Protein AF-A0A1L9VG62-F1 (afdb_monomer)

Foldseek 3Di:
DFQKAKEWEQEDPPFPDPRIDIDIDTQQDFLQVVVVVVVVRGDPVDDCVQKWKAFPVRHTRDGDRHTPQVQQDDDDDDPDDRDSYTYMYIGGPDDDDPDDPVVVVVVVVVVVVVVAVPDDDDPQQADADPVRHGPVVVVVVVVVVVCVVCVVVVVVVVVVVVVVVVVVVVVVVVVVVVCVVVVPDDDDDDPVVVVVVVVVVVVVVVVVVVCVVVVVDDDPVVVVPPVDDDDDDDDDDDDDDDDDDDDDDDDDDDDDDDDDDDDDPDDDDDDDDDDDDDDDDDDDDDDDDDDDDDDDDDDDDDDDDDDDDDDDDDDDDDDDDDDDPDPDDPPPDDPPPPPDCPVQVVLADQAFLAARHGADDDDQQDPRHDHPVRSVVSVVPDDDDDPDDPVVVVLVVLLVLLLVLLVVLVVQVVVCVVVVHPDRDPVCPVVNVVSLVSNVVNLVVVCDPRDGHPQSCCCVPVVDHDFFDFDDLLLVLVLVVLFPWQEEEEEEQAEPFFPPLFPDAPNCVSNVAPDAAWPDPPDDPWDDDPRHTGYHYAYEHEPLCLLFPDLVSSVVCQVVSVVSVCVRRVHPPDTGDNPRYYYDYLVVLRPLVVLLVVVLVVLAHYEYATAWQSCSLSNCVSNHNQCSPVSVLSSVVSVVVVVVVVCVVVPPDDPDDPPPDPPDQADPADDAGSDDSTHDDDRRASSHNGWNWHDDDHNRYIYIYHHHHHQDDLLVQFDPVCSSLLACPDHDQWDWDKAAAQKWKAWQQLQKIKHWPDRHWIKIKTDRFSTDIDMDGPVVSLCSNLVVDGGDDDNGGDPPLNVQKDWLDKDFLADWPQLLVDDPVQNCVCVVVVDDRPDDQKTKGWKWKGATNTGIMTMIIIGGPQQCDPPHPHRDDGTIMIMMHGNSDRIDMDDDSPSVSSSVVVVVVVDVVVPPPPPPDVVVVVVVD

pLDDT: mean 71.39, std 21.51, range [19.97, 96.62]

InterPro domains:
  IPR024974 Sde2, ubiquitin domain [PF13019] (5-95)
  IPR027417 P-loop containing nucleoside triphosphate hydrolase [G3DSA:3.40.50.300] (477-710)
  IPR027417 P-loop containing nucleoside triphosphate hydrolase [SSF52540] (539-718)
  IPR050896 Mitochondrial lipid metabolism GTPase [PTHR46434] (325-908)
  IPR053822 SDE2-like domain [PF22782] (96-208)

Mean predicted aligned error: 20.82 Å

Secondary structure (DSSP, 8-state):
---EEEEEEE--BTBSS-SEEEEEEETT-BHHHHHHHHHTTS-TTS-GGGSEEEETT-PBP---S-BGGGG---SSS-------EEEEEEE------TTHHHHHHHHHHHHHHHHHTTS---GGGG-B-TTS-BHHHHHHHHHHHHHHHHHHHHHHHHHHHHHHHHHHHHHHHHHHHHHHHS--SS----HHHHHHHHHHHHHHHHHHHHHHHTT----TTTHHHHSS---------------------------------------S-----------------------------------------------------------------------S-HHHHTTS-SB-TTT-PBPBSS-TTSTTB--HHHHHHHHHHS----TT-HHHHHHHHHHHHHHHHHHHHHHHHHHHHTTT-SS--GGGHHHHHHHHHHHHHHHHHTS--PPPPHHHHIIIII---PPPPPPPHHHHHHHHHT-S-SS-EEEEEEETTTTTTTSPTTHHHHTTPPPPPBS-TTS-S--EETTEEPPEEEEEEE-GGGT-SSSHHHHTTHHHHHHHHHHHTT--SSSB---SEEE-BTTTTBSHHHHHHHHHHH-S-EEEE-BTTS-HHHHHHHHS---TT-HHHHHHHHHHHHHHHHHHHH-SS--PPP---TT--SPPPPPP-SSPPPPPP-SSS-S--S-EEEEETTTTEEEEEPPPBP--SGGGGB-TTTTTTTS--S-----EEEE-TTEEEEEGGGTEEEEES-SS--EEEEEESSS-EEEEEHHHHHHHHTTSS--SS---BPTTGGGTEEEEEEEE--EE-TTTT--HHHHHHHHHHTPPPP--SEEEEEEEEEETTTEEEEEEEEEEGGGTSTTSSSPPPPPEEEEEEETT-SEEEES---HHHHHHHHHHHHHHHT-------HHHHTT--

Nearest PDB structures (foldseek):
  3h2y-assembly1_A  TM=7.412E-01  e=1.370E-15  Bacillus anthracis str. Sterne
  8csp-assembly1_9  TM=5.868E-01  e=2.466E-13  Homo sapiens
  6v97-assembly2_B  TM=6.911E-01  e=5.285E-01  Homo sapiens
  3dad-assembly1_A  TM=5.449E-01  e=2.439E-01  Homo sapiens

Structure (mmCIF, N/CA/C/O backbone):
data_AF-A0A1L9VG62-F1
#
_entry.id   AF-A0A1L9VG62-F1
#
loop_
_atom_site.group_PDB
_atom_site.id
_atom_site.type_symbol
_atom_site.label_atom_id
_atom_site.label_alt_id
_atom_site.label_comp_id
_atom_site.label_asym_id
_atom_site.label_entity_id
_atom_site.label_seq_id
_atom_site.pdbx_PDB_ins_code
_atom_site.Cartn_x
_atom_site.Cartn_y
_atom_site.Cartn_z
_atom_site.occupancy
_atom_site.B_iso_or_equiv
_atom_site.auth_seq_id
_atom_site.auth_comp_id
_atom_site.auth_asym_id
_atom_site.auth_atom_id
_atom_site.pdbx_PDB_model_num
ATOM 1 N N . MET A 1 1 ? -28.872 -2.326 -64.300 1.00 39.09 1 MET A N 1
ATOM 2 C CA . MET A 1 1 ? -29.454 -2.374 -62.936 1.00 39.09 1 MET A CA 1
ATOM 3 C C . MET A 1 1 ? -29.748 -0.939 -62.526 1.00 39.09 1 MET A C 1
ATOM 5 O O . MET A 1 1 ? -29.014 -0.071 -62.978 1.00 39.09 1 MET A O 1
ATOM 9 N N . ALA A 1 2 ? -30.800 -0.665 -61.753 1.00 47.59 2 ALA A N 1
ATOM 10 C CA . ALA A 1 2 ? -31.058 0.696 -61.278 1.00 47.59 2 ALA A CA 1
ATOM 11 C C . ALA A 1 2 ? -30.190 0.989 -60.048 1.00 47.59 2 ALA A C 1
ATOM 13 O O . ALA A 1 2 ? -30.234 0.233 -59.077 1.00 47.59 2 ALA A O 1
ATOM 14 N N . GLU A 1 3 ? -29.412 2.069 -60.084 1.00 69.06 3 GLU A N 1
ATOM 15 C CA . GLU A 1 3 ? -28.697 2.553 -58.902 1.00 69.06 3 GLU A CA 1
ATOM 16 C C . GLU A 1 3 ? -29.706 3.046 -57.856 1.00 69.06 3 GLU A C 1
ATOM 18 O O . GLU A 1 3 ? -30.713 3.679 -58.192 1.00 69.06 3 GLU A O 1
ATOM 23 N N . GLN A 1 4 ? -29.434 2.763 -56.583 1.00 80.94 4 GLN A N 1
ATOM 24 C CA . GLN A 1 4 ? -30.251 3.216 -55.460 1.00 80.94 4 GLN A CA 1
ATOM 25 C C . GLN A 1 4 ? -29.429 4.120 -54.544 1.00 80.94 4 GLN A C 1
ATOM 27 O O . GLN A 1 4 ? -28.303 3.784 -54.180 1.00 80.94 4 GLN A O 1
ATOM 32 N N . VAL A 1 5 ? -30.019 5.242 -54.142 1.00 82.38 5 VAL A N 1
ATOM 33 C CA . VAL A 1 5 ? -29.477 6.157 -53.136 1.00 82.38 5 VAL A CA 1
ATOM 34 C C . VAL A 1 5 ? -30.083 5.787 -51.786 1.00 82.38 5 VAL A C 1
ATOM 36 O O . VAL A 1 5 ? -31.303 5.810 -51.619 1.00 82.38 5 VAL A O 1
ATOM 39 N N . ASN A 1 6 ? -29.237 5.446 -50.817 1.00 86.62 6 ASN A N 1
ATOM 40 C CA . ASN A 1 6 ? -29.651 5.108 -49.458 1.00 86.62 6 ASN A CA 1
ATOM 41 C C . ASN A 1 6 ? -29.710 6.378 -48.608 1.00 86.62 6 ASN A C 1
ATOM 43 O O . ASN A 1 6 ? -28.687 6.992 -48.317 1.00 86.62 6 ASN A O 1
ATOM 47 N N . VAL A 1 7 ? -30.900 6.789 -48.199 1.00 87.00 7 VAL A N 1
ATOM 48 C CA . VAL A 1 7 ? -31.106 7.964 -47.353 1.00 87.00 7 VAL A CA 1
ATOM 49 C C . VAL A 1 7 ? -31.003 7.549 -45.888 1.00 87.00 7 VAL A C 1
ATOM 51 O O . VAL A 1 7 ? -31.667 6.603 -45.467 1.00 87.00 7 VAL A O 1
ATOM 54 N N . LEU A 1 8 ? -30.199 8.272 -45.103 1.00 89.00 8 LEU A N 1
ATOM 55 C CA . LEU A 1 8 ? -30.192 8.178 -43.639 1.00 89.00 8 LEU A CA 1
ATOM 56 C C . LEU A 1 8 ? -30.808 9.452 -43.061 1.00 89.00 8 LEU A C 1
ATOM 58 O O . LEU A 1 8 ? -30.189 10.511 -43.112 1.00 89.00 8 LEU A O 1
ATOM 62 N N . LEU A 1 9 ? -32.015 9.354 -42.512 1.00 88.88 9 LEU A N 1
ATOM 63 C CA . LEU A 1 9 ? -32.748 10.461 -41.906 1.00 88.88 9 LEU A CA 1
ATOM 64 C C . LEU A 1 9 ? -32.596 10.433 -40.380 1.00 88.88 9 LEU A C 1
ATOM 66 O O . LEU A 1 9 ? -33.271 9.663 -39.696 1.00 88.88 9 LEU A O 1
ATOM 70 N N . SER A 1 10 ? -31.744 11.300 -39.840 1.00 90.06 10 SER A N 1
ATOM 71 C CA . SER A 1 10 ? -31.648 11.539 -38.396 1.00 90.06 10 SER A CA 1
ATOM 72 C C . SER A 1 10 ? -32.848 12.361 -37.915 1.00 90.06 10 SER A C 1
ATOM 74 O O . SER A 1 10 ? -33.064 13.481 -38.391 1.00 90.06 10 SER A O 1
ATOM 76 N N . SER A 1 11 ? -33.619 11.813 -36.976 1.00 86.75 11 SER A N 1
ATOM 77 C CA . SER A 1 11 ? -34.816 12.430 -36.394 1.00 86.75 11 SER A CA 1
ATOM 78 C C . SER A 1 11 ? -34.482 13.248 -35.131 1.00 86.75 11 SER A C 1
ATOM 80 O O . SER A 1 11 ? -33.314 13.498 -34.816 1.00 86.75 11 SER A O 1
ATOM 82 N N . PHE A 1 12 ? -35.508 13.698 -34.401 1.00 82.31 12 PHE A N 1
ATOM 83 C CA . PHE A 1 12 ? -35.365 14.357 -33.101 1.00 82.31 12 PHE A CA 1
ATOM 84 C C . PHE A 1 12 ? -36.274 13.695 -32.043 1.00 82.31 12 PHE A C 1
ATOM 86 O O . PHE A 1 12 ? -37.335 13.172 -32.396 1.00 82.31 12 PHE A O 1
ATOM 93 N N . PRO A 1 13 ? -35.897 13.717 -30.746 1.00 75.69 13 PRO A N 1
ATOM 94 C CA . PRO A 1 13 ? -36.694 13.097 -29.686 1.00 75.69 13 PRO A CA 1
ATOM 95 C C . PRO A 1 13 ? -38.103 13.696 -29.590 1.00 75.69 13 PRO A C 1
ATOM 97 O O . PRO A 1 13 ? -38.255 14.916 -29.558 1.00 75.69 13 PRO A O 1
ATOM 100 N N . GLY A 1 14 ? -39.121 12.836 -29.507 1.00 71.44 14 GLY A N 1
ATOM 101 C CA . GLY A 1 14 ? -40.535 13.228 -29.422 1.00 71.44 14 GLY A CA 1
ATOM 102 C C . GLY A 1 14 ? -41.361 12.898 -30.670 1.00 71.44 14 GLY A C 1
ATOM 103 O O . GLY A 1 14 ? -42.584 12.853 -30.580 1.00 71.44 14 GLY A O 1
ATOM 104 N N . LEU A 1 15 ? -40.724 12.593 -31.806 1.00 74.69 15 LEU A N 1
ATOM 105 C CA . LEU A 1 15 ? -41.381 11.864 -32.896 1.00 74.69 15 LEU A CA 1
ATOM 106 C C . LEU A 1 15 ? -41.523 10.378 -32.532 1.00 74.69 15 LEU A C 1
ATOM 108 O O . LEU A 1 15 ? -40.665 9.814 -31.855 1.00 74.69 15 LEU A O 1
ATOM 112 N N . SER A 1 16 ? -42.558 9.716 -33.052 1.00 74.12 16 SER A N 1
ATOM 113 C CA . SER A 1 16 ? -42.766 8.261 -32.940 1.00 74.12 16 SER A CA 1
ATOM 114 C C . SER A 1 16 ? -41.882 7.455 -33.911 1.00 74.12 16 SER A C 1
ATOM 116 O O . SER A 1 16 ? -42.324 6.461 -34.482 1.00 74.12 16 SER A O 1
ATOM 118 N N . LEU A 1 17 ? -40.652 7.920 -34.145 1.00 77.50 17 LEU A N 1
ATOM 119 C CA . LEU A 1 17 ? -39.681 7.347 -35.076 1.00 77.50 17 LEU A CA 1
ATOM 120 C C . LEU A 1 17 ? -38.374 7.009 -34.341 1.00 77.50 17 LEU A C 1
ATOM 122 O O . LEU A 1 17 ? -38.020 7.703 -33.385 1.00 77.50 17 LEU A O 1
ATOM 126 N N . PRO A 1 18 ? -37.610 6.003 -34.807 1.00 80.50 18 PRO A N 1
ATOM 127 C CA . PRO A 1 18 ? -36.224 5.803 -34.392 1.00 80.50 18 PRO A CA 1
ATOM 128 C C . PRO A 1 18 ? -35.367 7.069 -34.554 1.00 80.50 18 PRO A C 1
ATOM 130 O O . PRO A 1 18 ? -35.642 7.922 -35.402 1.00 80.50 18 PRO A O 1
ATOM 133 N N . SER A 1 19 ? -34.288 7.170 -33.773 1.00 81.12 19 SER A N 1
ATOM 134 C CA . SER A 1 19 ? -33.334 8.294 -33.812 1.00 81.12 19 SER A CA 1
ATOM 135 C C . SER A 1 19 ? -32.680 8.496 -35.185 1.00 81.12 19 SER A C 1
ATOM 137 O O . SER A 1 19 ? -32.393 9.631 -35.563 1.00 81.12 19 SER A O 1
ATOM 139 N N . THR A 1 20 ? -32.516 7.415 -35.950 1.00 87.12 20 THR A N 1
ATOM 140 C CA . THR A 1 20 ? -32.154 7.442 -37.370 1.00 87.12 20 THR A CA 1
ATOM 141 C C . THR A 1 20 ? -33.009 6.426 -38.121 1.00 87.12 20 THR A C 1
ATOM 143 O O . THR A 1 20 ? -33.097 5.270 -37.712 1.00 87.12 20 THR A O 1
ATOM 146 N N . VAL A 1 21 ? -33.621 6.846 -39.228 1.00 86.44 21 VAL A N 1
ATOM 147 C CA . VAL A 1 21 ? -34.404 5.996 -40.138 1.00 86.44 21 VAL A CA 1
ATOM 148 C C . VAL A 1 21 ? -33.650 5.858 -41.458 1.00 86.44 21 VAL A C 1
ATOM 150 O O . VAL A 1 21 ? -33.133 6.849 -41.969 1.00 86.44 21 VAL A O 1
ATOM 153 N N . SER A 1 22 ? -33.592 4.654 -42.028 1.00 89.12 22 SER A N 1
ATOM 154 C CA . SER A 1 22 ? -32.993 4.403 -43.342 1.00 89.12 22 SER A CA 1
ATOM 155 C C . SER A 1 22 ? -34.037 3.951 -44.366 1.00 89.12 22 SER A C 1
ATOM 157 O O . SER A 1 22 ? -34.940 3.179 -44.050 1.00 89.12 22 SER A O 1
ATOM 159 N N . PHE A 1 23 ? -33.918 4.435 -45.602 1.00 88.44 23 PHE A N 1
ATOM 160 C CA . PHE A 1 23 ? -34.714 3.980 -46.749 1.00 88.44 23 PHE A CA 1
ATOM 161 C C . PHE A 1 23 ? -33.960 4.235 -48.059 1.00 88.44 23 PHE A C 1
ATOM 163 O O . PHE A 1 23 ? -33.142 5.150 -48.126 1.00 88.44 23 PHE A O 1
ATOM 170 N N . SER A 1 24 ? -34.223 3.454 -49.109 1.00 86.88 24 SER A N 1
ATOM 171 C CA . SER A 1 24 ? -33.629 3.674 -50.434 1.00 86.88 24 SER A CA 1
ATOM 172 C C . SER A 1 24 ? -34.619 4.298 -51.423 1.00 86.88 24 SER A C 1
ATOM 174 O O . SER A 1 24 ? -35.832 4.097 -51.330 1.00 86.88 24 SER A O 1
ATOM 176 N N . LEU A 1 25 ? -34.089 5.073 -52.373 1.00 84.31 25 LEU A N 1
ATOM 177 C CA . LEU A 1 25 ? -34.807 5.620 -53.529 1.00 84.31 25 LEU A CA 1
ATOM 178 C C . LEU A 1 25 ? -33.997 5.376 -54.817 1.00 84.31 25 LEU A C 1
ATOM 180 O O . LEU A 1 25 ? -32.766 5.328 -54.751 1.00 84.31 25 LEU A O 1
ATOM 184 N N . PRO A 1 26 ? -34.633 5.235 -55.995 1.00 83.88 26 PRO A N 1
ATOM 185 C CA . PRO A 1 26 ? -33.925 5.175 -57.277 1.00 83.88 26 PRO A CA 1
ATOM 186 C C . PRO A 1 26 ? -33.083 6.435 -57.541 1.00 83.88 26 PRO A C 1
ATOM 188 O O . PRO A 1 26 ? -33.503 7.540 -57.207 1.00 83.88 26 PRO A O 1
ATOM 191 N N . SER A 1 27 ? -31.932 6.311 -58.211 1.00 72.19 27 SER A N 1
ATOM 192 C CA . SER A 1 27 ? -31.067 7.466 -58.530 1.00 72.19 27 SER A CA 1
ATOM 193 C C . SER A 1 27 ? -31.705 8.508 -59.463 1.00 72.19 27 SER A C 1
ATOM 195 O O . SER A 1 27 ? -31.263 9.657 -59.498 1.00 72.19 27 SER A O 1
ATOM 197 N N . ILE A 1 28 ? -32.772 8.129 -60.177 1.00 79.69 28 ILE A N 1
ATOM 198 C CA . ILE A 1 28 ? -33.587 9.023 -61.012 1.00 79.69 28 ILE A CA 1
ATOM 199 C C . ILE A 1 28 ? -34.560 9.908 -60.217 1.00 79.69 28 ILE A C 1
ATOM 201 O O . ILE A 1 28 ? -35.094 10.851 -60.797 1.00 79.69 28 ILE A O 1
ATOM 205 N N . SER A 1 29 ? -34.802 9.616 -58.933 1.00 83.19 29 SER A N 1
ATOM 206 C CA . SER A 1 29 ? -35.796 10.335 -58.131 1.00 83.19 29 SER A CA 1
ATOM 207 C C . SER A 1 29 ? -35.402 11.779 -57.822 1.00 83.19 29 SER A C 1
ATOM 209 O O . SER A 1 29 ? -34.222 12.137 -57.709 1.00 83.19 29 SER A O 1
ATOM 211 N N . THR A 1 30 ? -36.434 12.607 -57.684 1.00 87.88 30 THR A N 1
ATOM 212 C CA . THR A 1 30 ? -36.334 14.046 -57.433 1.00 87.88 30 THR A CA 1
ATOM 213 C C . THR A 1 30 ? -36.254 14.378 -55.940 1.00 87.88 30 THR A C 1
ATOM 215 O O . THR A 1 30 ? -36.510 13.532 -55.075 1.00 87.88 30 THR A O 1
ATOM 218 N N . LEU A 1 31 ? -35.925 15.632 -55.611 1.00 83.81 31 LEU A N 1
ATOM 219 C CA . LEU A 1 31 ? -36.040 16.130 -54.237 1.00 83.81 31 LEU A CA 1
ATOM 220 C C . LEU A 1 31 ? -37.504 16.176 -53.770 1.00 83.81 31 LEU A C 1
ATOM 222 O O . LEU A 1 31 ? -37.753 15.957 -52.585 1.00 83.81 31 LEU A O 1
ATOM 226 N N . SER A 1 32 ? -38.468 16.372 -54.678 1.00 85.44 32 SER A N 1
ATOM 227 C CA . SER A 1 32 ? -39.897 16.216 -54.376 1.00 85.44 32 SER A CA 1
ATOM 228 C C . SER A 1 32 ? -40.224 14.795 -53.900 1.00 85.44 32 SER A C 1
ATOM 230 O O . SER A 1 32 ? -40.711 14.655 -52.778 1.00 85.44 32 SER A O 1
ATOM 232 N N . ASP A 1 33 ? -39.858 13.751 -54.659 1.00 85.88 33 ASP A N 1
ATOM 233 C CA . ASP A 1 33 ? -40.108 12.339 -54.301 1.00 85.88 33 ASP A CA 1
ATOM 234 C C . ASP A 1 33 ? -39.520 11.992 -52.919 1.00 85.88 33 ASP A C 1
ATOM 236 O O . ASP A 1 33 ? -40.133 11.295 -52.107 1.00 85.88 33 ASP A O 1
ATOM 240 N N . LEU A 1 34 ? -38.318 12.510 -52.631 1.00 86.12 34 LEU A N 1
ATOM 241 C CA . LEU A 1 34 ? -37.674 12.390 -51.325 1.00 86.12 34 LEU A CA 1
ATOM 242 C C . LEU A 1 34 ? -38.510 13.047 -50.224 1.00 86.12 34 LEU A C 1
ATOM 244 O O . LEU A 1 34 ? -38.730 12.430 -49.181 1.00 86.12 34 LEU A O 1
ATOM 248 N N . THR A 1 35 ? -38.969 14.284 -50.428 1.00 85.94 35 THR A N 1
ATOM 249 C CA . THR A 1 35 ? -39.788 14.974 -49.424 1.00 85.94 35 THR A CA 1
ATOM 250 C C . THR A 1 35 ? -41.145 14.307 -49.221 1.00 85.94 35 THR A C 1
ATOM 252 O O . THR A 1 35 ? -41.552 14.162 -48.074 1.00 85.94 35 THR A O 1
ATOM 255 N N . GLU A 1 36 ? -41.794 13.789 -50.268 1.00 86.81 36 GLU A N 1
ATOM 256 C CA . GLU A 1 36 ? -43.013 12.977 -50.139 1.00 86.81 36 GLU A CA 1
ATOM 257 C C . GLU A 1 36 ? -42.756 11.694 -49.340 1.00 86.81 36 GLU A C 1
ATOM 259 O O . GLU A 1 36 ? -43.540 11.338 -48.454 1.00 86.81 36 GLU A O 1
ATOM 264 N N . LYS A 1 37 ? -41.616 11.028 -49.567 1.00 85.81 37 LYS A N 1
ATOM 265 C CA . LYS A 1 37 ? -41.242 9.843 -48.789 1.00 85.81 37 LYS A CA 1
ATOM 266 C C . LYS A 1 37 ? -41.012 10.178 -47.314 1.00 85.81 37 LYS A C 1
ATOM 268 O O . LYS A 1 37 ? -41.488 9.437 -46.455 1.00 85.81 37 LYS A O 1
ATOM 273 N N . VAL A 1 38 ? -40.372 11.309 -47.006 1.00 86.12 38 VAL A N 1
ATOM 274 C CA . VAL A 1 38 ? -40.216 11.803 -45.625 1.00 86.12 38 VAL A CA 1
ATOM 275 C C . VAL A 1 38 ? -41.567 12.187 -45.007 1.00 86.12 38 VAL A C 1
ATOM 277 O O . VAL A 1 38 ? -41.819 11.820 -43.863 1.00 86.12 38 VAL A O 1
ATOM 280 N N . VAL A 1 39 ? -42.467 12.839 -45.753 1.00 86.94 39 VAL A N 1
ATOM 281 C CA . VAL A 1 39 ? -43.846 13.136 -45.314 1.00 86.94 39 VAL A CA 1
ATOM 282 C C . VAL A 1 39 ? -44.597 11.849 -44.961 1.00 86.94 39 VAL A C 1
ATOM 284 O O . VAL A 1 39 ? -45.228 11.795 -43.912 1.00 86.94 39 VAL A O 1
ATOM 287 N N . SER A 1 40 ? -44.470 10.787 -45.767 1.00 84.56 40 SER A N 1
ATOM 288 C CA . SER A 1 40 ? -45.127 9.492 -45.510 1.00 84.56 40 SER A CA 1
ATOM 289 C C . SER A 1 40 ? -44.652 8.767 -44.240 1.00 84.56 40 SER A C 1
ATOM 291 O O . SER A 1 40 ? -45.315 7.840 -43.781 1.00 84.56 40 SER A O 1
ATOM 293 N N . LEU A 1 41 ? -43.518 9.188 -43.665 1.00 82.12 41 LEU A N 1
ATOM 294 C CA . LEU A 1 41 ? -42.971 8.670 -42.408 1.00 82.12 41 LEU A CA 1
ATOM 295 C C . LEU A 1 41 ? -43.352 9.532 -41.191 1.00 82.12 41 LEU A C 1
ATOM 297 O O . LEU A 1 41 ? -43.096 9.127 -40.058 1.00 82.12 41 LEU A O 1
ATOM 301 N N . LEU A 1 42 ? -43.940 10.716 -41.391 1.00 82.31 42 LEU A N 1
ATOM 302 C CA . LEU A 1 42 ? -44.315 11.623 -40.307 1.00 82.31 42 LEU A CA 1
ATOM 303 C C . LEU A 1 42 ? -45.758 11.378 -39.832 1.00 82.31 42 LEU A C 1
ATOM 305 O O . LEU A 1 42 ? -46.644 11.127 -40.650 1.00 82.31 42 LEU A O 1
ATOM 309 N N . PRO A 1 43 ? -46.040 11.492 -38.518 1.00 79.56 43 PRO A N 1
ATOM 310 C CA . PRO A 1 43 ? -47.410 11.470 -38.016 1.00 79.56 43 PRO A CA 1
ATOM 311 C C . PRO A 1 43 ? -48.242 12.601 -38.630 1.00 79.56 43 PRO A C 1
ATOM 313 O O . PRO A 1 43 ? -47.788 13.742 -38.690 1.00 79.56 43 PRO A O 1
ATOM 316 N N . SER A 1 44 ? -49.496 12.316 -38.989 1.00 72.75 44 SER A N 1
ATOM 317 C CA . SER A 1 44 ? -50.423 13.270 -39.629 1.00 72.75 44 SER A CA 1
ATOM 318 C C . SER A 1 44 ? -50.701 14.551 -38.825 1.00 72.75 44 SER A C 1
ATOM 320 O O . SER A 1 44 ? -51.208 15.523 -39.376 1.00 72.75 44 SER A O 1
ATOM 322 N N . ALA A 1 45 ? -50.341 14.578 -37.539 1.00 72.94 45 ALA A N 1
ATOM 323 C CA . ALA A 1 45 ? -50.403 15.757 -36.678 1.00 72.94 45 ALA A CA 1
ATOM 324 C C . ALA A 1 45 ? -49.252 16.769 -36.888 1.00 72.94 45 ALA A C 1
ATOM 326 O O . ALA A 1 45 ? -49.306 17.856 -36.315 1.00 72.94 45 ALA A O 1
ATOM 327 N N . VAL A 1 46 ? -48.208 16.439 -37.663 1.00 76.06 46 VAL A N 1
ATOM 328 C CA . VAL A 1 46 ? -47.023 17.295 -37.862 1.00 76.06 46 VAL A CA 1
ATOM 329 C C . VAL A 1 46 ? -46.850 17.639 -39.350 1.00 76.06 46 VAL A C 1
ATOM 331 O O . VAL A 1 46 ? -46.357 16.807 -40.114 1.00 76.06 46 VAL A O 1
ATOM 334 N N . PRO A 1 47 ? -47.213 18.856 -39.798 1.00 78.94 47 PRO A N 1
ATOM 335 C CA . PRO A 1 47 ? -47.024 19.255 -41.188 1.00 78.94 47 PRO A CA 1
ATOM 336 C C . PRO A 1 47 ? -45.534 19.454 -41.495 1.00 78.94 47 PRO A C 1
ATOM 338 O O . PRO A 1 47 ? -44.834 20.175 -40.791 1.00 78.94 47 PRO A O 1
ATOM 341 N N . PHE A 1 48 ? -45.041 18.888 -42.599 1.00 78.81 48 PHE A N 1
ATOM 342 C CA . PHE A 1 48 ? -43.628 19.015 -43.002 1.00 78.81 48 PHE A CA 1
ATOM 343 C C . PHE A 1 48 ? -43.165 20.477 -43.167 1.00 78.81 48 PHE A C 1
ATOM 345 O O . PHE A 1 48 ? -42.006 20.790 -42.926 1.00 78.81 48 PHE A O 1
ATOM 352 N N . GLN A 1 49 ? -44.090 21.391 -43.479 1.00 78.50 49 GLN A N 1
ATOM 353 C CA . GLN A 1 49 ? -43.859 22.840 -43.546 1.00 78.50 49 GLN A CA 1
ATOM 354 C C . GLN A 1 49 ? -43.394 23.465 -42.215 1.00 78.50 49 GLN A C 1
ATOM 356 O O . GLN A 1 49 ? -42.789 24.534 -42.232 1.00 78.50 49 GLN A O 1
ATOM 361 N N . SER A 1 50 ? -43.647 22.824 -41.065 1.00 79.81 50 SER A N 1
ATOM 362 C CA . SER A 1 50 ? -43.146 23.269 -39.757 1.00 79.81 50 SER A CA 1
ATOM 363 C C . SER A 1 50 ? -41.803 22.637 -39.370 1.00 79.81 50 SER A C 1
ATOM 365 O O . SER A 1 50 ? -41.419 22.710 -38.205 1.00 79.81 50 SER A O 1
ATOM 367 N N . LEU A 1 51 ? -41.105 21.980 -40.302 1.00 85.06 51 LEU A N 1
ATOM 368 C CA . LEU A 1 51 ? -39.835 21.286 -40.078 1.00 85.06 51 LEU A CA 1
ATOM 369 C C . LEU A 1 51 ? -38.780 21.736 -41.098 1.00 85.06 51 LEU A C 1
ATOM 371 O O . LEU A 1 51 ? -39.097 22.172 -42.202 1.00 85.06 51 LEU A O 1
ATOM 375 N N . ILE A 1 52 ? -37.505 21.608 -40.732 1.00 87.19 52 ILE A N 1
ATOM 376 C CA . ILE A 1 52 ? -36.368 21.907 -41.606 1.00 87.19 52 ILE A CA 1
ATOM 377 C C . ILE A 1 52 ? -35.560 20.625 -41.817 1.00 87.19 52 ILE A C 1
ATOM 379 O O . ILE A 1 52 ? -35.048 20.032 -40.861 1.00 87.19 52 ILE A O 1
ATOM 383 N N . LEU A 1 53 ? -35.446 20.220 -43.082 1.00 87.56 53 LEU A N 1
ATOM 384 C CA . LEU A 1 53 ? -34.634 19.102 -43.553 1.00 87.56 53 LEU A CA 1
ATOM 385 C C . LEU A 1 53 ? -33.306 19.645 -44.105 1.00 87.56 53 LEU A C 1
ATOM 387 O O . LEU A 1 53 ? -33.313 20.439 -45.046 1.00 87.56 53 LEU A O 1
ATOM 391 N N . THR A 1 54 ? -32.168 19.237 -43.542 1.00 88.12 54 THR A N 1
ATOM 392 C CA . THR A 1 54 ? -30.834 19.665 -44.009 1.00 88.12 54 THR A CA 1
ATOM 393 C C . THR A 1 54 ? -29.928 18.479 -44.320 1.00 88.12 54 THR A C 1
ATOM 395 O O . THR A 1 54 ? -30.017 17.437 -43.673 1.00 88.12 54 THR A O 1
ATOM 398 N N . THR A 1 55 ? -28.995 18.649 -45.255 1.00 83.25 55 THR A N 1
ATOM 399 C CA . THR A 1 55 ? -27.843 17.742 -45.394 1.00 83.25 55 THR A CA 1
ATOM 400 C C . THR A 1 55 ? -26.826 17.969 -44.268 1.00 83.25 55 THR A C 1
ATOM 402 O O . THR A 1 55 ? -26.894 18.963 -43.538 1.00 83.25 55 THR A O 1
ATOM 405 N N . THR A 1 56 ? -25.834 17.082 -44.142 1.00 77.94 56 THR A N 1
ATOM 406 C CA . THR A 1 56 ? -24.662 17.268 -43.258 1.00 77.94 56 THR A CA 1
ATOM 407 C C . THR A 1 56 ? -23.880 18.555 -43.533 1.00 77.94 56 THR A C 1
ATOM 409 O O . THR A 1 56 ? -23.326 19.141 -42.607 1.00 77.94 56 THR A O 1
ATOM 412 N N . ASN A 1 57 ? -23.898 19.046 -44.775 1.00 72.69 57 ASN A N 1
ATOM 413 C CA . ASN A 1 57 ? -23.257 20.300 -45.185 1.00 72.69 57 ASN A CA 1
ATOM 414 C C . ASN A 1 57 ? -24.122 21.546 -44.888 1.00 72.69 57 ASN A C 1
ATOM 416 O O . ASN A 1 57 ? -23.870 22.615 -45.439 1.00 72.69 57 ASN A O 1
ATOM 420 N N . ASN A 1 58 ? -25.159 21.417 -44.048 1.00 75.00 58 ASN A N 1
ATOM 421 C CA . ASN A 1 58 ? -26.135 22.459 -43.694 1.00 75.00 58 ASN A CA 1
ATOM 422 C C . ASN A 1 58 ? -26.894 23.080 -44.888 1.00 75.00 58 ASN A C 1
ATOM 424 O O . ASN A 1 58 ? -27.529 24.124 -44.738 1.00 75.00 58 ASN A O 1
ATOM 428 N N . LYS A 1 59 ? -26.893 22.435 -46.065 1.00 81.12 59 LYS A N 1
ATOM 429 C CA . LYS A 1 59 ? -27.758 22.828 -47.186 1.00 81.12 59 LYS A CA 1
ATOM 430 C C . LYS A 1 59 ? -29.183 22.369 -46.874 1.00 81.12 59 LYS A C 1
ATOM 432 O O . LYS A 1 59 ? -29.406 21.179 -46.644 1.00 81.12 59 LYS A O 1
ATOM 437 N N . GLN A 1 60 ? -30.136 23.298 -46.854 1.00 84.19 60 GLN A N 1
ATOM 438 C CA . GLN A 1 60 ? -31.553 22.966 -46.709 1.00 84.19 60 GLN A CA 1
ATOM 439 C C . GLN A 1 60 ? -32.055 22.240 -47.965 1.00 84.19 60 GLN A C 1
ATOM 441 O O . GLN A 1 60 ? -31.736 22.635 -49.087 1.00 84.19 60 GLN A O 1
ATOM 446 N N . VAL A 1 61 ? -32.834 21.180 -47.764 1.00 82.69 61 VAL A N 1
ATOM 447 C CA . VAL A 1 61 ? -33.537 20.454 -48.825 1.00 82.69 61 VAL A CA 1
ATOM 448 C C . VAL A 1 61 ? -34.958 21.008 -48.912 1.00 82.69 61 VAL A C 1
ATOM 450 O O . VAL A 1 61 ? -35.658 21.109 -47.905 1.00 82.69 61 VAL A O 1
ATOM 453 N N . VAL A 1 62 ? -35.363 21.389 -50.120 1.00 82.31 62 VAL A N 1
ATOM 454 C CA . VAL A 1 62 ? -36.675 21.955 -50.462 1.00 82.31 62 VAL A CA 1
ATOM 455 C C . VAL A 1 62 ? -37.239 21.101 -51.607 1.00 82.31 62 VAL A C 1
ATOM 457 O O . VAL A 1 62 ? -36.435 20.641 -52.420 1.00 82.31 62 VAL A O 1
ATOM 460 N N . PRO A 1 63 ? -38.562 20.855 -51.695 1.00 81.69 63 PRO A N 1
ATOM 461 C CA . PRO A 1 63 ? -39.137 20.129 -52.826 1.00 81.69 63 PRO A CA 1
ATOM 462 C C . PRO A 1 63 ? -38.805 20.829 -54.151 1.00 81.69 63 PRO A C 1
ATOM 464 O O . PRO A 1 63 ? -39.137 22.000 -54.343 1.00 81.69 63 PRO A O 1
ATOM 467 N N . SER A 1 64 ? -38.132 20.119 -55.051 1.00 81.62 64 SER A N 1
ATOM 468 C CA . SER A 1 64 ? -37.802 20.577 -56.400 1.00 81.62 64 SER A CA 1
ATOM 469 C C . SER A 1 64 ? -37.640 19.382 -57.339 1.00 81.62 64 SER A C 1
ATOM 471 O O . SER A 1 64 ? -37.409 18.247 -56.911 1.00 81.62 64 SER A O 1
ATOM 473 N N . SER A 1 65 ? -37.710 19.654 -58.642 1.00 79.62 65 SER A N 1
ATOM 474 C CA . SER A 1 65 ? -37.484 18.667 -59.705 1.00 79.62 65 SER A CA 1
ATOM 475 C C . SER A 1 65 ? -36.005 18.273 -59.883 1.00 79.62 65 SER A C 1
ATOM 477 O O . SER A 1 65 ? -35.681 17.542 -60.819 1.00 79.62 65 SER A O 1
ATOM 479 N N . ASP A 1 66 ? -35.098 18.757 -59.026 1.00 79.81 66 ASP A N 1
ATOM 480 C CA . ASP A 1 66 ? -33.678 18.399 -59.067 1.00 79.81 66 ASP A CA 1
ATOM 481 C C . ASP A 1 66 ? -33.483 16.927 -58.683 1.00 79.81 66 ASP A C 1
ATOM 483 O O . ASP A 1 66 ? -34.149 16.407 -57.787 1.00 79.81 66 ASP A O 1
ATOM 487 N N . ARG A 1 67 ? -32.538 16.236 -59.331 1.00 79.81 67 ARG A N 1
ATOM 488 C CA . ARG A 1 67 ? -32.222 14.836 -59.000 1.00 79.81 67 ARG A CA 1
ATOM 489 C C . ARG A 1 67 ? -31.437 14.733 -57.699 1.00 79.81 67 ARG A C 1
ATOM 491 O O . ARG A 1 67 ? -30.540 15.542 -57.446 1.00 79.81 67 ARG A O 1
ATOM 498 N N . LEU A 1 68 ? -31.672 13.659 -56.944 1.00 73.56 68 LEU A N 1
ATOM 499 C CA . LEU A 1 68 ? -30.949 13.340 -55.702 1.00 73.56 68 LEU A CA 1
ATOM 500 C C . LEU A 1 68 ? -29.420 13.303 -55.865 1.00 73.56 68 LEU A C 1
ATOM 502 O O . LEU A 1 68 ? -28.694 13.690 -54.950 1.00 73.56 68 LEU A O 1
ATOM 506 N N . GLN A 1 69 ? -28.934 12.919 -57.049 1.00 71.19 69 GLN A N 1
ATOM 507 C CA . GLN A 1 69 ? -27.513 12.930 -57.419 1.00 71.19 69 GLN A CA 1
ATOM 508 C C . GLN A 1 69 ? -26.840 14.305 -57.195 1.00 71.19 69 GLN A C 1
ATOM 510 O O . GLN A 1 69 ? -25.669 14.359 -56.830 1.00 71.19 69 GLN A O 1
ATOM 515 N N . SER A 1 70 ? -27.583 15.416 -57.309 1.00 70.50 70 SER A N 1
ATOM 516 C CA . SER A 1 70 ? -27.077 16.781 -57.060 1.00 70.50 70 SER A CA 1
ATOM 517 C C . SER A 1 70 ? -26.691 17.068 -55.598 1.00 70.50 70 SER A C 1
ATOM 519 O O . SER A 1 70 ? -26.012 18.059 -55.325 1.00 70.50 70 SER A O 1
ATOM 521 N N . LEU A 1 71 ? -27.109 16.218 -54.651 1.00 69.88 71 LEU A N 1
ATOM 522 C CA . LEU A 1 71 ? -26.758 16.315 -53.229 1.00 69.88 71 LEU A CA 1
ATOM 523 C C . LEU A 1 71 ? -25.624 15.362 -52.812 1.00 69.88 71 LEU A C 1
ATOM 525 O O . LEU A 1 71 ? -25.174 15.445 -51.671 1.00 69.88 71 LEU A O 1
ATOM 529 N N . LEU A 1 72 ? -25.159 14.486 -53.712 1.00 68.69 72 LEU A N 1
ATOM 530 C CA . LEU A 1 72 ? -24.086 13.512 -53.454 1.00 68.69 72 LEU A CA 1
ATOM 531 C C . LEU A 1 72 ? -22.685 14.021 -53.847 1.00 68.69 72 LEU A C 1
ATOM 533 O O . LEU A 1 72 ? -21.695 13.328 -53.627 1.00 68.69 72 LEU A O 1
ATOM 537 N N . VAL A 1 73 ? -22.583 15.220 -54.426 1.00 58.75 73 VAL A N 1
ATOM 538 C CA . VAL A 1 73 ? -21.306 15.799 -54.868 1.00 58.75 73 VAL A CA 1
ATOM 539 C C . VAL A 1 73 ? -20.473 16.237 -53.656 1.00 58.75 73 VAL A C 1
ATOM 541 O O . VAL A 1 73 ? -20.848 17.160 -52.927 1.00 58.75 73 VAL A O 1
ATOM 544 N N . ALA A 1 74 ? -19.339 15.564 -53.444 1.00 51.38 74 ALA A N 1
ATOM 545 C CA . ALA A 1 74 ? -18.323 15.948 -52.466 1.00 51.38 74 ALA A CA 1
ATOM 546 C C . ALA A 1 74 ? -17.596 17.243 -52.885 1.00 51.38 74 ALA A C 1
ATOM 548 O O . ALA A 1 74 ? -17.712 17.703 -54.019 1.00 51.38 74 ALA A O 1
ATOM 549 N N . ARG A 1 75 ? -16.879 17.875 -51.949 1.00 48.81 75 ARG A N 1
ATOM 550 C CA . ARG A 1 75 ? -16.363 19.245 -52.125 1.00 48.81 75 ARG A CA 1
ATOM 551 C C . ARG A 1 75 ? -15.047 19.332 -52.910 1.00 48.81 75 ARG A C 1
ATOM 553 O O . ARG A 1 75 ? -14.691 20.420 -53.359 1.00 48.81 75 ARG A O 1
ATOM 560 N N . ASP A 1 76 ? -14.357 18.211 -53.072 1.00 41.19 76 ASP A N 1
ATOM 561 C CA . ASP A 1 76 ? -12.960 18.151 -53.492 1.00 41.19 76 ASP A CA 1
ATOM 562 C C . ASP A 1 76 ? -12.836 17.446 -54.854 1.00 41.19 76 ASP A C 1
ATOM 564 O O . ASP A 1 76 ? -13.578 16.513 -55.154 1.00 41.19 76 ASP A O 1
ATOM 568 N N . GLY A 1 77 ? -11.937 17.937 -55.712 1.00 47.81 77 GLY A N 1
ATOM 569 C CA . GLY A 1 77 ? -11.934 17.682 -57.162 1.00 47.81 77 GLY A CA 1
ATOM 570 C C . GLY A 1 77 ? -11.471 16.298 -57.638 1.00 47.81 77 GLY A C 1
ATOM 571 O O . GLY A 1 77 ? -11.036 16.179 -58.782 1.00 47.81 77 GLY A O 1
ATOM 572 N N . GLU A 1 78 ? -11.536 15.262 -56.802 1.00 38.56 78 GLU A N 1
ATOM 573 C CA . GLU A 1 78 ? -11.105 13.906 -57.156 1.00 38.56 78 GLU A CA 1
ATOM 574 C C . GLU A 1 78 ? -12.288 13.053 -57.635 1.00 38.56 78 GLU A C 1
ATOM 576 O O . GLU A 1 78 ? -13.218 12.743 -56.893 1.00 38.56 78 GLU A O 1
ATOM 581 N N . SER A 1 79 ? -12.258 12.653 -58.908 1.00 47.09 79 SER A N 1
ATOM 582 C CA . SER A 1 79 ? -13.341 11.892 -59.545 1.00 47.09 79 SER A CA 1
ATOM 583 C C . SER A 1 79 ? -13.246 10.390 -59.243 1.00 47.09 79 SER A C 1
ATOM 585 O O . SER A 1 79 ? -12.915 9.599 -60.124 1.00 47.09 79 SER A O 1
ATOM 587 N N . SER A 1 80 ? -13.524 9.984 -57.999 1.00 41.72 80 SER A N 1
ATOM 588 C CA . SER A 1 80 ? -13.543 8.567 -57.603 1.00 41.72 80 SER A CA 1
ATOM 589 C C . SER A 1 80 ? -14.535 8.258 -56.472 1.00 41.72 80 SER A C 1
ATOM 591 O O . SER A 1 80 ? -14.663 9.016 -55.519 1.00 41.72 80 SER A O 1
ATOM 593 N N . ILE A 1 81 ? -15.200 7.099 -56.572 1.00 46.41 81 ILE A N 1
ATOM 594 C CA . ILE A 1 81 ? -16.153 6.514 -55.604 1.00 46.41 81 ILE A CA 1
ATOM 595 C C . ILE A 1 81 ? -17.404 7.374 -55.324 1.00 46.41 81 ILE A C 1
ATOM 597 O O . ILE A 1 81 ? -17.490 8.132 -54.360 1.00 46.41 81 ILE A O 1
ATOM 601 N N . THR A 1 82 ? -18.457 7.145 -56.113 1.00 53.28 82 THR A N 1
ATOM 602 C CA . THR A 1 82 ? -19.820 7.629 -55.839 1.00 53.28 82 THR A CA 1
ATOM 603 C C . THR A 1 82 ? -20.393 6.988 -54.570 1.00 53.28 82 THR A C 1
ATOM 605 O O . THR A 1 82 ? -20.811 5.826 -54.573 1.00 53.28 82 THR A O 1
ATOM 608 N N . SER A 1 83 ? -20.449 7.737 -53.469 1.00 59.97 83 SER A N 1
ATOM 609 C CA . SER A 1 83 ? -21.103 7.295 -52.238 1.00 59.97 83 SER A CA 1
ATOM 610 C C . SER A 1 83 ? -22.630 7.324 -52.397 1.00 59.97 83 SER A C 1
ATOM 612 O O . SER A 1 83 ? -23.278 8.363 -52.308 1.00 59.97 83 SER A O 1
ATOM 614 N N . ASN A 1 84 ? -23.231 6.147 -52.593 1.00 73.19 84 ASN A N 1
ATOM 615 C CA . ASN A 1 84 ? -24.684 5.950 -52.736 1.00 73.19 84 ASN A CA 1
ATOM 616 C C . ASN A 1 84 ? -25.459 6.117 -51.407 1.00 73.19 84 ASN A C 1
ATOM 618 O O . ASN A 1 84 ? -26.360 5.329 -51.099 1.00 73.19 84 ASN A O 1
ATOM 622 N N . LEU A 1 85 ? -25.082 7.099 -50.582 1.00 81.56 85 LEU A N 1
ATOM 623 C CA . LEU A 1 85 ? -25.589 7.294 -49.228 1.00 81.56 85 LEU A CA 1
ATOM 624 C C . LEU A 1 85 ? -25.742 8.790 -48.905 1.00 81.56 85 LEU A C 1
ATOM 626 O O . LEU A 1 85 ? -24.761 9.526 -48.848 1.00 81.56 85 LEU A O 1
ATOM 630 N N . LEU A 1 86 ? -26.983 9.224 -48.669 1.00 83.38 86 LEU A N 1
ATOM 631 C CA . LEU A 1 86 ? -27.370 10.619 -48.443 1.00 83.38 86 LEU A CA 1
ATOM 632 C C . LEU A 1 86 ? -27.776 10.842 -46.971 1.00 83.38 86 LEU A C 1
ATOM 634 O O . LEU A 1 86 ? -28.898 10.495 -46.589 1.00 83.38 86 LEU A O 1
ATOM 638 N N . PRO A 1 87 ? -26.900 11.415 -46.124 1.00 86.56 87 PRO A N 1
ATOM 639 C CA . PRO A 1 87 ? -27.226 11.720 -44.735 1.00 86.56 87 PRO A CA 1
ATOM 640 C C . PRO A 1 87 ? -28.000 13.043 -44.617 1.00 86.56 87 PRO A C 1
ATOM 642 O O . PRO A 1 87 ? -27.515 14.118 -44.985 1.00 86.56 87 PRO A O 1
ATOM 645 N N . LEU A 1 88 ? -29.203 12.958 -44.055 1.00 88.38 88 LEU A N 1
ATOM 646 C CA . LEU A 1 88 ? -30.129 14.063 -43.821 1.00 88.38 88 LEU A CA 1
ATOM 647 C C . LEU A 1 88 ? -30.466 14.183 -42.332 1.00 88.38 88 LEU A C 1
ATOM 649 O O . LEU A 1 88 ? -30.474 13.205 -41.585 1.00 88.38 88 LEU A O 1
ATOM 653 N N . ARG A 1 89 ? -30.801 15.396 -41.898 1.00 89.69 89 ARG A N 1
ATOM 654 C CA . ARG A 1 89 ? -31.232 15.697 -40.533 1.00 89.69 89 ARG A CA 1
ATOM 655 C C . ARG A 1 89 ? -32.549 16.457 -40.556 1.00 89.69 89 ARG A C 1
ATOM 657 O O . ARG A 1 89 ? -32.664 17.472 -41.238 1.00 89.69 89 ARG A O 1
ATOM 664 N N . LEU A 1 90 ? -33.511 15.983 -39.774 1.00 88.69 90 LEU A N 1
ATOM 665 C CA . LEU A 1 90 ? -34.788 16.646 -39.549 1.00 88.69 90 LEU A CA 1
ATOM 666 C C . LEU A 1 90 ? -34.726 17.465 -38.255 1.00 88.69 90 LEU A C 1
ATOM 668 O O . LEU A 1 90 ? -34.265 16.979 -37.222 1.00 88.69 90 LEU A O 1
ATOM 672 N N . THR A 1 91 ? -35.178 18.716 -38.299 1.00 85.75 91 THR A N 1
ATOM 673 C CA . THR A 1 91 ? -35.137 19.639 -37.154 1.00 85.75 91 THR A CA 1
ATOM 674 C C . THR A 1 91 ? -36.407 20.480 -37.051 1.00 85.75 91 THR A C 1
ATOM 676 O O . THR A 1 91 ? -37.057 20.763 -38.055 1.00 85.75 91 THR A O 1
ATOM 679 N N . VAL A 1 92 ? -36.762 20.889 -35.829 1.00 82.94 92 VAL A N 1
ATOM 680 C CA . VAL A 1 92 ? -37.858 21.836 -35.569 1.00 82.94 92 VAL A CA 1
ATOM 681 C C . VAL A 1 92 ? -37.280 23.254 -35.466 1.00 82.94 92 VAL A C 1
ATOM 683 O O . VAL A 1 92 ? -36.324 23.448 -34.708 1.00 82.94 92 VAL A O 1
ATOM 686 N N . PRO A 1 93 ? -37.842 24.264 -36.155 1.00 73.25 93 PRO A N 1
ATOM 687 C CA . PRO A 1 93 ? -37.495 25.661 -35.929 1.00 73.25 93 PRO A CA 1
ATOM 688 C C . PRO A 1 93 ? -37.997 26.107 -34.547 1.00 73.25 93 PRO A C 1
ATOM 690 O O . PRO A 1 93 ? -39.190 26.314 -34.325 1.00 73.25 93 PRO A O 1
ATOM 693 N N . LEU A 1 94 ? -37.079 26.262 -33.592 1.00 66.56 94 LEU A N 1
ATOM 694 C CA . LEU A 1 94 ? -37.410 26.757 -32.256 1.00 66.56 94 LEU A CA 1
ATOM 695 C C . LEU A 1 94 ? -37.654 28.272 -32.292 1.00 66.56 94 LEU A C 1
ATOM 697 O O . LEU A 1 94 ? -36.777 29.043 -32.682 1.00 66.56 94 LEU A O 1
ATOM 701 N N . CYS A 1 95 ? -38.826 28.708 -31.828 1.00 59.41 95 CYS A N 1
ATOM 702 C CA . CYS A 1 95 ? -39.146 30.128 -31.686 1.00 59.41 95 CYS A CA 1
ATOM 703 C C . CYS A 1 95 ? -38.149 30.810 -30.728 1.00 59.41 95 CYS A C 1
ATOM 705 O O . CYS A 1 95 ? -38.000 30.397 -29.577 1.00 59.41 95 CYS A O 1
ATOM 707 N N . GLY A 1 96 ? -37.458 31.851 -31.206 1.00 55.66 96 GLY A N 1
ATOM 708 C CA . GLY A 1 96 ? -36.301 32.466 -30.541 1.00 55.66 96 GLY A CA 1
ATOM 709 C C . GLY A 1 96 ? -36.611 33.219 -29.241 1.00 55.66 96 GLY A C 1
ATOM 710 O O . GLY A 1 96 ? -36.629 34.450 -29.213 1.00 55.66 96 GLY A O 1
ATOM 711 N N . GLY A 1 97 ? -36.810 32.489 -28.142 1.00 56.22 97 GLY A N 1
ATOM 712 C CA . GLY A 1 97 ? -37.050 33.044 -26.809 1.00 56.22 97 GLY A CA 1
ATOM 713 C C . GLY A 1 97 ? -35.858 33.843 -26.263 1.00 56.22 97 GLY A C 1
ATOM 714 O O . GLY A 1 97 ? -34.822 33.283 -25.894 1.00 56.22 97 GLY A O 1
ATOM 715 N N . LYS A 1 98 ? -36.013 35.168 -26.154 1.00 60.75 98 LYS A N 1
ATOM 716 C CA . LYS A 1 98 ? -35.006 36.075 -25.578 1.00 60.75 98 LYS A CA 1
ATOM 717 C C . LYS A 1 98 ? -34.801 35.786 -24.081 1.00 60.75 98 LYS A C 1
ATOM 719 O O . LYS A 1 98 ? -35.596 36.231 -23.261 1.00 60.75 98 LYS A O 1
ATOM 724 N N . GLY A 1 99 ? -33.711 35.115 -23.694 1.00 56.94 99 GLY A N 1
ATOM 725 C CA . GLY A 1 99 ? -33.340 35.043 -22.271 1.00 56.94 99 GLY A CA 1
ATOM 726 C C . GLY A 1 99 ? -32.201 34.099 -21.887 1.00 56.94 99 GLY A C 1
ATOM 727 O O . GLY A 1 99 ? -31.269 34.539 -21.217 1.00 56.94 99 GLY A O 1
ATOM 728 N N . GLY A 1 100 ? -32.259 32.829 -22.306 1.00 60.12 100 GLY A N 1
ATOM 729 C CA . GLY A 1 100 ? -31.470 31.735 -21.711 1.00 60.12 100 GLY A CA 1
ATOM 730 C C . GLY A 1 100 ? -29.951 31.948 -21.692 1.00 60.12 100 GLY A C 1
ATOM 731 O O . GLY A 1 100 ? -29.349 32.089 -20.630 1.00 60.12 100 GLY A O 1
ATOM 732 N N . PHE A 1 101 ? -29.312 32.006 -22.862 1.00 62.12 101 PHE A N 1
ATOM 733 C CA . PHE A 1 101 ? -27.847 32.105 -22.939 1.00 62.12 101 PHE A CA 1
ATOM 734 C C . PHE A 1 101 ? -27.310 33.428 -22.359 1.00 62.12 101 PHE A C 1
ATOM 736 O O . PHE A 1 101 ? -26.319 33.448 -21.632 1.00 62.12 101 PHE A O 1
ATOM 743 N N . GLY A 1 102 ? -28.015 34.540 -22.593 1.00 61.94 102 GLY A N 1
ATOM 744 C CA . GLY A 1 102 ? -27.643 35.852 -22.054 1.00 61.94 102 GLY A CA 1
ATOM 745 C C . GLY A 1 102 ? -27.762 35.953 -20.527 1.00 61.94 102 GLY A C 1
ATOM 746 O O . GLY A 1 102 ? -26.972 36.664 -19.904 1.00 61.94 102 GLY A O 1
ATOM 747 N N . SER A 1 103 ? -28.710 35.246 -19.900 1.00 64.38 103 SER A N 1
ATOM 748 C CA . SER A 1 103 ? -28.792 35.167 -18.436 1.00 64.38 103 SER A CA 1
ATOM 749 C C . SER A 1 103 ? -27.745 34.211 -17.857 1.00 64.38 103 SER A C 1
ATOM 751 O O . SER A 1 103 ? -27.138 34.554 -16.844 1.00 64.38 103 SER A O 1
ATOM 753 N N . GLN A 1 104 ? -27.436 33.092 -18.528 1.00 67.19 104 GLN A N 1
ATOM 754 C CA . GLN A 1 104 ? -26.316 32.216 -18.156 1.00 67.19 104 GLN A CA 1
ATOM 755 C C . GLN A 1 104 ? -24.967 32.947 -18.199 1.00 67.19 104 GLN A C 1
ATOM 757 O O . GLN A 1 104 ? -24.217 32.868 -17.228 1.00 67.19 104 GLN A O 1
ATOM 762 N N . LEU A 1 105 ? -24.677 33.719 -19.254 1.00 65.69 105 LEU A N 1
ATOM 763 C CA . LEU A 1 105 ? -23.450 34.521 -19.342 1.00 65.69 105 LEU A CA 1
ATOM 764 C C . LEU A 1 105 ? -23.362 35.573 -18.224 1.00 65.69 105 LEU A C 1
ATOM 766 O O . LEU A 1 105 ? -22.314 35.708 -17.591 1.00 65.69 105 LEU A O 1
ATOM 770 N N . ARG A 1 106 ? -24.463 36.272 -17.908 1.00 73.31 106 ARG A N 1
ATOM 771 C CA . ARG A 1 106 ? -24.499 37.218 -16.774 1.00 73.31 106 ARG A CA 1
ATOM 772 C C . ARG A 1 106 ? -24.329 36.517 -15.420 1.00 73.31 106 ARG A C 1
ATOM 774 O O . ARG A 1 106 ? -23.603 37.021 -14.565 1.00 73.31 106 ARG A O 1
ATOM 781 N N . ALA A 1 107 ? -24.925 35.339 -15.232 1.00 68.50 107 ALA A N 1
ATOM 782 C CA . ALA A 1 107 ? -24.760 34.536 -14.020 1.00 68.50 107 ALA A CA 1
ATOM 783 C C . ALA A 1 107 ? -23.325 33.992 -13.866 1.00 68.50 107 ALA A C 1
ATOM 785 O O . ALA A 1 107 ? -22.793 33.974 -12.755 1.00 68.50 107 ALA A O 1
ATOM 786 N N . ALA A 1 108 ? -22.673 33.595 -14.963 1.00 66.94 108 ALA A N 1
ATOM 787 C CA . ALA A 1 108 ? -21.266 33.203 -14.977 1.00 66.94 108 ALA A CA 1
ATOM 788 C C . ALA A 1 108 ? -20.349 34.391 -14.633 1.00 66.94 108 ALA A C 1
ATOM 790 O O . ALA A 1 108 ? -19.540 34.291 -13.710 1.00 66.94 108 ALA A O 1
ATOM 791 N N . GLY A 1 109 ? -20.543 35.546 -15.281 1.00 65.19 109 GLY A N 1
ATOM 792 C CA . GLY A 1 109 ? -19.795 36.774 -14.991 1.00 65.19 109 GLY A CA 1
ATOM 793 C C . GLY A 1 109 ? -19.925 37.229 -13.531 1.00 65.19 109 GLY A C 1
ATOM 794 O O . GLY A 1 109 ? -18.921 37.520 -12.881 1.00 65.19 109 GLY A O 1
ATOM 795 N N . GLY A 1 110 ? -21.136 37.191 -12.962 1.00 64.56 110 GLY A N 1
ATOM 796 C CA . GLY A 1 110 ? -21.368 37.505 -11.545 1.00 64.56 110 GLY A CA 1
ATOM 797 C C . GLY A 1 110 ? -20.646 36.557 -10.573 1.00 64.56 110 GLY A C 1
ATOM 798 O O . GLY A 1 110 ? -20.107 36.998 -9.554 1.00 64.56 110 GLY A O 1
ATOM 799 N N . ARG A 1 111 ? -20.561 35.260 -10.908 1.00 61.22 111 ARG A N 1
ATOM 800 C CA . ARG A 1 111 ? -19.796 34.255 -10.139 1.00 61.22 111 ARG A CA 1
ATOM 801 C C . ARG A 1 111 ? -18.279 34.468 -10.234 1.00 61.22 111 ARG A C 1
ATOM 803 O O . ARG A 1 111 ? -17.571 34.176 -9.274 1.00 61.22 111 ARG A O 1
ATOM 810 N N . MET A 1 112 ? -17.780 34.996 -11.353 1.00 49.38 112 MET A N 1
ATOM 811 C CA . MET A 1 112 ? -16.362 35.343 -11.521 1.00 49.38 112 MET A CA 1
ATOM 812 C C . MET A 1 112 ? -15.993 36.652 -10.803 1.00 49.38 112 MET A C 1
ATOM 814 O O . MET A 1 112 ? -14.932 36.730 -10.187 1.00 49.38 112 MET A O 1
ATOM 818 N N . SER A 1 113 ? -16.878 37.654 -10.822 1.00 53.84 113 SER A N 1
ATOM 819 C CA . SER A 1 113 ? -16.667 38.953 -10.165 1.00 53.84 113 SER A CA 1
ATOM 820 C C . SER A 1 113 ? -16.569 38.835 -8.636 1.00 53.84 113 SER A C 1
ATOM 822 O O . SER A 1 113 ? -15.598 39.297 -8.031 1.00 53.84 113 SER A O 1
ATOM 824 N N . SER A 1 114 ? -17.526 38.152 -7.995 1.00 55.81 114 SER A N 1
ATOM 825 C CA . SER A 1 114 ? -17.593 38.069 -6.526 1.00 55.81 114 SER A CA 1
ATOM 826 C C . SER A 1 114 ? -16.396 37.347 -5.895 1.00 55.81 114 SER A C 1
ATOM 828 O O . SER A 1 114 ? -15.954 37.723 -4.810 1.00 55.81 114 SER A O 1
ATOM 830 N N . LYS A 1 115 ? -15.817 36.360 -6.592 1.00 50.22 115 LYS A N 1
ATOM 831 C CA . LYS A 1 115 ? -14.623 35.628 -6.139 1.00 50.22 115 LYS A CA 1
ATOM 832 C C . LYS A 1 115 ? -13.325 36.440 -6.278 1.00 50.22 115 LYS A C 1
ATOM 834 O O . LYS A 1 115 ? -12.344 36.114 -5.617 1.00 50.22 115 LYS A O 1
ATOM 839 N N . ARG A 1 116 ? -13.316 37.491 -7.109 1.00 49.69 116 ARG A N 1
ATOM 840 C CA . ARG A 1 116 ? -12.127 38.297 -7.441 1.00 49.69 116 ARG A CA 1
ATOM 841 C C . ARG A 1 116 ? -11.948 39.525 -6.539 1.00 49.69 116 ARG A C 1
ATOM 843 O O . ARG A 1 116 ? -10.823 39.935 -6.296 1.00 49.69 116 ARG A O 1
ATOM 850 N N . LYS A 1 117 ? -13.016 40.058 -5.931 1.00 51.03 117 LYS A N 1
ATOM 851 C CA . LYS A 1 117 ? -12.975 41.282 -5.092 1.00 51.03 117 LYS A CA 1
ATOM 852 C C . LYS A 1 117 ? -12.298 41.126 -3.707 1.00 51.03 117 LYS A C 1
ATOM 854 O O . LYS A 1 117 ? -12.469 41.977 -2.841 1.00 51.03 117 LYS A O 1
ATOM 859 N N . ARG A 1 118 ? -11.549 40.041 -3.461 1.00 51.88 118 ARG A N 1
ATOM 860 C CA . ARG A 1 118 ? -10.846 39.776 -2.183 1.00 51.88 118 ARG A CA 1
ATOM 861 C C . ARG A 1 118 ? -9.336 39.533 -2.338 1.00 51.88 118 ARG A C 1
ATOM 863 O O . ARG A 1 118 ? -8.652 39.305 -1.344 1.00 51.88 118 ARG A O 1
ATOM 870 N N . THR A 1 119 ? -8.807 39.593 -3.559 1.00 47.62 119 THR A N 1
ATOM 871 C CA . THR A 1 119 ? -7.366 39.521 -3.846 1.00 47.62 119 THR A CA 1
ATOM 872 C C . THR A 1 119 ? -7.095 40.393 -5.073 1.00 47.62 119 THR A C 1
ATOM 874 O O . THR A 1 119 ? -7.811 40.292 -6.064 1.00 47.62 119 THR A O 1
ATOM 877 N N . GLN A 1 120 ? -6.150 41.323 -4.956 1.00 47.47 120 GLN A N 1
ATOM 878 C CA . GLN A 1 120 ? -6.058 42.530 -5.788 1.00 47.47 120 GLN A CA 1
ATOM 879 C C . GLN A 1 120 ? -5.511 42.271 -7.208 1.00 47.47 120 GLN A C 1
ATOM 881 O O . GLN A 1 120 ? -4.783 41.306 -7.429 1.00 47.47 120 GLN A O 1
ATOM 886 N N . GLY A 1 121 ? -5.850 43.146 -8.162 1.00 48.50 121 GLY A N 1
ATOM 887 C CA . GLY A 1 121 ? -5.288 43.163 -9.520 1.00 48.50 121 GLY A CA 1
ATOM 888 C C . GLY A 1 121 ? -6.212 43.867 -10.520 1.00 48.50 121 GLY A C 1
ATOM 889 O O . GLY A 1 121 ? -7.349 43.433 -10.701 1.00 48.50 121 GLY A O 1
ATOM 890 N N . ASP A 1 122 ? -5.725 44.940 -11.148 1.00 57.12 122 ASP A N 1
ATOM 891 C CA . ASP A 1 122 ? -6.546 45.946 -11.840 1.00 57.12 122 ASP A CA 1
ATOM 892 C C . ASP A 1 122 ? -7.365 45.420 -13.028 1.00 57.12 122 ASP A C 1
ATOM 894 O O . ASP A 1 122 ? -6.869 44.685 -13.890 1.00 57.12 122 ASP A O 1
ATOM 898 N N . ASP A 1 123 ? -8.611 45.892 -13.139 1.00 56.94 123 ASP A N 1
ATOM 899 C CA . ASP A 1 123 ? -9.534 45.527 -14.224 1.00 56.94 123 ASP A CA 1
ATOM 900 C C . ASP A 1 123 ? -9.036 45.973 -15.620 1.00 56.94 123 ASP A C 1
ATOM 902 O O . ASP A 1 123 ? -9.398 45.374 -16.633 1.00 56.94 123 ASP A O 1
ATOM 906 N N . ASN A 1 124 ? -8.130 46.957 -15.682 1.00 57.72 124 ASN A N 1
ATOM 907 C CA . ASN A 1 124 ? -7.525 47.463 -16.922 1.00 57.72 124 ASN A CA 1
ATOM 908 C C . ASN A 1 124 ? -6.337 46.632 -17.446 1.00 57.72 124 ASN A C 1
ATOM 910 O O . ASN A 1 124 ? -5.791 46.953 -18.498 1.00 57.72 124 ASN A O 1
ATOM 914 N N . ALA A 1 125 ? -5.936 45.538 -16.788 1.00 57.16 125 ALA A N 1
ATOM 915 C CA . ALA A 1 125 ? -4.778 44.733 -17.205 1.00 57.16 125 ALA A CA 1
ATOM 916 C C . ALA A 1 125 ? -4.850 44.193 -18.659 1.00 57.16 125 ALA A C 1
ATOM 918 O O . ALA A 1 125 ? -3.822 43.840 -19.241 1.00 57.16 125 ALA A O 1
ATOM 919 N N . SER A 1 126 ? -6.045 44.118 -19.260 1.00 62.31 126 SER A N 1
ATOM 920 C CA . SER A 1 126 ? -6.242 43.618 -20.628 1.00 62.31 126 SER A CA 1
ATOM 921 C C . SER A 1 126 ? -6.238 44.690 -21.729 1.00 62.31 126 SER A C 1
ATOM 923 O O . SER A 1 126 ? -6.274 44.314 -22.905 1.00 62.31 126 SER A O 1
ATOM 925 N N . SER A 1 127 ? -6.221 45.988 -21.408 1.00 71.88 127 SER A N 1
ATOM 926 C CA . SER A 1 127 ? -6.149 47.034 -22.436 1.00 71.88 127 SER A CA 1
ATOM 927 C C . SER A 1 127 ? -4.715 47.235 -22.950 1.00 71.88 127 SER A C 1
ATOM 929 O O . SER A 1 127 ? -3.734 46.712 -22.406 1.00 71.88 127 SER A O 1
ATOM 931 N N . ARG A 1 128 ? -4.607 47.938 -24.081 1.00 79.62 128 ARG A N 1
ATOM 932 C CA . ARG A 1 128 ? -3.346 48.264 -24.752 1.00 79.62 128 ARG A CA 1
ATOM 933 C C . ARG A 1 128 ? -3.002 49.735 -24.548 1.00 79.62 128 ARG A C 1
ATOM 935 O O . ARG A 1 128 ? -3.892 50.580 -24.518 1.00 79.62 128 ARG A O 1
ATOM 942 N N . ASN A 1 129 ? -1.708 50.008 -24.455 1.00 73.38 129 ASN A N 1
ATOM 943 C CA . ASN A 1 129 ? -1.130 51.338 -24.580 1.00 73.38 129 ASN A CA 1
ATOM 944 C C . ASN A 1 129 ? -1.336 51.861 -26.015 1.00 73.38 129 ASN A C 1
ATOM 946 O O . ASN A 1 129 ? -1.631 51.082 -26.927 1.00 73.38 129 ASN A O 1
ATOM 950 N N . LEU A 1 130 ? -1.099 53.158 -26.235 1.00 76.31 130 LEU A N 1
ATOM 951 C CA . LEU A 1 130 ? -1.063 53.738 -27.585 1.00 76.31 130 LEU A CA 1
ATOM 952 C C . LEU A 1 130 ? 0.008 53.057 -28.464 1.00 76.31 130 LEU A C 1
ATOM 954 O O . LEU A 1 130 ? -0.213 52.846 -29.650 1.00 76.31 130 LEU A O 1
ATOM 958 N N . ASP A 1 131 ? 1.093 52.574 -27.851 1.00 71.75 131 ASP A N 1
ATOM 959 C CA . ASP A 1 131 ? 2.182 51.803 -28.477 1.00 71.75 131 ASP A CA 1
ATOM 960 C C . ASP A 1 131 ? 1.830 50.317 -28.738 1.00 71.75 131 ASP A C 1
ATOM 962 O O . ASP A 1 131 ? 2.709 49.477 -28.936 1.00 71.75 131 ASP A O 1
ATOM 966 N N . GLY A 1 132 ? 0.554 49.927 -28.634 1.00 74.56 132 GLY A N 1
ATOM 967 C CA . GLY A 1 132 ? 0.051 48.576 -28.930 1.00 74.56 132 GLY A CA 1
ATOM 968 C C . GLY A 1 132 ? 0.445 47.458 -27.946 1.00 74.56 132 GLY A C 1
ATOM 969 O O . GLY A 1 132 ? -0.183 46.390 -27.948 1.00 74.56 132 GLY A O 1
ATOM 970 N N . ARG A 1 133 ? 1.439 47.679 -27.075 1.00 75.75 133 ARG A N 1
ATOM 971 C CA . ARG A 1 133 ? 1.798 46.786 -25.953 1.00 75.75 133 ARG A CA 1
ATOM 972 C C . ARG A 1 133 ? 0.660 46.730 -24.923 1.00 75.75 133 ARG A C 1
ATOM 974 O O . ARG A 1 133 ? -0.102 47.683 -24.788 1.00 75.75 133 ARG A O 1
ATOM 981 N N . ARG A 1 134 ? 0.499 45.609 -24.208 1.00 78.56 134 ARG A N 1
ATOM 982 C CA . ARG A 1 134 ? -0.548 45.461 -23.173 1.00 78.56 134 ARG A CA 1
ATOM 983 C C . ARG A 1 134 ? -0.084 46.070 -21.848 1.00 78.56 134 ARG A C 1
ATOM 985 O O . ARG A 1 134 ? 1.071 45.867 -21.466 1.00 78.56 134 ARG A O 1
ATOM 992 N N . ILE A 1 135 ? -0.993 46.717 -21.111 1.00 75.75 135 ILE A N 1
ATOM 993 C CA . ILE A 1 135 ? -0.675 47.334 -19.807 1.00 75.75 135 ILE A CA 1
ATOM 994 C C . ILE A 1 135 ? -0.088 46.295 -18.844 1.00 75.75 135 ILE A C 1
ATOM 996 O O . ILE A 1 135 ? 0.918 46.561 -18.193 1.00 75.75 135 ILE A O 1
ATOM 1000 N N . ARG A 1 136 ? -0.649 45.078 -18.817 1.00 78.25 136 ARG A N 1
ATOM 1001 C CA . ARG A 1 136 ? -0.146 43.970 -17.993 1.00 78.25 136 ARG A CA 1
ATOM 1002 C C . ARG A 1 136 ? 1.354 43.706 -18.178 1.00 78.25 136 ARG A C 1
ATOM 1004 O O . ARG A 1 136 ? 2.075 43.732 -17.191 1.00 78.25 136 ARG A O 1
ATOM 1011 N N . THR A 1 137 ? 1.831 43.545 -19.414 1.00 79.44 137 THR A N 1
ATOM 1012 C CA . THR A 1 137 ? 3.261 43.315 -19.699 1.00 79.44 137 THR A CA 1
ATOM 1013 C C . THR A 1 137 ? 4.154 44.492 -19.296 1.00 79.44 137 THR A C 1
ATOM 1015 O O . THR A 1 137 ? 5.300 44.285 -18.913 1.00 79.44 137 THR A O 1
ATOM 1018 N N . VAL A 1 138 ? 3.641 45.728 -19.334 1.00 81.12 138 VAL A N 1
ATOM 1019 C CA . VAL A 1 138 ? 4.380 46.917 -18.867 1.00 81.12 138 VAL A CA 1
ATOM 1020 C C . VAL A 1 138 ? 4.453 46.953 -17.336 1.00 81.12 138 VAL A C 1
ATOM 1022 O O . VAL A 1 138 ? 5.499 47.282 -16.781 1.00 81.12 138 VAL A O 1
ATOM 1025 N N . ASN A 1 139 ? 3.375 46.577 -16.646 1.00 77.06 139 ASN A N 1
ATOM 1026 C CA . ASN A 1 139 ? 3.336 46.526 -15.184 1.00 77.06 139 ASN A CA 1
ATOM 1027 C C . ASN A 1 139 ? 4.155 45.349 -14.627 1.00 77.06 139 ASN A C 1
ATOM 1029 O O . ASN A 1 139 ? 4.856 45.525 -13.637 1.00 77.06 139 ASN A O 1
ATOM 1033 N N . GLU A 1 140 ? 4.129 44.184 -15.279 1.00 78.12 140 GLU A N 1
ATOM 1034 C CA . GLU A 1 140 ? 4.967 43.028 -14.926 1.00 78.12 140 GLU A CA 1
ATOM 1035 C C . GLU A 1 140 ? 6.462 43.353 -15.111 1.00 78.12 140 GLU A C 1
ATOM 1037 O O . GLU A 1 140 ? 7.255 43.088 -14.210 1.00 78.12 140 GLU A O 1
ATOM 1042 N N . ALA A 1 141 ? 6.846 44.036 -16.199 1.00 81.12 141 ALA A N 1
ATOM 1043 C CA . ALA A 1 141 ? 8.219 44.517 -16.389 1.00 81.12 141 ALA A CA 1
ATOM 1044 C C . ALA A 1 141 ? 8.651 45.553 -15.329 1.00 81.12 141 ALA A C 1
ATOM 1046 O O . ALA A 1 141 ? 9.770 45.482 -14.823 1.00 81.12 141 ALA A O 1
ATOM 1047 N N . LYS A 1 142 ? 7.767 46.488 -14.947 1.00 83.56 142 LYS A N 1
ATOM 1048 C CA . LYS A 1 142 ? 8.040 47.455 -13.866 1.00 83.56 142 LYS A CA 1
ATOM 1049 C C . LYS A 1 142 ? 8.214 46.776 -12.507 1.00 83.56 142 LYS A C 1
ATOM 1051 O O . LYS A 1 142 ? 9.171 47.087 -11.809 1.00 83.56 142 LYS A O 1
ATOM 1056 N N . ALA A 1 143 ? 7.343 45.828 -12.162 1.00 80.38 143 ALA A N 1
ATOM 1057 C CA . ALA A 1 143 ? 7.430 45.083 -10.906 1.00 80.38 143 ALA A CA 1
ATOM 1058 C C . ALA A 1 143 ? 8.709 44.228 -10.822 1.00 80.38 143 ALA A C 1
ATOM 1060 O O . ALA A 1 143 ? 9.311 44.127 -9.756 1.00 80.38 143 ALA A O 1
ATOM 1061 N N . LEU A 1 144 ? 9.164 43.656 -11.945 1.00 78.81 144 LEU A N 1
ATOM 1062 C CA . LEU A 1 144 ? 10.453 42.961 -12.017 1.00 78.81 144 LEU A CA 1
ATOM 1063 C C . LEU A 1 144 ? 11.637 43.919 -11.814 1.00 78.81 144 LEU A C 1
ATOM 1065 O O . LEU A 1 144 ? 12.551 43.589 -11.063 1.00 78.81 144 LEU A O 1
ATOM 1069 N N . ALA A 1 145 ? 11.613 45.110 -12.421 1.00 83.75 145 ALA A N 1
ATOM 1070 C CA . ALA A 1 145 ? 12.656 46.120 -12.226 1.00 83.75 145 ALA A CA 1
ATOM 1071 C C . ALA A 1 145 ? 12.719 46.629 -10.771 1.00 83.75 145 ALA A C 1
ATOM 1073 O O . ALA A 1 145 ? 13.803 46.725 -10.198 1.00 83.75 145 ALA A O 1
ATOM 1074 N N . GLU A 1 146 ? 11.566 46.892 -10.150 1.00 82.25 146 GLU A N 1
ATOM 1075 C CA . GLU A 1 146 ? 11.462 47.296 -8.742 1.00 82.25 146 GLU A CA 1
ATOM 1076 C C . GLU A 1 146 ? 11.956 46.188 -7.796 1.00 82.25 146 GLU A C 1
ATOM 1078 O O . GLU A 1 146 ? 12.767 46.445 -6.906 1.00 82.25 146 GLU A O 1
ATOM 1083 N N . TYR A 1 147 ? 11.567 44.930 -8.040 1.00 77.31 147 TYR A N 1
ATOM 1084 C CA . TYR A 1 147 ? 12.069 43.783 -7.280 1.00 77.31 147 TYR A CA 1
ATOM 1085 C C . TYR A 1 147 ? 13.593 43.621 -7.398 1.00 77.31 147 TYR A C 1
ATOM 1087 O O . TYR A 1 147 ? 14.262 43.400 -6.389 1.00 77.31 147 TYR A O 1
ATOM 1095 N N . LEU A 1 148 ? 14.159 43.769 -8.601 1.00 84.19 148 LEU A N 1
ATOM 1096 C CA . LEU A 1 148 ? 15.608 43.696 -8.819 1.00 84.19 148 LEU A CA 1
ATOM 1097 C C . LEU A 1 148 ? 16.369 44.832 -8.114 1.00 84.19 148 LEU A C 1
ATOM 1099 O O . LEU A 1 148 ? 17.462 44.586 -7.605 1.00 84.19 148 LEU A O 1
ATOM 1103 N N . ALA A 1 149 ? 15.787 46.032 -8.024 1.00 82.56 149 ALA A N 1
ATOM 1104 C CA . ALA A 1 149 ? 16.367 47.161 -7.295 1.00 82.56 149 ALA A CA 1
ATOM 1105 C C . ALA A 1 149 ? 16.316 46.984 -5.763 1.00 82.56 149 ALA A C 1
ATOM 1107 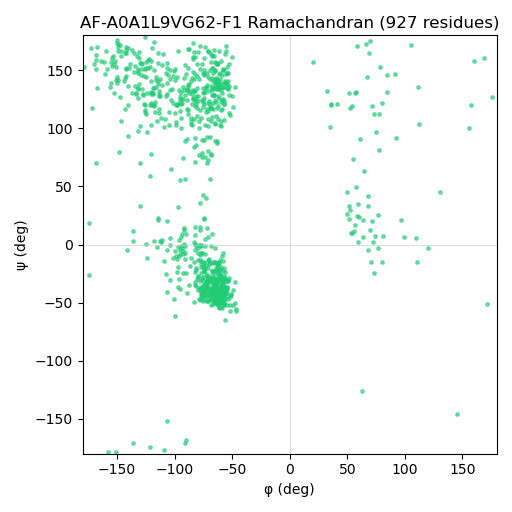O O . ALA A 1 149 ? 17.268 47.338 -5.073 1.00 82.56 149 ALA A O 1
ATOM 1108 N N . VAL A 1 150 ? 15.236 46.400 -5.228 1.00 87.00 150 VAL A N 1
ATOM 1109 C CA . VAL A 1 150 ? 15.048 46.163 -3.780 1.00 87.00 150 VAL A CA 1
ATOM 1110 C C . VAL A 1 150 ? 15.807 44.923 -3.279 1.00 87.00 150 VAL A C 1
ATOM 1112 O O . VAL A 1 150 ? 16.213 44.861 -2.116 1.00 87.00 150 VAL A O 1
ATOM 1115 N N . LYS A 1 151 ? 16.054 43.937 -4.151 1.00 83.06 151 LYS A N 1
ATOM 1116 C CA . LYS A 1 151 ? 16.76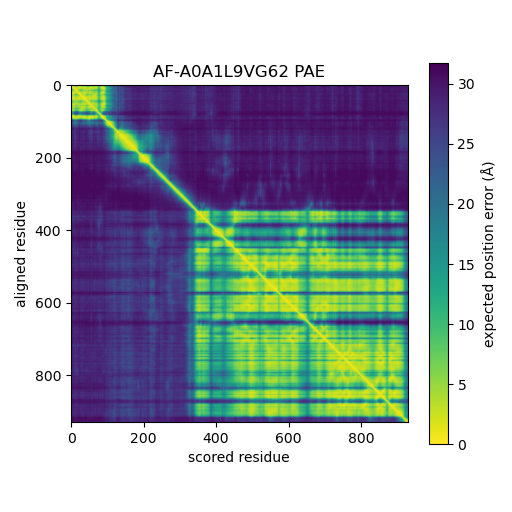5 42.688 -3.830 1.00 83.06 151 LYS A CA 1
ATOM 1117 C C . LYS A 1 151 ? 18.087 42.866 -3.053 1.00 83.06 151 LYS A C 1
ATOM 1119 O O . LYS A 1 151 ? 18.215 42.198 -2.028 1.00 83.06 151 LYS A O 1
ATOM 1124 N N . PRO A 1 152 ? 19.052 43.727 -3.445 1.00 88.06 152 PRO A N 1
ATOM 1125 C CA . PRO A 1 152 ? 20.298 43.894 -2.690 1.00 88.06 152 PRO A CA 1
ATOM 1126 C C . PRO A 1 152 ? 20.095 44.440 -1.268 1.00 88.06 152 PRO A C 1
ATOM 1128 O O . PRO A 1 152 ? 20.854 44.071 -0.376 1.00 88.06 152 PRO A O 1
ATOM 1131 N N . GLU A 1 153 ? 19.077 45.273 -1.029 1.00 81.56 153 GLU A N 1
ATOM 1132 C CA . GLU A 1 153 ? 18.760 45.788 0.311 1.00 81.56 153 GLU A CA 1
ATOM 1133 C C . GLU A 1 153 ? 18.116 44.697 1.187 1.00 81.56 153 GLU A C 1
ATOM 1135 O O . GLU A 1 153 ? 18.445 44.558 2.366 1.00 81.56 153 GLU A O 1
ATOM 1140 N N . MET A 1 154 ? 17.252 43.862 0.601 1.00 72.00 154 MET A N 1
ATOM 1141 C CA . MET A 1 154 ? 16.694 42.680 1.270 1.00 72.00 154 MET A CA 1
ATOM 1142 C C . MET A 1 154 ? 17.780 41.649 1.605 1.00 72.00 154 MET A C 1
ATOM 1144 O O . MET A 1 154 ? 17.861 41.205 2.746 1.00 72.00 154 MET A O 1
ATOM 1148 N N . ASP A 1 155 ? 18.675 41.336 0.661 1.00 73.94 155 ASP A N 1
ATOM 1149 C CA . ASP A 1 155 ? 19.816 40.434 0.881 1.00 73.94 155 ASP A CA 1
ATOM 1150 C C . ASP A 1 155 ? 20.794 40.970 1.952 1.00 73.94 155 ASP A C 1
ATOM 1152 O O . ASP A 1 155 ? 21.522 40.185 2.565 1.00 73.94 155 ASP A O 1
ATOM 1156 N N . GLN A 1 156 ? 20.838 42.286 2.202 1.00 78.50 156 GLN A N 1
ATOM 1157 C CA . GLN A 1 156 ? 21.592 42.889 3.311 1.00 78.50 156 GLN A CA 1
ATOM 1158 C C . GLN A 1 156 ? 20.849 42.761 4.649 1.00 78.50 156 GLN A C 1
ATOM 1160 O O . GLN A 1 156 ? 21.441 42.291 5.624 1.00 78.50 156 GLN A O 1
ATOM 1165 N N . LYS A 1 157 ? 19.547 43.074 4.695 1.00 82.88 157 LYS A N 1
ATOM 1166 C CA . LYS A 1 157 ? 18.713 42.919 5.903 1.00 82.88 157 LYS A CA 1
ATOM 1167 C C . LYS A 1 157 ? 18.635 41.465 6.372 1.00 82.88 157 LYS A C 1
ATOM 1169 O O . LYS A 1 157 ? 18.775 41.203 7.563 1.00 82.88 157 LYS A O 1
ATOM 1174 N N . ASP A 1 158 ? 18.537 40.508 5.452 1.00 72.25 158 ASP A N 1
ATOM 1175 C CA . ASP A 1 158 ? 18.577 39.074 5.765 1.00 72.25 158 ASP A CA 1
ATOM 1176 C C . ASP A 1 158 ? 19.935 38.634 6.339 1.00 72.25 158 ASP A C 1
ATOM 1178 O O . ASP A 1 158 ? 19.988 37.758 7.207 1.00 72.25 158 ASP A O 1
ATOM 1182 N N . LYS A 1 159 ? 21.048 39.241 5.897 1.00 80.06 159 LYS A N 1
ATOM 1183 C CA . LYS A 1 159 ? 22.377 39.028 6.503 1.00 80.06 159 LYS A CA 1
ATOM 1184 C C . LYS A 1 159 ? 22.470 39.668 7.888 1.00 80.06 159 LYS A C 1
ATOM 1186 O O . LYS A 1 159 ? 23.126 39.110 8.763 1.00 80.06 159 LYS A O 1
ATOM 1191 N N . GLU A 1 160 ? 21.814 40.801 8.121 1.00 81.12 160 GLU A N 1
ATOM 1192 C CA . GLU A 1 160 ? 21.770 41.473 9.426 1.00 81.12 160 GLU A CA 1
ATOM 1193 C C . GLU A 1 160 ? 20.901 40.751 10.447 1.00 81.12 160 GLU A C 1
ATOM 1195 O O . GLU A 1 160 ? 21.366 40.502 11.558 1.00 81.12 160 GLU A O 1
ATOM 1200 N N . GLU A 1 161 ? 19.706 40.297 10.071 1.00 80.38 161 GLU A N 1
ATOM 1201 C CA . GLU A 1 161 ? 18.913 39.407 10.919 1.00 80.38 161 GLU A CA 1
ATOM 1202 C C . GLU A 1 161 ? 19.663 38.110 11.231 1.00 80.38 161 GLU A C 1
ATOM 1204 O O . GLU A 1 161 ? 19.620 37.634 12.365 1.00 80.38 161 GLU A O 1
ATOM 1209 N N . ARG A 1 162 ? 20.394 37.547 10.262 1.00 72.06 162 ARG A N 1
ATOM 1210 C CA . ARG A 1 162 ? 21.208 36.343 10.474 1.00 72.06 162 ARG A CA 1
ATOM 1211 C C . ARG A 1 162 ? 22.368 36.601 11.435 1.00 72.06 162 ARG A C 1
ATOM 1213 O O . ARG A 1 162 ? 22.538 35.812 12.361 1.00 72.06 162 ARG A O 1
ATOM 1220 N N . ARG A 1 163 ? 23.101 37.715 11.283 1.00 74.25 163 ARG A N 1
ATOM 1221 C CA . ARG A 1 163 ? 24.136 38.158 12.238 1.00 74.25 163 ARG A CA 1
ATOM 1222 C C . ARG A 1 163 ? 23.553 38.356 13.639 1.00 74.25 163 ARG A C 1
ATOM 1224 O O . ARG A 1 163 ? 24.079 37.785 14.585 1.00 74.25 163 ARG A O 1
ATOM 1231 N N . ARG A 1 164 ? 22.426 39.062 13.767 1.00 86.38 164 ARG A N 1
ATOM 1232 C CA . ARG A 1 164 ? 21.744 39.309 15.049 1.00 86.38 164 ARG A CA 1
ATOM 1233 C C . ARG A 1 164 ? 21.252 38.024 15.719 1.00 86.38 164 ARG A C 1
ATOM 1235 O O . ARG A 1 164 ? 21.387 37.881 16.930 1.00 86.38 164 ARG A O 1
ATOM 1242 N N . ARG A 1 165 ? 20.702 37.072 14.954 1.00 70.56 165 ARG A N 1
ATOM 1243 C CA . ARG A 1 165 ? 20.304 35.755 15.482 1.00 70.56 165 ARG A CA 1
ATOM 1244 C C . ARG A 1 165 ? 21.525 34.977 15.976 1.00 70.56 165 ARG A C 1
ATOM 1246 O O . ARG A 1 165 ? 21.477 34.465 17.089 1.00 70.56 165 ARG A O 1
ATOM 1253 N N . TRP A 1 166 ? 22.623 34.955 15.216 1.00 70.62 166 TRP A N 1
ATOM 1254 C CA . TRP A 1 166 ? 23.884 34.353 15.663 1.00 70.62 166 TRP A CA 1
ATOM 1255 C C . TRP A 1 166 ? 24.439 35.018 16.925 1.00 70.62 166 TRP A C 1
ATOM 1257 O O . TRP A 1 166 ? 24.760 34.307 17.868 1.00 70.62 166 TRP A O 1
ATOM 1267 N N . GLN A 1 167 ? 24.458 36.352 16.999 1.00 76.50 167 GLN A N 1
ATOM 1268 C CA . GLN A 1 167 ? 24.857 37.091 18.203 1.00 76.50 167 GLN A CA 1
ATOM 1269 C C . GLN A 1 167 ? 24.012 36.689 19.419 1.00 76.50 167 GLN A C 1
ATOM 1271 O O . GLN A 1 167 ? 24.579 36.341 20.445 1.00 76.50 167 GLN A O 1
ATOM 1276 N N . SER A 1 168 ? 22.682 36.606 19.291 1.00 76.38 168 SER A N 1
ATOM 1277 C CA . SER A 1 168 ? 21.823 36.145 20.397 1.00 76.38 168 SER A CA 1
ATOM 1278 C C . SER A 1 168 ? 22.017 34.667 20.774 1.00 76.38 168 SER A C 1
ATOM 1280 O O . SER A 1 168 ? 21.711 34.275 21.896 1.00 76.38 168 SER A O 1
ATOM 1282 N N . VAL A 1 169 ? 22.523 33.829 19.861 1.00 76.44 169 VAL A N 1
ATOM 1283 C CA . VAL A 1 169 ? 22.887 32.431 20.156 1.00 76.44 169 VAL A CA 1
ATOM 1284 C C . VAL A 1 169 ? 24.241 32.358 20.866 1.00 76.44 169 VAL A C 1
ATOM 1286 O O . VAL A 1 169 ? 24.382 31.553 21.783 1.00 76.44 169 VAL A O 1
ATOM 1289 N N . VAL A 1 170 ? 25.201 33.211 20.493 1.00 78.31 170 VAL A N 1
ATOM 1290 C CA . VAL A 1 170 ? 26.490 33.361 21.188 1.00 78.31 170 VAL A CA 1
ATOM 1291 C C . VAL A 1 170 ? 26.271 33.910 22.597 1.00 78.31 170 VAL A C 1
ATOM 1293 O O . VAL A 1 170 ? 26.673 33.253 23.543 1.00 78.31 170 VAL A O 1
ATOM 1296 N N . GLU A 1 171 ? 25.518 34.999 22.761 1.00 77.62 171 GLU A N 1
ATOM 1297 C CA . GLU A 1 171 ? 25.173 35.594 24.064 1.00 77.62 171 GLU A CA 1
ATOM 1298 C C . GLU A 1 171 ? 24.490 34.577 25.002 1.00 77.62 171 GLU A C 1
ATOM 1300 O O . GLU A 1 171 ? 24.811 34.484 26.186 1.00 77.62 171 GLU A O 1
ATOM 1305 N N . VAL A 1 172 ? 23.582 33.743 24.475 1.00 75.88 172 VAL A N 1
ATOM 1306 C CA . VAL A 1 172 ? 22.942 32.655 25.239 1.00 75.88 172 VAL A CA 1
ATOM 1307 C C . VAL A 1 172 ? 23.905 31.497 25.540 1.00 75.88 172 VAL A C 1
ATOM 1309 O O . VAL A 1 172 ? 23.737 30.827 26.559 1.00 75.88 172 VAL A O 1
ATOM 1312 N N . ALA A 1 173 ? 24.912 31.242 24.701 1.00 70.38 173 ALA A N 1
ATOM 1313 C CA . ALA A 1 173 ? 25.940 30.231 24.953 1.00 70.38 173 ALA A CA 1
ATOM 1314 C C . ALA A 1 173 ? 26.978 30.708 25.984 1.00 70.38 173 ALA A C 1
ATOM 1316 O O . ALA A 1 173 ? 27.275 29.969 26.921 1.00 70.38 173 ALA A O 1
ATOM 1317 N N . GLU A 1 174 ? 27.452 31.949 25.867 1.00 74.75 174 GLU A N 1
ATOM 1318 C CA . GLU A 1 174 ? 28.357 32.616 26.808 1.00 74.75 174 GLU A CA 1
ATOM 1319 C C . GLU A 1 174 ? 27.704 32.738 28.180 1.00 74.75 174 GLU A C 1
ATOM 1321 O O . GLU A 1 174 ? 28.254 32.245 29.161 1.00 74.75 174 GLU A O 1
ATOM 1326 N N . LYS A 1 175 ? 26.468 33.249 28.254 1.00 72.06 175 LYS A N 1
ATOM 1327 C CA . LYS A 1 175 ? 25.704 33.283 29.507 1.00 72.06 175 LYS A CA 1
ATOM 1328 C C . LYS A 1 175 ? 25.523 31.891 30.114 1.00 72.06 175 LYS A C 1
ATOM 1330 O O . LYS A 1 175 ? 25.581 31.738 31.329 1.00 72.06 175 LYS A O 1
ATOM 1335 N N . ARG A 1 176 ? 25.346 30.852 29.293 1.00 66.50 176 ARG A N 1
ATOM 1336 C CA . ARG A 1 176 ? 25.271 29.465 29.772 1.00 66.50 176 ARG A CA 1
ATOM 1337 C C . ARG A 1 176 ? 26.629 28.937 30.251 1.00 66.50 176 ARG A C 1
ATOM 1339 O O . ARG A 1 176 ? 26.651 28.135 31.181 1.00 66.50 176 ARG A O 1
ATOM 1346 N N . GLN A 1 177 ? 27.747 29.382 29.676 1.00 62.22 177 GLN A N 1
ATOM 1347 C CA . GLN A 1 177 ? 29.087 29.134 30.222 1.00 62.22 177 GLN A CA 1
ATOM 1348 C C . GLN A 1 177 ? 29.300 29.891 31.540 1.00 62.22 177 GLN A C 1
ATOM 1350 O O . GLN A 1 177 ? 29.808 29.292 32.481 1.00 62.22 177 GLN A O 1
ATOM 1355 N N . GLU A 1 178 ? 28.854 31.144 31.669 1.00 66.00 178 GLU A N 1
ATOM 1356 C CA . GLU A 1 178 ? 28.899 31.895 32.932 1.00 66.00 178 GLU A CA 1
ATOM 1357 C C . GLU A 1 178 ? 28.016 31.268 34.020 1.00 66.00 178 GLU A C 1
ATOM 1359 O O . GLU A 1 178 ? 28.446 31.160 35.165 1.00 66.00 178 GLU A O 1
ATOM 1364 N N . GLU A 1 179 ? 26.818 30.786 33.682 1.00 63.09 179 GLU A N 1
ATOM 1365 C CA . GLU A 1 179 ? 25.949 30.035 34.600 1.00 63.09 179 GLU A CA 1
ATOM 1366 C C . GLU A 1 179 ? 26.597 28.708 35.046 1.00 63.09 179 GLU A C 1
ATOM 1368 O O . GLU A 1 179 ? 26.417 28.299 36.193 1.00 63.09 179 GLU A O 1
ATOM 1373 N N . LEU A 1 180 ? 27.415 28.068 34.198 1.00 59.88 180 LEU A N 1
ATOM 1374 C CA . LEU A 1 180 ? 28.249 26.917 34.579 1.00 59.88 180 LEU A CA 1
ATOM 1375 C C . LEU A 1 180 ? 29.484 27.313 35.416 1.00 59.88 180 LEU A C 1
ATOM 1377 O O . LEU A 1 180 ? 29.875 26.561 36.304 1.00 59.88 180 LEU A O 1
ATOM 1381 N N . LYS A 1 181 ? 30.097 28.474 35.149 1.00 58.03 181 LYS A N 1
ATOM 1382 C CA . LYS A 1 181 ? 31.349 28.949 35.773 1.00 58.03 181 LYS A CA 1
ATOM 1383 C C . LYS A 1 181 ? 31.120 29.581 37.151 1.00 58.03 181 LYS A C 1
ATOM 1385 O O . LYS A 1 181 ? 31.914 29.378 38.064 1.00 58.03 181 LYS A O 1
ATOM 1390 N N . ASN A 1 182 ? 29.998 30.281 37.315 1.00 60.03 182 ASN A N 1
ATOM 1391 C CA . ASN A 1 182 ? 29.557 30.917 38.560 1.00 60.03 182 ASN A CA 1
ATOM 1392 C C . ASN A 1 182 ? 28.576 30.032 39.364 1.00 60.03 182 ASN A C 1
ATOM 1394 O O . ASN A 1 182 ? 28.248 30.347 40.510 1.00 60.03 182 ASN A O 1
ATOM 1398 N N . GLY A 1 183 ? 28.113 28.915 38.790 1.00 46.78 183 GLY A N 1
ATOM 1399 C CA . GLY A 1 183 ? 27.208 27.941 39.407 1.00 46.78 183 GLY A CA 1
ATOM 1400 C C . GLY A 1 183 ? 27.870 27.089 40.496 1.00 46.78 183 GLY A C 1
ATOM 1401 O O . GLY A 1 183 ? 28.080 25.890 40.320 1.00 46.78 183 GLY A O 1
ATOM 1402 N N . GLY A 1 184 ? 28.193 27.693 41.643 1.00 51.06 184 GLY A N 1
ATOM 1403 C CA . GLY A 1 184 ? 28.869 27.031 42.764 1.00 51.06 184 GLY A CA 1
ATOM 1404 C C . GLY A 1 184 ? 28.063 25.888 43.401 1.00 51.06 184 GLY A C 1
ATOM 1405 O O . GLY A 1 184 ? 27.359 26.099 44.387 1.00 51.06 184 GLY A O 1
ATOM 1406 N N . GLY A 1 185 ? 28.187 24.661 42.877 1.00 48.69 185 GLY A N 1
ATOM 1407 C CA . GLY A 1 185 ? 27.367 23.533 43.336 1.00 48.69 185 GLY A CA 1
ATOM 1408 C C . GLY A 1 185 ? 27.783 22.136 42.860 1.00 48.69 185 GLY A C 1
ATOM 1409 O O . GLY A 1 185 ? 27.033 21.487 42.143 1.00 48.69 185 GLY A O 1
ATOM 1410 N N . LYS A 1 186 ? 28.919 21.620 43.353 1.00 49.34 186 LYS A N 1
ATOM 1411 C CA . LYS A 1 186 ? 29.310 20.190 43.291 1.00 49.34 186 LYS A CA 1
ATOM 1412 C C . LYS A 1 186 ? 29.325 19.532 41.893 1.00 49.34 186 LYS A C 1
ATOM 1414 O O . LYS A 1 186 ? 28.547 18.617 41.638 1.00 49.34 186 LYS A O 1
ATOM 1419 N N . HIS A 1 187 ? 30.324 19.860 41.080 1.00 49.22 187 HIS A N 1
ATOM 1420 C CA . HIS A 1 187 ? 31.180 18.872 40.396 1.00 49.22 187 HIS A CA 1
ATOM 1421 C C . HIS A 1 187 ? 32.537 19.543 40.147 1.00 49.22 187 HIS A C 1
ATOM 1423 O O . HIS A 1 187 ? 32.573 20.661 39.640 1.00 49.22 187 HIS A O 1
ATOM 1429 N N . LYS A 1 188 ? 33.651 18.892 40.506 1.00 50.28 188 LYS A N 1
ATOM 1430 C CA . LYS A 1 188 ? 34.957 19.276 39.954 1.00 50.28 188 LYS A CA 1
ATOM 1431 C C . LYS A 1 188 ? 35.051 18.640 38.571 1.00 50.28 188 LYS A C 1
ATOM 1433 O O . LYS A 1 188 ? 35.121 17.420 38.477 1.00 50.28 188 LYS A O 1
ATOM 1438 N N . VAL A 1 189 ? 35.002 19.466 37.535 1.00 51.78 189 VAL A N 1
ATOM 1439 C CA . VAL A 1 189 ? 35.517 19.119 36.207 1.00 51.78 189 VAL A CA 1
ATOM 1440 C C . VAL A 1 189 ? 36.997 19.500 36.214 1.00 51.78 189 VAL A C 1
ATOM 1442 O O . VAL A 1 189 ? 37.345 20.534 36.789 1.00 51.78 189 VAL A O 1
ATOM 1445 N N . ASP A 1 190 ? 37.865 18.664 35.651 1.00 53.09 190 ASP A N 1
ATOM 1446 C CA . ASP A 1 190 ? 39.298 18.959 35.608 1.00 53.09 190 ASP A CA 1
ATOM 1447 C C . ASP A 1 190 ? 39.582 20.177 34.726 1.00 53.09 190 ASP A C 1
ATOM 1449 O O . ASP A 1 190 ? 39.055 20.283 33.617 1.00 53.09 190 ASP A O 1
ATOM 1453 N N . GLY A 1 191 ? 40.430 21.086 35.225 1.00 57.41 191 GLY A N 1
ATOM 1454 C CA . GLY A 1 191 ? 40.788 22.326 34.527 1.00 57.41 191 GLY A CA 1
ATOM 1455 C C . GLY A 1 191 ? 41.357 22.048 33.140 1.00 57.41 191 GLY A C 1
ATOM 1456 O O . GLY A 1 191 ? 40.842 22.578 32.165 1.00 57.41 191 GLY A O 1
ATOM 1457 N N . GLN A 1 192 ? 42.281 21.084 33.046 1.00 56.22 192 GLN A N 1
ATOM 1458 C CA . GLN A 1 192 ? 42.867 20.645 31.777 1.00 56.22 192 GLN A CA 1
ATOM 1459 C C . GLN A 1 192 ? 41.807 20.227 30.746 1.00 56.22 192 GLN A C 1
ATOM 1461 O O . GLN A 1 192 ? 41.939 20.576 29.586 1.00 56.22 192 GLN A O 1
ATOM 1466 N N . TRP A 1 193 ? 40.703 19.577 31.143 1.00 59.25 193 TRP A N 1
ATOM 1467 C CA . TRP A 1 193 ? 39.648 19.214 30.185 1.00 59.25 193 TRP A CA 1
ATOM 1468 C C . TRP A 1 193 ? 38.798 20.409 29.729 1.00 59.25 193 TRP A C 1
ATOM 1470 O O . TRP A 1 193 ? 38.166 20.350 28.674 1.00 59.25 193 TRP A O 1
ATOM 1480 N N . MET A 1 194 ? 38.743 21.494 30.507 1.00 53.12 194 MET A N 1
ATOM 1481 C CA . MET A 1 194 ? 38.184 22.758 30.024 1.00 53.12 194 MET A CA 1
ATOM 1482 C C . MET A 1 194 ? 39.176 23.476 29.108 1.00 53.12 194 MET A C 1
ATOM 1484 O O . MET A 1 194 ? 38.767 23.885 28.026 1.00 53.12 194 MET A O 1
ATOM 1488 N N . ASP A 1 195 ? 40.451 23.542 29.487 1.00 60.25 195 ASP A N 1
ATOM 1489 C CA . ASP A 1 195 ? 41.511 24.198 28.716 1.00 60.25 195 ASP A CA 1
ATOM 1490 C C . ASP A 1 195 ? 41.708 23.514 27.344 1.00 60.25 195 ASP A C 1
ATOM 1492 O O . ASP A 1 195 ? 41.555 24.168 26.314 1.00 60.25 195 ASP A O 1
ATOM 1496 N N . ASP A 1 196 ? 41.884 22.184 27.302 1.00 64.31 196 ASP A N 1
ATOM 1497 C CA . ASP A 1 196 ? 41.971 21.364 26.076 1.00 64.31 196 ASP A CA 1
ATOM 1498 C C . ASP A 1 196 ? 40.754 21.574 25.155 1.00 64.31 196 ASP A C 1
ATOM 1500 O O . ASP A 1 196 ? 40.846 21.549 23.925 1.00 64.31 196 ASP A O 1
ATOM 1504 N N . LYS A 1 197 ? 39.570 21.753 25.750 1.00 70.44 197 LYS A N 1
ATOM 1505 C CA . LYS A 1 197 ? 38.303 21.897 25.028 1.00 70.44 197 LYS A CA 1
ATOM 1506 C C . LYS A 1 197 ? 38.075 23.319 24.527 1.00 70.44 197 LYS A C 1
ATOM 1508 O O . LYS A 1 197 ? 37.435 23.481 23.484 1.00 70.44 197 LYS A O 1
ATOM 1513 N N . GLU A 1 198 ? 38.556 24.333 25.237 1.00 63.53 198 GLU A N 1
ATOM 1514 C CA . GLU A 1 198 ? 38.583 25.709 24.745 1.00 63.53 198 GLU A CA 1
ATOM 1515 C C . GLU A 1 198 ? 39.646 25.835 23.639 1.00 63.53 198 GLU A C 1
ATOM 1517 O O . GLU A 1 198 ? 39.306 26.315 22.561 1.00 63.53 198 GLU A O 1
ATOM 1522 N N . GLU A 1 199 ? 40.838 25.242 23.787 1.00 70.50 199 GLU A N 1
ATOM 1523 C CA . GLU A 1 199 ? 41.861 25.169 22.728 1.00 70.50 199 GLU A CA 1
ATOM 1524 C C . GLU A 1 199 ? 41.355 24.434 21.470 1.00 70.50 199 GLU A C 1
ATOM 1526 O O . GLU A 1 199 ? 41.542 24.908 20.348 1.00 70.50 199 GLU A O 1
ATOM 1531 N N . MET A 1 200 ? 40.647 23.309 21.625 1.00 60.97 200 MET A N 1
ATOM 1532 C CA . MET A 1 200 ? 40.040 22.596 20.492 1.00 60.97 200 MET A CA 1
ATOM 1533 C C . MET A 1 200 ? 38.883 23.367 19.838 1.00 60.97 200 MET A C 1
ATOM 1535 O O . MET A 1 200 ? 38.677 23.231 18.630 1.00 60.97 200 MET A O 1
ATOM 1539 N N . ASN A 1 201 ? 38.142 24.197 20.584 1.00 65.69 201 ASN A N 1
ATOM 1540 C CA . ASN A 1 201 ? 37.173 25.119 19.980 1.00 65.69 201 ASN A CA 1
ATOM 1541 C C . ASN A 1 201 ? 37.871 26.261 19.242 1.00 65.69 201 ASN A C 1
ATOM 1543 O O . ASN A 1 201 ? 37.413 26.636 18.165 1.00 65.69 201 ASN A O 1
ATOM 1547 N N . GLU A 1 202 ? 38.973 26.788 19.773 1.00 68.44 202 GLU A N 1
ATOM 1548 C CA . GLU A 1 202 ? 39.705 27.884 19.142 1.00 68.44 202 GLU A CA 1
ATOM 1549 C C . GLU A 1 202 ? 40.396 27.420 17.857 1.00 68.44 202 GLU A C 1
ATOM 1551 O O . GLU A 1 202 ? 40.221 28.052 16.821 1.00 68.44 202 GLU A O 1
ATOM 1556 N N . LYS A 1 203 ? 41.014 26.232 17.853 1.00 73.31 203 LYS A N 1
ATOM 1557 C CA . LYS A 1 203 ? 41.517 25.577 16.630 1.00 73.31 203 LYS A CA 1
ATOM 1558 C C . LYS A 1 203 ? 40.410 25.297 15.607 1.00 73.31 203 LYS A C 1
ATOM 1560 O O . LYS A 1 203 ? 40.627 25.458 14.408 1.00 73.31 203 LYS A O 1
ATOM 1565 N N . ALA A 1 204 ? 39.203 24.927 16.046 1.00 67.12 204 ALA A N 1
ATOM 1566 C CA . ALA A 1 204 ? 38.060 24.756 15.144 1.00 67.12 204 ALA A CA 1
ATOM 1567 C C . ALA A 1 204 ? 37.538 26.096 14.582 1.00 67.12 204 ALA A C 1
ATOM 1569 O O . ALA A 1 204 ? 37.174 26.169 13.407 1.00 67.12 204 ALA A O 1
ATOM 1570 N N . ARG A 1 205 ? 37.525 27.165 15.390 1.00 70.56 205 ARG A N 1
ATOM 1571 C CA . ARG A 1 205 ? 37.198 28.538 14.962 1.00 70.56 205 ARG A CA 1
ATOM 1572 C C . ARG A 1 205 ? 38.232 29.071 13.975 1.00 70.56 205 ARG A C 1
ATOM 1574 O O . ARG A 1 205 ? 37.847 29.639 12.958 1.00 70.56 205 ARG A O 1
ATOM 1581 N N . GLU A 1 206 ? 39.513 28.851 14.247 1.00 69.56 206 GLU A N 1
ATOM 1582 C CA . GLU A 1 206 ? 40.634 29.250 13.400 1.00 69.56 206 GLU A CA 1
ATOM 1583 C C . GLU A 1 206 ? 40.592 28.521 12.053 1.00 69.56 206 GLU A C 1
ATOM 1585 O O . GLU A 1 206 ? 40.601 29.182 11.020 1.00 69.56 206 GLU A O 1
ATOM 1590 N N . ALA A 1 207 ? 40.403 27.197 12.035 1.00 70.88 207 ALA A N 1
ATOM 1591 C CA . ALA A 1 207 ? 40.234 26.431 10.797 1.00 70.88 207 ALA A CA 1
ATOM 1592 C C . ALA A 1 207 ? 39.016 26.889 9.964 1.00 70.88 207 ALA A C 1
ATOM 1594 O O . ALA A 1 207 ? 39.091 26.962 8.738 1.00 70.88 207 ALA A O 1
ATOM 1595 N N . VAL A 1 208 ? 37.900 27.251 10.609 1.00 65.94 208 VAL A N 1
ATOM 1596 C CA . VAL A 1 208 ? 36.717 27.804 9.922 1.00 65.94 208 VAL A CA 1
ATOM 1597 C C . VAL A 1 208 ? 36.962 29.229 9.410 1.00 65.94 208 VAL A C 1
ATOM 1599 O O . VAL A 1 208 ? 36.526 29.562 8.309 1.00 65.94 208 VAL A O 1
ATOM 1602 N N . MET A 1 209 ? 37.685 30.065 10.160 1.00 66.06 209 MET A N 1
ATOM 1603 C CA . MET A 1 209 ? 38.122 31.393 9.713 1.00 66.06 209 MET A CA 1
ATOM 1604 C C . MET A 1 209 ? 3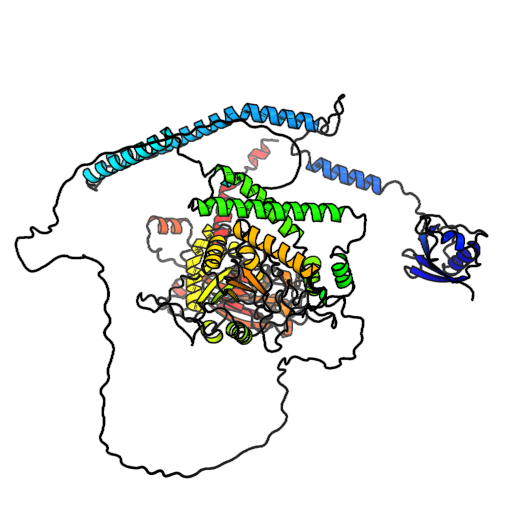9.094 31.300 8.531 1.00 66.06 209 MET A C 1
ATOM 1606 O O . MET A 1 209 ? 38.971 32.085 7.591 1.00 66.06 209 MET A O 1
ATOM 1610 N N . LEU A 1 210 ? 40.006 30.323 8.541 1.00 69.62 210 LEU A N 1
ATOM 1611 C CA . LEU A 1 210 ? 40.927 30.029 7.444 1.00 69.62 210 LEU A CA 1
ATOM 1612 C C . LEU A 1 210 ? 40.142 29.637 6.183 1.00 69.62 210 LEU A C 1
ATOM 1614 O O . LEU A 1 210 ? 40.230 30.329 5.174 1.00 69.62 210 LEU A O 1
ATOM 1618 N N . ALA A 1 211 ? 39.250 28.645 6.285 1.00 65.94 211 ALA A N 1
ATOM 1619 C CA . ALA A 1 211 ? 38.412 28.190 5.174 1.00 65.94 211 ALA A CA 1
ATOM 1620 C C . ALA A 1 211 ? 37.461 29.278 4.624 1.00 65.94 211 ALA A C 1
ATOM 1622 O O . ALA A 1 211 ? 37.136 29.277 3.435 1.00 65.94 211 ALA A O 1
ATOM 1623 N N . MET A 1 212 ? 37.020 30.231 5.459 1.00 66.25 212 MET A N 1
ATOM 1624 C CA . MET A 1 212 ? 36.283 31.417 4.994 1.00 66.25 212 MET A CA 1
ATOM 1625 C C . MET A 1 212 ? 37.183 32.452 4.306 1.00 66.25 212 MET A C 1
ATOM 1627 O O . MET A 1 212 ? 36.742 33.091 3.352 1.00 66.25 212 MET A O 1
ATOM 1631 N N . LYS A 1 213 ? 38.428 32.624 4.763 1.00 70.88 213 LYS A N 1
ATOM 1632 C CA . LYS A 1 213 ? 39.420 33.544 4.182 1.00 70.88 213 LYS A CA 1
ATOM 1633 C C . LYS A 1 213 ? 39.971 33.035 2.843 1.00 70.88 213 LYS A C 1
ATOM 1635 O O . LYS A 1 213 ? 40.231 33.837 1.954 1.00 70.88 213 LYS A O 1
ATOM 1640 N N . GLU A 1 214 ? 40.099 31.720 2.698 1.00 64.56 214 GLU A N 1
ATOM 1641 C CA . GLU A 1 214 ? 40.541 31.015 1.484 1.00 64.56 214 GLU A CA 1
ATOM 1642 C C . GLU A 1 214 ? 39.409 30.812 0.459 1.00 64.56 214 GLU A C 1
ATOM 1644 O O . GLU A 1 214 ? 39.640 30.323 -0.642 1.00 64.56 214 GLU A O 1
ATOM 1649 N N . GLY A 1 215 ? 38.167 31.183 0.795 1.00 52.88 215 GLY A N 1
ATOM 1650 C CA . GLY A 1 215 ? 37.028 31.146 -0.129 1.00 52.88 215 GLY A CA 1
ATOM 1651 C C . GLY A 1 215 ? 36.495 29.747 -0.471 1.00 52.88 215 GLY A C 1
ATOM 1652 O O . GLY A 1 215 ? 35.532 29.639 -1.227 1.00 52.88 215 GLY A O 1
ATOM 1653 N N . ALA A 1 216 ? 37.047 28.680 0.116 1.00 48.81 216 ALA A N 1
ATOM 1654 C CA . ALA A 1 216 ? 36.722 27.281 -0.186 1.00 48.81 216 ALA A CA 1
ATOM 1655 C C . ALA A 1 216 ? 35.320 26.811 0.285 1.00 48.81 216 ALA A C 1
ATOM 1657 O O . ALA A 1 216 ? 34.980 25.630 0.183 1.00 48.81 216 ALA A O 1
ATOM 1658 N N . TRP A 1 217 ? 34.475 27.713 0.797 1.00 52.00 217 TRP A N 1
ATOM 1659 C CA . TRP A 1 217 ? 33.130 27.396 1.287 1.00 52.00 217 TRP A CA 1
ATOM 1660 C C . TRP A 1 217 ? 32.084 27.421 0.161 1.00 52.00 217 TRP A C 1
ATOM 1662 O O . TRP A 1 217 ? 31.641 28.485 -0.277 1.00 52.00 217 TRP A O 1
ATOM 1672 N N . THR A 1 218 ? 31.573 26.250 -0.230 1.00 50.22 218 THR A N 1
ATOM 1673 C CA . THR A 1 218 ? 30.382 26.131 -1.094 1.00 50.22 218 THR A CA 1
ATOM 1674 C C . THR A 1 218 ? 29.104 25.911 -0.271 1.00 50.22 218 THR A C 1
ATOM 1676 O O . THR A 1 218 ? 28.986 24.970 0.516 1.00 50.22 218 THR A O 1
ATOM 1679 N N . ASP A 1 219 ? 28.118 26.803 -0.426 1.00 44.28 219 ASP A N 1
ATOM 1680 C CA . ASP A 1 219 ? 26.849 26.747 0.318 1.00 44.28 219 ASP A CA 1
ATOM 1681 C C . ASP A 1 219 ? 25.850 25.759 -0.312 1.00 44.28 219 ASP A C 1
ATOM 1683 O O . ASP A 1 219 ? 24.957 26.132 -1.080 1.00 44.28 219 ASP A O 1
ATOM 1687 N N . ASN A 1 220 ? 25.983 24.486 0.069 1.00 43.12 220 ASN A N 1
ATOM 1688 C CA . ASN A 1 220 ? 25.100 23.383 -0.334 1.00 43.12 220 ASN A CA 1
ATOM 1689 C C . ASN A 1 220 ? 23.606 23.588 0.024 1.00 43.12 220 ASN A C 1
ATOM 1691 O O . ASN A 1 220 ? 22.756 22.798 -0.393 1.00 43.12 220 ASN A O 1
ATOM 1695 N N . LEU A 1 221 ? 23.244 24.633 0.783 1.00 45.38 221 LEU A N 1
ATOM 1696 C CA . LEU A 1 221 ? 21.853 24.923 1.133 1.00 45.38 221 LEU A CA 1
ATOM 1697 C C . LEU A 1 221 ? 21.058 25.574 -0.018 1.00 45.38 221 LEU A C 1
ATOM 1699 O O . LEU A 1 221 ? 19.826 25.522 -0.003 1.00 45.38 221 LEU A O 1
ATOM 1703 N N . ARG A 1 222 ? 21.721 26.162 -1.029 1.00 41.38 222 ARG A N 1
ATOM 1704 C CA . ARG A 1 222 ? 21.038 26.858 -2.141 1.00 41.38 222 ARG A CA 1
ATOM 1705 C C . ARG A 1 222 ? 20.352 25.927 -3.148 1.00 41.38 222 ARG A C 1
ATOM 1707 O O . ARG A 1 222 ? 19.209 26.201 -3.523 1.00 41.38 222 ARG A O 1
ATOM 1714 N N . ASP A 1 223 ? 20.978 24.817 -3.531 1.00 37.69 223 ASP A N 1
ATOM 1715 C CA . ASP A 1 223 ? 20.436 23.904 -4.557 1.00 37.69 223 ASP A CA 1
ATOM 1716 C C . ASP A 1 223 ? 19.123 23.227 -4.132 1.00 37.69 223 ASP A C 1
ATOM 1718 O O . ASP A 1 223 ? 18.233 22.985 -4.949 1.00 37.69 223 ASP A O 1
ATOM 1722 N N . THR A 1 224 ? 18.956 22.980 -2.830 1.00 41.69 224 THR A N 1
ATOM 1723 C CA . THR A 1 224 ? 17.817 22.218 -2.287 1.00 41.69 224 THR A CA 1
ATOM 1724 C C . THR A 1 224 ? 16.479 22.978 -2.369 1.00 41.69 224 THR A C 1
ATOM 1726 O O . THR A 1 224 ? 15.420 22.378 -2.193 1.00 41.69 224 THR A O 1
ATOM 1729 N N . ILE A 1 225 ? 16.490 24.292 -2.643 1.00 41.44 225 ILE A N 1
ATOM 1730 C CA . ILE A 1 225 ? 15.288 25.150 -2.589 1.00 41.44 225 ILE A CA 1
ATOM 1731 C C . ILE A 1 225 ? 14.776 25.562 -3.984 1.00 41.44 225 ILE A C 1
ATOM 1733 O O . ILE A 1 225 ? 13.579 25.801 -4.140 1.00 41.44 225 ILE A O 1
ATOM 1737 N N . MET A 1 226 ? 15.631 25.602 -5.013 1.00 37.53 226 MET A N 1
ATOM 1738 C CA . MET A 1 226 ? 15.236 26.008 -6.377 1.00 37.53 226 MET A CA 1
ATOM 1739 C C . MET A 1 226 ? 14.767 24.842 -7.269 1.00 37.53 226 MET A C 1
ATOM 1741 O O . MET A 1 226 ? 13.972 25.058 -8.182 1.00 37.53 226 MET A O 1
ATOM 1745 N N . GLY A 1 227 ? 15.190 23.600 -7.003 1.00 32.44 227 GLY A N 1
ATOM 1746 C CA . GLY A 1 227 ? 14.843 22.412 -7.806 1.00 32.44 227 GLY A CA 1
ATOM 1747 C C . GLY A 1 227 ? 13.410 21.879 -7.617 1.00 32.44 227 GLY A C 1
ATOM 1748 O O . GLY A 1 227 ? 13.235 20.673 -7.461 1.00 32.44 227 GLY A O 1
ATOM 1749 N N . GLY A 1 228 ? 12.396 22.756 -7.549 1.00 31.09 228 GLY A N 1
ATOM 1750 C CA . GLY A 1 228 ? 11.141 22.459 -6.838 1.00 31.09 228 GLY A CA 1
ATOM 1751 C C . GLY A 1 228 ? 9.792 22.823 -7.477 1.00 31.09 228 GLY A C 1
ATOM 1752 O O . GLY A 1 228 ? 8.778 22.604 -6.815 1.00 31.09 228 GLY A O 1
ATOM 1753 N N . SER A 1 229 ? 9.705 23.363 -8.702 1.00 28.55 229 SER A N 1
ATOM 1754 C CA . SER A 1 229 ? 8.432 23.480 -9.459 1.00 28.55 229 SER A CA 1
ATOM 1755 C C . SER A 1 229 ? 8.642 23.845 -10.931 1.00 28.55 229 SER A C 1
ATOM 1757 O O . SER A 1 229 ? 9.369 24.786 -11.229 1.00 28.55 229 SER A O 1
ATOM 1759 N N . SER A 1 230 ? 7.945 23.160 -11.843 1.00 29.34 230 SER A N 1
ATOM 1760 C CA . SER A 1 230 ? 7.967 23.433 -13.286 1.00 29.34 230 SER A CA 1
ATOM 1761 C C . SER A 1 230 ? 6.558 23.643 -13.860 1.00 29.34 230 SER A C 1
ATOM 1763 O O . SER A 1 230 ? 5.716 22.747 -13.836 1.00 29.34 230 SER A O 1
ATOM 1765 N N . THR A 1 231 ? 6.313 24.826 -14.429 1.00 28.70 231 THR A N 1
ATOM 1766 C CA . THR A 1 231 ? 5.204 25.114 -15.359 1.00 28.70 231 THR A CA 1
ATOM 1767 C C . THR A 1 231 ? 5.678 26.116 -16.418 1.00 28.70 231 THR A C 1
ATOM 1769 O O . THR A 1 231 ? 6.468 27.010 -16.127 1.00 28.70 231 THR A O 1
ATOM 1772 N N . SER A 1 232 ? 5.257 25.920 -17.668 1.00 31.09 232 SER A N 1
ATOM 1773 C CA . SER A 1 232 ? 5.984 26.408 -18.850 1.00 31.09 232 SER A CA 1
ATOM 1774 C C . SER A 1 232 ? 5.703 27.857 -19.273 1.00 31.09 232 SER A C 1
ATOM 1776 O O . SER A 1 232 ? 4.548 28.278 -19.323 1.00 31.09 232 SER A O 1
ATOM 1778 N N . ALA A 1 233 ? 6.750 28.540 -19.746 1.00 24.22 233 ALA A N 1
ATOM 1779 C CA . ALA A 1 233 ? 6.718 29.562 -20.802 1.00 24.22 233 ALA A CA 1
ATOM 1780 C C . ALA A 1 233 ? 8.111 29.647 -21.469 1.00 24.22 233 ALA A C 1
ATOM 1782 O O . ALA A 1 233 ? 9.099 29.231 -20.865 1.00 24.22 233 ALA A O 1
ATOM 1783 N N . SER A 1 234 ? 8.190 30.141 -22.706 1.00 30.19 234 SER A N 1
ATOM 1784 C CA . SER A 1 234 ? 9.411 30.207 -23.529 1.00 30.19 234 SER A CA 1
ATOM 1785 C C . SER A 1 234 ? 9.933 31.637 -23.740 1.00 30.19 234 SER A C 1
ATOM 1787 O O . SER A 1 234 ? 9.154 32.576 -23.609 1.00 30.19 234 SER A O 1
ATOM 1789 N N . GLU A 1 235 ? 11.200 31.728 -24.189 1.00 27.95 235 GLU A N 1
ATOM 1790 C CA . GLU A 1 235 ? 11.906 32.839 -24.891 1.00 27.95 235 GLU A CA 1
ATOM 1791 C C . GLU A 1 235 ? 13.036 33.576 -24.129 1.00 27.95 235 GLU A C 1
ATOM 1793 O O . GLU A 1 235 ? 12.860 34.001 -22.993 1.00 27.95 235 GLU A O 1
ATOM 1798 N N . GLY A 1 236 ? 14.161 33.824 -24.831 1.00 25.70 236 GLY A N 1
ATOM 1799 C CA . GLY A 1 236 ? 14.946 35.071 -24.698 1.00 25.70 236 GLY A CA 1
ATOM 1800 C C . GLY A 1 236 ? 16.360 35.039 -24.074 1.00 25.70 236 GLY A C 1
ATOM 1801 O O . GLY A 1 236 ? 16.489 35.055 -22.859 1.00 25.70 236 GLY A O 1
ATOM 1802 N N . SER A 1 237 ? 17.389 35.124 -24.933 1.00 27.06 237 SER A N 1
ATOM 1803 C CA . SER A 1 237 ? 18.752 35.704 -24.771 1.00 27.06 237 SER A CA 1
ATOM 1804 C C . SER A 1 237 ? 19.566 35.642 -23.455 1.00 27.06 237 SER A C 1
ATOM 1806 O O . SER A 1 237 ? 19.264 36.283 -22.456 1.00 27.06 237 SER A O 1
ATOM 1808 N N . GLU A 1 238 ? 20.744 35.012 -23.574 1.00 26.41 238 GLU A N 1
ATOM 1809 C CA . GLU A 1 238 ? 22.086 35.650 -23.520 1.00 26.41 238 GLU A CA 1
ATOM 1810 C C . GLU A 1 238 ? 22.382 36.763 -22.484 1.00 26.41 238 GLU A C 1
ATOM 1812 O O . GLU A 1 238 ? 21.914 37.895 -22.613 1.00 26.41 238 GLU A O 1
ATOM 1817 N N . ASN A 1 239 ? 23.382 36.535 -21.617 1.00 25.81 239 ASN A N 1
ATOM 1818 C CA . ASN A 1 239 ? 24.768 37.006 -21.852 1.00 25.81 239 ASN A CA 1
ATOM 1819 C C . ASN A 1 239 ? 25.768 36.456 -20.805 1.00 25.81 239 ASN A C 1
ATOM 1821 O O . ASN A 1 239 ? 25.351 35.863 -19.811 1.00 25.81 239 ASN A O 1
ATOM 1825 N N . ALA A 1 240 ? 27.081 36.617 -21.035 1.00 27.02 240 ALA A N 1
ATOM 1826 C CA . ALA A 1 240 ? 28.150 36.019 -20.216 1.00 27.02 240 ALA A CA 1
ATOM 1827 C C . ALA A 1 240 ? 29.388 36.928 -20.012 1.00 27.02 240 ALA A C 1
ATOM 1829 O O . ALA A 1 240 ? 29.720 37.718 -20.890 1.00 27.02 240 ALA A O 1
ATOM 1830 N N . ALA A 1 241 ? 30.073 36.754 -18.869 1.00 25.45 241 ALA A N 1
ATOM 1831 C CA . ALA A 1 241 ? 31.452 37.172 -18.524 1.00 25.45 241 ALA A CA 1
ATOM 1832 C C . ALA A 1 241 ? 31.799 36.519 -17.153 1.00 25.45 241 ALA A C 1
ATOM 1834 O O . ALA A 1 241 ? 30.988 36.637 -16.237 1.00 25.45 241 ALA A O 1
ATOM 1835 N N . SER A 1 242 ? 32.794 35.627 -16.980 1.00 29.47 242 SER A N 1
ATOM 1836 C CA . SER A 1 242 ? 34.270 35.823 -16.901 1.00 29.47 242 SER A CA 1
ATOM 1837 C C . SER A 1 242 ? 34.703 36.782 -15.773 1.00 29.47 242 SER A C 1
ATOM 1839 O O . SER A 1 242 ? 34.141 37.867 -15.687 1.00 29.47 242 SER A O 1
ATOM 1841 N N . SER A 1 243 ? 35.678 36.501 -14.893 1.00 24.42 243 SER A N 1
ATOM 1842 C CA . SER A 1 243 ? 36.875 35.610 -14.904 1.00 24.42 243 SER A CA 1
ATOM 1843 C C . SER A 1 243 ? 37.054 34.936 -13.505 1.00 24.42 243 SER A C 1
ATOM 1845 O O . SER A 1 243 ? 36.329 35.332 -12.596 1.00 24.42 243 SER A O 1
ATOM 1847 N N . GLY A 1 244 ? 37.885 33.919 -13.190 1.00 24.16 244 GLY A N 1
ATOM 1848 C CA . GLY A 1 244 ? 39.172 33.414 -13.736 1.00 24.16 244 GLY A CA 1
ATOM 1849 C C . GLY A 1 244 ? 40.357 34.206 -13.139 1.00 24.16 244 GLY A C 1
ATOM 1850 O O . GLY A 1 244 ? 40.258 35.434 -13.145 1.00 24.16 244 GLY A O 1
ATOM 1851 N N . SER A 1 245 ? 41.454 33.647 -12.603 1.00 25.94 245 SER A N 1
ATOM 1852 C CA . SER A 1 245 ? 42.138 32.321 -12.705 1.00 25.94 245 SER A CA 1
ATOM 1853 C C . SER A 1 245 ? 42.704 31.882 -11.308 1.00 25.94 245 SER A C 1
ATOM 1855 O O . SER A 1 245 ? 42.581 32.673 -10.374 1.00 25.94 245 SER A O 1
ATOM 1857 N N . GLU A 1 246 ? 43.162 30.654 -10.971 1.00 26.47 246 GLU A N 1
ATOM 1858 C CA . GLU A 1 246 ? 44.247 29.774 -11.523 1.00 26.47 246 GLU A CA 1
ATOM 1859 C C . GLU A 1 246 ? 45.620 30.538 -11.508 1.00 26.47 246 GLU A C 1
ATOM 1861 O O . GLU A 1 246 ? 45.605 31.723 -11.856 1.00 26.47 246 GLU A O 1
ATOM 1866 N N . GLU A 1 247 ? 46.804 30.080 -11.020 1.00 25.42 247 GLU A N 1
ATOM 1867 C CA . GLU A 1 247 ? 47.450 28.780 -10.602 1.00 25.42 247 GLU A CA 1
ATOM 1868 C C . GLU A 1 247 ? 47.939 28.784 -9.080 1.00 25.42 247 GLU A C 1
ATOM 1870 O O . GLU A 1 247 ? 47.504 29.699 -8.383 1.00 25.42 247 GLU A O 1
ATOM 1875 N N . GLU A 1 248 ? 48.651 27.885 -8.322 1.00 24.98 248 GLU A N 1
ATOM 1876 C CA . GLU A 1 248 ? 49.714 26.785 -8.333 1.00 24.98 248 GLU A CA 1
ATOM 1877 C C . GLU A 1 248 ? 51.210 27.263 -8.094 1.00 24.98 248 GLU A C 1
ATOM 1879 O O . GLU A 1 248 ? 51.483 28.400 -8.467 1.00 24.98 248 GLU A O 1
ATOM 1884 N N . SER A 1 249 ? 52.242 26.614 -7.454 1.00 24.06 249 SER A N 1
ATOM 1885 C CA . SER A 1 249 ? 52.568 25.261 -6.852 1.00 24.06 249 SER A CA 1
ATOM 1886 C C . SER A 1 249 ? 53.888 25.180 -5.957 1.00 24.06 249 SER A C 1
ATOM 1888 O O . SER A 1 249 ? 54.845 25.858 -6.314 1.00 24.06 249 SER A O 1
ATOM 1890 N N . GLU A 1 250 ? 53.982 24.280 -4.928 1.00 24.97 250 GLU A N 1
ATOM 1891 C CA . GLU A 1 250 ? 55.175 23.516 -4.335 1.00 24.97 250 GLU A CA 1
ATOM 1892 C C . GLU A 1 250 ? 56.437 24.269 -3.736 1.00 24.97 250 GLU A C 1
ATOM 1894 O O . GLU A 1 250 ? 56.438 25.494 -3.766 1.00 24.97 250 GLU A O 1
ATOM 1899 N N . GLU A 1 251 ? 57.484 23.735 -3.030 1.00 25.09 251 GLU A N 1
ATOM 1900 C CA . GLU A 1 251 ? 58.177 22.411 -2.818 1.00 25.09 251 GLU A CA 1
ATOM 1901 C C . GLU A 1 251 ? 58.834 22.202 -1.388 1.00 25.09 251 GLU A C 1
ATOM 1903 O O . GLU A 1 251 ? 58.883 23.144 -0.603 1.00 25.09 251 GLU A O 1
ATOM 1908 N N . GLU A 1 252 ? 59.329 20.964 -1.107 1.00 24.08 252 GLU A N 1
ATOM 1909 C CA . GLU A 1 252 ? 60.419 20.382 -0.221 1.00 24.08 252 GLU A CA 1
ATOM 1910 C C . GLU A 1 252 ? 61.032 21.129 1.027 1.00 24.08 252 GLU A C 1
ATOM 1912 O O . GLU A 1 252 ? 60.931 22.339 1.170 1.00 24.08 252 GLU A O 1
ATOM 1917 N N . ASP A 1 253 ? 61.645 20.502 2.064 1.00 21.03 253 ASP A N 1
ATOM 1918 C CA . ASP A 1 253 ? 62.727 19.471 2.117 1.00 21.03 253 ASP A CA 1
ATOM 1919 C C . ASP A 1 253 ? 62.767 18.638 3.451 1.00 21.03 253 ASP A C 1
ATOM 1921 O O . ASP A 1 253 ? 61.921 18.780 4.337 1.00 21.03 253 ASP A O 1
ATOM 1925 N N . LYS A 1 254 ? 63.734 17.712 3.579 1.00 23.42 254 LYS A N 1
ATOM 1926 C CA . LYS A 1 254 ? 63.886 16.608 4.560 1.00 23.42 254 LYS A CA 1
ATOM 1927 C C . LYS A 1 254 ? 64.527 16.981 5.909 1.00 23.42 254 LYS A C 1
ATOM 1929 O O . LYS A 1 254 ? 65.403 17.837 5.960 1.00 23.42 254 LYS A O 1
ATOM 1934 N N . ALA A 1 255 ? 64.287 16.143 6.933 1.00 22.12 255 ALA A N 1
ATOM 1935 C CA . ALA A 1 255 ? 65.358 15.433 7.670 1.00 22.12 255 ALA A CA 1
ATOM 1936 C C . ALA A 1 255 ? 64.830 14.322 8.615 1.00 22.12 255 ALA A C 1
ATOM 1938 O O . ALA A 1 255 ? 63.673 14.316 9.027 1.00 22.12 255 ALA A O 1
ATOM 1939 N N . GLU A 1 256 ? 65.719 13.387 8.959 1.00 23.00 256 GLU A N 1
ATOM 1940 C CA . GLU A 1 256 ? 65.550 12.282 9.922 1.00 23.00 256 GLU A CA 1
ATOM 1941 C C . GLU A 1 256 ? 65.692 12.804 11.393 1.00 23.00 256 GLU A C 1
ATOM 1943 O O . GLU A 1 256 ? 66.091 13.944 11.605 1.00 23.00 256 GLU A O 1
ATOM 1948 N N . SER A 1 257 ? 65.418 12.070 12.487 1.00 22.66 257 SER A N 1
ATOM 1949 C CA . SER A 1 257 ? 65.742 10.653 12.697 1.00 22.66 257 SER A CA 1
ATOM 1950 C C . SER A 1 257 ? 65.123 9.958 13.931 1.00 22.66 257 SER A C 1
ATOM 1952 O O . SER A 1 257 ? 64.925 10.539 14.992 1.00 22.66 257 SER A O 1
ATOM 1954 N N . SER A 1 258 ? 65.017 8.631 13.790 1.00 21.42 258 SER A N 1
ATOM 1955 C CA . SER A 1 258 ? 65.279 7.583 14.798 1.00 21.42 258 SER A CA 1
ATOM 1956 C C . SER A 1 258 ? 64.352 7.326 16.008 1.00 21.42 258 SER A C 1
ATOM 1958 O O . SER A 1 258 ? 64.371 8.029 17.011 1.00 21.42 258 SER A O 1
ATOM 1960 N N . SER A 1 259 ? 63.832 6.087 15.998 1.00 19.97 259 SER A N 1
ATOM 1961 C CA . SER A 1 259 ? 63.791 5.126 17.124 1.00 19.97 259 SER A CA 1
ATOM 1962 C C . SER A 1 259 ? 62.745 5.275 18.240 1.00 19.97 259 SER A C 1
ATOM 1964 O O . SER A 1 259 ? 62.324 6.371 18.588 1.00 19.97 259 SER A O 1
ATOM 1966 N N . GLY A 1 260 ? 62.400 4.135 18.862 1.00 20.91 260 GLY A N 1
ATOM 1967 C CA . GLY A 1 260 ? 61.855 4.122 20.225 1.00 20.91 260 GLY A CA 1
ATOM 1968 C C . GLY A 1 260 ? 60.576 3.323 20.481 1.00 20.91 260 GLY A C 1
ATOM 1969 O O . GLY A 1 260 ? 59.712 3.819 21.199 1.00 20.91 260 GLY A O 1
ATOM 1970 N N . SER A 1 261 ? 60.442 2.087 19.987 1.00 22.08 261 SER A N 1
ATOM 1971 C CA . SER A 1 261 ? 59.549 1.133 20.660 1.00 22.08 261 SER A CA 1
ATOM 1972 C C . SER A 1 261 ? 60.130 0.758 22.032 1.00 22.08 261 SER A C 1
ATOM 1974 O O . SER A 1 261 ? 61.332 0.515 22.152 1.00 22.08 261 SER A O 1
ATOM 1976 N N . ASN A 1 262 ? 59.285 0.751 23.068 1.00 21.59 262 ASN A N 1
ATOM 1977 C CA . ASN A 1 262 ? 59.337 -0.147 24.234 1.00 21.59 262 ASN A CA 1
ATOM 1978 C C . ASN A 1 262 ? 58.247 0.242 25.244 1.00 21.59 262 ASN A C 1
ATOM 1980 O O . ASN A 1 262 ? 58.191 1.385 25.702 1.00 21.59 262 ASN A O 1
ATOM 1984 N N . GLN A 1 263 ? 57.418 -0.721 25.645 1.00 26.88 263 GLN A N 1
ATOM 1985 C CA . GLN A 1 263 ? 56.514 -0.557 26.781 1.00 26.88 263 GLN A CA 1
ATOM 1986 C C . GLN A 1 263 ? 57.187 -0.945 28.112 1.00 26.88 263 GLN A C 1
ATOM 1988 O O . GLN A 1 263 ? 58.205 -1.627 28.173 1.00 26.88 263 GLN A O 1
ATOM 1993 N N . THR A 1 264 ? 56.509 -0.586 29.204 1.00 25.03 264 THR A N 1
ATOM 1994 C CA . THR A 1 264 ? 56.676 -1.113 30.571 1.00 25.03 264 THR A CA 1
ATOM 1995 C C . THR A 1 264 ? 57.917 -0.699 31.384 1.00 25.03 264 THR A C 1
ATOM 1997 O O . THR A 1 264 ? 59.033 -1.182 31.232 1.00 25.03 264 THR A O 1
ATOM 2000 N N . SER A 1 265 ? 57.652 0.074 32.441 1.00 26.20 265 SER A N 1
ATOM 2001 C CA . SER A 1 265 ? 58.432 0.079 33.687 1.00 26.20 265 SER A CA 1
ATOM 2002 C C . SER A 1 265 ? 57.519 -0.273 34.875 1.00 26.20 265 SER A C 1
ATOM 2004 O O . SER A 1 265 ? 57.323 0.490 35.817 1.00 26.20 265 SER A O 1
ATOM 2006 N N . ALA A 1 266 ? 56.907 -1.462 34.815 1.00 27.39 266 ALA A N 1
ATOM 2007 C CA . ALA A 1 266 ? 55.897 -1.913 35.774 1.00 27.39 266 ALA A CA 1
ATOM 2008 C C . ALA A 1 266 ? 56.493 -2.684 36.974 1.00 27.39 266 ALA A C 1
ATOM 2010 O O . ALA A 1 266 ? 56.578 -3.914 36.981 1.00 27.39 266 ALA A O 1
ATOM 2011 N N . ALA A 1 267 ? 56.855 -1.966 38.039 1.00 25.94 267 ALA A N 1
ATOM 2012 C CA . ALA A 1 267 ? 57.081 -2.525 39.375 1.00 25.94 267 ALA A CA 1
ATOM 2013 C C . ALA A 1 267 ? 56.750 -1.459 40.442 1.00 25.94 267 ALA A C 1
ATOM 2015 O O . ALA A 1 267 ? 57.019 -0.285 40.201 1.00 25.94 267 ALA A O 1
ATOM 2016 N N . PRO A 1 268 ? 56.189 -1.818 41.616 1.00 26.67 268 PRO A N 1
ATOM 2017 C CA . PRO A 1 268 ? 56.376 -3.091 42.317 1.00 26.67 268 PRO A CA 1
ATOM 2018 C C . PRO A 1 268 ? 55.404 -4.236 41.961 1.00 26.67 268 PRO A C 1
ATOM 2020 O O . PRO A 1 268 ? 54.239 -4.201 42.325 1.00 26.67 268 PRO A O 1
ATOM 2023 N N . ARG A 1 269 ? 55.981 -5.321 41.409 1.00 26.70 269 ARG A N 1
ATOM 2024 C CA . ARG A 1 269 ? 55.755 -6.751 41.759 1.00 26.70 269 ARG A CA 1
ATOM 2025 C C . ARG A 1 269 ? 54.286 -7.258 41.780 1.00 26.70 269 ARG A C 1
ATOM 2027 O O . ARG A 1 269 ? 53.541 -6.921 42.687 1.00 26.70 269 ARG A O 1
ATOM 2034 N N . LYS A 1 270 ? 53.863 -8.223 40.942 1.00 33.06 270 LYS A N 1
ATOM 2035 C CA . LYS A 1 270 ? 54.601 -9.316 40.252 1.00 33.06 270 LYS A CA 1
ATOM 2036 C C . LYS A 1 270 ? 53.819 -9.904 39.044 1.00 33.06 270 LYS A C 1
ATOM 2038 O O . LYS A 1 270 ? 52.603 -9.991 39.114 1.00 33.06 270 LYS A O 1
ATOM 2043 N N . PHE A 1 271 ? 54.582 -10.512 38.116 1.00 26.64 271 PHE A N 1
ATOM 2044 C CA . PHE A 1 271 ? 54.248 -11.667 37.236 1.00 26.64 271 PHE A CA 1
ATOM 2045 C C . PHE A 1 271 ? 53.655 -11.450 35.809 1.00 26.64 271 PHE A C 1
ATOM 2047 O O . PHE A 1 271 ? 52.447 -11.469 35.640 1.00 26.64 271 PHE A O 1
ATOM 2054 N N . ILE A 1 272 ? 54.561 -11.382 34.808 1.00 28.53 272 ILE A N 1
ATOM 2055 C CA . ILE A 1 272 ? 54.581 -12.064 33.472 1.00 28.53 272 ILE A CA 1
ATOM 2056 C C . ILE A 1 272 ? 53.339 -11.981 32.532 1.00 28.53 272 ILE A C 1
ATOM 2058 O O . ILE A 1 272 ? 52.253 -12.381 32.928 1.00 28.53 272 ILE A O 1
ATOM 2062 N N . GLY A 1 273 ? 53.454 -11.629 31.234 1.00 26.47 273 GLY A N 1
ATOM 2063 C CA . GLY A 1 273 ? 54.600 -11.086 30.467 1.00 26.47 273 GLY A CA 1
ATOM 2064 C C . GLY A 1 273 ? 54.523 -11.245 28.921 1.00 26.47 273 GLY A C 1
ATOM 2065 O O . GLY A 1 273 ? 53.900 -12.188 28.445 1.00 26.47 273 GLY A O 1
ATOM 2066 N N . PHE A 1 274 ? 55.275 -10.382 28.212 1.00 28.33 274 PHE A N 1
ATOM 2067 C CA . PHE A 1 274 ? 55.627 -10.328 26.765 1.00 28.33 274 PHE A CA 1
ATOM 2068 C C . PHE A 1 274 ? 54.684 -9.671 25.723 1.00 28.33 274 PHE A C 1
ATOM 2070 O O . PHE A 1 274 ? 53.463 -9.715 25.852 1.00 28.33 274 PHE A O 1
ATOM 2077 N N . ASP A 1 275 ? 55.335 -9.056 24.719 1.00 27.98 275 ASP A N 1
ATOM 2078 C CA . ASP A 1 275 ? 54.855 -8.131 23.665 1.00 27.98 275 ASP A CA 1
ATOM 2079 C C . ASP A 1 275 ? 55.040 -8.709 22.232 1.00 27.98 275 ASP A C 1
ATOM 2081 O O . ASP A 1 275 ? 55.634 -9.777 22.080 1.00 27.98 275 ASP A O 1
ATOM 2085 N N . ASP A 1 276 ? 54.513 -7.974 21.237 1.00 33.94 276 ASP A N 1
ATOM 2086 C CA . ASP A 1 276 ? 54.933 -7.759 19.827 1.00 33.94 276 ASP A CA 1
ATOM 2087 C C . ASP A 1 276 ? 55.650 -8.863 19.003 1.00 33.94 276 ASP A C 1
ATOM 2089 O O . ASP A 1 276 ? 56.663 -9.429 19.405 1.00 33.94 276 ASP A O 1
ATOM 2093 N N . ASP A 1 277 ? 55.182 -9.099 17.765 1.00 30.38 277 ASP A N 1
ATOM 2094 C CA . ASP A 1 277 ? 55.773 -8.466 16.559 1.00 30.38 277 ASP A CA 1
ATOM 2095 C C . ASP A 1 277 ? 55.036 -8.862 15.256 1.00 30.38 277 ASP A C 1
ATOM 2097 O O . ASP A 1 277 ? 54.461 -9.949 15.154 1.00 30.38 277 ASP A O 1
ATOM 2101 N N . ASP A 1 278 ? 55.074 -7.988 14.244 1.00 46.16 278 ASP A N 1
ATOM 2102 C CA . ASP A 1 278 ? 54.394 -8.161 12.946 1.00 46.16 278 ASP A CA 1
ATOM 2103 C C . ASP A 1 278 ? 55.306 -7.647 11.803 1.00 46.16 278 ASP A C 1
ATOM 2105 O O . ASP A 1 278 ? 55.298 -6.455 11.495 1.00 46.16 278 ASP A O 1
ATOM 2109 N N . GLU A 1 279 ? 56.122 -8.503 11.155 1.00 35.06 279 GLU A N 1
ATOM 2110 C CA . GLU A 1 279 ? 56.851 -8.076 9.942 1.00 35.06 279 GLU A CA 1
ATOM 2111 C C . GLU A 1 279 ? 57.209 -9.150 8.883 1.00 35.06 279 GLU A C 1
ATOM 2113 O O . GLU A 1 279 ? 57.370 -10.342 9.134 1.00 35.06 279 GLU A O 1
ATOM 2118 N N . PHE A 1 280 ? 57.417 -8.617 7.673 1.00 24.14 280 PHE A N 1
ATOM 2119 C CA . PHE A 1 280 ? 58.270 -9.079 6.571 1.00 24.14 280 PHE A CA 1
ATOM 2120 C C . PHE A 1 280 ? 57.863 -10.244 5.635 1.00 24.14 280 PHE A C 1
ATOM 2122 O O . PHE A 1 280 ? 58.425 -11.334 5.624 1.00 24.14 280 PHE A O 1
ATOM 2129 N N . MET A 1 281 ? 57.028 -9.859 4.661 1.00 28.47 281 MET A N 1
ATOM 2130 C CA . MET A 1 281 ? 57.302 -9.939 3.209 1.00 28.47 281 MET A CA 1
ATOM 2131 C C . MET A 1 281 ? 57.443 -11.277 2.446 1.00 28.47 281 MET A C 1
ATOM 2133 O O . MET A 1 281 ? 58.042 -12.274 2.829 1.00 28.47 281 MET A O 1
ATOM 2137 N N . ARG A 1 282 ? 56.937 -11.188 1.209 1.00 36.69 282 ARG A N 1
ATOM 2138 C CA . ARG A 1 282 ? 57.064 -12.139 0.096 1.00 36.69 282 ARG A CA 1
ATOM 2139 C C . ARG A 1 282 ? 58.526 -12.495 -0.219 1.00 36.69 282 ARG A C 1
ATOM 2141 O O . ARG A 1 282 ? 59.328 -11.589 -0.417 1.00 36.69 282 ARG A O 1
ATOM 2148 N N . ILE A 1 283 ? 58.799 -13.767 -0.532 1.00 24.67 283 ILE A N 1
ATOM 2149 C CA . ILE A 1 283 ? 59.801 -14.149 -1.548 1.00 24.67 283 ILE A CA 1
ATOM 2150 C C . ILE A 1 283 ? 59.377 -15.430 -2.293 1.00 24.67 283 ILE A C 1
ATOM 2152 O O . ILE A 1 283 ? 58.438 -16.123 -1.904 1.00 24.67 283 ILE A O 1
ATOM 2156 N N . ALA A 1 284 ? 59.987 -15.658 -3.457 1.00 24.70 284 ALA A N 1
ATOM 2157 C CA . ALA A 1 284 ? 59.446 -16.470 -4.541 1.00 24.70 284 ALA A CA 1
ATOM 2158 C C . ALA A 1 284 ? 59.533 -18.007 -4.385 1.00 24.70 284 ALA A C 1
ATOM 2160 O O . ALA A 1 284 ? 60.490 -18.563 -3.858 1.00 24.70 284 ALA A O 1
ATOM 2161 N N . SER A 1 285 ? 58.556 -18.676 -5.008 1.00 27.03 285 SER A N 1
ATOM 2162 C CA . SER A 1 285 ? 58.662 -19.942 -5.759 1.00 27.03 285 SER A CA 1
ATOM 2163 C C . SER A 1 285 ? 59.633 -21.052 -5.302 1.00 27.03 285 SER A C 1
ATOM 2165 O O . SER A 1 285 ? 60.838 -20.975 -5.547 1.00 27.03 285 SER A O 1
ATOM 2167 N N . ARG A 1 286 ? 59.072 -22.233 -4.999 1.00 25.55 286 ARG A N 1
ATOM 2168 C CA . ARG A 1 286 ? 59.327 -23.449 -5.807 1.00 25.55 286 ARG A CA 1
ATOM 2169 C C . ARG A 1 286 ? 58.302 -24.553 -5.535 1.00 25.55 286 ARG A C 1
ATOM 2171 O O . ARG A 1 286 ? 57.633 -24.554 -4.511 1.00 25.55 286 ARG A O 1
ATOM 2178 N N . ALA A 1 287 ? 58.162 -25.473 -6.488 1.00 27.92 287 ALA A N 1
ATOM 2179 C CA . ALA A 1 287 ? 57.217 -26.585 -6.420 1.00 27.92 287 ALA A CA 1
ATOM 2180 C C . ALA A 1 287 ? 57.898 -27.897 -6.002 1.00 27.92 287 ALA A C 1
ATOM 2182 O O . ALA A 1 287 ? 59.028 -28.165 -6.410 1.00 27.92 287 ALA A O 1
ATOM 2183 N N . VAL A 1 288 ? 57.154 -28.763 -5.308 1.00 26.61 288 VAL A N 1
ATOM 2184 C CA . VAL A 1 288 ? 57.413 -30.211 -5.237 1.00 26.61 288 VAL A CA 1
ATOM 2185 C C . VAL A 1 288 ? 56.114 -30.947 -5.574 1.00 26.61 288 VAL A C 1
ATOM 2187 O O . VAL A 1 288 ? 55.017 -30.460 -5.303 1.00 26.61 288 VAL A O 1
ATOM 2190 N N . LYS A 1 289 ? 56.234 -32.102 -6.232 1.00 25.81 289 LYS A N 1
ATOM 2191 C CA . LYS A 1 289 ? 55.133 -32.881 -6.811 1.00 25.81 289 LYS A CA 1
ATOM 2192 C C . LYS A 1 289 ? 55.242 -34.327 -6.319 1.00 25.81 289 LYS A C 1
ATOM 2194 O O . LYS A 1 289 ? 56.301 -34.916 -6.509 1.00 25.81 289 LYS A O 1
ATOM 2199 N N . LEU A 1 290 ? 54.119 -34.918 -5.885 1.00 26.75 290 LEU A N 1
ATOM 2200 C CA . LEU A 1 290 ? 53.913 -36.380 -5.760 1.00 26.75 290 LEU A CA 1
ATOM 2201 C C . LEU A 1 290 ? 54.758 -37.062 -4.637 1.00 26.75 290 LEU A C 1
ATOM 2203 O O . LEU A 1 290 ? 55.664 -36.447 -4.096 1.00 26.75 290 LEU A O 1
ATOM 2207 N N . ARG A 1 291 ? 54.490 -38.303 -4.185 1.00 26.61 291 ARG A N 1
ATOM 2208 C CA . ARG A 1 291 ? 53.596 -39.374 -4.690 1.00 26.61 291 ARG A CA 1
ATOM 2209 C C . ARG A 1 291 ? 53.056 -40.273 -3.549 1.00 26.61 291 ARG A C 1
ATOM 2211 O O . ARG A 1 291 ? 53.423 -40.103 -2.395 1.00 26.61 291 ARG A O 1
ATOM 2218 N N . HIS A 1 292 ? 52.169 -41.209 -3.901 1.00 26.66 292 HIS A N 1
ATOM 2219 C CA . HIS A 1 292 ? 51.472 -42.166 -3.018 1.00 26.66 292 HIS A CA 1
ATOM 2220 C C . HIS A 1 292 ? 52.373 -43.070 -2.157 1.00 26.66 292 HIS A C 1
ATOM 2222 O O . HIS A 1 292 ? 53.495 -43.359 -2.558 1.00 26.66 292 HIS A O 1
ATOM 2228 N N . ILE A 1 293 ? 51.769 -43.692 -1.131 1.00 26.69 293 ILE A N 1
ATOM 2229 C CA . ILE A 1 293 ? 51.717 -45.162 -0.968 1.00 26.69 293 ILE A CA 1
ATOM 2230 C C . ILE A 1 293 ? 50.436 -45.558 -0.202 1.00 26.69 293 ILE A C 1
ATOM 2232 O O . ILE A 1 293 ? 50.029 -44.884 0.740 1.00 26.69 293 ILE A O 1
ATOM 2236 N N . THR A 1 294 ? 49.815 -46.666 -0.611 1.00 31.30 294 THR A N 1
ATOM 2237 C CA . THR A 1 294 ? 48.870 -47.482 0.176 1.00 31.30 294 THR A CA 1
ATOM 2238 C C . THR A 1 294 ? 49.403 -48.919 0.179 1.00 31.30 294 THR A C 1
ATOM 2240 O O . THR A 1 294 ? 50.111 -49.293 -0.761 1.00 31.30 294 THR A O 1
ATOM 2243 N N . PRO A 1 295 ? 49.124 -49.728 1.219 1.00 33.12 295 PRO A N 1
ATOM 2244 C CA . PRO A 1 295 ? 48.089 -50.748 1.009 1.00 33.12 295 PRO A CA 1
ATOM 2245 C C . PRO A 1 295 ? 47.263 -51.136 2.260 1.00 33.12 295 PRO A C 1
ATOM 2247 O O . PRO A 1 295 ? 47.605 -50.844 3.402 1.00 33.12 295 PRO A O 1
ATOM 2250 N N . THR A 1 296 ? 46.160 -51.840 2.003 1.00 30.00 296 THR A N 1
ATOM 2251 C CA . THR A 1 296 ? 45.365 -52.665 2.942 1.00 30.00 296 THR A CA 1
ATOM 2252 C C . THR A 1 296 ? 45.917 -54.123 2.923 1.00 30.00 296 THR A C 1
ATOM 2254 O O . THR A 1 296 ? 46.975 -54.310 2.317 1.00 30.00 296 THR A O 1
ATOM 2257 N N . PRO A 1 297 ? 45.288 -55.194 3.483 1.00 48.62 297 PRO A N 1
ATOM 2258 C CA . PRO A 1 297 ? 44.049 -55.317 4.276 1.00 48.62 297 PRO A CA 1
ATOM 2259 C C . PRO A 1 297 ? 44.172 -56.244 5.520 1.00 48.62 297 PRO A C 1
ATOM 2261 O O . PRO A 1 297 ? 45.247 -56.752 5.815 1.00 48.62 297 PRO A O 1
ATOM 2264 N N . LEU A 1 298 ? 43.047 -56.568 6.186 1.00 31.59 298 LEU A N 1
ATOM 2265 C CA . LEU A 1 298 ? 42.581 -57.970 6.324 1.00 31.59 298 LEU A CA 1
ATOM 2266 C C . LEU A 1 298 ? 41.130 -58.087 6.858 1.00 31.59 298 LEU A C 1
ATOM 2268 O O . LEU A 1 298 ? 40.506 -57.098 7.229 1.00 31.59 298 LEU A O 1
ATOM 2272 N N . TYR A 1 299 ? 40.573 -59.304 6.804 1.00 30.52 299 TYR A N 1
ATOM 2273 C CA . TYR A 1 299 ? 39.137 -59.630 6.908 1.00 30.52 299 TYR A CA 1
ATOM 2274 C C . TYR A 1 299 ? 38.714 -60.282 8.239 1.00 30.52 299 TYR A C 1
ATOM 2276 O O . TYR A 1 299 ? 39.460 -61.094 8.786 1.00 30.52 299 TYR A O 1
ATOM 2284 N N . ARG A 1 300 ? 37.422 -60.145 8.601 1.00 28.81 300 ARG A N 1
ATOM 2285 C CA . ARG A 1 300 ? 36.554 -61.303 8.938 1.00 28.81 300 ARG A CA 1
ATOM 2286 C C . ARG A 1 300 ? 35.050 -60.984 8.852 1.00 28.81 300 ARG A C 1
ATOM 2288 O O . ARG A 1 300 ? 34.627 -59.873 9.137 1.00 28.81 300 ARG A O 1
ATOM 2295 N N . THR A 1 301 ? 34.252 -61.980 8.461 1.00 33.47 301 THR A N 1
ATOM 2296 C CA . THR A 1 301 ? 32.804 -61.896 8.165 1.00 33.47 301 THR A CA 1
ATOM 2297 C C . THR A 1 301 ? 32.025 -63.021 8.861 1.00 33.47 301 THR A C 1
ATOM 2299 O O . THR A 1 301 ? 32.562 -64.124 8.966 1.00 33.47 301 THR A O 1
ATOM 2302 N N . ARG A 1 302 ? 30.756 -62.799 9.275 1.00 29.58 302 ARG A N 1
ATOM 2303 C CA . ARG A 1 302 ? 29.744 -63.866 9.511 1.00 29.58 302 ARG A CA 1
ATOM 2304 C C . ARG A 1 302 ? 28.284 -63.418 9.258 1.00 29.58 302 ARG A C 1
ATOM 2306 O O . ARG A 1 302 ? 27.881 -62.321 9.615 1.00 29.58 302 ARG A O 1
ATOM 2313 N N . LEU A 1 303 ? 27.551 -64.335 8.624 1.00 31.69 303 LEU A N 1
ATOM 2314 C CA . LEU A 1 303 ? 26.186 -64.351 8.050 1.00 31.69 303 LEU A CA 1
ATOM 2315 C C . LEU A 1 303 ? 25.055 -64.197 9.111 1.00 31.69 303 LEU A C 1
ATOM 2317 O O . LEU A 1 303 ? 25.232 -64.682 10.222 1.00 31.69 303 LEU A O 1
ATOM 2321 N N . ILE A 1 304 ? 23.941 -63.464 8.895 1.00 37.59 304 ILE A N 1
ATOM 2322 C CA . ILE A 1 304 ? 22.691 -63.821 8.146 1.00 37.59 304 ILE A CA 1
ATOM 2323 C C . ILE A 1 304 ? 22.043 -65.142 8.646 1.00 37.59 304 ILE A C 1
ATOM 2325 O O . ILE A 1 304 ? 22.712 -66.172 8.558 1.00 37.59 304 ILE A O 1
ATOM 2329 N N . PRO A 1 305 ? 20.776 -65.150 9.158 1.00 35.72 305 PRO A N 1
ATOM 2330 C CA . PRO A 1 305 ? 19.577 -65.244 8.285 1.00 35.72 305 PRO A CA 1
ATOM 2331 C C . PRO A 1 305 ? 18.268 -64.517 8.725 1.00 35.72 305 PRO A C 1
ATOM 2333 O O . PRO A 1 305 ? 18.141 -64.007 9.833 1.00 35.72 305 PRO A O 1
ATOM 2336 N N . ARG A 1 306 ? 17.273 -64.494 7.813 1.00 38.31 306 ARG A N 1
ATOM 2337 C CA . ARG A 1 306 ? 15.886 -63.974 7.968 1.00 38.31 306 ARG A CA 1
ATOM 2338 C C . ARG A 1 306 ? 14.891 -65.048 8.443 1.00 38.31 306 ARG A C 1
ATOM 2340 O O . ARG A 1 306 ? 15.008 -66.184 7.996 1.00 38.31 306 ARG A O 1
ATOM 2347 N N . VAL A 1 307 ? 13.799 -64.635 9.109 1.00 26.86 307 VAL A N 1
ATOM 2348 C CA . VAL A 1 307 ? 12.468 -65.297 9.060 1.00 26.86 307 VAL A CA 1
ATOM 2349 C C . VAL A 1 307 ? 11.340 -64.238 9.066 1.00 26.86 307 VAL A C 1
ATOM 2351 O O . VAL A 1 307 ? 11.469 -63.202 9.711 1.00 26.86 307 VAL A O 1
ATOM 2354 N N . LEU A 1 308 ? 10.241 -64.505 8.349 1.00 36.50 308 LEU A N 1
ATOM 2355 C CA . LEU A 1 308 ? 8.911 -63.855 8.406 1.00 36.50 308 LEU A CA 1
ATOM 2356 C C . LEU A 1 308 ? 7.858 -64.987 8.408 1.00 36.50 308 LEU A C 1
ATOM 2358 O O . LEU A 1 308 ? 8.184 -66.050 7.867 1.00 36.50 308 LEU A O 1
ATOM 2362 N N . PRO A 1 309 ? 6.630 -64.821 8.961 1.00 39.12 309 PRO A N 1
ATOM 2363 C CA . PRO A 1 309 ? 5.491 -64.564 8.050 1.00 39.12 309 PRO A CA 1
ATOM 2364 C C . PRO A 1 309 ? 4.199 -63.898 8.620 1.00 39.12 309 PRO A C 1
ATOM 2366 O O . PRO A 1 309 ? 3.875 -63.974 9.800 1.00 39.12 309 PRO A O 1
ATOM 2369 N N . SER A 1 310 ? 3.352 -63.462 7.673 1.00 25.62 310 SER A N 1
ATOM 2370 C CA . SER A 1 310 ? 1.864 -63.498 7.670 1.00 25.62 310 SER A CA 1
ATOM 2371 C C . SER A 1 310 ? 0.999 -62.460 8.424 1.00 25.62 310 SER A C 1
ATOM 2373 O O . SER A 1 310 ? 1.007 -62.389 9.648 1.00 25.62 310 SER A O 1
ATOM 2375 N N . ARG A 1 311 ? 0.140 -61.773 7.638 1.00 27.44 311 ARG A N 1
ATOM 2376 C CA . ARG A 1 311 ? -1.331 -61.528 7.768 1.00 27.44 311 ARG A CA 1
ATOM 2377 C C . ARG A 1 311 ? -1.701 -60.238 7.001 1.00 27.44 311 ARG A C 1
ATOM 2379 O O . ARG A 1 311 ? -1.259 -59.161 7.367 1.00 27.44 311 ARG A O 1
ATOM 2386 N N . SER A 1 312 ? -2.247 -60.323 5.781 1.00 26.62 312 SER A N 1
ATOM 2387 C CA . SER A 1 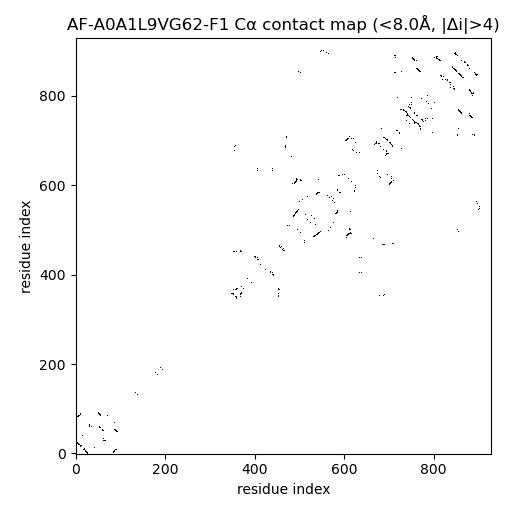312 ? -3.664 -60.571 5.409 1.00 26.62 312 SER A CA 1
ATOM 2388 C C . SER A 1 312 ? -4.567 -59.338 5.620 1.00 26.62 312 SER A C 1
ATOM 2390 O O . SER A 1 312 ? -4.925 -59.032 6.750 1.00 26.62 312 SER A O 1
ATOM 2392 N N . LEU A 1 313 ? -4.822 -58.550 4.566 1.00 29.39 313 LEU A N 1
ATOM 2393 C CA . LEU A 1 313 ? -6.002 -58.642 3.672 1.00 29.39 313 LEU A CA 1
ATOM 2394 C C . LEU A 1 313 ? -7.296 -58.050 4.266 1.00 29.39 313 LEU A C 1
ATOM 2396 O O . LEU A 1 313 ? -7.887 -58.662 5.143 1.00 29.39 313 LEU A O 1
ATOM 2400 N N . PHE A 1 314 ? -7.784 -56.944 3.690 1.00 27.03 314 PHE A N 1
ATOM 2401 C CA . PHE A 1 314 ? -9.059 -56.883 2.945 1.00 27.03 314 PHE A CA 1
ATOM 2402 C C . PHE A 1 314 ? -9.178 -55.546 2.177 1.00 27.03 314 PHE A C 1
ATOM 2404 O O . PHE A 1 314 ? -8.432 -54.606 2.433 1.00 27.03 314 PHE A O 1
ATOM 2411 N N . SER A 1 315 ? -10.084 -55.481 1.198 1.00 28.83 315 SER A N 1
ATOM 2412 C CA . SER A 1 315 ? -10.363 -54.313 0.341 1.00 28.83 315 SER A CA 1
ATOM 2413 C C . SER A 1 315 ? -11.845 -53.938 0.454 1.00 28.83 315 SER A C 1
ATOM 2415 O O . SER A 1 315 ? -12.661 -54.809 0.769 1.00 28.83 315 SER A O 1
ATOM 2417 N N . PRO A 1 316 ? -12.220 -52.688 0.128 1.00 28.45 316 PRO A N 1
ATOM 2418 C CA . PRO A 1 316 ? -13.248 -52.591 -0.907 1.00 28.45 316 PRO A CA 1
ATOM 2419 C C . PRO A 1 316 ? -12.949 -51.620 -2.061 1.00 28.45 316 PRO A C 1
ATOM 2421 O O . PRO A 1 316 ? -12.181 -50.668 -1.972 1.00 28.45 316 PRO A O 1
ATOM 2424 N N . LYS A 1 317 ? -13.637 -51.955 -3.152 1.00 23.80 317 LYS A N 1
ATOM 2425 C CA . LYS A 1 317 ? -13.707 -51.398 -4.507 1.00 23.80 317 LYS A CA 1
ATOM 2426 C C . LYS A 1 317 ? -13.943 -49.880 -4.613 1.00 23.80 317 LYS A C 1
ATOM 2428 O O . LYS A 1 317 ? -14.485 -49.238 -3.722 1.00 23.80 317 LYS A O 1
ATOM 2433 N N . SER A 1 318 ? -13.608 -49.370 -5.795 1.00 30.23 318 SER A N 1
ATOM 2434 C CA . SER A 1 318 ? -13.835 -48.014 -6.306 1.00 30.23 318 SER A CA 1
ATOM 2435 C C . SER A 1 318 ? -15.307 -47.622 -6.499 1.00 30.23 318 SER A C 1
ATOM 2437 O O . SER A 1 318 ? -16.139 -48.471 -6.814 1.00 30.23 318 SER A O 1
ATOM 2439 N N . PHE A 1 319 ? -15.578 -46.309 -6.492 1.00 22.20 319 PHE A N 1
ATOM 2440 C CA . PHE A 1 319 ? -16.508 -45.676 -7.440 1.00 22.20 319 PHE A CA 1
ATOM 2441 C C . PHE A 1 319 ? -16.161 -44.188 -7.680 1.00 22.20 319 PHE A C 1
ATOM 2443 O O . PHE A 1 319 ? -15.515 -43.572 -6.840 1.00 22.20 319 PHE A O 1
ATOM 2450 N N . SER A 1 320 ? -16.565 -43.654 -8.844 1.00 24.50 320 SER A N 1
ATOM 2451 C CA . SER A 1 320 ? -16.606 -42.224 -9.245 1.00 24.50 320 SER A CA 1
ATOM 2452 C C . SER A 1 320 ? -15.499 -41.277 -8.736 1.00 24.50 320 SER A C 1
ATOM 2454 O O . SER A 1 320 ? -15.594 -40.717 -7.645 1.00 24.50 320 SER A O 1
ATOM 2456 N N . GLY A 1 321 ? -14.511 -40.976 -9.586 1.00 27.36 321 GLY A N 1
ATOM 2457 C CA . GLY A 1 321 ? -13.614 -39.835 -9.373 1.00 27.36 321 GLY A CA 1
ATOM 2458 C C . GLY A 1 321 ? -14.234 -38.520 -9.858 1.00 27.36 321 GLY A C 1
ATOM 2459 O O . GLY A 1 321 ? -14.705 -38.452 -10.992 1.00 27.36 321 GLY A O 1
ATOM 2460 N N . HIS A 1 322 ? -14.186 -37.468 -9.035 1.00 25.19 322 HIS A N 1
ATOM 2461 C CA . HIS A 1 322 ? -14.418 -36.092 -9.489 1.00 25.19 322 HIS A CA 1
ATOM 2462 C C . HIS A 1 322 ? -13.106 -35.462 -9.971 1.00 25.19 322 HIS A C 1
ATOM 2464 O O . HIS A 1 322 ? -12.056 -35.614 -9.348 1.00 25.19 322 HIS A O 1
ATOM 2470 N N . SER A 1 323 ? -13.170 -34.750 -11.095 1.00 24.31 323 SER A N 1
ATOM 2471 C CA . SER A 1 323 ? -12.018 -34.141 -11.757 1.00 24.31 323 SER A CA 1
ATOM 2472 C C . SER A 1 323 ? -11.453 -32.953 -10.974 1.00 24.31 323 SER A C 1
ATOM 2474 O O . SER A 1 323 ? -12.089 -31.901 -10.894 1.00 24.31 323 SER A O 1
ATOM 2476 N N . THR A 1 324 ? -10.220 -33.072 -10.482 1.00 26.92 324 THR A N 1
ATOM 2477 C CA . THR A 1 324 ? -9.416 -31.905 -10.105 1.00 26.92 324 THR A CA 1
ATOM 2478 C C . THR A 1 324 ? -9.037 -31.128 -11.364 1.00 26.92 324 THR A C 1
ATOM 2480 O O . THR A 1 324 ? -8.345 -31.643 -12.246 1.00 26.92 324 THR A O 1
ATOM 2483 N N . ILE A 1 325 ? -9.505 -29.880 -11.463 1.00 28.47 325 ILE A N 1
ATOM 2484 C CA . ILE A 1 325 ? -9.216 -28.991 -12.596 1.00 28.47 325 ILE A CA 1
ATOM 2485 C C . ILE A 1 325 ? -7.781 -28.466 -12.460 1.00 28.47 325 ILE A C 1
ATOM 2487 O O . ILE A 1 325 ? -7.529 -27.342 -12.035 1.00 28.47 325 ILE A O 1
ATOM 2491 N N . ASN A 1 326 ? -6.824 -29.313 -12.833 1.00 26.84 326 ASN A N 1
ATOM 2492 C CA . ASN A 1 326 ? -5.473 -28.872 -13.146 1.00 26.84 326 ASN A CA 1
ATOM 2493 C C . ASN A 1 326 ? -5.545 -27.963 -14.377 1.00 26.84 326 ASN A C 1
ATOM 2495 O O . ASN A 1 326 ? -5.989 -28.415 -15.435 1.00 26.84 326 ASN A O 1
ATOM 2499 N N . GLN A 1 327 ? -5.064 -26.722 -14.268 1.00 33.34 327 GLN A N 1
ATOM 2500 C CA . GLN A 1 327 ? -4.877 -25.828 -15.415 1.00 33.34 327 GLN A CA 1
ATOM 2501 C C . GLN A 1 327 ? -3.706 -26.314 -16.284 1.00 33.34 327 GLN A C 1
ATOM 2503 O O . GLN A 1 327 ? -2.618 -25.743 -16.305 1.00 33.34 327 GLN A O 1
ATOM 2508 N N . ARG A 1 328 ? -3.931 -27.412 -17.012 1.00 26.28 328 ARG A N 1
ATOM 2509 C CA . ARG A 1 328 ? -3.123 -27.760 -18.180 1.00 26.28 328 ARG A CA 1
ATOM 2510 C C . ARG A 1 328 ? -3.421 -26.753 -19.287 1.00 26.28 328 ARG A C 1
ATOM 2512 O O . ARG A 1 328 ? -4.565 -26.348 -19.469 1.00 26.28 328 ARG A O 1
ATOM 2519 N N . ARG A 1 329 ? -2.382 -26.385 -20.036 1.00 34.84 329 ARG A N 1
ATOM 2520 C CA . ARG A 1 329 ? -2.469 -25.524 -21.221 1.00 34.84 329 ARG A CA 1
ATOM 2521 C C . ARG A 1 329 ? -3.427 -26.153 -22.243 1.00 34.84 329 ARG A C 1
ATOM 2523 O O . ARG A 1 329 ? -3.065 -27.140 -22.882 1.00 34.84 329 ARG A O 1
ATOM 2530 N N . ASN A 1 330 ? -4.619 -25.585 -22.416 1.00 24.17 330 ASN A N 1
ATOM 2531 C CA . ASN A 1 330 ? -5.523 -25.963 -23.502 1.00 24.17 330 ASN A CA 1
ATOM 2532 C C . ASN A 1 330 ? -5.067 -25.295 -24.808 1.00 24.17 330 ASN A C 1
ATOM 2534 O O . ASN A 1 330 ? -5.658 -24.326 -25.268 1.00 24.17 330 ASN A O 1
ATOM 2538 N N . LEU A 1 331 ? -4.013 -25.841 -25.417 1.00 31.98 331 LEU A N 1
ATOM 2539 C CA . LEU A 1 331 ? -3.708 -25.593 -26.826 1.00 31.98 331 LEU A CA 1
ATOM 2540 C C . LEU A 1 331 ? -4.786 -26.285 -27.676 1.00 31.98 331 LEU A C 1
ATOM 2542 O O . LEU A 1 331 ? -4.693 -27.477 -27.970 1.00 31.98 331 LEU A O 1
ATOM 2546 N N . SER A 1 332 ? -5.841 -25.550 -28.025 1.00 27.98 332 SER A N 1
ATOM 2547 C CA . SER A 1 332 ? -6.960 -26.028 -28.838 1.00 27.98 332 SER A CA 1
ATOM 2548 C C . SER A 1 332 ? -6.524 -26.220 -30.298 1.00 27.98 332 SER A C 1
ATOM 2550 O O . SER A 1 332 ? -6.367 -25.283 -31.079 1.00 27.98 332 SER A O 1
ATOM 2552 N N . SER A 1 333 ? -6.291 -27.472 -30.693 1.00 30.91 333 SER A N 1
ATOM 2553 C CA . SER A 1 333 ? -5.696 -27.792 -31.993 1.00 30.91 333 SER A CA 1
ATOM 2554 C C . SER A 1 333 ? -6.698 -27.709 -33.153 1.00 30.91 333 SER A C 1
ATOM 2556 O O . SER A 1 333 ? -7.418 -28.670 -33.427 1.00 30.91 333 SER A O 1
ATOM 2558 N N . SER A 1 334 ? -6.677 -26.607 -33.904 1.00 26.34 334 SER A N 1
ATOM 2559 C CA . SER A 1 334 ? -7.122 -26.594 -35.308 1.00 26.34 334 SER A CA 1
ATOM 2560 C C . SER A 1 334 ? -6.352 -25.568 -36.153 1.00 26.34 334 SER A C 1
ATOM 2562 O O . SER A 1 334 ? -6.840 -24.487 -36.465 1.00 26.34 334 SER A O 1
ATOM 2564 N N . ILE A 1 335 ? -5.129 -25.920 -36.568 1.00 28.92 335 ILE A N 1
ATOM 2565 C CA . ILE A 1 335 ? -4.408 -25.149 -37.593 1.00 28.92 335 ILE A CA 1
ATOM 2566 C C . ILE A 1 335 ? -5.049 -25.442 -38.956 1.00 28.92 335 ILE A C 1
ATOM 2568 O O . ILE A 1 335 ? -4.642 -26.360 -39.666 1.00 28.92 335 ILE A O 1
ATOM 2572 N N . GLN A 1 336 ? -6.055 -24.652 -39.330 1.00 25.44 336 GLN A N 1
ATOM 2573 C CA . GLN A 1 336 ? -6.340 -24.411 -40.743 1.00 25.44 336 GLN A CA 1
ATOM 2574 C C . GLN A 1 336 ? -5.386 -23.308 -41.231 1.00 25.44 336 GLN A C 1
ATOM 2576 O O . GLN A 1 336 ? -5.368 -22.232 -40.629 1.00 25.44 336 GLN A O 1
ATOM 2581 N N . PRO A 1 337 ? -4.577 -23.537 -42.283 1.00 27.25 337 PRO A N 1
ATOM 2582 C CA . PRO A 1 337 ? -3.632 -22.544 -42.787 1.00 27.25 337 PRO A CA 1
ATOM 2583 C C . PRO A 1 337 ? -4.358 -21.452 -43.592 1.00 27.25 337 PRO A C 1
ATOM 2585 O O . PRO A 1 337 ? -4.307 -21.408 -44.821 1.00 27.25 337 PRO A O 1
ATOM 2588 N N . CYS A 1 338 ? -5.038 -20.551 -42.884 1.00 24.36 338 CYS A N 1
ATOM 2589 C CA . CYS A 1 338 ? -5.630 -19.334 -43.435 1.00 24.36 338 CYS A CA 1
ATOM 2590 C C . CYS A 1 338 ? -4.528 -18.311 -43.758 1.00 24.36 338 CYS A C 1
ATOM 2592 O O . CYS A 1 338 ? -4.324 -17.343 -43.026 1.00 24.36 338 CYS A O 1
ATOM 2594 N N . ALA A 1 339 ? -3.799 -18.554 -44.849 1.00 29.70 339 ALA A N 1
ATOM 2595 C CA . ALA A 1 339 ? -2.673 -17.745 -45.306 1.00 29.70 339 ALA A CA 1
ATOM 2596 C C . ALA A 1 339 ? -3.104 -16.314 -45.685 1.00 29.70 339 ALA A C 1
ATOM 2598 O O . ALA A 1 339 ? -3.485 -16.069 -46.828 1.00 29.70 339 ALA A O 1
ATOM 2599 N N . ASN A 1 340 ? -3.090 -15.396 -44.708 1.00 29.58 340 ASN A N 1
ATOM 2600 C CA . ASN A 1 340 ? -3.165 -13.931 -44.872 1.00 29.58 34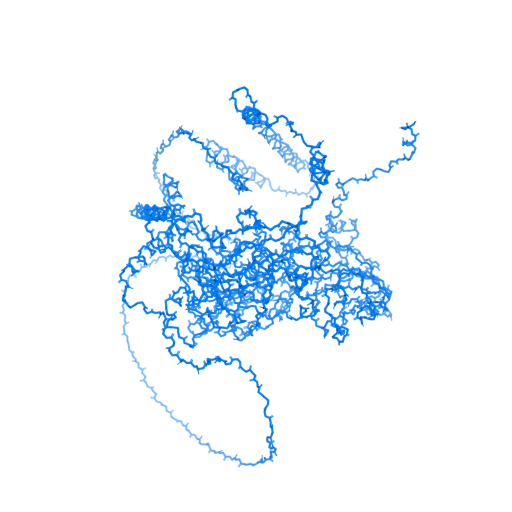0 ASN A CA 1
ATOM 2601 C C . ASN A 1 340 ? -2.985 -13.137 -43.545 1.00 29.58 340 ASN A C 1
ATOM 2603 O O . ASN A 1 340 ? -3.390 -11.976 -43.471 1.00 29.58 340 ASN A O 1
ATOM 2607 N N . LEU A 1 341 ? -2.420 -13.723 -42.474 1.00 32.75 341 LEU A N 1
ATOM 2608 C CA . LEU A 1 341 ? -2.341 -13.068 -41.147 1.00 32.75 341 LEU A CA 1
ATOM 2609 C C . LEU A 1 341 ? -0.924 -12.620 -40.726 1.00 32.75 341 LEU A C 1
ATOM 2611 O O . LEU A 1 341 ? -0.775 -11.827 -39.792 1.00 32.75 341 LEU A O 1
ATOM 2615 N N . ASP A 1 342 ? 0.107 -13.102 -41.419 1.00 37.41 342 ASP A N 1
ATOM 2616 C CA . ASP A 1 342 ? 1.495 -13.144 -40.928 1.00 37.41 342 ASP A CA 1
ATOM 2617 C C . ASP A 1 342 ? 2.220 -11.785 -40.916 1.00 37.41 342 ASP A C 1
ATOM 2619 O O . ASP A 1 342 ? 3.226 -11.608 -40.233 1.00 37.41 342 ASP A O 1
ATOM 2623 N N . THR A 1 343 ? 1.698 -10.782 -41.627 1.00 42.53 343 THR A N 1
ATOM 2624 C CA . THR A 1 343 ? 2.257 -9.417 -41.640 1.00 42.53 343 THR A CA 1
ATOM 2625 C C . THR A 1 343 ? 1.867 -8.572 -40.424 1.00 42.53 343 THR A C 1
ATOM 2627 O O . THR A 1 343 ? 2.471 -7.525 -40.204 1.00 42.53 343 THR A O 1
ATOM 2630 N N . VAL A 1 344 ? 0.885 -8.995 -39.615 1.00 42.38 344 VAL A N 1
ATOM 2631 C CA . VAL A 1 344 ? 0.419 -8.226 -38.439 1.00 42.38 344 VAL A CA 1
ATOM 2632 C C . VAL A 1 344 ? 0.925 -8.812 -37.120 1.00 42.38 344 VAL A C 1
ATOM 2634 O O . VAL A 1 344 ? 1.165 -8.059 -36.174 1.00 42.38 344 VAL A O 1
ATOM 2637 N N . THR A 1 345 ? 1.133 -10.128 -37.045 1.00 47.00 345 THR A N 1
ATOM 2638 C CA . THR A 1 345 ? 1.663 -10.813 -35.851 1.00 47.00 345 THR A CA 1
ATOM 2639 C C . THR A 1 345 ? 3.045 -10.285 -35.454 1.00 47.00 345 THR A C 1
ATOM 2641 O O . THR A 1 345 ? 3.265 -9.990 -34.282 1.00 47.00 345 THR A O 1
ATOM 2644 N N . ASN A 1 346 ? 3.918 -10.027 -36.433 1.00 52.59 346 ASN A N 1
ATOM 2645 C CA . ASN A 1 346 ? 5.266 -9.472 -36.236 1.00 52.59 346 ASN A CA 1
ATOM 2646 C C . ASN A 1 346 ? 5.311 -8.029 -35.675 1.00 52.59 346 ASN A C 1
ATOM 2648 O O . ASN A 1 346 ? 6.395 -7.512 -35.421 1.00 52.59 346 ASN A O 1
ATOM 2652 N N . THR A 1 347 ? 4.164 -7.363 -35.472 1.00 64.62 347 THR A N 1
ATOM 2653 C CA . THR A 1 347 ? 4.086 -5.996 -34.902 1.00 64.62 347 THR A CA 1
ATOM 2654 C C . THR A 1 347 ? 3.626 -5.947 -33.439 1.00 64.62 347 THR A C 1
ATOM 2656 O O . THR A 1 347 ? 3.517 -4.862 -32.865 1.00 64.62 347 THR A O 1
ATOM 2659 N N . LEU A 1 348 ? 3.342 -7.098 -32.818 1.00 73.50 348 LEU A N 1
ATOM 2660 C CA . LEU A 1 348 ? 2.900 -7.186 -31.423 1.00 73.50 348 LEU A CA 1
ATOM 2661 C C . LEU A 1 348 ? 4.060 -7.601 -30.497 1.00 73.50 348 LEU A C 1
ATOM 2663 O O . LEU A 1 348 ? 4.899 -8.409 -30.893 1.00 73.50 348 LEU A O 1
ATOM 2667 N N . PRO A 1 349 ? 4.128 -7.086 -29.253 1.00 78.06 349 PRO A N 1
ATOM 2668 C CA . PRO A 1 349 ? 5.117 -7.545 -28.281 1.00 78.06 349 PRO A CA 1
ATOM 2669 C C . PRO A 1 349 ? 4.774 -8.964 -27.804 1.00 78.06 349 PRO A C 1
ATOM 2671 O O . PRO A 1 349 ? 3.604 -9.270 -27.612 1.00 78.06 349 PRO A O 1
ATOM 2674 N N . ILE A 1 350 ? 5.777 -9.814 -27.542 1.00 83.25 350 ILE A N 1
ATOM 2675 C CA . ILE A 1 350 ? 5.573 -11.217 -27.107 1.00 83.25 350 ILE A CA 1
ATOM 2676 C C . ILE A 1 350 ? 4.667 -11.299 -25.863 1.00 83.25 350 ILE A C 1
ATOM 2678 O O . ILE A 1 350 ? 3.781 -12.148 -25.778 1.00 83.25 350 ILE A O 1
ATOM 2682 N N . CYS A 1 351 ? 4.869 -10.388 -24.910 1.00 86.62 351 CYS A N 1
ATOM 2683 C CA . CYS A 1 351 ? 4.027 -10.203 -23.730 1.00 86.62 351 CYS A CA 1
ATOM 2684 C C . CYS A 1 351 ? 3.551 -8.749 -23.657 1.00 86.62 351 CYS A C 1
ATOM 2686 O O . CYS A 1 351 ? 4.308 -7.824 -23.954 1.00 86.62 351 CYS A O 1
ATOM 2688 N N . CYS A 1 352 ? 2.318 -8.528 -23.201 1.00 86.94 352 CYS A N 1
ATOM 2689 C CA . CYS A 1 352 ? 1.804 -7.196 -22.911 1.00 86.94 352 CYS A CA 1
ATOM 2690 C C . CYS A 1 352 ? 2.629 -6.555 -21.776 1.00 86.94 352 CYS A C 1
ATOM 2692 O O . CYS A 1 352 ? 2.560 -7.037 -20.640 1.00 86.94 352 CYS A O 1
ATOM 2694 N N . PRO A 1 353 ? 3.336 -5.432 -22.009 1.00 82.44 353 PRO A N 1
ATOM 2695 C CA . PRO A 1 353 ? 4.235 -4.850 -21.007 1.00 82.44 353 PRO A CA 1
ATOM 2696 C C . PRO A 1 353 ? 3.496 -4.304 -19.774 1.00 82.44 353 PRO A C 1
ATOM 2698 O O . PRO A 1 353 ? 4.103 -4.084 -18.732 1.00 82.44 353 PRO A O 1
ATOM 2701 N N . GLY A 1 354 ? 2.175 -4.107 -19.863 1.00 84.06 354 GLY A N 1
ATOM 2702 C CA . GLY A 1 354 ? 1.364 -3.617 -18.751 1.00 84.06 354 GLY A CA 1
ATOM 2703 C C . GLY A 1 354 ? 0.923 -4.678 -17.733 1.00 84.06 354 GLY A C 1
ATOM 2704 O O . GLY A 1 354 ? 0.621 -4.306 -16.600 1.00 84.06 354 GLY A O 1
ATOM 2705 N N . CYS A 1 355 ? 0.864 -5.963 -18.113 1.00 85.19 355 CYS A N 1
ATOM 2706 C CA . CYS A 1 355 ? 0.389 -7.056 -17.240 1.00 85.19 355 CYS A CA 1
ATOM 2707 C C . CYS A 1 355 ? 1.160 -8.385 -17.352 1.00 85.19 355 CYS A C 1
ATOM 2709 O O . CYS A 1 355 ? 0.859 -9.314 -16.604 1.00 85.19 355 CYS A O 1
ATOM 2711 N N . GLY A 1 356 ? 2.122 -8.507 -18.267 1.00 86.06 356 GLY A N 1
ATOM 2712 C CA . GLY A 1 356 ? 2.936 -9.711 -18.462 1.00 86.06 356 GLY A CA 1
ATOM 2713 C C . GLY A 1 356 ? 2.272 -10.833 -19.267 1.00 86.06 356 GLY A C 1
ATOM 2714 O O . GLY A 1 356 ? 2.979 -11.719 -19.729 1.00 86.06 356 GLY A O 1
ATOM 2715 N N . ALA A 1 357 ? 0.951 -10.805 -19.481 1.00 87.12 357 ALA A N 1
ATOM 2716 C CA . ALA A 1 357 ? 0.258 -11.827 -20.269 1.00 87.12 357 ALA A CA 1
ATOM 2717 C C . ALA A 1 357 ? 0.749 -11.855 -21.730 1.00 87.12 357 ALA A C 1
ATOM 2719 O O . ALA A 1 357 ? 0.917 -10.793 -22.340 1.00 87.12 357 ALA A O 1
ATOM 2720 N N . TYR A 1 358 ? 0.936 -13.053 -22.292 1.00 86.50 358 TYR A N 1
ATOM 2721 C CA . TYR A 1 358 ? 1.294 -13.257 -23.701 1.00 86.50 358 TYR A CA 1
ATOM 2722 C C . TYR A 1 358 ? 0.304 -12.553 -24.639 1.00 86.50 358 TYR A C 1
ATOM 2724 O O . TYR A 1 358 ? -0.903 -12.563 -24.396 1.00 86.50 358 TYR A O 1
ATOM 2732 N N . ALA A 1 359 ? 0.800 -11.908 -25.696 1.00 86.81 359 ALA A N 1
ATOM 2733 C CA . ALA A 1 359 ? -0.069 -11.189 -26.621 1.00 86.81 359 ALA A CA 1
ATOM 2734 C C . ALA A 1 359 ? -0.840 -12.155 -27.525 1.00 86.81 359 ALA A C 1
ATOM 2736 O O . ALA A 1 359 ? -0.257 -13.033 -28.159 1.00 86.81 359 ALA A O 1
ATOM 2737 N N . GLN A 1 360 ? -2.152 -11.946 -27.633 1.00 85.56 360 GLN A N 1
ATOM 2738 C CA . GLN A 1 360 ? -3.012 -12.733 -28.509 1.00 85.56 360 GLN A CA 1
ATOM 2739 C C . GLN A 1 360 ? -4.017 -11.868 -29.276 1.00 85.56 360 GLN A C 1
ATOM 2741 O O . GLN A 1 360 ? -4.213 -10.685 -28.994 1.00 85.56 360 GLN A O 1
ATOM 2746 N N . THR A 1 361 ? -4.657 -12.469 -30.278 1.00 85.94 361 THR A N 1
ATOM 2747 C CA . THR A 1 361 ? -5.639 -11.804 -31.154 1.00 85.94 361 THR A CA 1
ATOM 2748 C C . THR A 1 361 ? -6.882 -12.661 -31.415 1.00 85.94 361 THR A C 1
ATOM 2750 O O . THR A 1 361 ? -7.664 -12.328 -32.303 1.00 85.94 361 THR A O 1
ATOM 2753 N N . ILE A 1 362 ? -7.052 -13.754 -30.657 1.00 84.81 362 ILE A N 1
ATOM 2754 C CA . ILE A 1 362 ? -8.057 -14.796 -30.901 1.00 84.81 362 ILE A CA 1
ATOM 2755 C C . ILE A 1 362 ? -9.274 -14.585 -29.996 1.00 84.81 362 ILE A C 1
ATOM 2757 O O . ILE A 1 362 ? -10.361 -14.323 -30.505 1.00 84.81 362 ILE A O 1
ATOM 2761 N N . GLU A 1 363 ? -9.096 -14.644 -28.674 1.00 83.94 363 GLU A N 1
ATOM 2762 C CA . GLU A 1 363 ? -10.196 -14.625 -27.703 1.00 83.94 363 GLU A CA 1
ATOM 2763 C C . GLU A 1 363 ? -10.306 -13.250 -27.006 1.00 83.94 363 GLU A C 1
ATOM 2765 O O . GLU A 1 363 ? -9.390 -12.863 -26.276 1.00 83.94 363 GLU A O 1
ATOM 2770 N N . PRO A 1 364 ? -11.396 -12.474 -27.217 1.00 83.38 364 PRO A N 1
ATOM 2771 C CA . PRO A 1 364 ? -11.519 -11.108 -26.687 1.00 83.38 364 PRO A CA 1
ATOM 2772 C C . PRO A 1 364 ? -11.574 -10.997 -25.162 1.00 83.38 364 PRO A C 1
ATOM 2774 O O . PRO A 1 364 ? -11.131 -9.991 -24.608 1.00 83.38 364 PRO A O 1
ATOM 2777 N N . ASP A 1 365 ? -12.130 -12.014 -24.500 1.00 78.31 365 ASP A N 1
ATOM 2778 C CA . ASP A 1 365 ? -12.317 -12.051 -23.046 1.00 78.31 365 ASP A CA 1
ATOM 2779 C C . ASP A 1 365 ? -11.069 -12.564 -22.298 1.00 78.31 365 ASP A C 1
ATOM 2781 O O . ASP A 1 365 ? -10.970 -12.425 -21.075 1.00 78.31 365 ASP A O 1
ATOM 2785 N N . GLU A 1 366 ? -10.092 -13.128 -23.018 1.00 80.75 366 GLU A N 1
ATOM 2786 C CA . GLU A 1 366 ? -8.854 -13.641 -22.437 1.00 80.75 366 GLU A CA 1
ATOM 2787 C C . GLU A 1 366 ? -7.786 -12.561 -22.189 1.00 80.75 366 GLU A C 1
ATOM 2789 O O . GLU A 1 366 ? -7.761 -11.447 -22.727 1.00 80.75 366 GLU A O 1
ATOM 2794 N N . LEU A 1 367 ? -6.839 -12.914 -21.321 1.00 83.81 367 LEU A N 1
ATOM 2795 C CA . LEU A 1 367 ? -5.759 -12.034 -20.903 1.00 83.81 367 LEU A CA 1
ATOM 2796 C C . LEU A 1 367 ? -4.722 -11.906 -22.030 1.00 83.81 367 LEU A C 1
ATOM 2798 O O . LEU A 1 367 ? -4.189 -12.897 -22.515 1.00 83.81 367 LEU A O 1
ATOM 2802 N N . GLY A 1 368 ? -4.415 -10.663 -22.417 1.00 85.69 368 GLY A N 1
ATOM 2803 C CA . GLY A 1 368 ? -3.432 -10.365 -23.465 1.00 85.69 368 GLY A CA 1
ATOM 2804 C C . GLY A 1 368 ? -4.013 -10.054 -24.849 1.00 85.69 368 GLY A C 1
ATOM 2805 O O . GLY A 1 368 ? -3.236 -9.867 -25.780 1.00 85.69 368 GLY A O 1
ATOM 2806 N N . PHE A 1 369 ? -5.337 -9.940 -25.001 1.00 89.38 369 PHE A N 1
ATOM 2807 C CA . PHE A 1 369 ? -5.987 -9.635 -26.283 1.00 89.38 369 PHE A CA 1
ATOM 2808 C C . PHE A 1 369 ? -5.662 -8.244 -26.878 1.00 89.38 369 PHE A C 1
ATOM 2810 O O . PHE A 1 369 ? -5.659 -7.225 -26.179 1.00 89.38 369 PHE A O 1
ATOM 2817 N N . TYR A 1 370 ? -5.441 -8.208 -28.198 1.00 89.38 370 TYR A N 1
ATOM 2818 C CA . TYR A 1 370 ? -5.270 -7.004 -29.021 1.00 89.38 370 TYR A CA 1
ATOM 2819 C C . TYR A 1 370 ? -6.292 -6.974 -30.172 1.00 89.38 370 TYR A C 1
ATOM 2821 O O . TYR A 1 370 ? -6.068 -7.535 -31.248 1.00 89.38 370 TYR A O 1
ATOM 2829 N N . GLY A 1 371 ? -7.399 -6.258 -29.979 1.00 85.69 371 GLY A N 1
ATOM 2830 C CA . GLY A 1 371 ? -8.459 -6.098 -30.972 1.00 85.69 371 GLY A CA 1
ATOM 2831 C C . GLY A 1 371 ? -8.034 -5.317 -32.221 1.00 85.69 371 GLY A C 1
ATOM 2832 O O . GLY A 1 371 ? -7.046 -4.576 -32.233 1.00 85.69 371 GLY A O 1
ATOM 2833 N N . GLU A 1 372 ? -8.804 -5.439 -33.307 1.00 79.56 372 GLU A N 1
ATOM 2834 C CA . GLU A 1 372 ? -8.437 -4.850 -34.604 1.00 79.56 372 GLU A CA 1
ATOM 2835 C C . GLU A 1 372 ? -8.203 -3.338 -34.562 1.00 79.56 372 GLU A C 1
ATOM 2837 O O . GLU A 1 372 ? -7.245 -2.847 -35.155 1.00 79.56 372 GLU A O 1
ATOM 2842 N N . GLY A 1 373 ? -9.045 -2.586 -33.846 1.00 76.62 373 GLY A N 1
ATOM 2843 C CA . GLY A 1 373 ? -8.892 -1.134 -33.713 1.00 76.62 373 GLY A CA 1
ATOM 2844 C C . GLY A 1 373 ? -7.576 -0.726 -33.041 1.00 76.62 373 GLY A C 1
ATOM 2845 O O . GLY A 1 373 ? -7.064 0.362 -33.301 1.00 76.62 373 GLY A O 1
ATOM 2846 N N . ARG A 1 374 ? -6.999 -1.613 -32.219 1.00 77.00 374 ARG A N 1
ATOM 2847 C CA . ARG A 1 374 ? -5.683 -1.456 -31.595 1.00 77.00 374 ARG A CA 1
ATOM 2848 C C . ARG A 1 374 ? -4.570 -1.885 -32.546 1.00 77.00 374 ARG A C 1
ATOM 2850 O O . ARG A 1 374 ? -3.680 -1.083 -32.802 1.00 77.00 374 ARG A O 1
ATOM 2857 N N . ARG A 1 375 ? -4.668 -3.069 -33.163 1.00 77.94 375 ARG A N 1
ATOM 2858 C CA . ARG A 1 375 ? -3.731 -3.550 -34.204 1.00 77.94 375 ARG A CA 1
ATOM 2859 C C . ARG A 1 375 ? -3.551 -2.527 -35.335 1.00 77.94 375 ARG A C 1
ATOM 2861 O O . ARG A 1 375 ? -2.428 -2.183 -35.684 1.00 77.94 375 ARG A O 1
ATOM 2868 N N . ARG A 1 376 ? -4.648 -1.943 -35.832 1.00 71.12 376 ARG A N 1
ATOM 2869 C CA . ARG A 1 376 ? -4.645 -0.880 -36.858 1.00 71.12 376 ARG A CA 1
ATOM 2870 C C . ARG A 1 376 ? -4.050 0.451 -36.371 1.00 71.12 376 ARG A 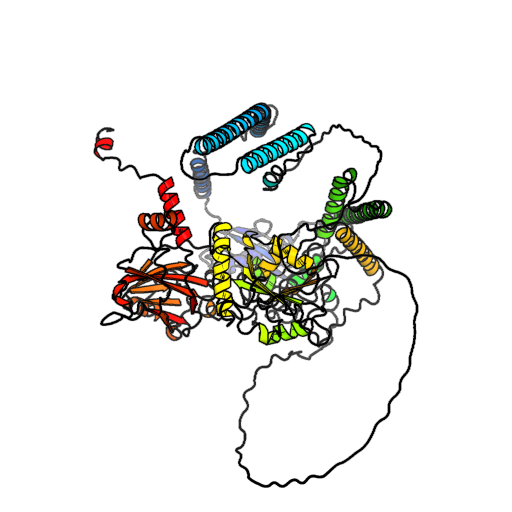C 1
ATOM 2872 O O . ARG A 1 376 ? -3.621 1.238 -37.207 1.00 71.12 376 ARG A O 1
ATOM 2879 N N . LYS A 1 377 ? -4.024 0.731 -35.059 1.00 71.50 377 LYS A N 1
ATOM 2880 C CA . LYS A 1 377 ? -3.296 1.880 -34.481 1.00 71.50 377 LYS A CA 1
ATOM 2881 C C . LYS A 1 377 ? -1.802 1.589 -34.344 1.00 71.50 377 LYS A C 1
ATOM 2883 O O . LYS A 1 377 ? -1.012 2.472 -34.637 1.00 71.50 377 LYS A O 1
ATOM 2888 N N . ILE A 1 378 ? -1.423 0.367 -33.966 1.00 71.50 378 ILE A N 1
ATOM 2889 C CA . ILE A 1 378 ? -0.021 -0.078 -33.880 1.00 71.50 378 ILE A CA 1
ATOM 2890 C C . ILE A 1 378 ? 0.632 -0.014 -35.267 1.00 71.50 378 ILE A C 1
ATOM 2892 O O . ILE A 1 378 ? 1.617 0.694 -35.445 1.00 71.50 378 ILE A O 1
ATOM 2896 N N . ALA A 1 379 ? 0.004 -0.624 -36.276 1.00 65.00 379 ALA A N 1
ATOM 2897 C CA . ALA A 1 379 ? 0.471 -0.599 -37.665 1.00 65.00 379 ALA A CA 1
ATOM 2898 C C . ALA A 1 379 ? 0.465 0.804 -38.320 1.00 65.00 379 ALA A C 1
ATOM 2900 O O . ALA A 1 379 ? 1.081 0.993 -39.361 1.00 65.00 379 ALA A O 1
ATOM 2901 N N . LYS A 1 380 ? -0.228 1.789 -37.726 1.00 57.66 380 LYS A N 1
ATOM 2902 C CA . LYS A 1 380 ? -0.177 3.212 -38.123 1.00 57.66 380 LYS A CA 1
ATOM 2903 C C . LYS A 1 380 ? 0.763 4.063 -37.259 1.00 57.66 380 LYS A C 1
ATOM 2905 O O . LYS A 1 380 ? 0.964 5.228 -37.576 1.00 57.66 380 LYS A O 1
ATOM 2910 N N . GLY A 1 381 ? 1.270 3.517 -36.154 1.00 51.00 381 GLY A N 1
ATOM 2911 C CA . GLY A 1 381 ? 2.214 4.176 -35.250 1.00 51.00 381 GLY A CA 1
ATOM 2912 C C . GLY A 1 381 ? 3.676 3.912 -35.608 1.00 51.00 381 GLY A C 1
ATOM 2913 O O . GLY A 1 381 ? 4.554 4.593 -35.091 1.00 51.00 381 GLY A O 1
ATOM 2914 N N . GLN A 1 382 ? 3.941 2.949 -36.496 1.00 43.31 382 GLN A N 1
ATOM 2915 C CA . GLN A 1 382 ? 5.228 2.828 -37.174 1.00 43.31 382 GLN A CA 1
ATOM 2916 C C . GLN A 1 382 ? 5.283 3.819 -38.352 1.00 43.31 382 GLN A C 1
ATOM 2918 O O . GLN A 1 382 ? 4.318 3.881 -39.121 1.00 43.31 382 GLN A O 1
ATOM 2923 N N . PRO A 1 383 ? 6.387 4.565 -38.536 1.00 37.22 383 PRO A N 1
ATOM 2924 C CA . PRO A 1 383 ? 6.556 5.444 -39.686 1.00 37.22 383 PRO A CA 1
ATOM 2925 C C . PRO A 1 383 ? 6.797 4.612 -40.953 1.00 37.22 383 PRO A C 1
ATOM 2927 O O . PRO A 1 383 ? 7.927 4.269 -41.291 1.00 37.22 383 PRO A O 1
ATOM 2930 N N . THR A 1 384 ? 5.729 4.283 -41.683 1.00 32.03 384 THR A N 1
ATOM 2931 C CA . THR A 1 384 ? 5.865 3.840 -43.077 1.00 32.03 384 THR A CA 1
ATOM 2932 C C . THR A 1 384 ? 6.309 5.044 -43.910 1.00 32.03 384 THR A C 1
ATOM 2934 O O . THR A 1 384 ? 5.554 6.023 -43.933 1.00 32.03 384 THR A O 1
ATOM 2937 N N . PRO A 1 385 ? 7.463 5.016 -44.601 1.00 30.48 385 PRO A N 1
ATOM 2938 C CA . PRO A 1 385 ? 7.908 6.158 -45.386 1.00 30.48 385 PRO A CA 1
ATOM 2939 C C . PRO A 1 385 ? 6.897 6.455 -46.496 1.00 30.48 385 PRO A C 1
ATOM 2941 O O . PRO A 1 385 ? 6.620 5.622 -47.361 1.00 30.48 385 PRO A O 1
ATOM 2944 N N . LYS A 1 386 ? 6.331 7.659 -46.443 1.00 34.06 386 LYS A N 1
ATOM 2945 C CA . LYS A 1 386 ? 5.565 8.282 -47.519 1.00 34.06 386 LYS A CA 1
ATOM 2946 C C . LYS A 1 386 ? 6.165 9.657 -47.746 1.00 34.06 386 LYS A C 1
ATOM 2948 O O . LYS A 1 386 ? 6.367 10.405 -46.794 1.00 34.06 386 LYS A O 1
ATOM 2953 N N . GLU A 1 387 ? 6.488 9.952 -48.993 1.00 30.78 387 GLU A N 1
ATOM 2954 C CA . GLU A 1 387 ? 7.205 11.168 -49.359 1.00 30.78 387 GLU A CA 1
ATOM 2955 C C . GLU A 1 387 ? 6.349 12.409 -49.045 1.00 30.78 387 GLU A C 1
ATOM 2957 O O . GLU A 1 387 ? 5.211 12.514 -49.506 1.00 30.78 387 GLU A O 1
ATOM 2962 N N . GLY A 1 388 ? 6.897 13.340 -48.254 1.00 38.25 388 GLY A N 1
ATOM 2963 C CA . GLY A 1 388 ? 6.306 14.663 -48.004 1.00 38.25 388 GLY A CA 1
ATOM 2964 C C . GLY A 1 388 ? 5.726 14.943 -46.608 1.00 38.25 388 GLY A C 1
ATOM 2965 O O . GLY A 1 388 ? 5.147 16.016 -46.434 1.00 38.25 388 GLY A O 1
ATOM 2966 N N . ASP A 1 389 ? 5.858 14.046 -45.620 1.00 39.03 389 ASP A N 1
ATOM 2967 C CA . ASP A 1 389 ? 5.350 14.296 -44.257 1.00 39.03 389 ASP A CA 1
ATOM 2968 C C . ASP A 1 389 ? 6.409 14.921 -43.321 1.00 39.03 389 ASP A C 1
ATOM 2970 O O . ASP A 1 389 ? 7.500 14.379 -43.137 1.00 39.03 389 ASP A O 1
ATOM 2974 N N . LYS A 1 390 ? 6.089 16.070 -42.713 1.00 42.38 390 LYS A N 1
ATOM 2975 C CA . LYS A 1 390 ? 7.068 16.942 -42.022 1.00 42.38 390 LYS A CA 1
ATOM 2976 C C . LYS A 1 390 ? 7.546 16.408 -40.674 1.00 42.38 390 LYS A C 1
ATOM 2978 O O . LYS A 1 390 ? 8.628 16.764 -40.214 1.00 42.38 390 LYS A O 1
ATOM 2983 N N . ASP A 1 391 ? 6.759 15.539 -40.047 1.00 45.06 391 ASP A N 1
ATOM 2984 C CA . ASP A 1 391 ? 7.147 14.895 -38.790 1.00 45.06 391 ASP A CA 1
ATOM 2985 C C . ASP A 1 391 ? 8.238 13.820 -39.009 1.00 45.06 391 ASP A C 1
ATOM 2987 O O . ASP A 1 391 ? 8.945 13.453 -38.066 1.00 45.06 391 ASP A O 1
ATOM 2991 N N . ALA A 1 392 ? 8.439 13.351 -40.251 1.00 48.25 392 ALA A N 1
ATOM 2992 C CA . ALA A 1 392 ? 9.500 12.403 -40.593 1.00 48.25 392 ALA A CA 1
ATOM 2993 C C . ALA A 1 392 ? 10.889 13.065 -40.655 1.00 48.25 392 ALA A C 1
ATOM 2995 O O . ALA A 1 392 ? 11.838 12.522 -40.091 1.00 48.25 392 ALA A O 1
ATOM 2996 N N . GLU A 1 393 ? 11.002 14.252 -41.268 1.00 49.44 393 GLU A N 1
ATOM 2997 C CA . GLU A 1 393 ? 12.260 15.021 -41.357 1.00 49.44 393 GLU A CA 1
ATOM 2998 C C . GLU A 1 393 ? 12.823 15.302 -39.952 1.00 49.44 393 GLU A C 1
ATOM 3000 O O . GLU A 1 393 ? 13.938 14.901 -39.625 1.00 49.44 393 GLU A O 1
ATOM 3005 N N . ASN A 1 394 ? 11.981 15.855 -39.075 1.00 58.06 394 ASN A N 1
ATOM 3006 C CA . ASN A 1 394 ? 12.281 16.149 -37.667 1.00 58.06 394 ASN A CA 1
ATOM 3007 C C . ASN A 1 394 ? 12.723 14.894 -36.871 1.00 58.06 394 ASN A C 1
ATOM 3009 O O . ASN A 1 394 ? 13.523 14.978 -35.940 1.00 58.06 394 ASN A O 1
ATOM 3013 N N . THR A 1 395 ? 12.240 13.702 -37.244 1.00 62.31 395 THR A N 1
ATOM 3014 C CA . THR A 1 395 ? 12.604 12.440 -36.575 1.00 62.31 395 THR A CA 1
ATOM 3015 C C . THR A 1 395 ? 13.999 11.941 -36.978 1.00 62.31 395 THR A C 1
ATOM 3017 O O . THR A 1 395 ? 14.745 11.460 -36.122 1.00 62.31 395 THR A O 1
ATOM 3020 N N . GLU A 1 396 ? 14.391 12.082 -38.247 1.00 69.75 396 GLU A N 1
ATOM 3021 C CA . GLU A 1 396 ? 15.747 11.742 -38.712 1.00 69.75 396 GLU A CA 1
ATOM 3022 C C . GLU A 1 396 ? 16.788 12.811 -38.312 1.00 69.75 396 GLU A C 1
ATOM 3024 O O . GLU A 1 396 ? 17.929 12.474 -37.979 1.00 69.75 396 GLU A O 1
ATOM 3029 N N . GLU A 1 397 ? 16.393 14.085 -38.208 1.00 74.81 397 GLU A N 1
ATOM 3030 C CA . GLU A 1 397 ? 17.204 15.132 -37.564 1.00 74.81 397 GLU A CA 1
ATOM 3031 C C . GLU A 1 397 ? 17.481 14.792 -36.087 1.00 74.81 397 GLU A C 1
ATOM 3033 O O . GLU A 1 397 ? 18.638 14.735 -35.669 1.00 74.81 397 GLU A O 1
ATOM 3038 N N . LEU A 1 398 ? 16.450 14.454 -35.301 1.00 76.94 398 LEU A N 1
ATOM 3039 C CA . LEU A 1 398 ? 16.607 14.032 -33.898 1.00 76.94 398 LEU A CA 1
ATOM 3040 C C . LEU A 1 398 ? 17.501 12.791 -33.729 1.00 76.94 398 LEU A C 1
ATOM 3042 O O . LEU A 1 398 ? 18.204 12.667 -32.722 1.00 76.94 398 LEU A O 1
ATOM 3046 N N . LYS A 1 399 ? 17.478 11.875 -34.700 1.00 79.94 399 LYS A N 1
ATOM 3047 C CA . LYS A 1 399 ? 18.306 10.663 -34.729 1.00 79.94 399 LYS A CA 1
ATOM 3048 C C . LYS A 1 399 ? 19.771 10.974 -35.020 1.00 79.94 399 LYS A C 1
ATOM 3050 O O . LYS A 1 399 ? 20.640 10.548 -34.260 1.00 79.94 399 LYS A O 1
ATOM 3055 N N . THR A 1 400 ? 20.050 11.773 -36.046 1.00 82.31 400 THR A N 1
ATOM 3056 C CA . THR A 1 400 ? 21.423 12.190 -36.378 1.00 82.31 400 THR A CA 1
ATOM 3057 C C . THR A 1 400 ? 22.033 13.098 -35.301 1.00 82.31 400 THR A C 1
ATOM 3059 O O . THR A 1 400 ? 23.198 12.915 -34.942 1.00 82.31 400 THR A O 1
ATOM 3062 N N . GLU A 1 401 ? 21.250 13.992 -34.681 1.00 82.12 401 GLU A N 1
ATOM 3063 C CA . GLU A 1 401 ? 21.660 14.726 -33.474 1.00 82.12 401 GLU A CA 1
ATOM 3064 C C . GLU A 1 401 ? 22.025 13.789 -32.310 1.00 82.12 401 GLU A C 1
ATOM 3066 O O . GLU A 1 401 ? 23.010 14.039 -31.605 1.00 82.12 401 GLU A O 1
ATOM 3071 N N . GLY A 1 402 ? 21.221 12.741 -32.092 1.00 80.50 402 GLY A N 1
ATOM 3072 C CA . GLY A 1 402 ? 21.369 11.764 -31.012 1.00 80.50 402 GLY A CA 1
ATOM 3073 C C . GLY A 1 402 ? 22.590 10.858 -31.172 1.00 80.50 402 GLY A C 1
ATOM 3074 O O . GLY A 1 402 ? 23.361 10.706 -30.225 1.00 80.50 402 GLY A O 1
ATOM 3075 N N . GLU A 1 403 ? 22.812 10.315 -32.372 1.00 83.38 403 GLU A N 1
ATOM 3076 C CA . GLU A 1 403 ? 24.009 9.532 -32.711 1.00 83.38 403 GLU A CA 1
ATOM 3077 C C . GLU A 1 403 ? 25.282 10.373 -32.555 1.00 83.38 403 GLU A C 1
ATOM 3079 O O . GLU A 1 403 ? 26.194 9.990 -31.819 1.00 83.38 403 GLU A O 1
ATOM 3084 N N . ALA A 1 404 ? 25.310 11.582 -33.126 1.00 83.75 404 ALA A N 1
ATOM 3085 C CA . ALA A 1 404 ? 26.445 12.488 -32.970 1.00 83.75 404 ALA A CA 1
ATOM 3086 C C . ALA A 1 404 ? 26.639 12.955 -31.510 1.00 83.75 404 ALA A C 1
ATOM 3088 O O . ALA A 1 404 ? 27.744 13.331 -31.117 1.00 83.75 404 ALA A O 1
ATOM 3089 N N . ALA A 1 405 ? 25.585 12.965 -30.684 1.00 81.62 405 ALA A N 1
ATOM 3090 C CA . ALA A 1 405 ? 25.697 13.239 -29.252 1.00 81.62 405 ALA A CA 1
ATOM 3091 C C . ALA A 1 405 ? 26.327 12.074 -28.478 1.00 81.62 405 ALA A C 1
ATOM 3093 O O . ALA A 1 405 ? 27.136 12.335 -27.588 1.00 81.62 405 ALA A O 1
ATOM 3094 N N . ALA A 1 406 ? 26.022 10.825 -28.839 1.00 80.94 406 ALA A N 1
ATOM 3095 C CA . ALA A 1 406 ? 26.671 9.651 -28.262 1.00 80.94 406 ALA A CA 1
ATOM 3096 C C . ALA A 1 406 ? 28.168 9.599 -28.611 1.00 80.94 406 ALA A C 1
ATOM 3098 O O . ALA A 1 406 ? 28.987 9.521 -27.699 1.00 80.94 406 ALA A O 1
ATOM 3099 N N . GLU A 1 407 ? 28.539 9.774 -29.885 1.00 81.94 407 GLU A N 1
ATOM 3100 C CA . GLU A 1 407 ? 29.949 9.805 -30.326 1.00 81.94 407 GLU A CA 1
ATOM 3101 C C . GLU A 1 407 ? 30.771 10.886 -29.589 1.00 81.94 407 GLU A C 1
ATOM 3103 O O . GLU A 1 407 ? 31.930 10.669 -29.226 1.00 81.94 407 GLU A O 1
ATOM 3108 N N . ARG A 1 408 ? 30.166 12.049 -29.290 1.00 82.06 408 ARG A N 1
ATOM 3109 C CA . ARG A 1 408 ? 30.803 13.104 -28.475 1.00 82.06 408 ARG A CA 1
ATOM 3110 C C . ARG A 1 408 ? 31.037 12.683 -27.021 1.00 82.06 408 ARG A C 1
ATOM 3112 O O . ARG A 1 408 ? 32.059 13.061 -26.455 1.00 82.06 408 ARG A O 1
ATOM 3119 N N . ILE A 1 409 ? 30.114 11.938 -26.411 1.00 80.50 409 ILE A N 1
ATOM 3120 C CA . ILE A 1 409 ? 30.268 11.427 -25.039 1.00 80.50 409 ILE A CA 1
ATOM 3121 C C . ILE A 1 409 ? 31.333 10.326 -25.013 1.00 80.50 409 ILE A C 1
ATOM 3123 O O . ILE A 1 409 ? 32.250 10.391 -24.200 1.00 80.50 409 ILE A O 1
ATOM 3127 N N . GLU A 1 410 ? 31.250 9.362 -25.932 1.00 80.50 410 GLU A N 1
ATOM 3128 C CA . GLU A 1 410 ? 32.180 8.234 -26.060 1.00 80.50 410 GLU A CA 1
ATOM 3129 C C . GLU A 1 410 ? 33.625 8.720 -26.273 1.00 80.50 410 GLU A C 1
ATOM 3131 O O . GLU A 1 410 ? 34.556 8.243 -25.622 1.00 80.50 410 GLU A O 1
ATOM 3136 N N . LYS A 1 411 ? 33.822 9.746 -27.116 1.00 81.38 411 LYS A N 1
ATOM 3137 C CA . LYS A 1 411 ? 35.130 10.392 -27.271 1.00 81.38 411 LYS A CA 1
ATOM 3138 C C . LYS A 1 411 ? 35.630 11.025 -25.969 1.00 81.38 411 LYS A C 1
ATOM 3140 O O . LYS A 1 411 ? 36.775 10.790 -25.608 1.00 81.38 411 LYS A O 1
ATOM 3145 N N . VAL A 1 412 ? 34.804 11.793 -25.254 1.00 78.94 412 VAL A N 1
ATOM 3146 C CA . VAL A 1 412 ? 35.224 12.448 -23.998 1.00 78.94 412 VAL A CA 1
ATOM 3147 C C . VAL A 1 412 ? 35.500 11.434 -22.876 1.00 78.94 412 VAL A C 1
ATOM 3149 O O . VAL A 1 412 ? 36.319 11.710 -22.002 1.00 78.94 412 VAL A O 1
ATOM 3152 N N . LEU A 1 413 ? 34.869 10.254 -22.909 1.00 76.94 413 LEU A N 1
ATOM 3153 C CA . LEU A 1 413 ? 35.195 9.138 -22.017 1.00 76.94 413 LEU A CA 1
ATOM 3154 C C . LEU A 1 413 ? 36.581 8.552 -22.343 1.00 76.94 413 LEU A C 1
ATOM 3156 O O . LEU A 1 413 ? 37.432 8.526 -21.456 1.00 76.94 413 LEU A O 1
ATOM 3160 N N . ARG A 1 414 ? 36.863 8.201 -23.609 1.00 78.19 414 ARG A N 1
ATOM 3161 C CA . ARG A 1 414 ? 38.208 7.750 -24.033 1.00 78.19 414 ARG A CA 1
ATOM 3162 C C . ARG A 1 414 ? 39.295 8.790 -23.748 1.00 78.19 414 ARG A C 1
ATOM 3164 O O . ARG A 1 414 ? 40.316 8.460 -23.153 1.00 78.19 414 ARG A O 1
ATOM 3171 N N . ASP A 1 415 ? 39.036 10.059 -24.072 1.00 75.38 415 ASP A N 1
ATOM 3172 C CA . ASP A 1 415 ? 39.941 11.186 -23.810 1.00 75.38 415 ASP A CA 1
ATOM 3173 C C . ASP A 1 415 ? 40.249 11.365 -22.301 1.00 75.38 415 ASP A C 1
ATOM 3175 O O . ASP A 1 415 ? 41.225 12.045 -21.969 1.00 75.38 415 ASP A O 1
ATOM 3179 N N . ALA A 1 416 ? 39.434 10.807 -21.393 1.00 68.19 416 ALA A N 1
ATOM 3180 C CA . ALA A 1 416 ? 39.654 10.810 -19.944 1.00 68.19 416 ALA A CA 1
ATOM 3181 C C . ALA A 1 416 ? 40.348 9.528 -19.442 1.00 68.19 416 ALA A C 1
ATOM 3183 O O . ALA A 1 416 ? 41.235 9.624 -18.590 1.00 68.19 416 ALA A O 1
ATOM 3184 N N . GLU A 1 417 ? 40.002 8.359 -19.994 1.00 71.19 417 GLU A N 1
ATOM 3185 C CA . GLU A 1 417 ? 40.655 7.074 -19.699 1.00 71.19 417 GLU A CA 1
ATOM 3186 C C . GLU A 1 417 ? 42.130 7.071 -20.125 1.00 71.19 417 GLU A C 1
ATOM 3188 O O . GLU A 1 417 ? 42.996 6.736 -19.317 1.00 71.19 417 GLU A O 1
ATOM 3193 N N . GLU A 1 418 ? 42.445 7.547 -21.338 1.00 71.38 418 GLU A N 1
ATOM 3194 C CA . GLU A 1 418 ? 43.828 7.684 -21.836 1.00 71.38 418 GLU A CA 1
ATOM 3195 C C . GLU A 1 418 ? 44.692 8.623 -20.975 1.00 71.38 418 GLU A C 1
ATOM 3197 O O . GLU A 1 418 ? 45.919 8.538 -20.994 1.00 71.38 418 GLU A O 1
ATOM 3202 N N . LYS A 1 419 ? 44.057 9.515 -20.203 1.00 67.12 419 LYS A N 1
ATOM 3203 C CA . LYS A 1 419 ? 44.715 10.470 -19.297 1.00 67.12 419 LYS A CA 1
ATOM 3204 C C . LYS A 1 419 ? 44.627 10.062 -17.819 1.00 67.12 419 LYS A C 1
ATOM 3206 O O . LYS A 1 419 ? 45.046 10.824 -16.954 1.00 67.12 419 LYS A O 1
ATOM 3211 N N . GLY A 1 420 ? 44.087 8.878 -17.514 1.00 51.97 420 GLY A N 1
ATOM 3212 C CA . GLY A 1 420 ? 44.029 8.316 -16.160 1.00 51.97 420 GLY A CA 1
ATOM 3213 C C . GLY A 1 420 ? 43.078 9.020 -15.181 1.00 51.97 420 GLY A C 1
ATOM 3214 O O . GLY A 1 420 ? 43.137 8.750 -13.980 1.00 51.97 420 GLY A O 1
ATOM 3215 N N . TYR A 1 421 ? 42.196 9.911 -15.646 1.00 55.38 421 TYR A N 1
ATOM 3216 C CA . TYR A 1 421 ? 41.297 10.655 -14.760 1.00 55.38 421 TYR A CA 1
ATOM 3217 C C . TYR A 1 421 ? 40.058 9.830 -14.389 1.00 55.38 421 TYR A C 1
ATOM 3219 O O . TYR A 1 421 ? 39.208 9.540 -15.226 1.00 55.38 421 TYR A O 1
ATOM 3227 N N . THR A 1 422 ? 39.872 9.556 -13.095 1.00 49.88 422 THR A N 1
ATOM 3228 C CA . THR A 1 422 ? 38.684 8.857 -12.554 1.00 49.88 422 THR A CA 1
ATOM 3229 C C . THR A 1 422 ? 37.381 9.670 -12.634 1.00 49.88 422 THR A C 1
ATOM 3231 O O . THR A 1 422 ? 36.317 9.194 -12.229 1.00 49.88 422 THR A O 1
ATOM 3234 N N . ARG A 1 423 ? 37.440 10.910 -13.139 1.00 46.94 423 ARG A N 1
ATOM 3235 C CA . ARG A 1 423 ? 36.293 11.792 -13.380 1.00 46.94 423 ARG A CA 1
ATOM 3236 C C . ARG A 1 423 ? 36.654 12.828 -14.458 1.00 46.94 423 ARG A C 1
ATOM 3238 O O . ARG A 1 423 ? 37.732 13.410 -14.359 1.00 46.94 423 ARG A O 1
ATOM 3245 N N . PRO A 1 424 ? 35.792 13.107 -15.456 1.00 47.94 424 PRO A N 1
ATOM 3246 C CA . PRO A 1 424 ? 36.092 14.103 -16.485 1.00 47.94 424 PRO A CA 1
ATOM 3247 C C . PRO A 1 424 ? 36.213 15.517 -15.894 1.00 47.94 424 PRO A C 1
ATOM 3249 O O . PRO A 1 424 ? 35.469 15.892 -14.985 1.00 47.94 424 PRO A O 1
ATOM 3252 N N . ALA A 1 425 ? 37.148 16.305 -16.433 1.00 48.38 425 ALA A N 1
ATOM 3253 C CA . ALA A 1 425 ? 37.486 17.637 -15.931 1.00 48.38 425 ALA A CA 1
ATOM 3254 C C . ALA A 1 425 ? 36.294 18.624 -15.993 1.00 48.38 425 ALA A C 1
ATOM 3256 O O . ALA A 1 425 ? 35.495 18.573 -16.937 1.00 48.38 425 ALA A O 1
ATOM 3257 N N . PRO A 1 426 ? 36.180 19.580 -15.043 1.00 48.34 426 PRO A N 1
ATOM 3258 C CA . PRO A 1 426 ? 34.997 20.437 -14.898 1.00 48.34 426 PRO A CA 1
ATOM 3259 C C . PRO A 1 426 ? 34.678 21.274 -16.146 1.00 48.34 426 PRO A C 1
ATOM 3261 O O . PRO A 1 426 ? 33.506 21.508 -16.438 1.00 48.34 426 PRO A O 1
ATOM 3264 N N . LYS A 1 427 ? 35.698 21.639 -16.939 1.00 50.81 427 LYS A N 1
ATOM 3265 C CA . LYS A 1 427 ? 35.557 22.383 -18.205 1.00 50.81 427 LYS A CA 1
ATOM 3266 C C . LYS A 1 427 ? 34.727 21.622 -19.272 1.00 50.81 427 LYS A C 1
ATOM 3268 O O . LYS A 1 427 ? 34.225 22.251 -20.197 1.00 50.81 427 LYS A O 1
ATOM 3273 N N . HIS A 1 428 ? 34.490 20.310 -19.117 1.00 54.94 428 HIS A N 1
ATOM 3274 C CA . HIS A 1 428 ? 33.629 19.504 -20.004 1.00 54.94 428 HIS A CA 1
ATOM 3275 C C . HIS A 1 428 ? 32.215 19.216 -19.462 1.00 54.94 428 HIS A C 1
ATOM 3277 O O . HIS A 1 428 ? 31.367 18.752 -20.226 1.00 54.94 428 HIS A O 1
ATOM 3283 N N . GLY A 1 429 ? 31.925 19.488 -18.183 1.00 61.72 429 GLY A N 1
ATOM 3284 C CA . GLY A 1 429 ? 30.698 19.022 -17.515 1.00 61.72 429 GLY A CA 1
ATOM 3285 C C . GLY A 1 429 ? 29.397 19.451 -18.207 1.00 61.72 429 GLY A C 1
ATOM 3286 O O . GLY A 1 429 ? 28.561 18.610 -18.529 1.00 61.72 429 GLY A O 1
ATOM 3287 N N . ALA A 1 430 ? 29.259 20.741 -18.524 1.00 63.88 430 ALA A N 1
ATOM 3288 C CA . ALA A 1 430 ? 28.065 21.278 -19.187 1.00 63.88 430 ALA A CA 1
ATOM 3289 C C . ALA A 1 430 ? 27.899 20.800 -20.646 1.00 63.88 430 ALA A C 1
ATOM 3291 O O . ALA A 1 430 ? 26.777 20.680 -21.140 1.00 63.88 430 ALA A O 1
ATOM 3292 N N . LEU A 1 431 ? 29.001 20.495 -21.345 1.00 68.50 431 LEU A N 1
ATOM 3293 C CA . LEU A 1 431 ? 28.955 19.935 -22.702 1.00 68.50 431 LEU A CA 1
ATOM 3294 C C . LEU A 1 431 ? 28.538 18.460 -22.681 1.00 68.50 431 LEU A C 1
ATOM 3296 O O . LEU A 1 431 ? 27.726 18.052 -23.511 1.00 68.50 431 LEU A O 1
ATOM 3300 N N . LEU A 1 432 ? 29.032 17.689 -21.706 1.00 71.94 432 LEU A N 1
ATOM 3301 C CA . LEU A 1 432 ? 28.587 16.319 -21.449 1.00 71.94 432 LEU A CA 1
ATOM 3302 C C . LEU A 1 432 ? 27.105 16.271 -21.063 1.00 71.94 432 LEU A C 1
ATOM 3304 O O . LEU A 1 432 ? 26.375 15.453 -21.608 1.00 71.94 432 LEU A O 1
ATOM 3308 N N . GLU A 1 433 ? 26.629 17.163 -20.190 1.00 74.31 433 GLU A N 1
ATOM 3309 C CA . GLU A 1 433 ? 25.213 17.221 -19.797 1.00 74.31 433 GLU A CA 1
ATOM 3310 C C . GLU A 1 433 ? 24.299 17.612 -20.973 1.00 74.31 433 GLU A C 1
ATOM 3312 O O . GLU A 1 433 ? 23.240 17.005 -21.172 1.00 74.31 433 GLU A O 1
ATOM 3317 N N . LYS A 1 434 ? 24.730 18.554 -21.826 1.00 79.38 434 LYS A N 1
ATOM 3318 C CA . LYS A 1 434 ? 24.011 18.893 -23.064 1.00 79.38 434 LYS A CA 1
ATOM 3319 C C . LYS A 1 434 ? 23.995 17.726 -24.060 1.00 79.38 434 LYS A C 1
ATOM 3321 O O . LYS A 1 434 ? 22.952 17.438 -24.636 1.00 79.38 434 LYS A O 1
ATOM 3326 N N . ALA A 1 435 ? 25.109 17.017 -24.244 1.00 78.19 435 ALA A N 1
ATOM 3327 C CA . ALA A 1 435 ? 25.150 15.840 -25.113 1.00 78.19 435 ALA A CA 1
ATOM 3328 C C . ALA A 1 435 ? 24.284 14.691 -24.561 1.00 78.19 435 ALA A C 1
ATOM 3330 O O . ALA A 1 435 ? 23.497 14.101 -25.300 1.00 78.19 435 ALA A O 1
ATOM 3331 N N . ALA A 1 436 ? 24.361 14.420 -23.257 1.00 77.75 436 ALA A N 1
ATOM 3332 C CA . ALA A 1 436 ? 23.596 13.372 -22.587 1.00 77.75 436 ALA A CA 1
ATOM 3333 C C . ALA A 1 436 ? 22.087 13.625 -22.647 1.00 77.75 436 ALA A C 1
ATOM 3335 O O . ALA A 1 436 ? 21.321 12.687 -22.861 1.00 77.75 436 ALA A O 1
ATOM 3336 N N . SER A 1 437 ? 21.651 14.880 -22.513 1.00 79.62 437 SER A N 1
ATOM 3337 C CA . SER A 1 437 ? 20.242 15.253 -22.669 1.00 79.62 437 SER A CA 1
ATOM 3338 C C . SER A 1 437 ? 19.766 15.185 -24.127 1.00 79.62 437 SER A C 1
ATOM 3340 O O . SER A 1 437 ? 18.660 14.701 -24.357 1.00 79.62 437 SER A O 1
ATOM 3342 N N . THR A 1 438 ? 20.590 15.540 -25.124 1.00 82.19 438 THR A N 1
ATOM 3343 C CA . THR A 1 438 ? 20.272 15.295 -26.548 1.00 82.19 438 THR A CA 1
ATOM 3344 C C . THR A 1 438 ? 20.139 13.798 -26.860 1.00 82.19 438 THR A C 1
ATOM 3346 O O . THR A 1 438 ? 19.134 13.384 -27.437 1.00 82.19 438 THR A O 1
ATOM 3349 N N . ALA A 1 439 ? 21.097 12.968 -26.440 1.00 79.12 439 ALA A N 1
ATOM 3350 C CA . ALA A 1 439 ? 21.050 11.520 -26.661 1.00 79.12 439 ALA A CA 1
ATOM 3351 C C . ALA A 1 439 ? 19.895 10.848 -25.889 1.00 79.12 439 ALA A C 1
ATOM 3353 O O . ALA A 1 439 ? 19.212 9.977 -26.427 1.00 79.12 439 ALA A O 1
ATOM 3354 N N . SER A 1 440 ? 19.596 11.307 -24.667 1.00 77.00 440 SER A N 1
ATOM 3355 C CA . SER A 1 440 ? 18.416 10.858 -23.911 1.00 77.00 440 SER A CA 1
ATOM 3356 C C . SER A 1 440 ? 17.115 11.249 -24.613 1.00 77.00 440 SER A C 1
ATOM 3358 O O . SER A 1 440 ? 16.229 10.412 -24.725 1.00 77.00 440 SER A O 1
ATOM 3360 N N . ARG A 1 441 ? 17.012 12.466 -25.173 1.00 77.88 441 ARG A N 1
ATOM 3361 C CA . ARG A 1 441 ? 15.850 12.910 -25.965 1.00 77.88 441 ARG A CA 1
ATOM 3362 C C . ARG A 1 441 ? 15.620 12.023 -27.193 1.00 77.88 441 ARG A C 1
ATOM 3364 O O . ARG A 1 441 ? 14.475 11.688 -27.483 1.00 77.88 441 ARG A O 1
ATOM 3371 N N . TYR A 1 442 ? 16.685 11.608 -27.882 1.00 79.38 442 TYR A N 1
ATOM 3372 C CA . TYR A 1 442 ? 16.598 10.646 -28.986 1.00 79.38 442 TYR A CA 1
ATOM 3373 C C . TYR A 1 442 ? 16.134 9.255 -28.514 1.00 79.38 442 TYR A C 1
ATOM 3375 O O . TYR A 1 442 ? 15.237 8.663 -29.119 1.00 79.38 442 TYR A O 1
ATOM 3383 N N . LEU A 1 443 ? 16.677 8.741 -27.406 1.00 74.62 443 LEU A N 1
ATOM 3384 C CA . LEU A 1 443 ? 16.254 7.456 -26.833 1.00 74.62 443 LEU A CA 1
ATOM 3385 C C . LEU A 1 443 ? 14.818 7.493 -26.272 1.00 74.62 443 LEU A C 1
ATOM 3387 O O . LEU A 1 443 ? 14.109 6.493 -26.347 1.00 74.62 443 LEU A O 1
ATOM 3391 N N . GLU A 1 444 ? 14.349 8.638 -25.773 1.00 72.44 444 GLU A N 1
ATOM 3392 C CA . GLU A 1 444 ? 12.955 8.864 -25.369 1.00 72.44 444 GLU A CA 1
ATOM 3393 C C . GLU A 1 444 ? 12.018 8.911 -26.587 1.00 72.44 444 GLU A C 1
ATOM 3395 O O . GLU A 1 444 ? 11.007 8.210 -26.603 1.00 72.44 444 GLU A O 1
ATOM 3400 N N . ALA A 1 445 ? 12.368 9.666 -27.635 1.00 70.12 445 ALA A N 1
ATOM 3401 C CA . ALA A 1 445 ? 11.577 9.766 -28.866 1.00 70.12 445 ALA A CA 1
ATOM 3402 C C . ALA A 1 445 ? 11.480 8.425 -29.618 1.00 70.12 445 ALA A C 1
ATOM 3404 O O . ALA A 1 445 ? 10.400 8.027 -30.054 1.00 70.12 445 ALA A O 1
ATOM 3405 N N . SER A 1 446 ? 12.588 7.682 -29.703 1.00 62.38 446 SER A N 1
ATOM 3406 C CA . SER A 1 446 ? 12.635 6.334 -30.287 1.00 62.38 446 SER A CA 1
ATOM 3407 C C . SER A 1 446 ? 12.074 5.237 -29.365 1.00 62.38 446 SER A C 1
ATOM 3409 O O . SER A 1 446 ? 12.009 4.070 -29.760 1.00 62.38 446 SER A O 1
ATOM 3411 N N . THR A 1 447 ? 11.614 5.585 -28.159 1.00 61.03 447 THR A N 1
ATOM 3412 C CA . THR A 1 447 ? 10.861 4.697 -27.260 1.00 61.03 447 THR A CA 1
ATOM 3413 C C . THR A 1 447 ? 9.376 5.058 -27.299 1.00 61.03 447 THR A C 1
ATOM 3415 O O . THR A 1 447 ? 8.763 5.482 -26.316 1.00 61.03 447 THR A O 1
ATOM 3418 N N . SER A 1 448 ? 8.771 4.863 -28.477 1.00 55.03 448 SER A N 1
ATOM 3419 C CA . SER A 1 448 ? 7.314 4.934 -28.631 1.00 55.03 448 SER A CA 1
ATOM 3420 C C . SER A 1 448 ? 6.637 4.009 -27.607 1.00 55.03 448 SER A C 1
ATOM 3422 O O . SER A 1 448 ? 7.098 2.891 -27.365 1.00 55.03 448 SER A O 1
ATOM 3424 N N . ARG A 1 449 ? 5.568 4.483 -26.950 1.00 59.91 449 ARG A N 1
ATOM 3425 C CA . ARG A 1 449 ? 4.941 3.762 -25.828 1.00 59.91 449 ARG A CA 1
ATOM 3426 C C . ARG A 1 449 ? 4.443 2.389 -26.279 1.00 59.91 449 ARG A C 1
ATOM 3428 O O . ARG A 1 449 ? 3.415 2.307 -26.951 1.00 59.91 449 ARG A O 1
ATOM 3435 N N . ALA A 1 450 ? 5.155 1.337 -25.869 1.00 68.25 450 ALA A N 1
ATOM 3436 C CA . ALA A 1 450 ? 4.877 -0.031 -26.290 1.00 68.25 450 ALA A CA 1
ATOM 3437 C C . ALA A 1 450 ? 3.397 -0.390 -26.050 1.00 68.25 450 ALA A C 1
ATOM 3439 O O . ALA A 1 450 ? 2.872 -0.162 -24.952 1.00 68.25 450 ALA A O 1
ATOM 3440 N N . PRO A 1 451 ? 2.692 -0.916 -27.065 1.00 79.12 451 PRO A N 1
ATOM 3441 C CA . PRO A 1 451 ? 1.248 -1.036 -27.008 1.00 79.12 451 PRO A CA 1
ATOM 3442 C C . PRO A 1 451 ?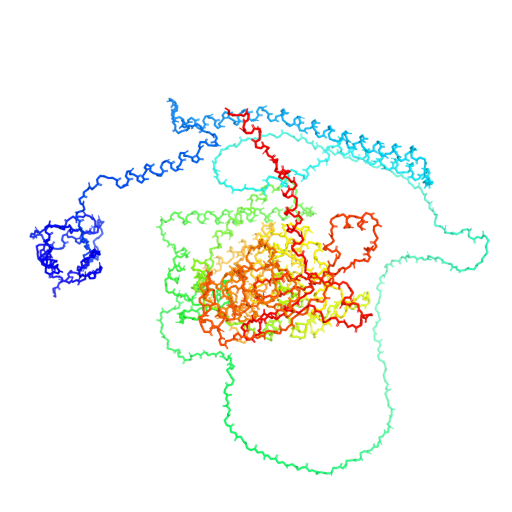 0.833 -2.111 -26.005 1.00 79.12 451 PRO A C 1
ATOM 3444 O O . PRO A 1 451 ? 1.179 -3.284 -26.138 1.00 79.12 451 PRO A O 1
ATOM 3447 N N . VAL A 1 452 ? 0.039 -1.717 -25.014 1.00 87.50 452 VAL A N 1
ATOM 3448 C CA . VAL A 1 452 ? -0.599 -2.639 -24.065 1.00 87.50 452 VAL A CA 1
ATOM 3449 C C . VAL A 1 452 ? -1.854 -3.280 -24.670 1.00 87.50 452 VAL A C 1
ATOM 3451 O O . VAL A 1 452 ? -2.486 -2.677 -25.540 1.00 87.50 452 VAL A O 1
ATOM 3454 N N . CYS A 1 453 ? -2.248 -4.455 -24.176 1.00 88.19 453 CYS A N 1
ATOM 3455 C CA . CYS A 1 453 ? -3.499 -5.137 -24.531 1.00 88.19 453 CYS A CA 1
ATOM 3456 C C . CYS A 1 453 ? -4.750 -4.308 -24.164 1.00 88.19 453 CYS A C 1
ATOM 3458 O O . CYS A 1 453 ? -4.664 -3.337 -23.400 1.00 88.19 453 CYS A O 1
ATOM 3460 N N . ASP A 1 454 ? -5.923 -4.691 -24.679 1.00 87.94 454 ASP A N 1
ATOM 3461 C CA . ASP A 1 454 ? -7.180 -3.970 -24.421 1.00 87.94 454 ASP A CA 1
ATOM 3462 C C . ASP A 1 454 ? -7.503 -3.881 -22.921 1.00 87.94 454 ASP A C 1
ATOM 3464 O O . ASP A 1 454 ? -7.671 -2.775 -22.404 1.00 87.94 454 ASP A O 1
ATOM 3468 N N . ARG A 1 455 ? -7.406 -4.995 -22.179 1.00 85.75 455 ARG A N 1
ATOM 3469 C CA . ARG A 1 455 ? -7.568 -5.032 -20.710 1.00 85.75 455 ARG A CA 1
ATOM 3470 C C . ARG A 1 455 ? -6.705 -4.002 -19.969 1.00 85.75 455 ARG A C 1
ATOM 3472 O O . ARG A 1 455 ? -7.182 -3.361 -19.039 1.00 85.75 455 ARG A O 1
ATOM 3479 N N . CYS A 1 456 ? -5.437 -3.829 -20.347 1.00 86.62 456 CYS A N 1
ATOM 3480 C CA . CYS A 1 456 ? -4.539 -2.873 -19.685 1.00 86.62 456 CYS A CA 1
ATOM 3481 C C . CYS A 1 456 ? -4.879 -1.415 -20.009 1.00 86.62 456 CYS A C 1
ATOM 3483 O O . CYS A 1 456 ? -4.757 -0.546 -19.149 1.00 86.62 456 CYS A O 1
ATOM 3485 N N . HIS A 1 457 ? -5.308 -1.136 -21.238 1.00 86.81 457 HIS A N 1
ATOM 3486 C CA . HIS A 1 457 ? -5.786 0.188 -21.625 1.00 86.81 457 HIS A CA 1
ATOM 3487 C C . HIS A 1 457 ? -7.086 0.539 -20.898 1.00 86.81 457 HIS A C 1
ATOM 3489 O O . HIS A 1 457 ? -7.209 1.641 -20.366 1.00 86.81 457 HIS A O 1
ATOM 3495 N N . ASP A 1 458 ? -8.016 -0.404 -20.793 1.00 86.44 458 ASP A N 1
ATOM 3496 C CA . ASP A 1 458 ? -9.295 -0.180 -20.123 1.00 86.44 458 ASP A CA 1
ATOM 3497 C C . ASP A 1 458 ? -9.120 -0.075 -18.603 1.00 86.44 458 ASP A C 1
ATOM 3499 O O . ASP A 1 458 ? -9.785 0.742 -17.966 1.00 86.44 458 ASP A O 1
ATOM 3503 N N . LEU A 1 459 ? -8.128 -0.767 -18.035 1.00 82.88 459 LEU A N 1
ATOM 3504 C CA . LEU A 1 459 ? -7.677 -0.584 -16.656 1.00 82.88 459 LEU A CA 1
ATOM 3505 C C . LEU A 1 459 ? -7.117 0.828 -16.400 1.00 82.88 459 LEU A C 1
ATOM 3507 O O . LEU A 1 459 ? -7.442 1.421 -15.372 1.00 82.88 459 LEU A O 1
ATOM 3511 N N . MET A 1 460 ? -6.308 1.374 -17.317 1.00 83.19 460 MET A N 1
ATOM 3512 C CA . MET A 1 460 ? -5.691 2.706 -17.178 1.00 83.19 460 MET A CA 1
ATOM 3513 C C . MET A 1 460 ? -6.653 3.867 -17.475 1.00 83.19 460 MET A C 1
ATOM 3515 O O . MET A 1 460 ? -6.709 4.833 -16.717 1.00 83.19 460 MET A O 1
ATOM 3519 N N . HIS A 1 461 ? -7.397 3.800 -18.582 1.00 82.44 461 HIS A N 1
ATOM 3520 C CA . HIS A 1 461 ? -8.196 4.918 -19.100 1.00 82.44 461 HIS A CA 1
ATOM 3521 C C . HIS A 1 461 ? -9.668 4.850 -18.688 1.00 82.44 461 HIS A C 1
ATOM 3523 O O . HIS A 1 461 ? -10.283 5.882 -18.421 1.00 82.44 461 HIS A O 1
ATOM 3529 N N . HIS A 1 462 ? -10.238 3.646 -18.618 1.00 79.75 462 HIS A N 1
ATOM 3530 C CA . HIS A 1 462 ? -11.655 3.435 -18.301 1.00 79.75 462 HIS A CA 1
ATOM 3531 C C . HIS A 1 462 ? -11.881 2.879 -16.893 1.00 79.75 462 HIS A C 1
ATOM 3533 O O . HIS A 1 462 ? -13.022 2.806 -16.443 1.00 79.75 462 HIS A O 1
ATOM 3539 N N . ASN A 1 463 ? -10.799 2.567 -16.173 1.00 71.50 463 ASN A N 1
ATOM 3540 C CA . ASN A 1 463 ? -10.796 2.035 -14.816 1.00 71.50 463 ASN A CA 1
ATOM 3541 C C . ASN A 1 463 ? -11.569 0.705 -14.649 1.00 71.50 463 ASN A C 1
ATOM 3543 O O . ASN A 1 463 ? -11.971 0.357 -13.536 1.00 71.50 463 ASN A O 1
ATOM 3547 N N . LYS A 1 464 ? -11.708 -0.065 -15.737 1.00 72.12 464 LYS A N 1
ATOM 3548 C CA . LYS A 1 464 ? -12.433 -1.342 -15.816 1.00 72.12 464 LYS A CA 1
ATOM 3549 C C . LYS A 1 464 ? -11.488 -2.473 -16.221 1.00 72.12 464 LYS A C 1
ATOM 3551 O O . LYS A 1 464 ? -10.785 -2.351 -17.216 1.00 72.12 464 LYS A O 1
ATOM 3556 N N . ALA A 1 465 ? -11.502 -3.574 -15.477 1.00 66.12 465 ALA A N 1
ATOM 3557 C CA . ALA A 1 465 ? -10.852 -4.827 -15.853 1.00 66.12 465 ALA A CA 1
ATOM 3558 C C . ALA A 1 465 ? -11.478 -5.993 -15.078 1.00 66.12 465 ALA A C 1
ATOM 3560 O O . ALA A 1 465 ? -11.916 -5.809 -13.944 1.00 66.12 465 ALA A O 1
ATOM 3561 N N . VAL A 1 466 ? -11.460 -7.189 -15.666 1.00 70.50 466 VAL A N 1
ATOM 3562 C CA . VAL A 1 466 ? -11.741 -8.439 -14.944 1.00 70.50 466 VAL A CA 1
ATOM 3563 C C . VAL A 1 466 ? -10.524 -8.797 -14.083 1.00 70.50 466 VAL A C 1
ATOM 3565 O O . VAL A 1 466 ? -9.384 -8.718 -14.561 1.00 70.50 466 VAL A O 1
ATOM 3568 N N . SER A 1 467 ? -10.751 -9.178 -12.823 1.00 69.62 467 SER A N 1
ATOM 3569 C CA . SER A 1 467 ? -9.715 -9.693 -11.918 1.00 69.62 467 SER A CA 1
ATOM 3570 C C . SER A 1 467 ? -9.066 -10.944 -12.512 1.00 69.62 467 SER A C 1
ATOM 3572 O O . SER A 1 467 ? -9.763 -11.864 -12.930 1.00 69.62 467 SER A O 1
ATOM 3574 N N . ALA A 1 468 ? -7.735 -10.996 -12.546 1.00 73.00 468 ALA A N 1
ATOM 3575 C CA . ALA A 1 468 ? -7.025 -12.217 -12.925 1.00 73.00 468 ALA A CA 1
ATOM 3576 C C . ALA A 1 468 ? -6.922 -13.167 -11.715 1.00 73.00 468 ALA A C 1
ATOM 3578 O O . ALA A 1 468 ? -6.781 -12.672 -10.592 1.00 73.00 468 ALA A O 1
ATOM 3579 N N . PRO A 1 469 ? -6.961 -14.499 -11.909 1.00 74.44 469 PRO A N 1
ATOM 3580 C CA . PRO A 1 469 ? -6.779 -15.452 -10.818 1.00 74.44 469 PRO A CA 1
ATOM 3581 C C . PRO A 1 469 ? -5.384 -15.304 -10.194 1.00 74.44 469 PRO A C 1
ATOM 3583 O O . PRO A 1 469 ? -4.376 -15.226 -10.898 1.00 74.44 469 PRO A O 1
ATOM 3586 N N . SER A 1 470 ? -5.319 -15.272 -8.863 1.00 82.00 470 SER A N 1
ATOM 3587 C CA . SER A 1 470 ? -4.059 -15.213 -8.116 1.00 82.00 470 SER A CA 1
ATOM 3588 C C . SER A 1 470 ? -3.319 -16.560 -8.163 1.00 82.00 470 SER A C 1
ATOM 3590 O O . SER A 1 470 ? -3.953 -17.586 -7.900 1.00 82.00 470 SER A O 1
ATOM 3592 N N . PRO A 1 471 ? -1.998 -16.598 -8.420 1.00 86.38 471 PRO A N 1
ATOM 3593 C CA . PRO A 1 471 ? -1.225 -17.837 -8.376 1.00 86.38 471 PRO A CA 1
ATOM 3594 C C . PRO A 1 471 ? -1.048 -18.357 -6.941 1.00 86.38 471 PRO A C 1
ATOM 3596 O O . PRO A 1 471 ? -1.246 -17.626 -5.966 1.00 86.38 471 PRO A O 1
ATOM 3599 N N . THR A 1 472 ? -0.608 -19.611 -6.808 1.00 88.56 472 THR A N 1
ATOM 3600 C CA . THR A 1 472 ? -0.184 -20.161 -5.513 1.00 88.56 472 THR A CA 1
ATOM 3601 C C . THR A 1 472 ? 1.263 -19.775 -5.197 1.00 88.56 472 THR A C 1
ATOM 3603 O O . THR A 1 472 ? 2.033 -19.348 -6.062 1.00 88.56 472 THR A O 1
ATOM 3606 N N . ILE A 1 473 ? 1.665 -19.954 -3.937 1.00 87.31 473 ILE A N 1
ATOM 3607 C CA . ILE A 1 473 ? 3.056 -19.743 -3.516 1.00 87.31 473 ILE A CA 1
ATOM 3608 C C . ILE A 1 473 ? 4.025 -20.746 -4.170 1.00 87.31 473 ILE A C 1
ATOM 3610 O O . ILE A 1 473 ? 5.172 -20.402 -4.449 1.00 87.31 473 ILE A O 1
ATOM 3614 N N . ASP A 1 474 ? 3.550 -21.947 -4.507 1.00 87.69 474 ASP A N 1
ATOM 3615 C CA . ASP A 1 474 ? 4.333 -22.961 -5.220 1.00 87.69 474 ASP A CA 1
ATOM 3616 C C . ASP A 1 474 ? 4.556 -22.589 -6.694 1.00 87.69 474 ASP A C 1
ATOM 3618 O O . ASP A 1 474 ? 5.621 -22.866 -7.242 1.00 87.69 474 ASP A O 1
ATOM 3622 N N . SER A 1 475 ? 3.615 -21.875 -7.328 1.00 87.81 475 SER A N 1
ATOM 3623 C CA . SER A 1 475 ? 3.853 -21.260 -8.643 1.00 87.81 475 SER A CA 1
ATOM 3624 C C . SER A 1 475 ? 4.979 -20.220 -8.576 1.00 87.81 475 SER A C 1
ATOM 3626 O O . SER A 1 475 ? 5.841 -20.183 -9.450 1.00 87.81 475 SER A O 1
ATOM 3628 N N . VAL A 1 476 ? 5.021 -19.407 -7.510 1.00 88.38 476 VAL A N 1
ATOM 3629 C CA . VAL A 1 476 ? 6.108 -18.435 -7.280 1.00 88.38 476 VAL A CA 1
ATOM 3630 C C . VAL A 1 476 ? 7.454 -19.133 -7.067 1.00 88.38 476 VAL A C 1
ATOM 3632 O O . VAL A 1 476 ? 8.471 -18.676 -7.590 1.00 88.38 476 VAL A O 1
ATOM 3635 N N . ARG A 1 477 ? 7.465 -20.265 -6.356 1.00 88.12 477 ARG A N 1
ATOM 3636 C CA . ARG A 1 477 ? 8.653 -21.112 -6.203 1.00 88.12 477 ARG A CA 1
ATOM 3637 C C . ARG A 1 477 ? 9.153 -21.648 -7.550 1.00 88.12 477 ARG A C 1
ATOM 3639 O O . ARG A 1 477 ? 10.350 -21.582 -7.801 1.00 88.12 477 ARG A O 1
ATOM 3646 N N . ALA A 1 478 ? 8.259 -22.119 -8.421 1.00 88.62 478 ALA A N 1
ATOM 3647 C CA . ALA A 1 478 ? 8.631 -22.637 -9.740 1.00 88.62 478 ALA A CA 1
ATOM 3648 C C . ALA A 1 478 ? 9.324 -21.571 -10.614 1.00 88.62 478 ALA A C 1
ATOM 3650 O O . ALA A 1 478 ? 10.394 -21.836 -11.158 1.00 88.62 478 ALA A O 1
ATOM 3651 N N . PHE A 1 479 ? 8.791 -20.342 -10.661 1.00 89.25 479 PHE A N 1
ATOM 3652 C CA . PHE A 1 479 ? 9.444 -19.219 -11.355 1.00 89.25 479 PHE A CA 1
ATOM 3653 C C . PHE A 1 479 ? 10.848 -18.910 -10.795 1.00 89.25 479 PHE A C 1
ATOM 3655 O O . PHE A 1 479 ? 11.769 -18.602 -11.547 1.00 89.25 479 PHE A O 1
ATOM 3662 N N . LEU A 1 480 ? 11.026 -19.002 -9.473 1.00 88.31 480 LEU A N 1
ATOM 3663 C CA . LEU A 1 480 ? 12.300 -18.744 -8.792 1.00 88.31 480 LEU A CA 1
ATOM 3664 C C . LEU A 1 480 ? 13.345 -19.849 -9.048 1.00 88.31 480 LEU A C 1
ATOM 3666 O O . LEU A 1 480 ? 14.530 -19.548 -9.231 1.00 88.31 480 LEU A O 1
ATOM 3670 N N . ASP A 1 481 ? 12.918 -21.113 -9.102 1.00 86.56 481 ASP A N 1
ATOM 3671 C CA . ASP A 1 481 ? 13.771 -22.260 -9.438 1.00 86.56 481 ASP A CA 1
ATOM 3672 C C . ASP A 1 481 ? 14.243 -22.225 -10.916 1.00 86.56 481 ASP A C 1
ATOM 3674 O O . ASP A 1 481 ? 15.321 -22.740 -11.227 1.00 86.56 481 ASP A O 1
ATOM 3678 N N . GLU A 1 482 ? 13.534 -21.533 -11.816 1.00 87.06 482 GLU A N 1
ATOM 3679 C CA . GLU A 1 482 ? 13.954 -21.292 -13.212 1.00 87.06 482 GLU A CA 1
ATOM 3680 C C . GLU A 1 482 ? 15.014 -20.175 -13.364 1.00 87.06 482 GLU A C 1
ATOM 3682 O O . GLU A 1 482 ? 15.662 -20.060 -14.402 1.00 87.06 482 GLU A O 1
ATOM 3687 N N . SER A 1 483 ? 15.254 -19.366 -12.324 1.00 86.12 483 SER A N 1
ATOM 3688 C CA . SER A 1 483 ? 16.070 -18.141 -12.414 1.00 86.12 483 SER A CA 1
ATOM 3689 C C . SER A 1 483 ? 17.484 -18.330 -13.018 1.00 86.12 483 SER A C 1
ATOM 3691 O O . SER A 1 483 ? 18.235 -19.219 -12.600 1.00 86.12 483 SER A O 1
ATOM 3693 N N . PRO A 1 484 ? 17.933 -17.460 -13.949 1.00 82.44 484 PRO A N 1
ATOM 3694 C CA . PRO A 1 484 ? 19.294 -17.535 -14.492 1.00 82.44 484 PRO A CA 1
ATOM 3695 C C . PRO A 1 484 ? 20.367 -17.037 -13.501 1.00 82.44 484 PRO A C 1
ATOM 3697 O O . PRO A 1 484 ? 21.555 -17.308 -13.676 1.00 82.44 484 PRO A O 1
ATOM 3700 N N . TYR A 1 485 ? 19.967 -16.328 -12.440 1.00 86.88 485 TYR A N 1
ATOM 3701 C CA . TYR A 1 485 ? 20.872 -15.700 -11.475 1.00 86.88 485 TYR A CA 1
ATOM 3702 C C . TYR A 1 485 ? 21.308 -16.641 -10.342 1.00 86.88 485 TYR A C 1
ATOM 3704 O O . TYR A 1 485 ? 20.524 -17.418 -9.797 1.00 86.88 485 TYR A O 1
ATOM 3712 N N . LYS A 1 486 ? 22.588 -16.544 -9.949 1.00 84.62 486 LYS A N 1
ATOM 3713 C CA . LYS A 1 486 ? 23.182 -17.347 -8.858 1.00 84.62 486 LYS A CA 1
ATOM 3714 C C . LYS A 1 486 ? 22.853 -16.816 -7.462 1.00 84.62 486 LYS A C 1
ATOM 3716 O O . LYS A 1 486 ? 22.819 -17.601 -6.513 1.00 84.62 486 LYS A O 1
ATOM 3721 N N . HIS A 1 487 ? 22.623 -15.508 -7.352 1.00 87.88 487 HIS A N 1
ATOM 3722 C CA . HIS A 1 487 ? 22.207 -14.819 -6.135 1.00 87.88 487 HIS A CA 1
ATOM 3723 C C . HIS A 1 487 ? 20.863 -14.146 -6.419 1.00 87.88 487 HIS A C 1
ATOM 3725 O O . HIS A 1 487 ? 20.758 -13.338 -7.341 1.00 87.88 487 HIS A O 1
ATOM 3731 N N . ASN A 1 488 ? 19.842 -14.500 -5.641 1.00 90.50 488 ASN A N 1
ATOM 3732 C CA . ASN A 1 488 ? 18.494 -13.957 -5.776 1.00 90.50 488 ASN A CA 1
ATOM 3733 C C . ASN A 1 488 ? 18.101 -13.227 -4.483 1.00 90.50 488 ASN A C 1
ATOM 3735 O O . ASN A 1 488 ? 18.303 -13.759 -3.384 1.00 90.50 488 ASN A O 1
ATOM 3739 N N . ARG A 1 489 ? 17.518 -12.028 -4.604 1.00 91.56 489 ARG A N 1
ATOM 3740 C CA . ARG A 1 489 ? 17.001 -11.244 -3.468 1.00 91.56 489 ARG A CA 1
ATOM 3741 C C . ARG A 1 489 ? 15.502 -11.000 -3.624 1.00 91.56 489 ARG A C 1
ATOM 3743 O O . ARG A 1 489 ? 15.056 -10.385 -4.588 1.00 91.56 489 ARG A O 1
ATOM 3750 N N . ILE A 1 490 ? 14.722 -11.479 -2.662 1.00 93.44 490 ILE A N 1
ATOM 3751 C CA . ILE A 1 490 ? 13.262 -11.380 -2.635 1.00 93.44 490 ILE A CA 1
ATOM 3752 C C . ILE A 1 490 ? 12.845 -10.202 -1.762 1.00 93.44 490 ILE A C 1
ATOM 3754 O O . ILE A 1 490 ? 13.110 -10.172 -0.560 1.00 93.44 490 ILE A O 1
ATOM 3758 N N . TYR A 1 491 ? 12.146 -9.249 -2.361 1.00 95.12 491 TYR A N 1
ATOM 3759 C CA . TYR A 1 491 ? 11.510 -8.139 -1.670 1.00 95.12 491 TYR A CA 1
ATOM 3760 C C . TYR A 1 491 ? 10.059 -8.532 -1.390 1.00 95.12 491 TYR A C 1
ATOM 3762 O O . TYR A 1 491 ? 9.204 -8.479 -2.277 1.00 95.12 491 TYR A O 1
ATOM 3770 N N . HIS A 1 492 ? 9.783 -8.954 -0.154 1.00 95.06 492 HIS A N 1
ATOM 3771 C CA . HIS A 1 492 ? 8.421 -9.203 0.301 1.00 95.06 492 HIS A CA 1
ATOM 3772 C C . HIS A 1 492 ? 7.753 -7.863 0.607 1.00 95.06 492 HIS A C 1
ATOM 3774 O O . HIS A 1 492 ? 8.076 -7.183 1.585 1.00 95.06 492 HIS A O 1
ATOM 3780 N N . ILE A 1 493 ? 6.811 -7.494 -0.253 1.00 95.75 493 ILE A N 1
ATOM 3781 C CA . ILE A 1 493 ? 6.023 -6.273 -0.161 1.00 95.75 493 ILE A CA 1
ATOM 3782 C C . ILE A 1 493 ? 4.845 -6.512 0.787 1.00 95.75 493 ILE A C 1
ATOM 3784 O O . ILE A 1 493 ? 4.077 -7.462 0.617 1.00 95.75 493 ILE A O 1
ATOM 3788 N N . LEU A 1 494 ? 4.736 -5.640 1.782 1.00 95.19 494 LEU A N 1
ATOM 3789 C CA . LEU A 1 494 ? 3.740 -5.605 2.848 1.00 95.19 494 LEU A CA 1
ATOM 3790 C C . LEU A 1 494 ? 3.011 -4.262 2.807 1.00 95.19 494 LEU A C 1
ATOM 3792 O O . LEU A 1 494 ? 3.547 -3.283 2.291 1.00 95.19 494 LEU A O 1
ATOM 3796 N N . ASP A 1 495 ? 1.823 -4.187 3.395 1.00 94.31 495 ASP A N 1
ATOM 3797 C CA . ASP A 1 495 ? 1.012 -2.973 3.410 1.00 94.31 495 ASP A CA 1
ATOM 3798 C C . ASP A 1 495 ? 0.812 -2.455 4.835 1.00 94.31 495 ASP A C 1
ATOM 3800 O O . ASP A 1 495 ? 0.257 -3.152 5.682 1.00 94.31 495 ASP A O 1
ATOM 3804 N N . ALA A 1 496 ? 1.216 -1.210 5.102 1.00 94.19 496 ALA A N 1
ATOM 3805 C CA . ALA A 1 496 ? 1.057 -0.591 6.417 1.00 94.19 496 ALA A CA 1
ATOM 3806 C C . ALA A 1 496 ? -0.403 -0.537 6.914 1.00 94.19 496 ALA A C 1
ATOM 3808 O O . ALA A 1 496 ? -0.619 -0.439 8.121 1.00 94.19 496 ALA A O 1
ATOM 3809 N N . ALA A 1 497 ? -1.392 -0.588 6.012 1.00 90.62 497 ALA A N 1
ATOM 3810 C CA . ALA A 1 497 ? -2.808 -0.522 6.371 1.00 90.62 497 ALA A CA 1
ATOM 3811 C C . ALA A 1 497 ? -3.304 -1.754 7.152 1.00 90.62 497 ALA A C 1
ATOM 3813 O O . ALA A 1 497 ? -3.951 -1.588 8.183 1.00 90.62 497 ALA A O 1
ATOM 3814 N N . ASP A 1 498 ? -2.999 -2.972 6.690 1.00 89.31 498 ASP A N 1
ATOM 3815 C CA . ASP A 1 498 ? -3.493 -4.225 7.292 1.00 89.31 498 ASP A CA 1
ATOM 3816 C C . ASP A 1 498 ? -2.398 -5.076 7.954 1.00 89.31 498 ASP A C 1
ATOM 3818 O O . ASP A 1 498 ? -2.681 -6.161 8.460 1.00 89.31 498 ASP A O 1
ATOM 3822 N N . PHE A 1 499 ? -1.150 -4.599 7.982 1.00 93.50 499 PHE A N 1
ATOM 3823 C CA . PHE A 1 499 ? -0.029 -5.289 8.617 1.00 93.50 499 PHE A CA 1
ATOM 3824 C C . PHE A 1 499 ? -0.367 -5.742 10.061 1.00 93.50 499 PHE A C 1
ATOM 3826 O O . PHE A 1 499 ? -0.794 -4.907 10.869 1.00 93.50 499 PHE A O 1
ATOM 3833 N N . PRO A 1 500 ? -0.160 -7.028 10.421 1.00 92.75 500 PRO A N 1
ATOM 3834 C CA . PRO A 1 500 ? 0.593 -8.041 9.676 1.00 92.75 500 PRO A CA 1
ATOM 3835 C C . PRO A 1 500 ? -0.216 -8.951 8.725 1.00 92.75 500 PRO A C 1
ATOM 3837 O O . PRO A 1 500 ? 0.362 -9.889 8.189 1.00 92.75 500 PRO A O 1
ATOM 3840 N N . MET A 1 501 ? -1.503 -8.706 8.446 1.00 91.62 501 MET A N 1
ATOM 3841 C CA . MET A 1 501 ? -2.318 -9.580 7.568 1.00 91.62 501 MET A CA 1
ATOM 3842 C C . MET A 1 501 ? -1.815 -9.665 6.113 1.00 91.62 501 MET A C 1
ATOM 3844 O O . MET A 1 501 ? -2.137 -10.619 5.400 1.00 91.62 501 MET A O 1
ATOM 3848 N N . SER A 1 502 ? -1.005 -8.701 5.664 1.00 92.75 502 SER A N 1
ATOM 3849 C CA . SER A 1 502 ? -0.308 -8.739 4.371 1.00 92.75 502 SER A CA 1
ATOM 3850 C C . SER A 1 502 ? 0.964 -9.606 4.348 1.00 92.75 502 SER A C 1
ATOM 3852 O O . SER A 1 502 ? 1.514 -9.823 3.266 1.00 92.75 502 SER A O 1
ATOM 3854 N N . VAL A 1 503 ? 1.420 -10.133 5.493 1.00 92.31 503 VAL A N 1
ATOM 3855 C CA . VAL A 1 503 ? 2.532 -11.098 5.573 1.00 92.31 503 VAL A CA 1
ATOM 3856 C C . VAL A 1 503 ? 2.085 -12.456 5.030 1.00 92.31 503 VAL A C 1
ATOM 3858 O O . VAL A 1 503 ? 0.991 -12.935 5.320 1.00 92.31 503 VAL A O 1
ATOM 3861 N N . ILE A 1 504 ? 2.949 -13.086 4.238 1.00 90.31 504 ILE A N 1
ATOM 3862 C CA . ILE A 1 504 ? 2.729 -14.426 3.691 1.00 90.31 504 ILE A CA 1
ATOM 3863 C C . ILE A 1 504 ? 3.182 -15.469 4.734 1.00 90.31 504 ILE A C 1
ATOM 3865 O O . ILE A 1 504 ? 4.360 -15.462 5.112 1.00 90.31 504 ILE A O 1
ATOM 3869 N N . PRO A 1 505 ? 2.298 -16.373 5.206 1.00 85.38 505 PRO A N 1
ATOM 3870 C CA . PRO A 1 505 ? 2.679 -17.430 6.141 1.00 85.38 505 PRO A CA 1
ATOM 3871 C C . PRO A 1 505 ? 3.661 -18.416 5.492 1.00 85.38 505 PRO A C 1
ATOM 3873 O O . PRO A 1 505 ? 3.638 -18.629 4.281 1.00 85.38 505 PRO A O 1
ATOM 3876 N N . ASN A 1 506 ? 4.545 -18.997 6.306 1.00 83.75 506 ASN A N 1
ATOM 3877 C CA . ASN A 1 506 ? 5.534 -20.019 5.929 1.00 83.75 506 ASN A CA 1
ATOM 3878 C C . ASN A 1 506 ? 6.419 -19.677 4.704 1.00 83.75 506 ASN A C 1
ATOM 3880 O O . ASN A 1 506 ? 7.022 -20.566 4.103 1.00 83.75 506 ASN A O 1
ATOM 3884 N N . ILE A 1 507 ? 6.573 -18.388 4.361 1.00 85.56 507 ILE A N 1
ATOM 3885 C CA . ILE A 1 507 ? 7.314 -17.930 3.169 1.00 85.56 507 ILE A CA 1
ATOM 3886 C C . ILE A 1 507 ? 8.756 -18.473 3.088 1.00 85.56 507 ILE A C 1
ATOM 3888 O O . ILE A 1 507 ? 9.251 -18.733 1.992 1.00 85.56 507 ILE A O 1
ATOM 3892 N N . TYR A 1 508 ? 9.410 -18.701 4.234 1.00 85.25 508 TYR A N 1
ATOM 3893 C CA . TYR A 1 508 ? 10.746 -19.306 4.309 1.00 85.25 508 TYR A CA 1
ATOM 3894 C C . TYR A 1 508 ? 10.782 -20.749 3.791 1.00 85.25 508 TYR A C 1
ATOM 3896 O O . TYR A 1 508 ? 11.681 -21.100 3.031 1.00 85.25 508 TYR A O 1
ATOM 3904 N N . GLU A 1 509 ? 9.802 -21.569 4.166 1.00 84.62 509 GLU A N 1
ATOM 3905 C CA . GLU A 1 509 ? 9.715 -22.981 3.779 1.00 84.62 509 GLU A CA 1
ATOM 3906 C C . GLU A 1 509 ? 9.256 -23.109 2.321 1.00 84.62 509 GLU A C 1
ATOM 3908 O O . GLU A 1 509 ? 9.893 -23.781 1.502 1.00 84.62 509 GLU A O 1
ATOM 3913 N N . ALA A 1 510 ? 8.182 -22.390 1.979 1.00 82.19 510 ALA A N 1
ATOM 3914 C CA . ALA A 1 510 ? 7.548 -22.437 0.668 1.00 82.19 510 ALA A CA 1
ATOM 3915 C C . ALA A 1 510 ? 8.505 -22.013 -0.457 1.00 82.19 510 ALA A C 1
ATOM 3917 O O . ALA A 1 510 ? 8.614 -22.709 -1.466 1.00 82.19 510 ALA A O 1
ATOM 3918 N N . LEU A 1 511 ? 9.275 -20.937 -0.261 1.00 81.06 511 LEU A N 1
ATOM 3919 C CA . LEU A 1 511 ? 10.262 -20.462 -1.240 1.00 81.06 511 LEU A CA 1
ATOM 3920 C C . LEU A 1 511 ? 11.691 -20.990 -0.982 1.00 81.06 511 LEU A C 1
ATOM 3922 O O . LEU A 1 511 ? 12.619 -20.580 -1.672 1.00 81.06 511 LEU A O 1
ATOM 3926 N N . SER A 1 512 ? 11.886 -21.909 -0.021 1.00 78.81 512 SER A N 1
ATOM 3927 C CA . SER A 1 512 ? 13.203 -22.471 0.359 1.00 78.81 512 SER A CA 1
ATOM 3928 C C . SER A 1 512 ? 14.280 -21.402 0.616 1.00 78.81 512 SER A C 1
ATOM 3930 O O . SER A 1 512 ? 15.403 -21.491 0.117 1.00 78.81 512 SER A O 1
ATOM 3932 N N . LEU A 1 513 ? 13.913 -20.360 1.360 1.00 80.62 513 LEU A N 1
ATOM 3933 C CA . LEU A 1 513 ? 14.735 -19.169 1.575 1.00 80.62 513 LEU A CA 1
ATOM 3934 C C . LEU A 1 513 ? 15.898 -19.426 2.529 1.00 80.62 513 LEU A C 1
ATOM 3936 O O . LEU A 1 513 ? 15.851 -20.316 3.380 1.00 80.62 513 LEU A O 1
ATOM 3940 N N . GLN A 1 514 ? 16.909 -18.558 2.472 1.00 76.44 514 GLN A N 1
ATOM 3941 C CA . GLN A 1 514 ? 17.868 -18.488 3.560 1.00 76.44 514 GLN A CA 1
ATOM 3942 C C . GLN A 1 514 ? 17.178 -17.958 4.826 1.00 76.44 514 GLN A C 1
ATOM 3944 O O . GLN A 1 514 ? 16.637 -16.849 4.858 1.00 76.44 514 GLN A O 1
ATOM 3949 N N . GLU A 1 515 ? 17.224 -18.751 5.894 1.00 71.44 515 GLU A N 1
ATOM 3950 C CA . GLU A 1 515 ? 16.818 -18.317 7.227 1.00 71.44 515 GLU A CA 1
ATOM 3951 C C . GLU A 1 515 ? 17.637 -17.095 7.659 1.00 71.44 515 GLU A C 1
ATOM 3953 O O . GLU A 1 515 ? 18.859 -17.051 7.503 1.00 71.44 515 GLU A O 1
ATOM 3958 N N . GLN A 1 516 ? 16.961 -16.100 8.231 1.00 68.00 516 GLN A N 1
ATOM 3959 C CA . GLN A 1 516 ? 17.628 -14.921 8.777 1.00 68.00 516 GLN A CA 1
ATOM 3960 C C . GLN A 1 516 ? 18.616 -15.301 9.880 1.00 68.00 516 GLN A C 1
ATOM 3962 O O . GLN A 1 516 ? 18.284 -16.067 10.786 1.00 68.00 516 GLN A O 1
ATOM 3967 N N . LEU A 1 517 ? 19.795 -14.689 9.815 1.00 64.12 517 LEU A N 1
ATOM 3968 C CA . LEU A 1 517 ? 20.897 -14.901 10.744 1.00 64.12 517 LEU A CA 1
ATOM 3969 C C . LEU A 1 517 ? 20.474 -14.632 12.195 1.00 64.12 517 LEU A C 1
ATOM 3971 O O . LEU A 1 517 ? 19.779 -13.651 12.499 1.00 64.12 517 LEU A O 1
ATOM 3975 N N . SER A 1 518 ? 20.941 -15.501 13.090 1.00 66.19 518 SER A N 1
ATOM 3976 C CA . SER A 1 518 ? 20.852 -15.265 14.526 1.00 66.19 518 SER A CA 1
ATOM 3977 C C . SER A 1 518 ? 21.807 -14.142 14.950 1.00 66.19 518 SER A C 1
ATOM 3979 O O . SER A 1 518 ? 22.704 -13.737 14.209 1.00 66.19 518 SER A O 1
ATOM 3981 N N . ARG A 1 519 ? 21.649 -13.627 16.172 1.00 62.22 519 ARG A N 1
ATOM 3982 C CA . ARG A 1 519 ? 22.531 -12.605 16.765 1.00 62.22 519 ARG A CA 1
ATOM 3983 C C . ARG A 1 519 ? 24.000 -13.039 16.899 1.00 62.22 519 ARG A C 1
ATOM 3985 O O . ARG A 1 519 ? 24.856 -12.193 17.158 1.00 62.22 519 ARG A O 1
ATOM 3992 N N . ASN A 1 520 ? 24.308 -14.327 16.752 1.00 65.88 520 ASN A N 1
ATOM 3993 C CA . ASN A 1 520 ? 25.661 -14.852 16.885 1.00 65.88 520 ASN A CA 1
ATOM 3994 C C . ASN A 1 520 ? 26.540 -14.432 15.691 1.00 65.88 520 ASN A C 1
ATOM 3996 O O . ASN A 1 520 ? 26.331 -14.891 14.573 1.00 65.88 520 ASN A O 1
ATOM 4000 N N . ARG A 1 521 ? 27.593 -13.640 15.948 1.00 63.25 521 ARG A N 1
ATOM 4001 C CA . ARG A 1 521 ? 28.597 -13.218 14.944 1.00 63.25 521 ARG A CA 1
ATOM 4002 C C . ARG A 1 521 ? 29.351 -14.374 14.258 1.00 63.25 521 ARG A C 1
ATOM 4004 O O . ARG A 1 521 ? 30.093 -14.117 13.322 1.00 63.25 521 ARG A O 1
ATOM 4011 N N . ARG A 1 522 ? 29.211 -15.616 14.737 1.00 63.38 522 ARG A N 1
ATOM 4012 C CA . ARG A 1 522 ? 29.782 -16.832 14.126 1.00 63.38 522 ARG A CA 1
ATOM 4013 C C . ARG A 1 522 ? 28.799 -17.588 13.221 1.00 63.38 522 ARG A C 1
ATOM 4015 O O . ARG A 1 522 ? 29.136 -18.672 12.754 1.00 63.38 522 ARG A O 1
ATOM 4022 N N . ALA A 1 523 ? 27.585 -17.076 13.005 1.00 60.28 523 ALA A N 1
ATOM 4023 C CA . ALA A 1 523 ? 26.691 -17.623 11.990 1.00 60.28 523 ALA A CA 1
ATOM 4024 C C . ALA A 1 523 ? 27.301 -17.424 10.591 1.00 60.28 523 ALA A C 1
ATOM 4026 O O . ALA A 1 523 ? 27.853 -16.370 10.295 1.00 60.28 523 ALA A O 1
ATOM 4027 N N . THR A 1 524 ? 27.209 -18.439 9.734 1.00 59.34 524 THR A N 1
ATOM 4028 C CA . THR A 1 524 ? 27.656 -18.351 8.339 1.00 59.34 524 THR A CA 1
ATOM 4029 C C . THR A 1 524 ? 26.653 -17.545 7.512 1.00 59.34 524 THR A C 1
ATOM 4031 O O . THR A 1 524 ? 25.509 -17.980 7.357 1.00 59.34 524 THR A O 1
ATOM 4034 N N . ASP A 1 525 ? 27.093 -16.416 6.947 1.00 62.16 525 ASP A N 1
ATOM 4035 C CA . ASP A 1 525 ? 26.262 -15.492 6.152 1.00 62.16 525 ASP A CA 1
ATOM 4036 C C . ASP A 1 525 ? 25.673 -16.111 4.871 1.00 62.16 525 ASP A C 1
ATOM 4038 O O . ASP A 1 525 ? 24.694 -15.593 4.332 1.00 62.16 525 ASP A O 1
ATOM 4042 N N . ASP A 1 526 ? 26.206 -17.249 4.416 1.00 70.38 526 ASP A N 1
ATOM 4043 C CA . ASP A 1 526 ? 25.843 -17.890 3.156 1.00 70.38 526 ASP A CA 1
ATOM 4044 C C . ASP A 1 526 ? 25.433 -19.359 3.347 1.00 70.38 526 ASP A C 1
ATOM 4046 O O . ASP A 1 526 ? 26.238 -20.194 3.766 1.00 70.38 526 ASP A O 1
ATOM 4050 N N . LYS A 1 527 ? 24.201 -19.703 2.949 1.00 75.19 527 LYS A N 1
ATOM 4051 C CA . LYS A 1 527 ? 23.774 -21.096 2.722 1.00 75.19 527 LYS A CA 1
ATOM 4052 C C . LYS A 1 527 ? 23.642 -21.360 1.216 1.00 75.19 527 LYS A C 1
ATOM 4054 O O . LYS A 1 527 ? 23.103 -20.528 0.490 1.00 75.19 527 LYS A O 1
ATOM 4059 N N . TYR A 1 528 ? 24.085 -22.529 0.750 1.00 76.12 528 TYR A N 1
ATOM 4060 C CA . TYR A 1 528 ? 24.050 -22.933 -0.666 1.00 76.12 528 TYR A CA 1
ATOM 4061 C C . TYR A 1 528 ? 23.173 -24.172 -0.885 1.00 76.12 528 TYR A C 1
ATOM 4063 O O . TYR A 1 528 ? 23.075 -25.037 -0.015 1.00 76.12 528 TYR A O 1
ATOM 4071 N N . ARG A 1 529 ? 22.563 -24.277 -2.072 1.00 73.12 529 ARG A N 1
ATOM 4072 C CA . ARG A 1 529 ? 21.805 -25.449 -2.532 1.00 73.12 529 ARG A CA 1
ATOM 4073 C C . ARG A 1 529 ? 22.292 -25.833 -3.927 1.00 73.12 529 ARG A C 1
ATOM 4075 O O . ARG A 1 529 ? 21.955 -25.188 -4.918 1.00 73.12 529 ARG A O 1
ATOM 4082 N N . GLY A 1 530 ? 23.122 -26.872 -3.996 1.00 74.81 530 GLY A N 1
ATOM 4083 C CA . GLY A 1 530 ? 23.867 -27.189 -5.215 1.00 74.81 530 GLY A CA 1
ATOM 4084 C C . GLY A 1 530 ? 24.826 -26.049 -5.569 1.00 74.81 530 GLY A C 1
ATOM 4085 O O . GLY A 1 530 ? 25.613 -25.624 -4.730 1.00 74.81 530 GLY A O 1
ATOM 4086 N N . SER A 1 531 ? 24.742 -25.541 -6.799 1.00 73.00 531 SER A N 1
ATOM 4087 C CA . SER A 1 531 ? 25.584 -24.453 -7.321 1.00 73.00 531 SER A CA 1
ATOM 4088 C C . SER A 1 531 ? 25.012 -23.037 -7.133 1.00 73.00 531 SER A C 1
ATOM 4090 O O . SER A 1 531 ? 25.660 -22.070 -7.536 1.00 73.00 531 SER A O 1
ATOM 4092 N N . ARG A 1 532 ? 23.814 -22.890 -6.546 1.00 75.50 532 ARG A N 1
ATOM 4093 C CA . ARG A 1 532 ? 23.158 -21.593 -6.288 1.00 75.50 532 ARG A CA 1
ATOM 4094 C C . ARG A 1 532 ? 23.176 -21.249 -4.793 1.00 75.50 532 ARG A C 1
ATOM 4096 O O . ARG A 1 532 ? 23.082 -22.143 -3.946 1.00 75.50 532 ARG A O 1
ATOM 4103 N N . LYS A 1 533 ? 23.264 -19.957 -4.461 1.00 82.56 533 LYS A N 1
ATOM 4104 C CA . LYS A 1 533 ? 23.067 -19.464 -3.087 1.00 82.56 533 LYS A CA 1
ATOM 4105 C C . LYS A 1 533 ? 21.574 -19.503 -2.747 1.00 82.56 533 LYS A C 1
ATOM 4107 O O . LYS A 1 533 ? 20.743 -19.286 -3.629 1.00 82.56 533 LYS A O 1
ATOM 4112 N N . LEU A 1 534 ? 21.218 -19.770 -1.489 1.00 83.38 534 LEU A N 1
ATOM 4113 C CA . LEU A 1 534 ? 19.824 -19.660 -1.059 1.00 83.38 534 LEU A CA 1
ATOM 4114 C C . LEU A 1 534 ? 19.335 -18.202 -1.189 1.00 83.38 534 LEU A C 1
ATOM 4116 O O . LEU A 1 534 ? 20.081 -17.280 -0.845 1.00 83.38 534 LEU A O 1
ATOM 4120 N N . PRO A 1 535 ? 18.097 -17.964 -1.663 1.00 86.06 535 PRO A N 1
ATOM 4121 C CA . PRO A 1 535 ? 17.585 -16.610 -1.832 1.00 86.06 535 PRO A CA 1
ATOM 4122 C C . PRO A 1 535 ? 17.500 -15.857 -0.500 1.00 86.06 535 PRO A C 1
ATOM 4124 O O . PRO A 1 535 ? 17.014 -16.387 0.503 1.00 86.06 535 PRO A O 1
ATOM 4127 N N . THR A 1 536 ? 17.941 -14.600 -0.501 1.00 87.75 536 THR A N 1
ATOM 4128 C CA . THR A 1 536 ? 17.823 -13.709 0.663 1.00 87.75 536 THR A CA 1
ATOM 4129 C C . THR A 1 536 ? 16.500 -12.947 0.611 1.00 87.75 536 THR A C 1
ATOM 4131 O O . THR A 1 536 ? 16.019 -12.613 -0.469 1.00 87.75 536 THR A O 1
ATOM 4134 N N . ILE A 1 537 ? 15.897 -12.656 1.765 1.00 89.81 537 ILE A N 1
ATOM 4135 C CA . ILE A 1 537 ? 14.641 -11.891 1.857 1.00 89.81 537 ILE A CA 1
ATOM 4136 C C . ILE A 1 537 ? 14.880 -10.472 2.386 1.00 89.81 537 ILE A C 1
ATOM 4138 O O . ILE A 1 537 ? 15.805 -10.217 3.158 1.00 89.81 537 ILE A O 1
ATOM 4142 N N . SER A 1 538 ? 14.035 -9.524 2.000 1.00 92.12 538 SER A N 1
ATOM 4143 C CA . SER A 1 538 ? 13.924 -8.182 2.579 1.00 92.12 538 SER A CA 1
ATOM 4144 C C . SER A 1 538 ? 12.448 -7.790 2.658 1.00 92.12 538 SER A C 1
ATOM 4146 O O . SER A 1 538 ? 11.694 -8.041 1.722 1.00 92.12 538 SER A O 1
ATOM 4148 N N . PHE A 1 539 ? 12.018 -7.209 3.776 1.00 94.12 539 PHE A N 1
ATOM 4149 C CA . PHE A 1 539 ? 10.617 -6.861 4.027 1.00 94.12 539 PHE A CA 1
ATOM 4150 C C . PHE A 1 539 ? 10.395 -5.365 3.798 1.00 94.12 539 PHE A C 1
ATOM 4152 O O . PHE A 1 539 ? 11.025 -4.532 4.454 1.00 94.12 539 PHE A O 1
ATOM 4159 N N . ILE A 1 540 ? 9.486 -5.024 2.886 1.00 95.81 540 ILE A N 1
ATOM 4160 C CA . ILE A 1 540 ? 9.172 -3.645 2.501 1.00 95.81 540 ILE A CA 1
ATOM 4161 C C . ILE A 1 540 ? 7.733 -3.330 2.896 1.00 95.81 540 ILE A C 1
ATOM 4163 O O . ILE A 1 540 ? 6.794 -3.781 2.247 1.00 95.81 540 ILE A O 1
ATOM 4167 N N . ILE A 1 541 ? 7.555 -2.532 3.945 1.00 96.00 541 ILE A N 1
ATOM 4168 C CA . ILE A 1 541 ? 6.248 -2.038 4.386 1.00 96.00 541 ILE A CA 1
ATOM 4169 C C . ILE A 1 541 ? 5.932 -0.765 3.593 1.00 96.00 541 ILE A C 1
ATOM 4171 O O . ILE A 1 541 ? 6.535 0.287 3.821 1.00 96.00 541 ILE A O 1
ATOM 4175 N N . THR A 1 542 ? 5.012 -0.866 2.635 1.00 95.06 542 THR A N 1
ATOM 4176 C CA . THR A 1 542 ? 4.576 0.242 1.774 1.00 95.06 542 THR A CA 1
ATOM 4177 C C . THR A 1 542 ? 3.486 1.084 2.437 1.00 95.06 542 THR A C 1
ATOM 4179 O O . THR A 1 542 ? 2.982 0.751 3.510 1.00 95.06 542 THR A O 1
ATOM 4182 N N . ARG A 1 543 ? 3.113 2.197 1.781 1.00 93.06 543 ARG A N 1
ATOM 4183 C CA . ARG A 1 543 ? 2.041 3.118 2.205 1.00 93.06 543 ARG A CA 1
ATOM 4184 C C . ARG A 1 543 ? 2.176 3.584 3.661 1.00 93.06 543 ARG A C 1
ATOM 4186 O O . ARG A 1 543 ? 1.186 3.859 4.337 1.00 93.06 543 ARG A O 1
ATOM 4193 N N . SER A 1 544 ? 3.411 3.723 4.148 1.00 93.81 544 SER A N 1
ATOM 4194 C CA . SER A 1 544 ? 3.681 4.089 5.544 1.00 93.81 544 SER A CA 1
ATOM 4195 C C . SER A 1 544 ? 3.143 5.475 5.936 1.00 93.81 544 SER A C 1
ATOM 4197 O O . SER A 1 544 ? 2.925 5.754 7.114 1.00 93.81 544 SER A O 1
ATOM 4199 N N . ASP A 1 545 ? 2.819 6.323 4.959 1.00 93.25 545 ASP A N 1
ATOM 4200 C CA . ASP A 1 545 ? 2.178 7.621 5.158 1.00 93.25 545 ASP A CA 1
ATOM 4201 C C . ASP A 1 545 ? 0.662 7.568 5.453 1.00 93.25 545 ASP A C 1
ATOM 4203 O O . ASP A 1 545 ? 0.043 8.603 5.725 1.00 93.25 545 ASP A O 1
ATOM 4207 N N . LEU A 1 546 ? 0.071 6.368 5.468 1.00 92.81 546 LEU A N 1
ATOM 4208 C CA . LEU A 1 546 ? -1.243 6.111 6.066 1.00 92.81 546 LEU A CA 1
ATOM 4209 C C . LEU A 1 546 ? -1.179 6.085 7.603 1.00 92.81 546 LEU A C 1
ATOM 4211 O O . LEU A 1 546 ? -2.149 6.447 8.270 1.00 92.81 546 LEU A O 1
ATOM 4215 N N . LEU A 1 547 ? -0.027 5.723 8.176 1.00 92.81 547 LEU A N 1
ATOM 4216 C CA . LEU A 1 547 ? 0.166 5.615 9.624 1.00 92.81 547 LEU A CA 1
ATOM 4217 C C . LEU A 1 547 ? 0.248 6.990 10.288 1.00 92.81 547 LEU A C 1
ATOM 4219 O O . LEU A 1 547 ? -0.426 7.245 11.287 1.00 92.81 547 LEU A O 1
ATOM 4223 N N . ALA A 1 548 ? 1.054 7.896 9.729 1.00 92.06 548 ALA A N 1
ATOM 4224 C CA . ALA A 1 548 ? 1.341 9.191 10.338 1.00 92.06 548 ALA A CA 1
ATOM 4225 C C . ALA A 1 548 ? 1.442 10.345 9.325 1.00 92.06 548 ALA A C 1
ATOM 4227 O O . ALA A 1 548 ? 1.386 10.154 8.113 1.00 92.06 548 ALA A O 1
ATOM 4228 N N . ALA A 1 549 ? 1.490 11.587 9.821 1.00 90.81 549 ALA A N 1
ATOM 4229 C CA . ALA A 1 549 ? 1.405 12.769 8.960 1.00 90.81 549 ALA A CA 1
ATOM 4230 C C . ALA A 1 549 ? 2.770 13.231 8.420 1.00 90.81 549 ALA A C 1
ATOM 4232 O O . ALA A 1 549 ? 2.827 13.704 7.279 1.00 90.81 549 ALA A O 1
ATOM 4233 N N . THR A 1 550 ? 3.832 13.089 9.219 1.00 92.25 550 THR A N 1
ATOM 4234 C CA . THR A 1 550 ? 5.230 13.399 8.868 1.00 92.25 550 THR A CA 1
ATOM 4235 C C . THR A 1 550 ? 6.081 12.130 8.853 1.00 92.25 550 THR A C 1
ATOM 4237 O O . THR A 1 550 ? 5.661 11.092 9.363 1.00 92.25 550 THR A O 1
ATOM 4240 N N . LYS A 1 551 ? 7.275 12.226 8.259 1.00 93.62 551 LYS A N 1
ATOM 4241 C CA . LYS A 1 551 ? 8.245 11.131 8.145 1.00 93.62 551 LYS A CA 1
ATOM 4242 C C . LYS A 1 551 ? 8.657 10.597 9.528 1.00 93.62 551 LYS A C 1
ATOM 4244 O O . LYS A 1 551 ? 8.568 9.408 9.803 1.00 93.62 551 LYS A O 1
ATOM 4249 N N . ASP A 1 552 ? 9.007 11.508 10.422 1.00 93.19 552 ASP A N 1
ATOM 4250 C CA . ASP A 1 552 ? 9.541 11.250 11.768 1.00 93.19 552 ASP A CA 1
ATOM 4251 C C . ASP A 1 552 ? 8.523 10.530 12.676 1.00 93.19 552 ASP A C 1
ATOM 4253 O O . ASP A 1 552 ? 8.883 9.673 13.482 1.00 93.19 552 ASP A O 1
ATOM 4257 N N . GLN A 1 553 ? 7.224 10.810 12.505 1.00 92.19 553 GLN A N 1
ATOM 4258 C CA . GLN A 1 553 ? 6.150 10.085 13.198 1.00 92.19 553 GLN A CA 1
ATOM 4259 C C . GLN A 1 553 ? 5.975 8.631 12.715 1.00 92.19 553 GLN A C 1
ATOM 4261 O O . GLN A 1 553 ? 5.322 7.842 13.394 1.00 92.19 553 GLN A O 1
ATOM 4266 N N . VAL A 1 554 ? 6.518 8.270 11.550 1.00 93.19 554 VAL A N 1
ATOM 4267 C CA . VAL A 1 554 ? 6.561 6.883 11.061 1.00 93.19 554 VAL A CA 1
ATOM 4268 C C . VAL A 1 554 ? 7.833 6.187 11.551 1.00 93.19 554 VAL A C 1
ATOM 4270 O O . VAL A 1 554 ? 7.741 5.053 12.015 1.00 93.19 554 VAL A O 1
ATOM 4273 N N . ASP A 1 555 ? 8.990 6.867 11.525 1.00 93.00 555 ASP A N 1
ATOM 4274 C CA . ASP A 1 555 ? 10.264 6.322 12.032 1.00 93.00 555 ASP A CA 1
ATOM 4275 C C . ASP A 1 555 ? 10.132 5.841 13.498 1.00 93.00 555 ASP A C 1
ATOM 4277 O O . ASP A 1 555 ? 10.629 4.768 13.844 1.00 93.00 555 ASP A O 1
ATOM 4281 N N . THR A 1 556 ? 9.378 6.549 14.356 1.00 93.38 556 THR A N 1
ATOM 4282 C CA . THR A 1 556 ? 9.128 6.115 15.753 1.00 93.38 556 THR A CA 1
ATOM 4283 C C . THR A 1 556 ? 8.333 4.810 15.882 1.00 93.38 556 THR A C 1
ATOM 4285 O O . THR A 1 556 ? 8.452 4.125 16.897 1.00 93.38 556 THR A O 1
ATOM 4288 N N . LYS A 1 557 ? 7.553 4.418 14.867 1.00 92.56 557 LYS A N 1
ATOM 4289 C CA . LYS A 1 557 ? 6.794 3.153 14.848 1.00 92.56 557 LYS A CA 1
ATOM 4290 C C . LYS A 1 557 ? 7.579 2.000 14.194 1.00 92.56 557 LYS A C 1
ATOM 4292 O O . LYS A 1 557 ? 7.092 0.871 14.175 1.00 92.56 557 LYS A O 1
ATOM 4297 N N . MET A 1 558 ? 8.814 2.229 13.731 1.00 91.56 558 MET A N 1
ATOM 4298 C CA . MET A 1 558 ? 9.646 1.209 13.072 1.00 91.56 558 MET A CA 1
ATOM 4299 C C . MET A 1 558 ? 9.943 -0.012 13.962 1.00 91.56 558 MET A C 1
ATOM 4301 O O . MET A 1 558 ? 9.875 -1.150 13.495 1.00 91.56 558 MET A O 1
ATOM 4305 N N . GLU A 1 559 ? 10.258 0.186 15.247 1.00 89.81 559 GLU A N 1
ATOM 4306 C CA . GLU A 1 559 ? 10.569 -0.946 16.138 1.00 89.81 559 GLU A CA 1
ATOM 4307 C C . GLU A 1 559 ? 9.311 -1.712 16.580 1.00 89.81 559 GLU A C 1
ATOM 4309 O O . GLU A 1 559 ? 9.367 -2.929 16.745 1.00 89.81 559 GLU A O 1
ATOM 4314 N N . TYR A 1 560 ? 8.158 -1.035 16.650 1.00 91.50 560 TYR A N 1
ATOM 4315 C CA . TYR A 1 560 ? 6.847 -1.680 16.772 1.00 91.50 560 TYR A CA 1
ATOM 4316 C C . TYR A 1 560 ? 6.563 -2.584 15.557 1.00 91.50 560 TYR A C 1
ATOM 4318 O O . TYR A 1 560 ? 6.193 -3.746 15.720 1.00 91.50 560 TYR A O 1
ATOM 4326 N N . MET A 1 561 ? 6.817 -2.107 14.330 1.00 92.44 561 MET A N 1
ATOM 4327 C CA . MET A 1 561 ? 6.630 -2.937 13.132 1.00 92.44 561 MET A CA 1
ATOM 4328 C C . MET A 1 561 ? 7.560 -4.157 13.132 1.00 92.44 561 MET A C 1
ATOM 4330 O O . MET A 1 561 ? 7.150 -5.252 12.750 1.00 92.44 561 MET A O 1
ATOM 4334 N N . ARG A 1 562 ? 8.799 -4.007 13.618 1.00 90.38 562 ARG A N 1
ATOM 4335 C CA . ARG A 1 562 ? 9.728 -5.134 13.788 1.00 90.38 562 ARG A CA 1
ATOM 4336 C C . ARG A 1 562 ? 9.272 -6.121 14.861 1.00 90.38 562 ARG A C 1
ATOM 4338 O O . ARG A 1 562 ? 9.390 -7.317 14.621 1.00 90.38 562 ARG A O 1
ATOM 4345 N N . SER A 1 563 ? 8.772 -5.684 16.021 1.00 88.06 563 SER A N 1
ATOM 4346 C CA . SER A 1 563 ? 8.323 -6.616 17.070 1.00 88.06 563 SER A CA 1
ATOM 4347 C C . SER A 1 563 ? 7.108 -7.432 16.623 1.00 88.06 563 SER A C 1
ATOM 4349 O O . SER A 1 563 ? 7.127 -8.656 16.752 1.00 88.06 563 SER A O 1
ATOM 4351 N N . VAL A 1 564 ? 6.129 -6.791 15.980 1.00 90.62 564 VAL A N 1
ATOM 4352 C CA . VAL A 1 564 ? 4.981 -7.473 15.363 1.00 90.62 564 VAL A CA 1
ATOM 4353 C C . VAL A 1 564 ? 5.431 -8.423 14.240 1.00 90.62 564 VAL A C 1
ATOM 4355 O O . VAL A 1 564 ? 4.910 -9.534 14.146 1.00 90.62 564 VAL A O 1
ATOM 4358 N N . LEU A 1 565 ? 6.442 -8.068 13.432 1.00 89.38 565 LEU A N 1
ATOM 4359 C CA . LEU A 1 565 ? 6.983 -8.974 12.408 1.00 89.38 565 LEU A CA 1
ATOM 4360 C C . LEU A 1 565 ? 7.700 -10.197 13.010 1.00 89.38 565 LEU A C 1
ATOM 4362 O O . LEU A 1 565 ? 7.505 -11.300 12.508 1.00 89.38 565 LEU A O 1
ATOM 4366 N N . ARG A 1 566 ? 8.483 -10.042 14.093 1.00 86.25 566 ARG A N 1
ATOM 4367 C CA . ARG A 1 566 ? 9.104 -11.179 14.817 1.00 86.25 566 ARG A CA 1
ATOM 4368 C C . ARG A 1 566 ? 8.031 -12.169 15.283 1.00 86.25 566 ARG A C 1
ATOM 4370 O O . ARG A 1 566 ? 8.107 -13.349 14.951 1.00 86.25 566 ARG A O 1
ATOM 4377 N N . GLN A 1 567 ? 6.998 -11.651 15.954 1.00 85.69 567 GLN A N 1
ATOM 4378 C CA . GLN A 1 567 ? 5.868 -12.435 16.456 1.00 85.69 567 GLN A CA 1
ATOM 4379 C C . GLN A 1 567 ? 5.099 -13.143 15.328 1.00 85.69 567 GLN A C 1
ATOM 4381 O O . GLN A 1 567 ? 4.807 -14.330 15.436 1.00 85.69 567 GLN A O 1
ATOM 4386 N N . THR A 1 568 ? 4.812 -12.443 14.225 1.00 87.25 568 THR A N 1
ATOM 4387 C CA . THR A 1 568 ? 4.088 -13.007 13.066 1.00 87.25 568 THR A CA 1
ATOM 4388 C C . THR A 1 568 ? 4.863 -14.149 12.402 1.00 87.25 568 THR A C 1
ATOM 4390 O O . THR A 1 568 ? 4.264 -15.098 11.907 1.00 87.25 568 THR A O 1
ATOM 4393 N N . LEU A 1 569 ? 6.197 -14.083 12.400 1.00 82.56 569 LEU A N 1
ATOM 4394 C CA . LEU A 1 569 ? 7.062 -15.107 11.808 1.00 82.56 569 LEU A CA 1
ATOM 4395 C C . LEU A 1 569 ? 7.317 -16.319 12.726 1.00 82.56 569 LEU A C 1
ATOM 4397 O O . LEU A 1 569 ? 8.171 -17.136 12.390 1.00 82.56 569 LEU A O 1
ATOM 4401 N N . GLY A 1 570 ? 6.634 -16.429 13.874 1.00 75.25 570 GLY A N 1
ATOM 4402 C CA . GLY A 1 570 ? 6.812 -17.540 14.820 1.00 75.25 570 GLY A CA 1
ATOM 4403 C C . GLY A 1 570 ? 8.209 -17.604 15.447 1.00 75.25 570 GLY A C 1
ATOM 4404 O O . GLY A 1 570 ? 8.641 -18.664 15.888 1.00 75.25 570 GLY A O 1
ATOM 4405 N N . LYS A 1 571 ? 8.945 -16.486 15.440 1.00 69.06 571 LYS A N 1
ATOM 4406 C CA . LYS A 1 571 ? 10.316 -16.389 15.950 1.00 69.06 571 LYS A CA 1
ATOM 4407 C C . LYS A 1 571 ? 10.287 -15.670 17.286 1.00 69.06 571 LYS A C 1
ATOM 4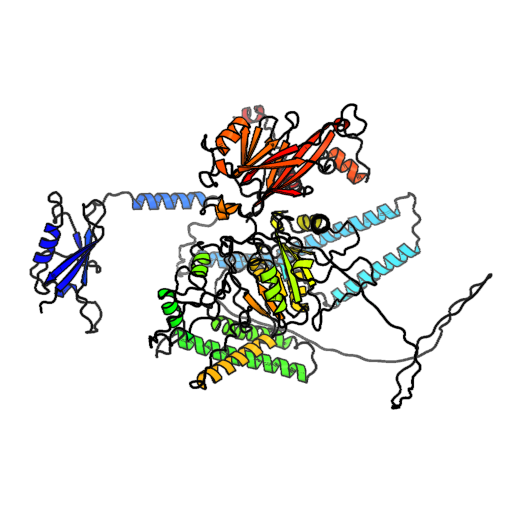409 O O . LYS A 1 571 ? 10.152 -14.443 17.319 1.00 69.06 571 LYS A O 1
ATOM 4414 N N . ASP A 1 572 ? 10.405 -16.443 18.362 1.00 53.06 572 ASP A N 1
ATOM 4415 C CA . ASP A 1 572 ? 10.376 -15.915 19.722 1.00 53.06 572 ASP A CA 1
ATOM 4416 C C . ASP A 1 572 ? 11.419 -14.814 19.941 1.00 53.06 572 ASP A C 1
ATOM 4418 O O . ASP A 1 572 ? 12.476 -14.738 19.300 1.00 53.06 572 ASP A O 1
ATOM 4422 N N . ALA A 1 573 ? 11.047 -13.875 20.805 1.00 51.72 573 ALA A N 1
ATOM 4423 C CA . ALA A 1 573 ? 11.679 -12.573 20.861 1.00 51.72 573 ALA A CA 1
ATOM 4424 C C . ALA A 1 573 ? 13.049 -12.628 21.551 1.00 51.72 573 ALA A C 1
ATOM 4426 O O . ALA A 1 573 ? 13.137 -12.396 22.747 1.00 51.72 573 ALA A O 1
ATOM 4427 N N . GLU A 1 574 ? 14.109 -12.853 20.767 1.00 54.38 574 GLU A N 1
ATOM 4428 C CA . GLU A 1 574 ? 15.253 -11.924 20.678 1.00 54.38 574 GLU A CA 1
ATOM 4429 C C . GLU A 1 574 ? 16.298 -12.317 19.613 1.00 54.38 574 GLU A C 1
ATOM 4431 O O . GLU A 1 574 ? 16.973 -11.434 19.075 1.00 54.38 574 GLU A O 1
ATOM 4436 N N . ASP A 1 575 ? 16.415 -13.601 19.263 1.00 53.88 575 ASP A N 1
ATOM 4437 C CA . ASP A 1 575 ? 17.598 -14.135 18.567 1.00 53.88 575 ASP A CA 1
ATOM 4438 C C . ASP A 1 575 ? 17.788 -13.723 17.102 1.00 53.88 575 ASP A C 1
ATOM 4440 O O . ASP A 1 575 ? 18.910 -13.800 16.603 1.00 53.88 575 ASP A O 1
ATOM 4444 N N . VAL A 1 576 ? 16.750 -13.277 16.386 1.00 63.66 576 VAL A N 1
ATOM 4445 C CA . VAL A 1 576 ? 16.824 -13.061 14.926 1.00 63.66 576 VAL A CA 1
ATOM 4446 C C . VAL A 1 576 ? 16.951 -11.582 14.546 1.00 63.66 576 VAL A C 1
ATOM 4448 O O . VAL A 1 576 ? 16.112 -10.738 14.884 1.00 63.66 576 VAL A O 1
ATOM 4451 N N . ARG A 1 577 ? 18.000 -11.254 13.777 1.00 66.94 577 ARG A N 1
ATOM 4452 C CA . ARG A 1 577 ? 18.327 -9.874 13.388 1.00 66.94 577 ARG A CA 1
ATOM 4453 C C . ARG A 1 577 ? 17.505 -9.406 12.178 1.00 66.94 577 ARG A C 1
ATOM 4455 O O . ARG A 1 577 ? 17.942 -9.514 11.036 1.00 66.94 577 ARG A O 1
ATOM 4462 N N . LEU A 1 578 ? 16.353 -8.781 12.437 1.00 71.69 578 LEU A N 1
ATOM 4463 C CA . LEU A 1 578 ? 15.532 -8.063 11.441 1.00 71.69 578 LEU A CA 1
ATOM 4464 C C . LEU A 1 578 ? 16.187 -6.750 10.933 1.00 71.69 578 LEU A C 1
ATOM 4466 O O . LEU A 1 578 ? 15.615 -5.665 11.049 1.00 71.69 578 LEU A O 1
ATOM 4470 N N . GLY A 1 579 ? 17.404 -6.830 10.386 1.00 63.59 579 GLY A N 1
ATOM 4471 C CA . GLY A 1 579 ? 18.101 -5.690 9.765 1.00 63.59 579 GLY A CA 1
ATOM 4472 C C . GLY A 1 579 ? 17.592 -5.337 8.359 1.00 63.59 579 GLY A C 1
ATOM 4473 O O . GLY A 1 579 ? 17.832 -4.237 7.876 1.00 63.59 579 GLY A O 1
ATOM 4474 N N . ASN A 1 580 ? 16.864 -6.263 7.737 1.00 82.00 580 ASN A N 1
ATOM 4475 C CA . ASN A 1 580 ? 16.375 -6.264 6.356 1.00 82.00 580 ASN A CA 1
ATOM 4476 C C . ASN A 1 580 ? 14.916 -5.772 6.224 1.00 82.00 580 ASN A C 1
ATOM 4478 O O . ASN A 1 580 ? 14.162 -6.290 5.399 1.00 82.00 580 ASN A O 1
ATOM 4482 N N . VAL A 1 581 ? 14.485 -4.847 7.088 1.00 91.31 581 VAL A N 1
ATOM 4483 C CA . VAL A 1 581 ? 13.102 -4.338 7.143 1.00 91.31 581 VAL A CA 1
ATOM 4484 C C . VAL A 1 581 ? 13.105 -2.833 6.904 1.00 91.31 581 VAL A C 1
ATOM 4486 O O . VAL A 1 581 ? 13.841 -2.104 7.571 1.00 91.31 581 VAL A O 1
ATOM 4489 N N . HIS A 1 582 ? 12.264 -2.374 5.979 1.00 93.25 582 HIS A N 1
ATOM 4490 C CA . HIS A 1 582 ? 12.210 -0.989 5.510 1.00 93.25 582 HIS A CA 1
ATOM 4491 C C . HIS A 1 582 ? 10.751 -0.529 5.460 1.00 93.25 582 HIS A C 1
ATOM 4493 O O . HIS A 1 582 ? 9.886 -1.259 4.977 1.00 93.25 582 HIS A O 1
ATOM 4499 N N . MET A 1 583 ? 10.473 0.689 5.925 1.00 94.00 583 MET A N 1
ATOM 4500 C CA . MET A 1 583 ? 9.185 1.356 5.718 1.00 94.00 583 MET A CA 1
ATOM 4501 C C . MET A 1 583 ? 9.347 2.392 4.607 1.00 94.00 583 MET A C 1
ATOM 4503 O O . MET A 1 583 ? 10.314 3.149 4.622 1.00 94.00 583 MET A O 1
ATOM 4507 N N . ILE A 1 584 ? 8.421 2.431 3.648 1.00 95.19 584 ILE A N 1
ATOM 4508 C CA . ILE A 1 584 ? 8.457 3.359 2.511 1.00 95.19 584 ILE A CA 1
ATOM 4509 C C . ILE A 1 584 ? 7.074 3.936 2.191 1.00 95.19 584 ILE A C 1
ATOM 4511 O O . ILE A 1 584 ? 6.036 3.313 2.428 1.00 95.19 584 ILE A O 1
ATOM 4515 N N . SER A 1 585 ? 7.065 5.108 1.559 1.00 94.81 585 SER A N 1
ATOM 4516 C CA . SER A 1 585 ? 5.887 5.625 0.858 1.00 94.81 585 SER A CA 1
ATOM 4517 C C . SER A 1 585 ? 6.263 5.954 -0.579 1.00 94.81 585 SER A C 1
ATOM 4519 O O . SER A 1 585 ? 7.021 6.893 -0.817 1.00 94.81 585 SER A O 1
ATOM 4521 N N . ALA A 1 586 ? 5.711 5.196 -1.531 1.00 91.38 586 ALA A N 1
ATOM 4522 C CA . ALA A 1 586 ? 5.862 5.459 -2.960 1.00 91.38 586 ALA A CA 1
ATOM 4523 C C . ALA A 1 586 ? 5.273 6.833 -3.334 1.00 91.38 586 ALA A C 1
ATOM 4525 O O . ALA A 1 586 ? 5.960 7.658 -3.929 1.00 91.38 586 ALA A O 1
ATOM 4526 N N . HIS A 1 587 ? 4.052 7.131 -2.868 1.00 88.94 587 HIS A N 1
ATOM 4527 C CA . HIS A 1 587 ? 3.358 8.404 -3.111 1.00 88.94 587 HIS A CA 1
ATOM 4528 C C . HIS A 1 587 ? 4.124 9.630 -2.569 1.00 88.94 587 HIS A C 1
ATOM 4530 O O . HIS A 1 587 ? 3.945 10.739 -3.070 1.00 88.94 587 HIS A O 1
ATOM 4536 N N . ARG A 1 588 ? 4.957 9.477 -1.529 1.00 90.62 588 ARG A N 1
ATOM 4537 C CA . ARG A 1 588 ? 5.722 10.594 -0.938 1.00 90.62 588 ARG A CA 1
ATOM 4538 C C . ARG A 1 588 ? 7.238 10.523 -1.148 1.00 90.62 588 ARG A C 1
ATOM 4540 O O . ARG A 1 588 ? 7.945 11.370 -0.608 1.00 90.62 588 ARG A O 1
ATOM 4547 N N . GLY A 1 589 ? 7.745 9.522 -1.870 1.00 90.94 589 GLY A N 1
ATOM 4548 C CA . GLY A 1 589 ? 9.187 9.282 -2.029 1.00 90.94 589 GLY A CA 1
ATOM 4549 C C . GLY A 1 589 ? 9.934 9.026 -0.709 1.00 90.94 589 GLY A C 1
ATOM 4550 O O . GLY A 1 589 ? 11.130 9.292 -0.605 1.00 90.94 589 GLY A O 1
ATOM 4551 N N . TRP A 1 590 ? 9.247 8.570 0.344 1.00 93.69 590 TRP A N 1
ATOM 4552 C CA . TRP A 1 590 ? 9.864 8.427 1.665 1.00 93.69 590 TRP A CA 1
ATOM 4553 C C . TRP A 1 590 ? 10.713 7.146 1.754 1.00 93.69 590 TRP A C 1
ATOM 4555 O O . TRP A 1 590 ? 10.223 6.058 1.453 1.00 93.69 590 TRP A O 1
ATOM 4565 N N . TRP A 1 591 ? 11.978 7.302 2.175 1.00 92.19 591 TRP A N 1
ATOM 4566 C CA . TRP A 1 591 ? 13.055 6.289 2.269 1.00 92.19 591 TRP A CA 1
ATOM 4567 C C . TRP A 1 591 ? 13.349 5.478 0.982 1.00 92.19 591 TRP A C 1
ATOM 4569 O O . TRP A 1 591 ? 14.155 4.550 1.017 1.00 92.19 591 TRP A O 1
ATOM 4579 N N . THR A 1 592 ? 12.780 5.846 -0.173 1.00 92.19 592 THR A N 1
ATOM 4580 C CA . THR A 1 592 ? 12.943 5.108 -1.443 1.00 92.19 592 THR A CA 1
ATOM 4581 C C . THR A 1 592 ? 14.383 5.089 -1.963 1.00 92.19 592 THR A C 1
ATOM 4583 O O . THR A 1 592 ? 14.776 4.130 -2.619 1.00 92.19 592 THR A O 1
ATOM 4586 N N . ASN A 1 593 ? 15.183 6.121 -1.669 1.00 91.06 593 ASN A N 1
ATOM 4587 C CA . ASN A 1 593 ? 16.558 6.240 -2.176 1.00 91.06 593 ASN A CA 1
ATOM 4588 C C . ASN A 1 593 ? 17.476 5.145 -1.622 1.00 91.06 593 ASN A C 1
ATOM 4590 O O . ASN A 1 593 ? 18.133 4.468 -2.404 1.00 91.06 593 ASN A O 1
ATOM 4594 N N . LYS A 1 594 ? 17.398 4.854 -0.315 1.00 90.69 594 LYS A N 1
ATOM 4595 C CA . LYS A 1 594 ? 18.158 3.748 0.284 1.00 90.69 594 LYS A CA 1
ATOM 4596 C C . LYS A 1 594 ? 17.836 2.407 -0.383 1.00 90.69 594 LYS A C 1
ATOM 4598 O O . LYS A 1 594 ? 18.713 1.578 -0.594 1.00 90.69 594 LYS A O 1
ATOM 4603 N N . VAL A 1 595 ? 16.568 2.187 -0.737 1.00 92.69 595 VAL A N 1
ATOM 4604 C CA . VAL A 1 595 ? 16.160 0.947 -1.409 1.00 92.69 595 VAL A CA 1
ATOM 4605 C C . VAL A 1 595 ? 16.645 0.911 -2.866 1.00 92.69 595 VAL A C 1
ATOM 4607 O O . VAL A 1 595 ? 17.021 -0.158 -3.327 1.00 92.69 595 VAL A O 1
ATOM 4610 N N . LYS A 1 596 ? 16.728 2.054 -3.567 1.00 91.31 596 LYS A N 1
ATOM 4611 C CA . LYS A 1 596 ? 17.367 2.157 -4.899 1.00 91.31 596 LYS A CA 1
ATOM 4612 C C . LYS A 1 596 ? 18.853 1.822 -4.861 1.00 91.31 596 LYS A C 1
ATOM 4614 O O . LYS A 1 596 ? 19.319 1.094 -5.730 1.00 91.31 596 LYS A O 1
ATOM 4619 N N . GLU A 1 597 ? 19.571 2.345 -3.870 1.00 89.56 597 GLU A N 1
ATOM 4620 C CA . GLU A 1 597 ? 20.987 2.045 -3.624 1.00 89.56 597 GLU A CA 1
ATOM 4621 C C . GLU A 1 597 ? 21.159 0.534 -3.391 1.00 89.56 597 GLU A C 1
ATOM 4623 O O . GLU A 1 597 ? 21.811 -0.141 -4.180 1.00 89.56 597 GLU A O 1
ATOM 4628 N N . GLU A 1 598 ? 20.417 -0.045 -2.440 1.00 90.19 598 GLU A N 1
ATOM 4629 C CA . GLU A 1 598 ? 20.447 -1.488 -2.152 1.00 90.19 598 GLU A CA 1
ATOM 4630 C C . GLU A 1 598 ? 20.015 -2.403 -3.326 1.00 90.19 598 GLU A C 1
ATOM 4632 O O . GLU A 1 598 ? 20.419 -3.568 -3.366 1.00 90.19 598 GLU A O 1
ATOM 4637 N N . ILE A 1 599 ? 19.186 -1.915 -4.259 1.00 90.81 599 ILE A N 1
ATOM 4638 C CA . ILE A 1 599 ? 18.815 -2.614 -5.506 1.00 90.81 599 ILE A CA 1
ATOM 4639 C C . ILE A 1 599 ? 19.966 -2.547 -6.521 1.00 90.81 599 ILE A C 1
ATOM 4641 O O . ILE A 1 599 ? 20.325 -3.565 -7.117 1.00 90.81 599 ILE A O 1
ATOM 4645 N N . LYS A 1 600 ? 20.559 -1.361 -6.701 1.00 87.12 600 LYS A N 1
ATOM 4646 C CA . LYS A 1 600 ? 21.671 -1.118 -7.627 1.00 87.12 600 LYS A CA 1
ATOM 4647 C C . LYS A 1 600 ? 22.919 -1.908 -7.225 1.00 87.12 600 LYS A C 1
ATOM 4649 O O . LYS A 1 600 ? 23.532 -2.535 -8.084 1.00 87.12 600 LYS A O 1
ATOM 4654 N N . ASP A 1 601 ? 23.237 -1.923 -5.934 1.00 87.31 601 ASP A N 1
ATOM 4655 C CA . ASP A 1 601 ? 24.414 -2.597 -5.379 1.00 87.31 601 ASP A CA 1
ATOM 4656 C C . ASP A 1 601 ? 24.286 -4.131 -5.415 1.00 87.31 601 ASP A C 1
ATOM 4658 O O . ASP A 1 601 ? 25.290 -4.834 -5.510 1.00 87.31 601 ASP A O 1
ATOM 4662 N N . HIS A 1 602 ? 23.058 -4.674 -5.379 1.00 87.44 602 HIS A N 1
ATOM 4663 C CA . HIS A 1 602 ? 22.827 -6.116 -5.537 1.00 87.44 602 HIS A CA 1
ATOM 4664 C C . HIS A 1 602 ? 23.142 -6.600 -6.960 1.00 87.44 602 HIS A C 1
ATOM 4666 O O . HIS A 1 602 ? 23.715 -7.678 -7.127 1.00 87.44 602 HIS A O 1
ATOM 4672 N N . GLY A 1 603 ? 22.754 -5.814 -7.976 1.00 82.69 603 GLY A N 1
ATOM 4673 C CA . GLY A 1 603 ? 23.174 -5.995 -9.370 1.00 82.69 603 GLY A CA 1
ATOM 4674 C C . GLY A 1 603 ? 22.958 -7.395 -9.961 1.00 82.69 603 GLY A C 1
ATOM 4675 O O . GLY A 1 603 ? 23.750 -7.804 -10.797 1.00 82.69 603 GLY A O 1
ATOM 4676 N N . GLN A 1 604 ? 21.943 -8.131 -9.493 1.00 88.25 604 GLN A N 1
ATOM 4677 C CA . GLN A 1 604 ? 21.555 -9.502 -9.874 1.00 88.25 604 GLN A CA 1
ATOM 4678 C C . GLN A 1 604 ? 20.033 -9.677 -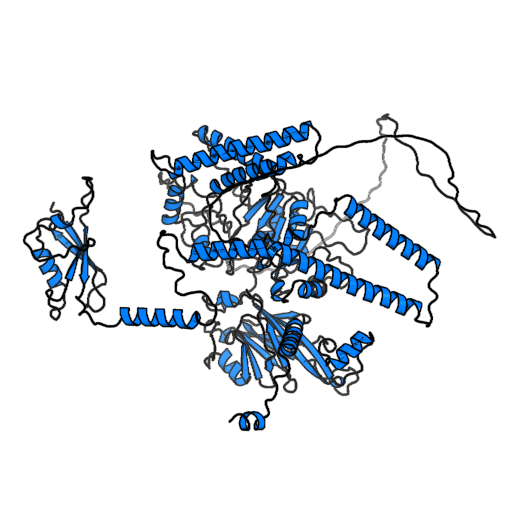9.681 1.00 88.25 604 GLN A C 1
ATOM 4680 O O . GLN A 1 604 ? 19.366 -8.729 -9.270 1.00 88.25 604 GLN A O 1
ATOM 4685 N N . GLY A 1 605 ? 19.485 -10.870 -9.945 1.00 90.50 605 GLY A N 1
ATOM 4686 C CA . GLY A 1 605 ? 18.048 -11.184 -9.898 1.00 90.50 605 GLY A CA 1
ATOM 4687 C C . GLY A 1 605 ? 17.310 -10.745 -8.621 1.00 90.50 605 GLY A C 1
ATOM 4688 O O . GLY A 1 605 ? 17.590 -11.209 -7.510 1.00 90.50 605 GLY A O 1
ATOM 4689 N N . ILE A 1 606 ? 16.328 -9.862 -8.794 1.00 94.25 606 ILE A N 1
ATOM 4690 C CA . ILE A 1 606 ? 15.486 -9.286 -7.743 1.00 94.25 606 ILE A CA 1
ATOM 4691 C C . ILE A 1 606 ? 14.026 -9.662 -7.987 1.00 94.25 606 ILE A C 1
ATOM 4693 O O . ILE A 1 606 ? 13.491 -9.468 -9.072 1.00 94.25 606 ILE A O 1
ATOM 4697 N N . TRP A 1 607 ? 13.362 -10.160 -6.948 1.00 94.25 607 TRP A N 1
ATOM 4698 C CA . TRP A 1 607 ? 12.033 -10.765 -7.036 1.00 94.25 607 TRP A CA 1
ATOM 4699 C C . TRP A 1 607 ? 11.042 -10.027 -6.136 1.00 94.25 607 TRP A C 1
ATOM 4701 O O . TRP A 1 607 ? 11.240 -9.961 -4.922 1.00 94.25 607 TRP A O 1
ATOM 4711 N N . VAL A 1 608 ? 9.971 -9.471 -6.703 1.00 95.25 608 VAL A N 1
ATOM 4712 C CA . VAL A 1 608 ? 8.981 -8.670 -5.964 1.00 95.25 608 VAL A CA 1
ATOM 4713 C C . VAL A 1 608 ? 7.765 -9.536 -5.626 1.00 95.25 608 VAL A C 1
ATOM 4715 O O . VAL A 1 608 ? 6.942 -9.837 -6.485 1.00 95.25 608 VAL A O 1
ATOM 4718 N N . VAL A 1 609 ? 7.643 -9.945 -4.358 1.00 94.19 609 VAL A N 1
ATOM 4719 C CA . VAL A 1 609 ? 6.634 -10.912 -3.881 1.00 94.19 609 VAL A CA 1
ATOM 4720 C C . VAL A 1 609 ? 5.651 -10.236 -2.925 1.00 94.19 609 VAL A C 1
ATOM 4722 O O . VAL A 1 609 ? 6.049 -9.477 -2.047 1.00 94.19 609 VAL A O 1
ATOM 4725 N N . GLY A 1 610 ? 4.354 -10.522 -3.040 1.00 93.31 610 GLY A N 1
ATOM 4726 C CA . GLY A 1 610 ? 3.348 -9.991 -2.115 1.00 93.31 610 GLY A CA 1
ATOM 4727 C C . GLY A 1 610 ? 1.911 -10.223 -2.577 1.00 93.31 610 GLY A C 1
ATOM 4728 O O . GLY A 1 610 ? 1.657 -10.418 -3.772 1.00 93.31 610 GLY A O 1
ATOM 4729 N N . LYS A 1 611 ? 0.971 -10.146 -1.627 1.00 92.44 611 LYS A N 1
ATOM 4730 C CA . LYS A 1 611 ? -0.477 -10.252 -1.871 1.00 92.44 611 LYS A CA 1
ATOM 4731 C C . LYS A 1 611 ? -0.993 -9.230 -2.913 1.00 92.44 611 LYS A C 1
ATOM 4733 O O . LYS A 1 611 ? -0.281 -8.310 -3.338 1.00 92.44 611 LYS A O 1
ATOM 4738 N N . ALA A 1 612 ? -2.242 -9.366 -3.347 1.00 89.31 612 ALA A N 1
ATOM 4739 C CA . ALA A 1 612 ? -2.934 -8.371 -4.165 1.00 89.31 612 ALA A CA 1
ATOM 4740 C C . ALA A 1 612 ? -2.970 -6.992 -3.471 1.00 89.31 612 ALA A C 1
ATOM 4742 O O . ALA A 1 612 ? -2.953 -6.883 -2.245 1.00 89.31 612 ALA A O 1
ATOM 4743 N N . ASN A 1 613 ? -2.988 -5.909 -4.248 1.00 88.31 613 ASN A N 1
ATOM 4744 C CA . ASN A 1 613 ? -3.212 -4.534 -3.775 1.00 88.31 613 ASN A CA 1
ATOM 4745 C C . ASN A 1 613 ? -2.259 -4.011 -2.660 1.00 88.31 613 ASN A C 1
ATOM 4747 O O . ASN A 1 613 ? -2.508 -2.947 -2.099 1.00 88.31 613 ASN A O 1
ATOM 4751 N N . VAL A 1 614 ? -1.150 -4.699 -2.329 1.00 91.12 614 VAL A N 1
ATOM 4752 C CA . VAL A 1 614 ? -0.128 -4.213 -1.360 1.00 91.12 614 VAL A CA 1
ATOM 4753 C C . VAL A 1 614 ? 0.786 -3.124 -1.940 1.00 91.12 614 VAL A C 1
ATOM 4755 O O . VAL A 1 614 ? 1.603 -2.547 -1.229 1.00 91.12 614 VAL A O 1
ATOM 4758 N N . GLY A 1 615 ? 0.671 -2.849 -3.244 1.00 90.25 615 GLY A N 1
ATOM 4759 C CA . GLY A 1 615 ? 1.424 -1.799 -3.932 1.00 90.25 615 GLY A CA 1
ATOM 4760 C C . GLY A 1 615 ? 2.693 -2.245 -4.667 1.00 90.25 615 GLY A C 1
ATOM 4761 O O . GLY A 1 615 ? 3.527 -1.387 -4.927 1.00 90.25 615 GLY A O 1
ATOM 4762 N N . LYS A 1 616 ? 2.852 -3.530 -5.034 1.00 91.94 616 LYS A N 1
ATOM 4763 C CA . LYS A 1 616 ? 4.034 -4.059 -5.765 1.00 91.94 616 LYS A CA 1
ATOM 4764 C C . LYS A 1 616 ? 4.456 -3.195 -6.964 1.00 91.94 616 LYS A C 1
ATOM 4766 O O . LYS A 1 616 ? 5.558 -2.658 -6.970 1.00 91.94 616 LYS A O 1
ATOM 4771 N N . SER A 1 617 ? 3.550 -2.964 -7.912 1.00 90.62 617 SER A N 1
ATOM 4772 C CA . SER A 1 617 ? 3.820 -2.171 -9.119 1.00 90.62 617 SER A CA 1
ATOM 4773 C C . SER A 1 617 ? 4.166 -0.700 -8.803 1.00 90.62 617 SER A C 1
ATOM 4775 O O . SER A 1 617 ? 4.999 -0.101 -9.474 1.00 90.62 617 SER A O 1
ATOM 4777 N N . SER A 1 618 ? 3.606 -0.129 -7.727 1.00 92.25 618 SER A N 1
ATOM 4778 C CA . SER A 1 618 ? 3.932 1.235 -7.262 1.00 92.25 618 SER A CA 1
ATOM 4779 C C . SER A 1 618 ? 5.270 1.303 -6.507 1.00 92.25 618 SER A C 1
ATOM 4781 O O . SER A 1 618 ? 5.986 2.298 -6.604 1.00 92.25 618 SER A O 1
ATOM 4783 N N . PHE A 1 619 ? 5.655 0.237 -5.797 1.00 94.00 619 PHE A N 1
ATOM 4784 C CA . PHE A 1 619 ? 7.010 0.072 -5.267 1.00 94.00 619 PHE A CA 1
ATOM 4785 C C . PHE A 1 619 ? 8.029 0.015 -6.407 1.00 94.00 619 PHE A C 1
ATOM 4787 O O . PHE A 1 619 ? 9.029 0.722 -6.348 1.00 94.00 619 PHE A O 1
ATOM 4794 N N . ILE A 1 620 ? 7.744 -0.752 -7.461 1.00 92.38 620 ILE A N 1
ATOM 4795 C CA . ILE A 1 620 ? 8.572 -0.830 -8.670 1.00 92.38 620 ILE A CA 1
ATOM 4796 C C . ILE A 1 620 ? 8.746 0.555 -9.305 1.00 92.38 620 ILE A C 1
ATOM 4798 O O . ILE A 1 620 ? 9.877 0.996 -9.492 1.00 92.38 620 ILE A O 1
ATOM 4802 N N . GLU A 1 621 ? 7.661 1.296 -9.538 1.00 90.19 621 GLU A N 1
ATOM 4803 C CA . GLU A 1 621 ? 7.731 2.659 -10.082 1.00 90.19 621 GLU A CA 1
ATOM 4804 C C . GLU A 1 621 ? 8.567 3.619 -9.215 1.00 90.19 621 GLU A C 1
ATOM 4806 O O . GLU A 1 621 ? 9.370 4.404 -9.734 1.00 90.19 621 GLU A O 1
ATOM 4811 N N . ALA A 1 622 ? 8.407 3.548 -7.890 1.00 91.44 622 ALA A N 1
ATOM 4812 C CA . ALA A 1 622 ? 9.066 4.452 -6.955 1.00 91.44 622 ALA A CA 1
ATOM 4813 C C . ALA A 1 622 ? 10.527 4.083 -6.641 1.00 91.44 622 ALA A C 1
ATOM 4815 O O . ALA A 1 622 ? 11.319 4.989 -6.358 1.00 91.44 622 ALA A O 1
ATOM 4816 N N . CYS A 1 623 ? 10.888 2.794 -6.683 1.00 90.94 623 CYS A N 1
ATOM 4817 C CA . CYS A 1 623 ? 12.175 2.245 -6.232 1.00 90.94 623 CYS A CA 1
ATOM 4818 C C . CYS A 1 623 ? 13.052 1.633 -7.339 1.00 90.94 623 CYS A C 1
ATOM 4820 O O . CYS A 1 623 ? 14.181 1.255 -7.039 1.00 90.94 623 CYS A O 1
ATOM 4822 N N . PHE A 1 624 ? 12.613 1.577 -8.601 1.00 89.19 624 PHE A N 1
ATOM 4823 C CA . PHE A 1 624 ? 13.499 1.198 -9.709 1.00 89.19 624 PHE A CA 1
ATOM 4824 C C . PHE A 1 624 ? 14.664 2.206 -9.870 1.00 89.19 624 PHE A C 1
ATOM 4826 O O . PHE A 1 624 ? 14.425 3.425 -9.822 1.00 89.19 624 PHE A O 1
ATOM 4833 N N . PRO A 1 625 ? 15.920 1.750 -10.056 1.00 83.00 625 PRO A N 1
ATOM 4834 C CA . PRO A 1 625 ? 17.053 2.624 -10.346 1.00 83.00 625 PRO A CA 1
ATOM 4835 C C . PRO A 1 625 ? 16.950 3.184 -11.773 1.00 83.00 625 PRO A C 1
ATOM 4837 O O . PRO A 1 625 ? 17.157 2.483 -12.758 1.00 83.00 625 PRO A O 1
ATOM 4840 N N . LYS A 1 626 ? 16.638 4.478 -11.894 1.00 76.06 626 LYS A N 1
ATOM 4841 C CA . LYS A 1 626 ? 16.618 5.181 -13.185 1.00 76.06 626 LYS A CA 1
ATOM 4842 C C . LYS A 1 626 ? 18.030 5.673 -13.514 1.00 76.06 626 LYS A C 1
ATOM 4844 O O . LYS A 1 626 ? 18.480 6.669 -12.955 1.00 76.06 626 LYS A O 1
ATOM 4849 N N . ASP A 1 627 ? 18.717 4.980 -14.420 1.00 64.69 627 ASP A N 1
ATOM 4850 C CA . ASP A 1 627 ? 20.113 5.244 -14.812 1.00 64.69 627 ASP A CA 1
ATOM 4851 C C . ASP A 1 627 ? 20.309 6.486 -15.716 1.00 64.69 627 ASP A C 1
ATOM 4853 O O . ASP A 1 627 ? 21.323 6.591 -16.402 1.00 64.69 627 ASP A O 1
ATOM 4857 N N . SER A 1 628 ? 19.394 7.463 -15.731 1.00 60.72 628 SER A N 1
ATOM 4858 C CA . SER A 1 628 ? 19.387 8.597 -16.684 1.00 60.72 628 SER A CA 1
ATOM 4859 C C . SER A 1 628 ? 20.546 9.607 -16.546 1.00 60.72 628 SER A C 1
ATOM 4861 O O . SER A 1 628 ? 20.537 10.659 -17.176 1.00 60.72 628 SER A O 1
ATOM 4863 N N . ARG A 1 629 ? 21.556 9.300 -15.723 1.00 60.12 629 ARG A N 1
ATOM 4864 C CA . ARG A 1 629 ? 22.825 10.041 -15.583 1.00 60.12 629 ARG A CA 1
ATOM 4865 C C . ARG A 1 629 ? 24.063 9.204 -15.951 1.00 60.12 629 ARG A C 1
ATOM 4867 O O . ARG A 1 629 ? 25.185 9.663 -15.770 1.00 60.12 629 ARG A O 1
ATOM 4874 N N . ASN A 1 630 ? 23.881 7.965 -16.408 1.00 69.75 630 ASN A N 1
ATOM 4875 C CA . ASN A 1 630 ? 24.965 7.036 -16.722 1.00 69.75 630 ASN A CA 1
ATOM 4876 C C . ASN A 1 630 ? 25.406 7.218 -18.186 1.00 69.75 630 ASN A C 1
ATOM 4878 O O . ASN A 1 630 ? 24.847 6.591 -19.080 1.00 69.75 630 ASN A O 1
ATOM 4882 N N . LEU A 1 631 ? 26.387 8.099 -18.408 1.00 70.25 631 LEU A N 1
ATOM 4883 C CA . LEU A 1 631 ? 26.888 8.504 -19.731 1.00 70.25 631 LEU A CA 1
ATOM 4884 C C . LEU A 1 631 ? 27.212 7.314 -20.648 1.00 70.25 631 LEU A C 1
ATOM 4886 O O . LEU A 1 631 ? 26.662 7.224 -21.739 1.00 70.25 631 LEU A O 1
ATOM 4890 N N . GLU A 1 632 ? 28.017 6.366 -20.170 1.00 69.56 632 GLU A N 1
ATOM 4891 C CA . GLU A 1 632 ? 28.382 5.137 -20.896 1.00 69.56 632 GLU A CA 1
ATOM 4892 C C . GLU A 1 632 ? 27.161 4.265 -21.260 1.00 69.56 632 GLU A C 1
ATOM 4894 O O . GLU A 1 632 ? 27.137 3.632 -22.308 1.00 69.56 632 GLU A O 1
ATOM 4899 N N . LYS A 1 633 ? 26.121 4.219 -20.409 1.00 73.31 633 LYS A N 1
ATOM 4900 C CA . LYS A 1 633 ? 24.879 3.485 -20.725 1.00 73.31 633 LYS A CA 1
ATOM 4901 C C . LYS A 1 633 ? 24.077 4.202 -21.816 1.00 73.31 633 LYS A C 1
ATOM 4903 O O . LYS A 1 633 ? 23.369 3.557 -22.581 1.00 73.31 633 LYS A O 1
ATOM 4908 N N . ILE A 1 634 ? 24.158 5.532 -21.885 1.00 75.38 634 ILE A N 1
ATOM 4909 C CA . ILE A 1 634 ? 23.512 6.316 -22.943 1.00 75.38 634 ILE A CA 1
ATOM 4910 C C . ILE A 1 634 ? 24.218 6.057 -24.284 1.00 75.38 634 ILE A C 1
ATOM 4912 O O . ILE A 1 634 ? 23.525 5.845 -25.276 1.00 75.38 634 ILE A O 1
ATOM 4916 N N . THR A 1 635 ? 25.557 6.006 -24.321 1.00 77.38 635 THR A N 1
ATOM 4917 C CA . THR A 1 635 ? 26.305 5.712 -25.559 1.00 77.38 635 THR A CA 1
ATOM 4918 C C . THR A 1 635 ? 26.074 4.280 -26.037 1.00 77.38 635 THR A C 1
ATOM 4920 O O . THR A 1 635 ? 25.588 4.104 -27.151 1.00 77.38 635 THR A O 1
ATOM 4923 N N . GLU A 1 636 ? 26.243 3.280 -25.162 1.00 78.69 636 GLU A N 1
ATOM 4924 C CA . GLU A 1 636 ? 25.995 1.856 -25.456 1.00 78.69 636 GLU A CA 1
ATOM 4925 C C . GLU A 1 636 ? 24.599 1.621 -26.066 1.00 78.69 636 GLU A C 1
ATOM 4927 O O . GLU A 1 636 ? 24.441 0.871 -27.030 1.00 78.69 636 GLU A O 1
ATOM 4932 N N . LEU A 1 637 ? 23.565 2.286 -25.536 1.00 74.69 637 LEU A N 1
ATOM 4933 C CA . LEU A 1 637 ? 22.197 2.147 -26.041 1.00 74.69 637 LEU A CA 1
ATOM 4934 C C . LEU A 1 637 ? 21.966 2.855 -27.383 1.00 74.69 637 LEU A C 1
ATOM 4936 O O . LEU A 1 637 ? 21.187 2.347 -28.190 1.00 74.69 637 LEU A O 1
ATOM 4940 N N . VAL A 1 638 ? 22.633 3.980 -27.658 1.00 79.38 638 VAL A N 1
ATOM 4941 C CA . VAL A 1 638 ? 22.579 4.631 -28.981 1.00 79.38 638 VAL A CA 1
ATOM 4942 C C . VAL A 1 638 ? 23.351 3.816 -30.021 1.00 79.38 638 VAL A C 1
ATOM 4944 O O . VAL A 1 638 ? 22.821 3.560 -31.100 1.00 79.38 638 VAL A O 1
ATOM 4947 N N . GLU A 1 639 ? 24.549 3.338 -29.687 1.00 77.62 639 GLU A N 1
ATOM 4948 C CA . GLU A 1 639 ? 25.362 2.462 -30.540 1.00 77.62 639 GLU A CA 1
ATOM 4949 C C . GLU A 1 639 ? 24.619 1.164 -30.880 1.00 77.62 639 GLU A C 1
ATOM 4951 O O . GLU A 1 639 ? 24.546 0.784 -32.051 1.00 77.62 639 GLU A O 1
ATOM 4956 N N . ARG A 1 640 ? 23.973 0.526 -29.892 1.00 74.56 640 ARG A N 1
ATOM 4957 C CA . ARG A 1 640 ? 23.147 -0.664 -30.133 1.00 74.56 640 ARG A CA 1
ATOM 4958 C C . ARG A 1 640 ? 21.932 -0.351 -31.007 1.00 74.56 640 ARG A C 1
ATOM 4960 O O . ARG A 1 640 ? 21.652 -1.117 -31.919 1.00 74.56 640 ARG A O 1
ATOM 4967 N N . ARG A 1 641 ? 21.232 0.775 -30.804 1.00 73.81 641 ARG A N 1
ATOM 4968 C CA . ARG A 1 641 ? 20.118 1.194 -31.689 1.00 73.81 641 ARG A CA 1
ATOM 4969 C C . ARG A 1 641 ? 20.594 1.462 -33.126 1.00 73.81 641 ARG A C 1
ATOM 4971 O O . ARG A 1 641 ? 19.869 1.142 -34.064 1.00 73.81 641 ARG A O 1
ATOM 4978 N N . ARG A 1 642 ? 21.813 1.986 -33.310 1.00 73.31 642 ARG A N 1
ATOM 4979 C CA . ARG A 1 642 ? 22.458 2.181 -34.623 1.00 73.31 642 ARG A CA 1
ATOM 4980 C C . ARG A 1 642 ? 22.757 0.843 -35.308 1.00 73.31 642 ARG A C 1
ATOM 4982 O O . ARG A 1 642 ? 22.417 0.669 -36.474 1.00 73.31 642 ARG A O 1
ATOM 4989 N N . GLN A 1 643 ? 23.327 -0.116 -34.573 1.00 69.88 643 GLN A N 1
ATOM 4990 C CA . GLN A 1 643 ? 23.565 -1.485 -35.051 1.00 69.88 643 GLN A CA 1
ATOM 4991 C C . GLN A 1 643 ? 22.250 -2.199 -35.399 1.00 69.88 643 GLN A C 1
ATOM 4993 O O . GLN A 1 643 ? 22.110 -2.689 -36.514 1.00 69.88 643 GLN A O 1
ATOM 4998 N N . GLU A 1 644 ? 21.246 -2.154 -34.515 1.00 66.25 644 GLU A N 1
ATOM 4999 C CA . GLU A 1 644 ? 19.904 -2.705 -34.760 1.00 66.25 644 GLU A CA 1
ATOM 5000 C C . GLU A 1 644 ? 19.259 -2.104 -36.031 1.00 66.25 644 GLU A C 1
ATOM 5002 O O . GLU A 1 644 ? 18.608 -2.821 -36.789 1.00 66.25 644 GLU A O 1
ATOM 5007 N N . GLY A 1 645 ? 19.467 -0.810 -36.310 1.00 64.31 645 GLY A N 1
ATOM 5008 C CA . GLY A 1 645 ? 19.006 -0.159 -37.543 1.00 64.31 645 GLY A CA 1
ATOM 5009 C C . GLY A 1 645 ? 19.715 -0.647 -38.815 1.00 64.31 645 GLY A C 1
ATOM 5010 O O . GLY A 1 645 ? 19.072 -0.801 -39.854 1.00 64.31 645 GLY A O 1
ATOM 5011 N N . LEU A 1 646 ? 21.018 -0.936 -38.734 1.00 63.28 646 LEU A N 1
ATOM 5012 C CA . LEU A 1 646 ? 21.797 -1.527 -39.829 1.00 63.28 646 LEU A CA 1
ATOM 5013 C C . LEU A 1 646 ? 21.422 -3.000 -40.061 1.00 63.28 646 LEU A C 1
ATOM 5015 O O . LEU A 1 646 ? 21.278 -3.424 -41.208 1.00 63.28 646 LEU A O 1
ATOM 5019 N N . ASP A 1 647 ? 21.192 -3.764 -38.992 1.00 56.78 647 ASP A N 1
ATOM 5020 C CA . ASP A 1 647 ? 20.730 -5.152 -39.065 1.00 56.78 647 ASP A CA 1
ATOM 5021 C C . ASP A 1 647 ? 19.339 -5.255 -39.700 1.00 56.78 647 ASP A C 1
ATOM 5023 O O . ASP A 1 647 ? 19.136 -6.080 -40.587 1.00 56.78 647 ASP A O 1
ATOM 5027 N N . VAL A 1 648 ? 18.395 -4.382 -39.331 1.00 57.34 648 VAL A N 1
ATOM 5028 C CA . VAL A 1 648 ? 17.057 -4.332 -39.954 1.00 57.34 648 VAL A CA 1
ATOM 5029 C C . VAL A 1 648 ? 17.127 -3.961 -41.442 1.00 57.34 648 VAL A C 1
ATOM 5031 O O . VAL A 1 648 ? 16.319 -4.457 -42.227 1.00 57.34 648 VAL A O 1
ATOM 5034 N N . ALA A 1 649 ? 18.106 -3.152 -41.861 1.00 52.81 649 ALA A N 1
ATOM 5035 C CA . ALA A 1 649 ? 18.342 -2.860 -43.277 1.00 52.81 649 ALA A CA 1
ATOM 5036 C C . ALA A 1 649 ? 18.954 -4.052 -44.048 1.00 52.81 649 ALA A C 1
ATOM 5038 O O . ALA A 1 649 ? 18.669 -4.220 -45.234 1.00 52.81 649 ALA A O 1
ATOM 5039 N N . ASN A 1 650 ? 19.756 -4.895 -43.388 1.00 50.59 650 ASN A N 1
ATOM 5040 C CA . ASN A 1 650 ? 20.365 -6.097 -43.976 1.00 50.59 650 ASN A CA 1
ATOM 5041 C C . ASN A 1 650 ? 19.418 -7.317 -43.987 1.00 50.59 650 ASN A C 1
ATOM 5043 O O . ASN A 1 650 ? 19.463 -8.138 -44.904 1.00 50.59 650 ASN A O 1
ATOM 5047 N N . GLN A 1 651 ? 18.562 -7.468 -42.974 1.00 47.34 651 GLN A N 1
ATOM 5048 C CA . GLN A 1 651 ? 17.792 -8.692 -42.713 1.00 47.34 651 GLN A CA 1
ATOM 5049 C C . GLN A 1 651 ? 16.415 -8.717 -43.402 1.00 47.34 651 GLN A C 1
ATOM 5051 O O . GLN A 1 651 ? 15.389 -8.988 -42.780 1.00 47.34 651 GLN A O 1
ATOM 5056 N N . GLN A 1 652 ? 16.391 -8.559 -44.732 1.00 45.41 652 GLN A N 1
ATOM 5057 C CA . GLN A 1 652 ? 15.259 -9.059 -45.539 1.00 45.41 652 GLN A CA 1
ATOM 5058 C C . GLN A 1 652 ? 15.265 -10.597 -45.685 1.00 45.41 652 GLN A C 1
ATOM 5060 O O . GLN A 1 652 ? 14.356 -11.176 -46.280 1.00 45.41 652 GLN A O 1
ATOM 5065 N N . SER A 1 653 ? 16.259 -11.281 -45.112 1.00 42.25 653 SER A N 1
ATOM 5066 C CA . SER A 1 653 ? 16.350 -12.737 -45.043 1.00 42.25 653 SER A CA 1
ATOM 5067 C C . SER A 1 653 ? 16.719 -13.207 -43.627 1.00 42.25 653 SER A C 1
ATOM 5069 O O . SER A 1 653 ? 17.677 -12.741 -43.023 1.00 42.25 653 SER A O 1
ATOM 5071 N N . GLN A 1 654 ? 15.946 -14.173 -43.115 1.00 38.44 654 GLN A N 1
ATOM 5072 C CA . GLN A 1 654 ? 16.153 -14.889 -41.841 1.00 38.44 654 GLN A CA 1
ATOM 5073 C C . GLN A 1 654 ? 15.981 -14.107 -40.521 1.00 38.44 654 GLN A C 1
ATOM 5075 O O . GLN A 1 654 ? 16.658 -14.395 -39.536 1.00 38.44 654 GLN A O 1
ATOM 5080 N N . ALA A 1 655 ? 14.955 -13.257 -40.423 1.00 35.94 655 ALA A N 1
ATOM 5081 C CA . ALA A 1 655 ? 14.372 -12.910 -39.123 1.00 35.94 655 ALA A CA 1
ATOM 5082 C C . ALA A 1 655 ? 13.648 -14.132 -38.501 1.00 35.94 655 ALA A C 1
ATOM 5084 O O . ALA A 1 655 ? 12.422 -14.245 -38.554 1.00 35.94 655 ALA A O 1
ATOM 5085 N N . GLN A 1 656 ? 14.400 -15.084 -37.935 1.00 33.97 656 GLN A N 1
ATOM 5086 C CA . GLN A 1 656 ? 13.817 -16.130 -37.092 1.00 33.97 656 GLN A CA 1
ATOM 5087 C C . GLN A 1 656 ? 13.298 -15.488 -35.801 1.00 33.97 656 GLN A C 1
ATOM 5089 O O . GLN A 1 656 ? 14.071 -14.938 -35.016 1.00 33.97 656 GLN A O 1
ATOM 5094 N N . ALA A 1 657 ? 11.986 -15.574 -35.567 1.00 41.38 657 ALA A N 1
ATOM 5095 C CA . ALA A 1 657 ? 11.422 -15.253 -34.261 1.00 41.38 657 ALA A CA 1
ATOM 5096 C C . ALA A 1 657 ? 12.115 -16.117 -33.186 1.00 41.38 657 ALA A C 1
ATOM 5098 O O . ALA A 1 657 ? 12.368 -17.299 -33.448 1.00 41.38 657 ALA A O 1
ATOM 5099 N N . PRO A 1 658 ? 12.426 -15.568 -31.995 1.00 46.25 658 PRO A N 1
ATOM 5100 C CA . PRO A 1 658 ? 13.074 -16.339 -30.943 1.00 46.25 658 PRO A CA 1
ATOM 5101 C C . PRO A 1 658 ? 12.209 -17.558 -30.623 1.00 46.25 658 PRO A C 1
ATOM 5103 O O . PRO A 1 658 ? 11.039 -17.409 -30.267 1.00 46.25 658 PRO A O 1
ATOM 5106 N N . MET A 1 659 ? 12.779 -18.756 -30.785 1.00 45.22 659 MET A N 1
ATOM 5107 C CA . MET A 1 659 ? 12.103 -20.015 -30.477 1.00 45.22 659 MET A CA 1
ATOM 5108 C C . MET A 1 659 ? 11.721 -20.013 -28.997 1.00 45.22 659 MET A C 1
ATOM 5110 O O . MET A 1 659 ? 12.571 -20.202 -28.129 1.00 45.22 659 MET A O 1
ATOM 5114 N N . LEU A 1 660 ? 10.444 -19.750 -28.722 1.00 58.91 660 LEU A N 1
ATOM 5115 C CA . LEU A 1 660 ? 9.886 -19.822 -27.381 1.00 58.91 660 LEU A CA 1
ATOM 5116 C C . LEU A 1 660 ? 9.897 -21.290 -26.960 1.00 58.91 660 LEU A C 1
ATOM 5118 O O . LEU A 1 660 ? 9.142 -22.093 -27.507 1.00 58.91 660 LEU A O 1
ATOM 5122 N N . ASP A 1 661 ? 10.766 -21.629 -26.009 1.00 63.62 661 ASP A N 1
ATOM 5123 C CA . ASP A 1 661 ? 10.749 -22.934 -25.360 1.00 63.62 661 ASP A CA 1
ATOM 5124 C C . ASP A 1 661 ? 9.382 -23.112 -24.674 1.00 63.62 661 ASP A C 1
ATOM 5126 O O . ASP A 1 661 ? 9.061 -22.343 -23.760 1.00 63.62 661 ASP A O 1
ATOM 5130 N N . PRO A 1 662 ? 8.547 -24.079 -25.104 1.00 61.84 662 PRO A N 1
ATOM 5131 C CA . PRO A 1 662 ? 7.238 -24.273 -24.506 1.00 61.84 662 PRO A CA 1
ATOM 5132 C C . PRO A 1 662 ? 7.328 -24.700 -23.037 1.00 61.84 662 PRO A C 1
ATOM 5134 O O . PRO A 1 662 ? 6.345 -24.523 -22.323 1.00 61.84 662 PRO A O 1
ATOM 5137 N N . ASP A 1 663 ? 8.449 -25.231 -22.549 1.00 66.00 663 ASP A N 1
ATOM 5138 C CA . ASP A 1 663 ? 8.576 -25.693 -21.162 1.00 66.00 663 ASP A CA 1
ATOM 5139 C C . ASP A 1 663 ? 9.138 -24.628 -20.199 1.00 66.00 663 ASP A C 1
ATOM 5141 O O . ASP A 1 663 ? 9.084 -24.818 -18.983 1.00 66.00 663 ASP A O 1
ATOM 5145 N N . SER A 1 664 ? 9.554 -23.462 -20.709 1.00 77.25 664 SER A N 1
ATOM 5146 C CA . SER A 1 664 ? 9.911 -22.290 -19.895 1.00 77.25 664 SER A CA 1
ATOM 5147 C C . SER A 1 664 ? 8.662 -21.628 -19.283 1.00 77.25 664 SER A C 1
ATOM 5149 O O . SER A 1 664 ? 7.629 -21.451 -19.941 1.00 77.25 664 SER A O 1
ATOM 5151 N N . LEU A 1 665 ? 8.729 -21.275 -17.994 1.00 80.56 665 LEU A N 1
ATOM 5152 C CA . LEU A 1 665 ? 7.664 -20.589 -17.250 1.00 80.56 665 LEU A CA 1
ATOM 5153 C C . LEU A 1 665 ? 7.917 -19.076 -17.165 1.00 80.56 665 LEU A C 1
ATOM 5155 O O . LEU A 1 665 ? 6.970 -18.306 -16.979 1.00 80.56 665 LEU A O 1
ATOM 5159 N N . LEU A 1 666 ? 9.175 -18.638 -17.285 1.00 83.56 666 LEU A N 1
ATOM 5160 C CA . LEU A 1 666 ? 9.542 -17.226 -17.352 1.00 83.56 666 LEU A CA 1
ATOM 5161 C C . LEU A 1 666 ? 9.472 -16.723 -18.804 1.00 83.56 666 LEU A C 1
ATOM 5163 O O . LEU A 1 666 ? 10.073 -17.330 -19.685 1.00 83.56 666 LEU A O 1
ATOM 5167 N N . PRO A 1 667 ? 8.828 -15.575 -19.087 1.00 80.75 667 PRO A N 1
ATOM 5168 C CA . PRO A 1 667 ? 8.898 -14.997 -20.425 1.00 80.75 667 PRO A CA 1
ATOM 5169 C C . PRO A 1 667 ? 10.348 -14.612 -20.776 1.00 80.75 667 PRO A C 1
ATOM 5171 O O . PRO A 1 667 ? 11.153 -14.342 -19.870 1.00 80.75 667 PRO A O 1
ATOM 5174 N N . PRO A 1 668 ? 10.709 -14.543 -22.073 1.00 77.94 668 PRO A N 1
ATOM 5175 C CA . PRO A 1 668 ? 12.033 -14.095 -22.492 1.00 77.94 668 PRO A CA 1
ATOM 5176 C C . PRO A 1 668 ? 12.333 -12.701 -21.926 1.00 77.94 668 PRO A C 1
ATOM 5178 O O . PRO A 1 668 ? 11.452 -11.841 -21.861 1.00 77.94 668 PRO A O 1
ATOM 5181 N N . ALA A 1 669 ? 13.577 -12.479 -21.495 1.00 77.19 669 ALA A N 1
ATOM 5182 C CA . ALA A 1 669 ? 13.984 -11.188 -20.953 1.00 77.19 669 ALA A CA 1
ATOM 5183 C C . ALA A 1 669 ? 13.825 -10.093 -22.032 1.00 77.19 669 ALA A C 1
ATOM 5185 O O . ALA A 1 669 ? 14.364 -10.255 -23.132 1.00 77.19 669 ALA A O 1
ATOM 5186 N N . PRO A 1 670 ? 13.101 -8.990 -21.761 1.00 76.38 670 PRO A N 1
ATOM 5187 C CA . PRO A 1 670 ? 13.066 -7.859 -22.678 1.00 76.38 670 PRO A CA 1
ATOM 5188 C C . PRO A 1 670 ? 14.443 -7.183 -22.740 1.00 76.38 670 PRO A C 1
ATOM 5190 O O . PRO A 1 670 ? 15.292 -7.385 -21.869 1.00 76.38 670 PRO A O 1
ATOM 5193 N N . ARG A 1 671 ? 14.672 -6.365 -23.773 1.00 75.88 671 ARG A N 1
ATOM 5194 C CA . ARG A 1 671 ? 15.908 -5.577 -23.897 1.00 75.88 671 ARG A CA 1
ATOM 5195 C C . ARG A 1 671 ? 15.984 -4.524 -22.786 1.00 75.88 671 ARG A C 1
ATOM 5197 O O . ARG A 1 671 ? 14.963 -4.050 -22.294 1.00 75.88 671 ARG A O 1
ATOM 5204 N N . GLU A 1 672 ? 17.202 -4.147 -22.403 1.00 76.69 672 GLU A N 1
ATOM 5205 C CA . GLU A 1 672 ? 17.420 -3.016 -21.500 1.00 76.69 672 GLU A CA 1
ATOM 5206 C C . GLU A 1 672 ? 17.369 -1.695 -22.282 1.00 76.69 672 GLU A C 1
ATOM 5208 O O . GLU A 1 672 ? 18.082 -1.531 -23.278 1.00 76.69 672 GLU A O 1
ATOM 5213 N N . ASP A 1 673 ? 16.535 -0.770 -21.804 1.00 73.56 673 ASP A N 1
ATOM 5214 C CA . ASP A 1 673 ? 16.396 0.620 -22.254 1.00 73.56 673 ASP A CA 1
ATOM 5215 C C . ASP A 1 673 ? 16.713 1.580 -21.081 1.00 73.56 673 ASP A C 1
ATOM 5217 O O . ASP A 1 673 ? 16.789 1.170 -19.917 1.00 73.56 673 ASP A O 1
ATOM 5221 N N . LEU A 1 674 ? 16.865 2.886 -21.348 1.00 69.44 674 LEU A N 1
ATOM 5222 C CA . LEU A 1 674 ? 16.970 3.905 -20.282 1.00 69.44 674 LEU A CA 1
ATOM 5223 C C . LEU A 1 674 ? 15.672 4.042 -19.471 1.00 69.44 674 LEU A C 1
ATOM 5225 O O . LEU A 1 674 ? 15.706 4.286 -18.263 1.00 69.44 674 LEU A O 1
ATOM 5229 N N . TYR A 1 675 ? 14.535 3.888 -20.151 1.00 72.38 675 TYR A N 1
ATOM 5230 C CA . TYR A 1 675 ? 13.193 4.097 -19.616 1.00 72.38 675 TYR A CA 1
ATOM 5231 C C . TYR A 1 675 ? 12.308 2.883 -19.937 1.00 72.38 675 TYR A C 1
ATOM 5233 O O . TYR A 1 675 ? 11.421 2.978 -20.788 1.00 72.38 675 TYR A O 1
ATOM 5241 N N . PRO A 1 676 ? 12.553 1.724 -19.295 1.00 77.38 676 PRO A N 1
ATOM 5242 C CA . PRO A 1 676 ? 11.766 0.523 -19.542 1.00 77.38 676 PRO A CA 1
ATOM 5243 C C . PRO A 1 676 ? 10.293 0.756 -19.194 1.00 77.38 676 PRO A C 1
ATOM 5245 O O . PRO A 1 676 ? 9.962 1.499 -18.264 1.00 77.38 676 PRO A O 1
ATOM 5248 N N . VAL A 1 677 ? 9.395 0.098 -19.928 1.00 78.94 677 VAL A N 1
ATOM 5249 C CA . VAL A 1 677 ? 7.954 0.182 -19.669 1.00 78.94 677 VAL A CA 1
ATOM 5250 C C . VAL A 1 677 ? 7.640 -0.537 -18.358 1.00 78.94 677 VAL A C 1
ATOM 5252 O O . VAL A 1 677 ? 7.891 -1.730 -18.213 1.00 78.94 677 VAL A O 1
ATOM 5255 N N . LEU A 1 678 ? 7.110 0.211 -17.390 1.00 86.12 678 LEU A N 1
ATOM 5256 C CA . LEU A 1 678 ? 6.832 -0.281 -16.043 1.00 86.12 678 LEU A CA 1
ATOM 5257 C C . LEU A 1 678 ? 5.422 -0.911 -15.949 1.00 86.12 678 LEU A C 1
ATOM 5259 O O . LEU A 1 678 ? 4.520 -0.479 -16.675 1.00 86.12 678 LEU A O 1
ATOM 5263 N N . PRO A 1 679 ? 5.200 -1.886 -15.040 1.00 85.69 679 PRO A N 1
ATOM 5264 C CA . PRO A 1 679 ? 3.894 -2.513 -14.816 1.00 85.69 679 PRO A CA 1
ATOM 5265 C C . PRO A 1 679 ? 2.780 -1.506 -14.498 1.00 85.69 679 PRO A C 1
ATOM 5267 O O . PRO A 1 679 ? 3.009 -0.508 -13.811 1.00 85.69 679 PRO A O 1
ATOM 5270 N N . VAL A 1 680 ? 1.545 -1.787 -14.934 1.00 85.69 680 VAL A N 1
ATOM 5271 C CA . VAL A 1 680 ? 0.407 -0.877 -14.710 1.00 85.69 680 VAL A CA 1
ATOM 5272 C C . VAL A 1 680 ? 0.059 -0.787 -13.222 1.00 85.69 680 VAL A C 1
ATOM 5274 O O . VAL A 1 680 ? -0.396 -1.751 -12.606 1.00 85.69 680 VAL A O 1
ATOM 5277 N N . VAL A 1 681 ? 0.199 0.412 -12.656 1.00 84.62 681 VAL A N 1
ATOM 5278 C CA . VAL A 1 681 ? -0.244 0.724 -11.294 1.00 84.62 681 VAL A CA 1
ATOM 5279 C C . VAL A 1 681 ? -1.751 0.989 -11.292 1.00 84.62 681 VAL A C 1
ATOM 5281 O O . VAL A 1 681 ? -2.230 1.944 -11.900 1.00 84.62 681 VAL A O 1
ATOM 5284 N N . SER A 1 682 ? -2.511 0.158 -10.579 1.00 82.69 682 SER A N 1
ATOM 5285 C CA . SER A 1 682 ? -3.943 0.356 -10.330 1.00 82.69 682 SER A CA 1
ATOM 5286 C C . SER A 1 682 ? -4.330 -0.176 -8.949 1.00 82.69 682 SER A C 1
ATOM 5288 O O . SER A 1 682 ? -3.554 -0.886 -8.308 1.00 82.69 682 SER A O 1
ATOM 5290 N N . SER A 1 683 ? -5.527 0.182 -8.484 1.00 74.69 683 SER A N 1
ATOM 5291 C CA . SER A 1 683 ? -6.115 -0.335 -7.244 1.00 74.69 683 SER A CA 1
ATOM 5292 C C . SER A 1 683 ? -6.980 -1.582 -7.453 1.00 74.69 683 SER A C 1
ATOM 5294 O O . SER A 1 683 ? -7.422 -2.161 -6.470 1.00 74.69 683 SER A O 1
ATOM 5296 N N . LEU A 1 684 ? -7.253 -1.990 -8.698 1.00 76.56 684 LEU A N 1
ATOM 5297 C CA . LEU A 1 684 ? -7.933 -3.261 -8.967 1.00 76.56 684 LEU A CA 1
ATOM 5298 C C . LEU A 1 684 ? -6.950 -4.443 -8.854 1.00 76.56 684 LEU A C 1
ATOM 5300 O O . LEU A 1 684 ? -5.802 -4.311 -9.288 1.00 76.56 684 LEU A O 1
ATOM 5304 N N . PRO A 1 685 ? -7.387 -5.600 -8.324 1.00 74.81 685 PRO A N 1
ATOM 5305 C CA . PRO A 1 685 ? -6.567 -6.807 -8.228 1.00 74.81 685 PRO A CA 1
ATOM 5306 C C . PRO A 1 685 ? -6.169 -7.351 -9.612 1.00 74.81 685 PRO A C 1
ATOM 5308 O O . PRO A 1 685 ? -6.839 -7.138 -10.623 1.00 74.81 685 PRO A O 1
ATOM 5311 N N . GLY A 1 686 ? -5.063 -8.099 -9.659 1.00 75.94 686 GLY A N 1
ATOM 5312 C CA . GLY A 1 686 ? -4.593 -8.746 -10.889 1.00 75.94 686 GLY A CA 1
ATOM 5313 C C . GLY A 1 686 ? -4.092 -7.782 -11.974 1.00 75.94 686 GLY A C 1
ATOM 5314 O O . GLY A 1 686 ? -4.272 -8.067 -13.160 1.00 75.94 686 GLY A O 1
ATOM 5315 N N . THR A 1 687 ? -3.484 -6.646 -11.599 1.00 82.00 687 THR A N 1
ATOM 5316 C CA . THR A 1 687 ? -2.733 -5.776 -12.531 1.00 82.00 687 THR A CA 1
ATOM 5317 C C . THR A 1 687 ? -1.708 -6.594 -13.320 1.00 82.00 687 THR A C 1
ATOM 5319 O O . THR A 1 687 ? -1.786 -6.685 -14.543 1.00 82.00 687 THR A O 1
ATOM 5322 N N . THR A 1 688 ? -0.820 -7.259 -12.587 1.00 84.56 688 THR A N 1
ATOM 5323 C CA . THR A 1 688 ? 0.189 -8.203 -13.065 1.00 84.56 688 THR A CA 1
ATOM 5324 C C . THR A 1 688 ? -0.421 -9.610 -13.087 1.00 84.56 688 THR A C 1
ATOM 5326 O O . THR A 1 688 ? -0.939 -10.070 -12.068 1.00 84.56 688 THR A O 1
ATOM 5329 N N . VAL A 1 689 ? -0.383 -10.262 -14.253 1.00 85.25 689 VAL A N 1
ATOM 5330 C CA . VAL A 1 689 ? -0.983 -11.577 -14.578 1.00 85.25 689 VAL A CA 1
ATOM 5331 C C . VAL A 1 689 ? 0.088 -12.660 -14.694 1.00 85.25 689 VAL A C 1
ATOM 5333 O O . VAL A 1 689 ? -0.088 -13.771 -14.202 1.00 85.25 689 VAL A O 1
ATOM 5336 N N . SER A 1 690 ? 1.218 -12.325 -15.312 1.00 86.94 690 SER A N 1
ATOM 5337 C CA . SER A 1 690 ? 2.389 -13.195 -15.472 1.00 86.94 690 SER A CA 1
ATOM 5338 C C . SER A 1 690 ? 3.651 -12.409 -15.086 1.00 86.94 690 SER A C 1
ATOM 5340 O O . SER A 1 690 ? 3.570 -11.180 -15.001 1.00 86.94 690 SER A O 1
ATOM 5342 N N . PRO A 1 691 ? 4.795 -13.062 -14.809 1.00 89.56 691 PRO A N 1
ATOM 5343 C CA . PRO A 1 691 ? 6.001 -12.366 -14.358 1.00 89.56 691 PRO A CA 1
ATOM 5344 C C . PRO A 1 691 ? 6.466 -11.282 -15.345 1.00 89.56 691 PRO A C 1
ATOM 5346 O O . PRO A 1 691 ? 6.726 -11.582 -16.508 1.00 89.56 691 PRO A O 1
ATOM 5349 N N . ILE A 1 692 ? 6.604 -10.030 -14.896 1.00 89.81 692 ILE A N 1
ATOM 5350 C CA . ILE A 1 692 ? 7.138 -8.932 -15.723 1.00 89.81 692 ILE A CA 1
ATOM 5351 C C . ILE A 1 692 ? 8.604 -8.721 -15.356 1.00 89.81 692 ILE A C 1
ATOM 5353 O O . ILE A 1 692 ? 8.912 -8.296 -14.244 1.00 89.81 692 ILE A O 1
ATOM 5357 N N . ARG A 1 693 ? 9.501 -9.012 -16.300 1.00 89.12 693 ARG A N 1
ATOM 5358 C CA . ARG A 1 693 ? 10.957 -8.880 -16.152 1.00 89.12 693 ARG A CA 1
ATOM 5359 C C . ARG A 1 693 ? 11.405 -7.479 -16.576 1.00 89.12 693 ARG A C 1
ATOM 5361 O O . ARG A 1 693 ? 11.002 -7.008 -17.635 1.00 89.12 693 ARG A O 1
ATOM 5368 N N . ILE A 1 694 ? 12.235 -6.824 -15.767 1.00 89.50 694 ILE A N 1
ATOM 5369 C CA . ILE A 1 694 ? 12.741 -5.464 -15.999 1.00 89.50 694 ILE A CA 1
ATOM 5370 C C . ILE A 1 694 ? 14.270 -5.475 -15.795 1.00 89.50 694 ILE A C 1
ATOM 5372 O O . ILE A 1 694 ? 14.723 -5.429 -14.647 1.00 89.50 694 ILE A O 1
ATOM 5376 N N . PRO A 1 695 ? 15.087 -5.582 -16.860 1.00 87.50 695 PRO A N 1
ATOM 5377 C CA . PRO A 1 695 ? 16.549 -5.579 -16.747 1.00 87.50 695 PRO A CA 1
ATOM 5378 C C . PRO A 1 695 ? 17.087 -4.212 -16.296 1.00 87.50 695 PRO A C 1
ATOM 5380 O O . PRO A 1 695 ? 16.482 -3.172 -16.569 1.00 87.50 695 PRO A O 1
ATOM 5383 N N . PHE A 1 696 ? 18.234 -4.208 -15.612 1.00 86.00 696 PHE A N 1
ATOM 5384 C CA . PHE A 1 696 ? 18.933 -2.988 -15.208 1.00 86.00 696 PHE A CA 1
ATOM 5385 C C . PHE A 1 696 ? 20.447 -3.194 -15.009 1.00 86.00 696 PHE A C 1
ATOM 5387 O O . PHE A 1 696 ? 20.938 -4.297 -14.752 1.00 86.00 696 PHE A O 1
ATOM 5394 N N . GLY A 1 697 ? 21.196 -2.088 -15.045 1.00 74.50 697 GLY A N 1
ATOM 5395 C CA . GLY A 1 697 ? 22.626 -2.064 -14.745 1.00 74.50 697 GLY A CA 1
ATOM 5396 C C . GLY A 1 697 ? 23.545 -2.601 -15.848 1.00 74.50 697 GLY A C 1
ATOM 5397 O O . GLY A 1 697 ? 24.651 -3.027 -15.512 1.00 74.50 697 GLY A O 1
ATOM 5398 N N . ARG A 1 698 ? 23.128 -2.562 -17.125 1.00 75.12 698 ARG A N 1
ATOM 5399 C CA . ARG A 1 698 ? 23.830 -3.143 -18.294 1.00 75.12 698 ARG A CA 1
ATOM 5400 C C . ARG A 1 698 ? 23.915 -4.671 -18.208 1.00 75.12 698 ARG A C 1
ATOM 5402 O O . ARG A 1 698 ? 24.986 -5.247 -18.024 1.00 75.12 698 ARG A O 1
ATOM 5409 N N . GLY A 1 699 ? 22.757 -5.329 -18.217 1.00 70.69 699 GLY A N 1
ATOM 5410 C CA . GLY A 1 699 ? 22.601 -6.789 -18.154 1.00 70.69 699 GLY A CA 1
ATOM 5411 C C . GLY A 1 699 ? 22.993 -7.448 -16.824 1.00 70.69 699 GLY A C 1
ATOM 5412 O O . GLY A 1 699 ? 22.793 -8.652 -16.656 1.00 70.69 699 GLY A O 1
ATOM 5413 N N . LYS A 1 700 ? 23.532 -6.686 -15.861 1.00 76.62 700 LYS A N 1
ATOM 5414 C CA . LYS A 1 700 ? 23.998 -7.210 -14.568 1.00 76.62 700 LYS A CA 1
ATOM 5415 C C . LYS A 1 700 ? 22.852 -7.797 -13.748 1.00 76.62 700 LYS A C 1
ATOM 5417 O O . LYS A 1 700 ? 22.987 -8.912 -13.255 1.00 76.62 700 LYS A O 1
ATOM 5422 N N . GLY A 1 701 ? 21.721 -7.096 -13.645 1.00 85.31 701 GLY A N 1
ATOM 5423 C CA . GLY A 1 701 ? 20.561 -7.543 -12.875 1.00 85.31 701 GLY A CA 1
ATOM 5424 C C . GLY A 1 701 ? 19.241 -7.452 -13.632 1.00 85.31 701 GLY A C 1
ATOM 5425 O O . GLY A 1 701 ? 19.116 -6.775 -14.649 1.00 85.31 701 GLY A O 1
ATOM 5426 N N . GLU A 1 702 ? 18.226 -8.111 -13.083 1.00 90.31 702 GLU A N 1
ATOM 5427 C CA . GLU A 1 702 ? 16.832 -7.917 -13.475 1.00 90.31 702 GLU A CA 1
ATOM 5428 C C . GLU A 1 702 ? 15.951 -7.817 -12.233 1.00 90.31 702 GLU A C 1
ATOM 5430 O O . GLU A 1 702 ? 16.244 -8.421 -11.201 1.00 90.31 702 GLU A O 1
ATOM 5435 N N . MET A 1 703 ? 14.872 -7.048 -12.329 1.00 92.00 703 MET A N 1
ATOM 5436 C CA . MET A 1 703 ? 13.825 -6.971 -11.321 1.00 92.00 703 MET A CA 1
ATOM 5437 C C . MET A 1 703 ? 12.535 -7.549 -11.898 1.00 92.00 703 MET A C 1
ATOM 5439 O O . MET A 1 703 ? 12.116 -7.166 -12.987 1.00 92.00 703 MET A O 1
ATOM 5443 N N . ILE A 1 704 ? 11.909 -8.466 -11.167 1.00 92.50 704 ILE A N 1
ATOM 5444 C CA . ILE A 1 704 ? 10.767 -9.251 -11.634 1.00 92.50 704 ILE A CA 1
ATOM 5445 C C . ILE A 1 704 ? 9.550 -8.925 -10.767 1.00 92.50 704 ILE A C 1
ATOM 5447 O O . ILE A 1 704 ? 9.535 -9.242 -9.573 1.00 92.50 704 ILE A O 1
ATOM 5451 N N . ASP A 1 705 ? 8.529 -8.300 -11.363 1.00 93.44 705 ASP A N 1
ATOM 5452 C CA . ASP A 1 705 ? 7.203 -8.184 -10.746 1.00 93.44 705 ASP A CA 1
ATOM 5453 C C . ASP A 1 705 ? 6.485 -9.523 -10.875 1.00 93.44 705 ASP A C 1
ATOM 5455 O O . ASP A 1 705 ? 6.324 -10.039 -11.983 1.00 93.44 705 ASP A O 1
ATOM 5459 N N . LEU A 1 706 ? 6.037 -10.085 -9.756 1.00 91.50 706 LEU A N 1
ATOM 5460 C CA . LEU A 1 706 ? 5.239 -11.305 -9.761 1.00 91.50 706 LEU A CA 1
ATOM 5461 C C . LEU A 1 706 ? 3.746 -10.982 -9.616 1.00 91.50 706 LEU A C 1
ATOM 5463 O O . LEU A 1 706 ? 3.384 -9.995 -8.966 1.00 91.50 706 LEU A O 1
ATOM 5467 N N . PRO A 1 707 ? 2.849 -11.821 -10.165 1.00 89.38 707 PRO A N 1
ATOM 5468 C CA . PRO A 1 707 ? 1.413 -11.654 -9.966 1.00 89.38 707 PRO A CA 1
ATOM 5469 C C . PRO A 1 707 ? 1.052 -11.680 -8.474 1.00 89.38 707 PRO A C 1
ATOM 5471 O O . PRO A 1 707 ? 1.733 -12.294 -7.649 1.00 89.38 707 PRO A O 1
ATOM 5474 N N . GLY A 1 708 ? -0.013 -10.972 -8.095 1.00 88.81 708 GLY A N 1
ATOM 5475 C CA . GLY A 1 708 ? -0.422 -10.906 -6.692 1.00 88.81 708 GLY A CA 1
ATOM 5476 C C . GLY A 1 708 ? -0.990 -12.221 -6.179 1.00 88.81 708 GLY A C 1
ATOM 5477 O O . GLY A 1 708 ? -1.986 -12.692 -6.714 1.00 88.81 708 GLY A O 1
ATOM 5478 N N . LEU A 1 709 ? -0.398 -12.750 -5.104 1.00 89.94 709 LEU A N 1
ATOM 5479 C CA . LEU A 1 709 ? -1.023 -13.804 -4.298 1.00 89.94 709 LEU A CA 1
ATOM 5480 C C . LEU A 1 709 ? -2.362 -13.311 -3.723 1.00 89.94 709 LEU A C 1
ATOM 5482 O O . LEU A 1 709 ? -2.568 -12.103 -3.580 1.00 89.94 709 LEU A O 1
ATOM 5486 N N . ASP A 1 710 ? -3.242 -14.239 -3.359 1.00 88.06 710 ASP A N 1
ATOM 5487 C CA . ASP A 1 710 ? -4.561 -13.932 -2.798 1.00 88.06 710 ASP A CA 1
ATOM 5488 C C . ASP A 1 710 ? -4.503 -12.997 -1.564 1.00 88.06 710 ASP A C 1
ATOM 5490 O O . ASP A 1 710 ? -3.553 -13.020 -0.773 1.00 88.06 710 ASP A O 1
ATOM 5494 N N . ARG A 1 711 ? -5.535 -12.160 -1.401 1.00 83.38 711 ARG A N 1
ATOM 5495 C CA . ARG A 1 711 ? -5.742 -11.256 -0.255 1.00 83.38 711 ARG A CA 1
ATOM 5496 C C . ARG A 1 711 ? -7.145 -11.385 0.338 1.00 83.38 711 ARG A C 1
ATOM 5498 O O . ARG A 1 711 ? -7.712 -10.409 0.827 1.00 83.38 711 ARG A O 1
ATOM 5505 N N . GLY A 1 712 ? -7.690 -12.596 0.293 1.00 79.19 712 GLY A N 1
ATOM 5506 C CA . GLY A 1 712 ? -9.040 -12.854 0.748 1.00 79.19 712 GLY A CA 1
ATOM 5507 C C . GLY A 1 712 ? -10.083 -12.222 -0.172 1.00 79.19 712 GLY A C 1
ATOM 5508 O O . GLY A 1 712 ? -9.787 -11.504 -1.123 1.00 79.19 712 GLY A O 1
ATOM 5509 N N . GLN A 1 713 ? -11.344 -12.507 0.130 1.00 82.06 713 GLN A N 1
ATOM 5510 C CA . GLN A 1 713 ? -12.468 -12.291 -0.778 1.00 82.06 713 GLN A CA 1
ATOM 5511 C C . GLN A 1 713 ? -13.431 -11.215 -0.254 1.00 82.06 713 GLN A C 1
ATOM 5513 O O . GLN A 1 713 ? -14.583 -11.151 -0.674 1.00 82.06 713 GLN A O 1
ATOM 5518 N N . LEU A 1 714 ? -12.976 -10.338 0.656 1.00 87.56 714 LEU A N 1
ATOM 5519 C CA . LEU A 1 714 ? -13.804 -9.260 1.215 1.00 87.56 714 LEU A CA 1
ATOM 5520 C C . LEU A 1 714 ? -14.371 -8.338 0.120 1.00 87.56 714 LEU A C 1
ATOM 5522 O O . LEU A 1 714 ? -15.498 -7.859 0.240 1.00 87.56 714 LEU A O 1
ATOM 5526 N N . GLU A 1 715 ? -13.615 -8.139 -0.963 1.00 85.69 715 GLU A N 1
ATOM 5527 C CA . GLU A 1 715 ? -14.053 -7.369 -2.127 1.00 85.69 715 GLU A CA 1
ATOM 5528 C C . GLU A 1 715 ? -15.197 -8.037 -2.907 1.00 85.69 715 GLU A C 1
ATOM 5530 O O . GLU A 1 715 ? -16.035 -7.331 -3.462 1.00 85.69 715 GLU A O 1
ATOM 5535 N N . ASP A 1 716 ? -15.327 -9.366 -2.908 1.00 86.38 716 ASP A N 1
ATOM 5536 C CA . ASP A 1 716 ? -16.395 -10.043 -3.658 1.00 86.38 716 ASP A CA 1
ATOM 5537 C C . ASP A 1 716 ? -17.780 -9.905 -3.027 1.00 86.38 716 ASP A C 1
ATOM 5539 O O . ASP A 1 716 ? -18.781 -9.982 -3.743 1.00 86.38 716 ASP A O 1
ATOM 5543 N N . TYR A 1 717 ? -17.846 -9.588 -1.733 1.00 89.38 717 TYR A N 1
ATOM 5544 C CA . TYR A 1 717 ? -19.076 -9.235 -1.013 1.00 89.38 717 TYR A CA 1
ATOM 5545 C C . TYR A 1 717 ? -19.503 -7.769 -1.213 1.00 89.38 717 TYR A C 1
ATOM 5547 O O . TYR A 1 717 ? -20.541 -7.344 -0.699 1.00 89.38 717 TYR A O 1
ATOM 5555 N N . VAL A 1 718 ? -18.723 -6.993 -1.968 1.00 89.19 718 VAL A N 1
ATOM 5556 C CA . VAL A 1 718 ? -18.919 -5.560 -2.212 1.00 89.19 718 VAL A CA 1
ATOM 5557 C C . VAL A 1 718 ? -19.281 -5.303 -3.671 1.00 89.19 718 VAL A C 1
ATOM 5559 O O . VAL A 1 718 ? -18.793 -5.976 -4.580 1.00 89.19 718 VAL A O 1
ATOM 5562 N N . ARG A 1 719 ? -20.187 -4.342 -3.895 1.00 87.88 719 ARG A N 1
ATOM 5563 C CA . ARG A 1 719 ? -20.639 -3.929 -5.234 1.00 87.88 719 ARG A CA 1
ATOM 5564 C C . ARG A 1 719 ? -19.433 -3.492 -6.064 1.00 87.88 719 ARG A C 1
ATOM 5566 O O . ARG A 1 719 ? -18.590 -2.749 -5.567 1.00 87.88 719 ARG A O 1
ATOM 5573 N N . ASP A 1 720 ? -19.350 -3.920 -7.323 1.00 82.62 720 ASP A N 1
ATOM 5574 C CA . ASP A 1 720 ? -18.131 -3.743 -8.127 1.00 82.62 720 ASP A CA 1
ATOM 5575 C C . ASP A 1 720 ? -17.759 -2.265 -8.376 1.00 82.62 720 ASP A C 1
ATOM 5577 O O . ASP A 1 720 ? -16.585 -1.944 -8.554 1.00 82.62 720 ASP A O 1
ATOM 5581 N N . GLU A 1 721 ? -18.733 -1.355 -8.275 1.00 83.69 721 GLU A N 1
ATOM 5582 C CA . GLU A 1 721 ? -18.538 0.103 -8.263 1.00 83.69 721 GLU A CA 1
ATOM 5583 C C . GLU A 1 721 ? -17.717 0.578 -7.044 1.00 83.69 721 GLU A C 1
ATOM 5585 O O . GLU A 1 721 ? -16.808 1.395 -7.192 1.00 83.69 721 GLU A O 1
ATOM 5590 N N . HIS A 1 722 ? -17.969 -0.001 -5.863 1.00 86.06 722 HIS A N 1
ATOM 5591 C CA . HIS A 1 722 ? -17.365 0.369 -4.576 1.00 86.06 722 HIS A CA 1
ATOM 5592 C C . HIS A 1 722 ? -16.166 -0.497 -4.156 1.00 86.06 722 HIS A C 1
ATOM 5594 O O . HIS A 1 722 ? -15.534 -0.215 -3.136 1.00 86.06 722 HIS A O 1
ATOM 5600 N N . LYS A 1 723 ? -15.775 -1.521 -4.934 1.00 84.19 723 LYS A N 1
ATOM 5601 C CA . LYS A 1 723 ? -14.565 -2.335 -4.659 1.00 84.19 723 LYS A CA 1
ATOM 5602 C C . LYS A 1 723 ? -13.300 -1.482 -4.468 1.00 84.19 723 LYS A C 1
ATOM 5604 O O . LYS A 1 723 ? -12.392 -1.853 -3.731 1.00 84.19 723 LYS A O 1
ATOM 5609 N N . ARG A 1 724 ? -13.253 -0.307 -5.102 1.00 82.44 724 ARG A N 1
ATOM 5610 C CA . ARG A 1 724 ? -12.168 0.683 -4.982 1.00 82.44 724 ARG A CA 1
ATOM 5611 C C . ARG A 1 724 ? -12.175 1.432 -3.650 1.00 82.44 724 ARG A C 1
ATOM 5613 O O . ARG A 1 724 ? -11.102 1.747 -3.139 1.00 82.44 724 ARG A O 1
ATOM 5620 N N . ASP A 1 725 ? -13.355 1.683 -3.092 1.00 86.06 725 ASP A N 1
ATOM 5621 C CA . ASP A 1 725 ? -13.545 2.470 -1.870 1.00 86.06 725 ASP A CA 1
ATOM 5622 C C . ASP A 1 725 ? -13.132 1.692 -0.615 1.00 86.06 725 ASP A C 1
ATOM 5624 O O . ASP A 1 725 ? -12.802 2.296 0.401 1.00 86.06 725 ASP A O 1
ATOM 5628 N N . LEU A 1 726 ? -13.045 0.357 -0.701 1.00 87.50 726 LEU A N 1
ATOM 5629 C CA . LEU A 1 726 ? -12.417 -0.490 0.318 1.00 87.50 726 LEU A CA 1
ATOM 5630 C C . LEU A 1 726 ? -10.946 -0.131 0.562 1.00 87.50 726 LEU A C 1
ATOM 5632 O O . LEU A 1 726 ? -10.459 -0.254 1.683 1.00 87.50 726 LEU A O 1
ATOM 5636 N N . ILE A 1 727 ? -10.212 0.302 -0.467 1.00 88.50 727 ILE A N 1
ATOM 5637 C CA . ILE A 1 727 ? -8.755 0.428 -0.398 1.00 88.50 727 ILE A CA 1
ATOM 5638 C C . ILE A 1 727 ? -8.371 1.813 0.124 1.00 88.50 727 ILE A C 1
ATOM 5640 O O . ILE A 1 727 ? -8.563 2.833 -0.540 1.00 88.50 727 ILE A O 1
ATOM 5644 N N . MET A 1 728 ? -7.726 1.852 1.294 1.00 89.25 728 MET A N 1
ATOM 5645 C CA . MET A 1 728 ? -7.240 3.094 1.903 1.00 89.25 728 MET A CA 1
ATOM 5646 C C . MET A 1 728 ? -6.141 3.765 1.055 1.00 89.25 728 MET A C 1
ATOM 5648 O O . MET A 1 728 ? -4.944 3.529 1.217 1.00 89.25 728 MET A O 1
ATOM 5652 N N . SER A 1 729 ? -6.560 4.629 0.132 1.00 86.06 729 SER A N 1
ATOM 5653 C CA . SER A 1 729 ? -5.686 5.406 -0.758 1.00 86.06 729 SER A CA 1
ATOM 5654 C C . SER A 1 729 ? -5.116 6.670 -0.103 1.00 86.06 729 SER A C 1
ATOM 5656 O O . SER A 1 729 ? -4.100 7.197 -0.552 1.00 86.06 729 SER A O 1
ATOM 5658 N N . LYS A 1 730 ? -5.766 7.175 0.954 1.00 87.88 730 LYS A N 1
ATOM 5659 C CA . LYS A 1 730 ? -5.396 8.391 1.696 1.00 87.88 730 LYS A CA 1
ATOM 5660 C C . LYS A 1 730 ? -5.681 8.192 3.181 1.00 87.88 730 LYS A C 1
ATOM 5662 O O . LYS A 1 730 ? -6.697 7.600 3.529 1.00 87.88 730 LYS A O 1
ATOM 5667 N N . ARG A 1 731 ? -4.828 8.740 4.055 1.00 88.50 731 ARG A N 1
ATOM 5668 C CA . ARG A 1 731 ? -4.991 8.651 5.517 1.00 88.50 731 ARG A CA 1
ATOM 5669 C C . ARG A 1 731 ? -6.330 9.271 5.971 1.00 88.50 731 ARG A C 1
ATOM 5671 O O . ARG A 1 731 ? -6.483 10.492 5.829 1.00 88.50 731 ARG A O 1
ATOM 5678 N N . PRO A 1 732 ? -7.270 8.497 6.551 1.00 88.25 732 PRO A N 1
ATOM 5679 C CA . PRO A 1 732 ? -8.497 9.036 7.122 1.00 88.25 732 PRO A CA 1
ATOM 5680 C C . PRO A 1 732 ? -8.188 9.884 8.362 1.00 88.25 732 PRO A C 1
ATOM 5682 O O . PRO A 1 732 ? -7.110 9.815 8.959 1.00 88.25 732 PRO A O 1
ATOM 5685 N N . LYS A 1 733 ? -9.151 10.716 8.759 1.00 87.81 733 LYS A N 1
ATOM 5686 C CA . LYS A 1 733 ? -9.076 11.538 9.974 1.00 87.81 733 LYS A CA 1
ATOM 5687 C C . LYS A 1 733 ? -10.239 11.160 10.890 1.00 87.81 733 LYS A C 1
ATOM 5689 O O . LYS A 1 733 ? -11.222 11.899 10.899 1.00 87.81 733 LYS A O 1
ATOM 5694 N N . PRO A 1 734 ? -10.154 10.033 11.618 1.00 87.94 734 PRO A N 1
ATOM 5695 C CA . PRO A 1 734 ? -11.239 9.603 12.486 1.00 87.94 734 PRO A CA 1
ATOM 5696 C C . PRO A 1 734 ? -11.672 10.656 13.520 1.00 87.94 734 PRO A C 1
ATOM 5698 O O . PRO A 1 734 ? -10.992 11.651 13.826 1.00 87.94 734 PRO A O 1
ATOM 5701 N N . GLU A 1 735 ? -12.826 10.373 14.101 1.00 87.12 735 GLU A N 1
ATOM 5702 C CA . GLU A 1 735 ? -13.304 10.919 15.365 1.00 87.12 735 GLU A CA 1
ATOM 5703 C C . GLU A 1 735 ? -13.388 9.745 16.358 1.00 87.12 735 GLU A C 1
ATOM 5705 O O . GLU A 1 735 ? -13.491 8.591 15.944 1.00 87.12 735 GLU A O 1
ATOM 5710 N N . HIS A 1 736 ? -13.319 10.019 17.662 1.00 90.19 736 HIS A N 1
ATOM 5711 C CA . HIS A 1 736 ? -13.460 8.977 18.682 1.00 90.19 736 HIS A CA 1
ATOM 5712 C C . HIS A 1 736 ? -14.943 8.642 18.874 1.00 90.19 736 HIS A C 1
ATOM 5714 O O . HIS A 1 736 ? -15.693 9.425 19.460 1.00 90.19 736 HIS A O 1
ATOM 5720 N N . LEU A 1 737 ? -15.356 7.483 18.368 1.00 93.94 737 LEU A N 1
ATOM 5721 C CA . LEU A 1 737 ? -16.722 6.981 18.452 1.00 93.94 737 LEU A CA 1
ATOM 5722 C C . LEU A 1 737 ? -16.936 6.281 19.798 1.00 93.94 737 LEU A C 1
ATOM 5724 O O . LEU A 1 737 ? -16.186 5.372 20.140 1.00 93.94 737 LEU A O 1
ATOM 5728 N N . SER A 1 738 ? -17.950 6.701 20.559 1.00 95.00 738 SER A N 1
ATOM 5729 C CA . SER A 1 738 ? -18.314 6.082 21.841 1.00 95.00 738 SER A CA 1
ATOM 5730 C C . SER A 1 738 ? -19.466 5.100 21.647 1.00 95.00 738 SER A C 1
ATOM 5732 O O . SER A 1 738 ? -20.543 5.486 21.188 1.00 95.00 738 SER A O 1
ATOM 5734 N N . ILE A 1 739 ? -19.226 3.839 21.995 1.00 95.12 739 ILE A N 1
ATOM 5735 C CA . ILE A 1 739 ? -20.151 2.714 21.866 1.00 95.12 739 ILE A CA 1
ATOM 5736 C C . ILE A 1 739 ? -20.418 2.197 23.284 1.00 95.12 739 ILE A C 1
ATOM 5738 O O . ILE A 1 739 ? -19.493 1.812 23.997 1.00 95.12 739 ILE A O 1
ATOM 5742 N N . LYS A 1 740 ? -21.679 2.229 23.717 1.00 93.62 740 LYS A N 1
ATOM 5743 C CA . LYS A 1 740 ? -22.107 1.741 25.038 1.00 93.62 740 LYS A CA 1
ATOM 5744 C C . LYS A 1 740 ? -22.661 0.319 24.941 1.00 93.62 740 LYS A C 1
ATOM 5746 O O . LYS A 1 740 ? -23.012 -0.127 23.848 1.00 93.62 740 LYS A O 1
ATOM 5751 N N . GLY A 1 741 ? -22.836 -0.353 26.080 1.00 90.19 741 GLY A N 1
ATOM 5752 C CA . GLY A 1 741 ? -23.606 -1.596 26.156 1.00 90.19 741 GLY A CA 1
ATOM 5753 C C . GLY A 1 741 ? -24.962 -1.496 25.442 1.00 90.19 741 GLY A C 1
ATOM 5754 O O . GLY A 1 741 ? -25.662 -0.485 25.539 1.00 90.19 741 GLY A O 1
ATOM 5755 N N . GLY A 1 742 ? -25.310 -2.530 24.671 1.00 91.06 742 GLY A N 1
ATOM 5756 C CA . GLY A 1 742 ? -26.515 -2.552 23.829 1.00 91.06 742 GLY A CA 1
ATOM 5757 C C . GLY A 1 742 ? -26.446 -1.686 22.559 1.00 91.06 742 GLY A C 1
ATOM 5758 O O . GLY A 1 742 ? -27.460 -1.531 21.869 1.00 91.06 742 GLY A O 1
ATOM 5759 N N . GLN A 1 743 ? -25.282 -1.115 22.234 1.00 95.25 743 GLN A N 1
ATOM 5760 C CA . GLN A 1 743 ? -25.002 -0.480 20.945 1.00 95.25 743 GLN A CA 1
ATOM 5761 C C . GLN A 1 743 ? -23.982 -1.289 20.139 1.00 95.25 743 GLN A C 1
ATOM 5763 O O . GLN A 1 743 ? -23.133 -1.979 20.692 1.00 95.25 743 GLN A O 1
ATOM 5768 N N . SER A 1 744 ? -24.027 -1.147 18.817 1.00 95.44 744 SER A N 1
ATOM 5769 C CA . SER A 1 744 ? -23.049 -1.721 17.892 1.00 95.44 744 SER A CA 1
ATOM 5770 C C . SER A 1 744 ? -22.586 -0.666 16.890 1.00 95.44 744 SER A C 1
ATOM 5772 O O . SER A 1 744 ? -23.354 0.223 16.505 1.00 95.44 744 SER A O 1
ATOM 5774 N N . LEU A 1 745 ? -21.339 -0.796 16.443 1.00 95.25 745 LEU A N 1
ATOM 5775 C CA . LEU A 1 745 ? -20.769 -0.047 15.328 1.00 95.25 745 LEU A CA 1
ATOM 5776 C C . LEU A 1 745 ? -20.918 -0.872 14.044 1.00 95.25 745 LEU A C 1
ATOM 5778 O O . LEU A 1 745 ? -20.479 -2.019 13.994 1.00 95.25 745 LEU A O 1
ATOM 5782 N N . LEU A 1 746 ? -21.528 -0.281 13.020 1.00 94.38 746 LEU A N 1
ATOM 5783 C CA . LEU A 1 746 ? -21.550 -0.787 11.649 1.00 94.38 746 LEU A CA 1
ATOM 5784 C C . LEU A 1 746 ? -20.501 -0.050 10.811 1.00 94.38 746 LEU A C 1
ATOM 5786 O O . LEU A 1 746 ? -20.348 1.168 10.945 1.00 94.38 746 LEU A O 1
ATOM 5790 N N . LEU A 1 747 ? -19.832 -0.786 9.927 1.00 92.88 747 LEU A N 1
ATOM 5791 C CA . LEU A 1 747 ? -18.917 -0.271 8.910 1.00 92.88 747 LEU A CA 1
ATOM 5792 C C . LEU A 1 747 ? -19.423 -0.674 7.516 1.00 92.88 747 LEU A C 1
ATOM 5794 O O . LEU A 1 747 ? -19.900 -1.797 7.333 1.00 92.88 747 LEU A O 1
ATOM 5798 N N . GLY A 1 748 ? -19.311 0.227 6.536 1.00 87.94 748 GLY A N 1
ATOM 5799 C CA . GLY A 1 748 ? -19.538 -0.080 5.115 1.00 87.94 748 GLY A CA 1
ATOM 5800 C C . GLY A 1 748 ? -20.928 -0.648 4.813 1.00 87.94 748 GLY A C 1
ATOM 5801 O O . GLY A 1 748 ? -21.049 -1.709 4.205 1.00 87.94 748 GLY A O 1
ATOM 5802 N N . GLY A 1 749 ? -21.984 -0.001 5.311 1.00 83.19 749 GLY A N 1
ATOM 5803 C CA . GLY A 1 749 ? -23.371 -0.433 5.091 1.00 83.19 749 GLY A CA 1
ATOM 5804 C C . GLY A 1 749 ? -23.844 -1.628 5.927 1.00 83.19 749 GLY A C 1
ATOM 5805 O O . GLY A 1 749 ? -25.014 -1.984 5.849 1.00 83.19 749 GLY A O 1
ATOM 5806 N N . GLY A 1 750 ? -22.973 -2.229 6.746 1.00 87.06 750 GLY A N 1
ATOM 5807 C CA . GLY A 1 750 ? -23.261 -3.456 7.503 1.00 87.06 750 GLY A CA 1
ATOM 5808 C C . GLY A 1 750 ? -22.338 -4.631 7.169 1.00 87.06 750 GLY A C 1
ATOM 5809 O O . GLY A 1 750 ? -22.429 -5.665 7.833 1.00 87.06 750 GLY A O 1
ATOM 5810 N N . LEU A 1 751 ? -21.419 -4.450 6.207 1.00 91.75 751 LEU A N 1
ATOM 5811 C CA . LEU A 1 751 ? -20.375 -5.408 5.824 1.00 91.75 751 LEU A CA 1
ATOM 5812 C C . LEU A 1 751 ? -19.601 -5.948 7.037 1.00 91.75 751 LEU A C 1
ATOM 5814 O O . LEU A 1 751 ? -19.287 -7.135 7.089 1.00 91.75 751 LEU A O 1
ATOM 5818 N N . ILE A 1 752 ? -19.324 -5.086 8.023 1.00 94.69 752 ILE A N 1
ATOM 5819 C CA . ILE A 1 752 ? -18.727 -5.470 9.307 1.00 94.69 752 ILE A CA 1
ATOM 5820 C C . ILE A 1 752 ? -19.529 -4.837 10.449 1.00 94.69 752 ILE A C 1
ATOM 5822 O O . ILE A 1 752 ? -19.844 -3.644 10.412 1.00 94.69 752 ILE A O 1
ATOM 5826 N N . ARG A 1 753 ? -19.827 -5.624 11.492 1.00 95.06 753 ARG A N 1
ATOM 5827 C CA . ARG A 1 753 ? -20.412 -5.147 12.758 1.00 95.06 753 ARG A CA 1
ATOM 5828 C C . ARG A 1 753 ? -19.486 -5.469 13.925 1.00 95.06 753 ARG A C 1
ATOM 5830 O O . ARG A 1 753 ? -19.093 -6.616 14.092 1.00 95.06 753 ARG A O 1
ATOM 5837 N N . ILE A 1 754 ? -19.215 -4.479 14.771 1.00 96.12 754 ILE A N 1
ATOM 5838 C CA . ILE A 1 754 ? -18.463 -4.617 16.027 1.00 96.12 754 ILE A CA 1
ATOM 5839 C C . ILE A 1 754 ? -19.432 -4.357 17.188 1.00 96.12 754 ILE A C 1
ATOM 5841 O O . ILE A 1 754 ? -20.137 -3.343 17.197 1.00 96.12 754 ILE A O 1
ATOM 5845 N N . THR A 1 755 ? -19.502 -5.275 18.154 1.00 95.25 755 THR A N 1
ATOM 5846 C CA . THR A 1 755 ? -20.409 -5.200 19.315 1.00 95.25 755 THR A CA 1
ATOM 5847 C C . THR A 1 755 ? -19.632 -5.490 20.607 1.00 95.25 755 THR A C 1
ATOM 5849 O O . THR A 1 755 ? -18.968 -6.521 20.671 1.00 95.25 755 THR A O 1
ATOM 5852 N N . PRO A 1 756 ? -19.673 -4.625 21.639 1.00 93.94 756 PRO A N 1
ATOM 5853 C CA . PRO A 1 756 ? -19.088 -4.939 22.940 1.00 93.94 756 PRO A CA 1
ATOM 5854 C C . PRO A 1 756 ? -19.879 -6.065 23.617 1.00 93.94 756 PRO A C 1
ATOM 5856 O O . PRO A 1 756 ? -21.108 -6.021 23.654 1.00 93.94 756 PRO A O 1
ATOM 5859 N N . VAL A 1 757 ? -19.172 -7.064 24.151 1.00 91.12 757 VAL A N 1
ATOM 5860 C CA . VAL A 1 757 ? -19.781 -8.199 24.870 1.00 91.12 757 VAL A CA 1
ATOM 5861 C C . VAL A 1 757 ? -20.210 -7.769 26.277 1.00 91.12 757 VAL A C 1
ATOM 5863 O O . VAL A 1 757 ? -21.307 -8.089 26.728 1.00 91.12 757 VAL A O 1
ATOM 5866 N N . ASN A 1 758 ? -19.367 -6.983 26.952 1.00 85.44 758 ASN A N 1
ATOM 5867 C CA . ASN A 1 758 ? -19.642 -6.453 28.285 1.00 85.44 758 ASN A CA 1
ATOM 5868 C C . ASN A 1 758 ? -20.571 -5.222 28.197 1.00 85.44 758 ASN A C 1
ATOM 5870 O O . ASN A 1 758 ? -20.205 -4.243 27.543 1.00 85.44 758 ASN A O 1
ATOM 5874 N N . PRO A 1 759 ? -21.738 -5.201 28.875 1.00 81.06 759 PRO A N 1
ATOM 5875 C CA . PRO A 1 759 ? -22.656 -4.060 28.822 1.00 81.06 759 PRO A CA 1
ATOM 5876 C C . PRO A 1 759 ? -22.213 -2.865 29.686 1.00 81.06 759 PRO A C 1
ATOM 5878 O O . PRO A 1 759 ? -22.595 -1.731 29.394 1.00 81.06 759 PRO A O 1
ATOM 5881 N N . ASP A 1 760 ? -21.410 -3.112 30.726 1.00 84.12 760 ASP A N 1
ATOM 5882 C CA . ASP A 1 760 ? -20.865 -2.087 31.631 1.00 84.12 760 ASP A CA 1
ATOM 5883 C C . ASP A 1 760 ? -19.792 -1.210 30.966 1.00 84.12 760 ASP A C 1
ATOM 5885 O O . ASP A 1 760 ? -19.605 -0.051 31.343 1.00 84.12 760 ASP A O 1
ATOM 5889 N N . ASP A 1 761 ? -19.053 -1.778 30.011 1.00 84.94 761 ASP A N 1
ATOM 5890 C CA . ASP A 1 761 ? -17.854 -1.166 29.449 1.00 84.94 761 ASP A CA 1
ATOM 5891 C C . ASP A 1 761 ? -18.215 -0.166 28.339 1.00 84.94 761 ASP A C 1
ATOM 5893 O O . ASP A 1 761 ? -18.977 -0.459 27.414 1.00 84.94 761 ASP A O 1
ATOM 5897 N N . VAL A 1 762 ? -17.635 1.037 28.403 1.00 92.06 762 VAL A N 1
ATOM 5898 C CA . VAL A 1 762 ? -17.763 2.040 27.335 1.00 92.06 762 VAL A CA 1
ATOM 5899 C C . VAL A 1 762 ? -16.574 1.914 26.390 1.00 92.06 762 VAL A C 1
ATOM 5901 O O . VAL A 1 762 ? -15.445 2.273 26.728 1.00 92.06 762 VAL A O 1
ATOM 5904 N N . LEU A 1 763 ? -16.854 1.417 25.190 1.00 94.19 763 LEU A N 1
ATOM 5905 C CA . LEU A 1 763 ? -15.889 1.198 24.125 1.00 94.19 763 LEU A CA 1
ATOM 5906 C C . LEU A 1 763 ? -15.683 2.483 23.314 1.00 94.19 763 LEU A C 1
ATOM 5908 O O . LEU A 1 763 ? -16.637 3.111 22.854 1.00 94.19 763 LEU A O 1
ATOM 5912 N N . MET A 1 764 ? -14.424 2.866 23.122 1.00 94.75 764 MET A N 1
ATOM 5913 C CA . MET A 1 764 ? -14.007 4.019 22.329 1.00 94.75 764 MET A CA 1
ATOM 5914 C C . MET A 1 764 ? -13.239 3.543 21.093 1.00 94.75 764 MET A C 1
ATOM 5916 O O . MET A 1 764 ? -12.168 2.950 21.221 1.00 94.75 764 MET A O 1
ATOM 5920 N N . ALA A 1 765 ? -13.782 3.811 19.905 1.00 95.75 765 ALA A N 1
ATOM 5921 C CA . ALA A 1 765 ? -13.249 3.345 18.625 1.00 95.75 765 ALA A CA 1
ATOM 5922 C C . ALA A 1 765 ? -12.725 4.498 17.752 1.00 95.75 765 ALA A C 1
ATOM 5924 O O . ALA A 1 765 ? -13.439 5.479 17.522 1.00 95.75 765 ALA A O 1
ATOM 5925 N N . ALA A 1 766 ? -11.515 4.355 17.202 1.00 95.50 766 ALA A N 1
ATOM 5926 C CA . ALA A 1 766 ? -10.970 5.222 16.156 1.00 95.50 766 ALA A CA 1
ATOM 5927 C C . ALA A 1 766 ? -10.835 4.437 14.842 1.00 95.50 766 ALA A C 1
ATOM 5929 O O . ALA A 1 766 ? -9.993 3.552 14.708 1.00 95.50 766 ALA A O 1
ATOM 5930 N N . CYS A 1 767 ? -11.686 4.753 13.864 1.00 95.25 767 CYS A N 1
ATOM 5931 C CA . CYS A 1 767 ? -11.772 4.010 12.606 1.00 95.25 767 CYS A CA 1
ATOM 5932 C C . CYS A 1 767 ? -10.749 4.525 11.578 1.00 95.25 767 CYS A C 1
ATOM 5934 O O . CYS A 1 767 ? -10.949 5.572 10.961 1.00 95.25 767 CYS A O 1
ATOM 5936 N N . PHE A 1 768 ? -9.661 3.781 11.372 1.00 94.69 768 PHE A N 1
ATOM 5937 C CA . PHE A 1 768 ? -8.670 3.994 10.313 1.00 94.69 768 PHE A CA 1
ATOM 5938 C C . PHE A 1 768 ? -8.984 3.112 9.095 1.00 94.69 768 PHE A C 1
ATOM 5940 O O . PHE A 1 768 ? -8.158 2.334 8.618 1.00 94.69 768 PHE A O 1
ATOM 5947 N N . VAL A 1 769 ? -10.211 3.261 8.596 1.00 93.88 769 VAL A N 1
ATOM 5948 C CA . VAL A 1 769 ? -10.723 2.638 7.371 1.00 93.88 769 VAL A CA 1
ATOM 5949 C C . VAL A 1 769 ? -11.356 3.706 6.471 1.00 93.88 769 VAL A C 1
ATOM 5951 O O . VAL A 1 769 ? -11.776 4.749 6.977 1.00 93.88 769 VAL A O 1
ATOM 5954 N N . PRO A 1 770 ? -11.442 3.474 5.151 1.00 91.75 770 PRO A N 1
ATOM 5955 C CA . PRO A 1 770 ? -12.144 4.362 4.219 1.00 91.75 770 PRO A CA 1
ATOM 5956 C C . PRO A 1 770 ? -13.674 4.174 4.226 1.00 91.75 770 PRO A C 1
ATOM 5958 O O . PRO A 1 770 ? -14.378 4.901 3.534 1.00 91.75 770 PRO A O 1
ATOM 5961 N N . LEU A 1 771 ? -14.185 3.213 5.003 1.00 91.00 771 LEU A N 1
ATOM 5962 C CA . LEU A 1 771 ? -15.598 2.848 5.072 1.00 91.00 771 LEU A CA 1
ATOM 5963 C C . LEU A 1 771 ? -16.427 3.780 5.967 1.00 91.00 771 LEU A C 1
ATOM 5965 O O . LEU A 1 771 ? -15.994 4.192 7.043 1.00 91.00 771 LEU A O 1
ATOM 5969 N N . ASP A 1 772 ? -17.672 4.001 5.550 1.00 90.38 772 ASP A N 1
ATOM 5970 C CA . ASP A 1 772 ? -18.688 4.764 6.277 1.00 90.38 772 ASP A CA 1
ATOM 5971 C C . ASP A 1 772 ? -19.010 4.125 7.648 1.00 90.38 772 ASP A C 1
ATOM 5973 O O . ASP A 1 772 ? -19.206 2.908 7.740 1.00 90.38 772 ASP A O 1
ATOM 5977 N N . THR A 1 773 ? -19.067 4.931 8.718 1.00 92.00 773 THR A N 1
ATOM 5978 C CA . THR A 1 773 ? -19.197 4.460 10.115 1.00 92.00 773 THR A CA 1
ATOM 5979 C C . THR A 1 773 ? -20.537 4.856 10.743 1.00 92.00 773 THR A C 1
ATOM 5981 O O . THR A 1 773 ? -20.862 6.045 10.782 1.00 92.00 773 THR A O 1
ATOM 5984 N N . HIS A 1 774 ? -21.284 3.913 11.326 1.00 92.00 774 HIS A N 1
ATOM 5985 C CA . HIS A 1 774 ? -22.608 4.189 11.902 1.00 92.00 774 HIS A CA 1
ATOM 5986 C C . HIS A 1 774 ? -22.859 3.437 13.222 1.00 92.00 774 HIS A C 1
ATOM 5988 O O . HIS A 1 774 ? -22.878 2.208 13.254 1.00 92.00 774 HIS A O 1
ATOM 5994 N N . ILE A 1 775 ? -23.112 4.168 14.317 1.00 94.00 775 ILE A N 1
ATOM 5995 C CA . ILE A 1 775 ? -23.474 3.587 15.625 1.00 94.00 775 ILE A CA 1
ATOM 5996 C C . ILE A 1 775 ? -24.997 3.501 15.763 1.00 94.00 775 ILE A C 1
ATOM 5998 O O . ILE A 1 775 ? -25.715 4.461 15.488 1.00 94.00 775 ILE A O 1
ATOM 6002 N N . THR A 1 776 ? -25.505 2.371 16.252 1.00 94.06 776 THR A N 1
ATOM 6003 C CA . THR A 1 776 ? -26.937 2.160 16.513 1.00 94.06 776 THR A CA 1
ATOM 6004 C C . THR A 1 776 ? -27.152 1.179 17.670 1.00 94.06 776 THR A C 1
ATOM 6006 O O . THR A 1 776 ? -26.194 0.606 18.179 1.00 94.06 776 THR A O 1
ATOM 6009 N N . LYS A 1 777 ? -28.400 0.979 18.114 1.00 95.12 777 LYS A N 1
ATOM 6010 C CA . LYS A 1 777 ? -28.748 -0.129 19.022 1.00 95.12 777 LYS A CA 1
ATOM 6011 C C . LYS A 1 777 ? -28.425 -1.476 18.369 1.00 95.12 777 LYS A C 1
ATOM 6013 O O . LYS A 1 777 ? -28.715 -1.634 17.185 1.00 95.12 777 LYS A O 1
ATOM 6018 N N . THR A 1 778 ? -27.941 -2.453 19.132 1.00 93.88 778 THR A N 1
ATOM 6019 C CA . THR A 1 778 ? -27.575 -3.788 18.621 1.00 93.88 778 THR A CA 1
ATOM 6020 C C . THR A 1 778 ? -28.737 -4.495 17.916 1.00 93.88 778 THR A C 1
ATOM 6022 O O . THR A 1 778 ? -28.540 -4.996 16.816 1.00 93.88 778 THR A O 1
ATOM 6025 N N . GLU A 1 779 ? -29.960 -4.417 18.458 1.00 94.69 779 GLU A N 1
ATOM 6026 C CA . GLU A 1 779 ? -31.212 -4.865 17.809 1.00 94.69 779 GLU A CA 1
ATOM 6027 C C . GLU A 1 779 ? -31.294 -4.370 16.351 1.00 94.69 779 GLU A C 1
ATOM 6029 O O . GLU A 1 779 ? -31.364 -5.144 15.402 1.00 94.69 779 GLU A O 1
ATOM 6034 N N . LYS A 1 780 ? -31.170 -3.050 16.168 1.00 93.81 780 LYS A N 1
ATOM 6035 C CA . LYS A 1 780 ? -31.258 -2.377 14.866 1.00 93.81 780 LYS A CA 1
ATOM 6036 C C . LYS A 1 780 ? -30.033 -2.612 13.988 1.00 93.81 780 LYS A C 1
ATOM 6038 O O . LYS A 1 780 ? -30.127 -2.495 12.771 1.00 93.81 780 LYS A O 1
ATOM 6043 N N . ALA A 1 781 ? -28.881 -2.893 14.593 1.00 92.44 781 ALA A N 1
ATOM 6044 C CA . ALA A 1 781 ? -27.678 -3.287 13.873 1.00 92.44 781 ALA A CA 1
ATOM 6045 C C . ALA A 1 781 ? -27.870 -4.663 13.223 1.00 92.44 781 ALA A C 1
ATOM 6047 O O . ALA A 1 781 ? -27.484 -4.841 12.074 1.00 92.44 781 ALA A O 1
ATOM 6048 N N . ILE A 1 782 ? -28.520 -5.590 13.934 1.00 93.38 782 ILE A N 1
ATOM 6049 C CA . ILE A 1 782 ? -28.909 -6.906 13.421 1.00 93.38 782 ILE A CA 1
ATOM 6050 C C . ILE A 1 782 ? -30.005 -6.756 12.354 1.00 93.38 782 ILE A C 1
ATOM 6052 O O . ILE A 1 782 ? -29.851 -7.330 11.287 1.00 93.38 782 ILE A O 1
ATOM 6056 N N . GLU A 1 783 ? -31.036 -5.923 12.563 1.00 92.69 783 GLU A N 1
ATOM 6057 C CA . GLU A 1 783 ? -32.049 -5.614 11.526 1.00 92.69 783 GLU A CA 1
ATOM 6058 C C . GLU A 1 783 ? -31.414 -5.124 10.206 1.00 92.69 783 GLU A C 1
ATOM 6060 O O . GLU A 1 783 ? -31.771 -5.593 9.128 1.00 92.69 783 GLU A O 1
ATOM 6065 N N . MET A 1 784 ? -30.460 -4.183 10.274 1.00 90.62 784 MET A N 1
ATOM 6066 C CA . MET A 1 784 ? -29.775 -3.661 9.080 1.00 90.62 784 MET A CA 1
ATOM 6067 C C . MET A 1 784 ? -28.832 -4.690 8.446 1.00 90.62 784 MET A C 1
ATOM 6069 O O . MET A 1 784 ? -28.762 -4.783 7.226 1.00 90.62 784 MET A O 1
ATOM 6073 N N . GLN A 1 785 ? -28.132 -5.486 9.257 1.00 89.06 785 GLN A N 1
ATOM 6074 C CA . GLN A 1 785 ? -27.212 -6.521 8.777 1.00 89.06 785 GLN A CA 1
ATOM 6075 C C . GLN A 1 785 ? -27.937 -7.760 8.213 1.00 89.06 785 GLN A C 1
ATOM 6077 O O . GLN A 1 785 ? -27.379 -8.475 7.387 1.00 89.06 785 GLN A O 1
ATOM 6082 N N . ALA A 1 786 ? -29.186 -7.991 8.625 1.00 88.31 786 ALA A N 1
ATOM 6083 C CA . ALA A 1 786 ? -30.083 -9.015 8.095 1.00 88.31 786 ALA A CA 1
ATOM 6084 C C . ALA A 1 786 ? -30.947 -8.517 6.916 1.00 88.31 786 ALA A C 1
ATOM 6086 O O . ALA A 1 786 ? -31.892 -9.200 6.534 1.00 88.31 786 ALA A O 1
ATOM 6087 N N . GLU A 1 787 ? -30.673 -7.319 6.381 1.00 86.31 787 GLU A N 1
ATOM 6088 C CA . GLU A 1 787 ? -31.386 -6.677 5.258 1.00 86.31 787 GLU A CA 1
ATOM 6089 C C . GLU A 1 787 ? -32.897 -6.422 5.482 1.00 86.31 787 GLU A C 1
ATOM 6091 O O . GLU A 1 787 ? -33.562 -5.837 4.629 1.00 86.31 787 GLU A O 1
ATOM 6096 N N . THR A 1 788 ? -33.449 -6.739 6.662 1.00 87.69 788 THR A N 1
ATOM 6097 C CA . THR A 1 788 ? -34.855 -6.455 7.021 1.00 87.69 788 THR A CA 1
ATOM 6098 C C . THR A 1 788 ? -35.128 -4.964 7.230 1.00 87.69 788 THR A C 1
ATOM 6100 O O . THR A 1 788 ? -36.282 -4.531 7.269 1.00 87.69 788 THR A O 1
ATOM 6103 N N . ARG A 1 789 ? -34.067 -4.158 7.352 1.00 87.69 789 ARG A N 1
ATOM 6104 C CA . ARG A 1 789 ? -34.115 -2.706 7.513 1.00 87.69 789 ARG A CA 1
ATOM 6105 C C . ARG A 1 789 ? -33.115 -2.020 6.581 1.00 87.69 789 ARG A C 1
ATOM 6107 O O . ARG A 1 789 ? -31.931 -2.338 6.655 1.00 87.69 789 ARG A O 1
ATOM 6114 N N . PRO A 1 790 ? -33.523 -1.004 5.798 1.00 84.50 790 PRO A N 1
ATOM 6115 C CA . PRO A 1 790 ? -32.583 -0.250 4.978 1.00 84.50 790 PRO A CA 1
ATOM 6116 C C . PRO A 1 790 ? -31.563 0.499 5.846 1.00 84.50 790 PRO A C 1
ATOM 6118 O O . PRO A 1 790 ? -31.921 1.175 6.822 1.00 84.50 790 PRO A O 1
ATOM 6121 N N . TYR A 1 791 ? -30.292 0.399 5.458 1.00 85.25 791 TYR A N 1
ATOM 6122 C CA . TYR A 1 791 ? -29.214 1.236 5.978 1.00 85.25 791 TYR A CA 1
ATOM 6123 C C . TYR A 1 791 ? -29.443 2.714 5.604 1.00 85.25 791 TYR A C 1
ATOM 6125 O O . TYR A 1 791 ? -30.168 3.030 4.662 1.00 85.25 791 TYR A O 1
ATOM 6133 N N . ARG A 1 792 ? -28.866 3.641 6.381 1.00 79.56 792 ARG A N 1
ATOM 6134 C CA . ARG A 1 792 ? -29.095 5.095 6.232 1.00 79.56 792 ARG A CA 1
ATOM 6135 C C . ARG A 1 792 ? -28.041 5.846 5.417 1.00 79.56 792 ARG A C 1
ATOM 6137 O O . ARG A 1 792 ? -28.315 6.974 5.018 1.00 79.56 792 ARG A O 1
ATOM 6144 N N . GLY A 1 793 ? -26.853 5.271 5.258 1.00 80.00 793 GLY A N 1
ATOM 6145 C CA . GLY A 1 793 ? -25.772 5.806 4.427 1.00 80.00 793 GLY A CA 1
ATOM 6146 C C . GLY A 1 793 ? -25.619 4.996 3.142 1.00 80.00 793 GLY A C 1
ATOM 6147 O O . GLY A 1 793 ? -26.574 4.380 2.672 1.00 80.00 793 GLY A O 1
ATOM 6148 N N . GLU A 1 794 ? -24.407 4.959 2.600 1.00 80.38 794 GLU A N 1
ATOM 6149 C CA . GLU A 1 794 ? -24.115 4.256 1.348 1.00 80.38 794 GLU A CA 1
ATOM 6150 C C . GLU A 1 794 ? -24.059 2.726 1.535 1.00 80.38 794 GLU A C 1
ATOM 6152 O O . GLU A 1 794 ? -23.419 2.205 2.455 1.00 80.38 794 GLU A O 1
ATOM 6157 N N . ALA A 1 795 ? -24.770 1.990 0.676 1.00 80.94 795 ALA A N 1
ATOM 6158 C CA . ALA A 1 795 ? -24.922 0.537 0.754 1.00 80.94 795 ALA A CA 1
ATOM 6159 C C . ALA A 1 795 ? -23.853 -0.177 -0.092 1.00 80.94 795 ALA A C 1
ATOM 6161 O O . ALA A 1 795 ? -24.128 -0.697 -1.168 1.00 80.94 795 ALA A O 1
ATOM 6162 N N . ILE A 1 796 ? -22.619 -0.195 0.415 1.00 87.00 796 ILE A N 1
ATOM 6163 C CA . ILE A 1 796 ? -21.431 -0.753 -0.262 1.00 87.00 796 ILE A CA 1
ATOM 6164 C C . ILE A 1 796 ? -21.531 -2.282 -0.483 1.00 87.00 796 ILE A C 1
ATOM 6166 O O . ILE A 1 796 ? -21.005 -2.817 -1.462 1.00 87.00 796 ILE A O 1
ATOM 6170 N N . ALA A 1 797 ? -22.232 -2.992 0.404 1.00 86.75 797 ALA A N 1
ATOM 6171 C CA . ALA A 1 797 ? -22.459 -4.437 0.334 1.00 86.75 797 ALA A CA 1
ATOM 6172 C C . ALA A 1 797 ? -23.337 -4.872 -0.859 1.00 86.75 797 ALA A C 1
ATOM 6174 O O . ALA A 1 797 ? -24.277 -4.173 -1.251 1.00 86.75 797 ALA A O 1
ATOM 6175 N N . LYS A 1 798 ? -23.071 -6.069 -1.400 1.00 87.69 798 LYS A N 1
ATOM 6176 C CA . LYS A 1 798 ? -24.014 -6.782 -2.280 1.00 87.69 798 LYS A CA 1
ATOM 6177 C C . LYS A 1 798 ? -25.253 -7.243 -1.499 1.00 87.69 798 LYS A C 1
ATOM 6179 O O . LYS A 1 798 ? -25.215 -7.391 -0.281 1.00 87.69 798 LYS A O 1
ATOM 6184 N N . GLU A 1 799 ? -26.349 -7.454 -2.218 1.00 83.62 799 GLU A N 1
ATOM 6185 C CA . GLU A 1 799 ? -27.616 -7.966 -1.675 1.00 83.62 799 GLU A CA 1
ATOM 6186 C C . GLU A 1 799 ? -27.518 -9.478 -1.390 1.00 83.62 799 GLU A C 1
ATOM 6188 O O . GLU A 1 799 ? -26.778 -10.194 -2.068 1.00 83.62 799 GLU A O 1
ATOM 6193 N N . GLY A 1 800 ? -28.224 -9.962 -0.364 1.00 84.00 800 GLY A N 1
ATOM 6194 C CA . GLY A 1 800 ? -28.128 -11.342 0.131 1.00 84.00 800 GLY A CA 1
ATOM 6195 C C . GLY A 1 800 ? -26.938 -11.618 1.065 1.00 84.00 800 GLY A C 1
ATOM 6196 O O . GLY A 1 800 ? -26.708 -12.768 1.450 1.00 84.00 800 GLY A O 1
ATOM 6197 N N . LEU A 1 801 ? -26.187 -10.586 1.467 1.00 83.44 801 LEU A N 1
ATOM 6198 C CA . LEU A 1 801 ? -25.049 -10.699 2.386 1.00 83.44 801 LEU A CA 1
ATOM 6199 C C . LEU A 1 801 ? -25.453 -11.240 3.773 1.00 83.44 801 LEU A C 1
ATOM 6201 O O . LEU A 1 801 ? -24.666 -11.927 4.431 1.00 83.44 801 LEU A O 1
ATOM 6205 N N . SER A 1 802 ? -26.695 -10.989 4.182 1.00 82.94 802 SER A N 1
ATOM 6206 C CA . SER A 1 802 ? -27.355 -11.495 5.393 1.00 82.94 802 SER A CA 1
ATOM 6207 C C . SER A 1 802 ? -27.198 -13.004 5.637 1.00 82.94 802 SER A C 1
ATOM 6209 O O . SER A 1 802 ? -27.105 -13.417 6.791 1.00 82.94 802 SER A O 1
ATOM 6211 N N . GLN A 1 803 ? -27.116 -13.834 4.589 1.00 87.00 803 GLN A N 1
ATOM 6212 C CA . GLN A 1 803 ? -26.917 -15.289 4.719 1.00 87.00 803 GLN A CA 1
ATOM 6213 C C . GLN A 1 803 ? -25.447 -15.694 4.934 1.00 87.00 803 GLN A C 1
ATOM 6215 O O . GLN A 1 803 ? -25.156 -16.801 5.391 1.00 87.00 803 GLN A O 1
ATOM 6220 N N . VAL A 1 804 ? -24.508 -14.814 4.577 1.00 91.25 804 VAL A N 1
ATOM 6221 C CA . VAL A 1 804 ? -23.065 -15.091 4.578 1.00 91.25 804 VAL A CA 1
ATOM 6222 C C . VAL A 1 804 ? -22.397 -14.614 5.868 1.00 91.25 804 VAL A C 1
ATOM 6224 O O . VAL A 1 804 ? -21.391 -15.191 6.290 1.00 91.25 804 VAL A O 1
ATOM 6227 N N . ILE A 1 805 ? -22.932 -13.567 6.501 1.00 92.81 805 ILE A N 1
ATOM 6228 C CA . ILE A 1 805 ? -22.350 -12.973 7.708 1.00 92.81 805 ILE A CA 1
ATOM 6229 C C . ILE A 1 805 ? -22.409 -13.945 8.889 1.00 92.81 805 ILE A C 1
ATOM 6231 O O . ILE A 1 805 ? -23.457 -14.485 9.236 1.00 92.81 805 ILE A O 1
ATOM 6235 N N . LYS A 1 806 ? -21.258 -14.131 9.537 1.00 93.88 806 LYS A N 1
ATOM 6236 C CA . LYS A 1 806 ? -21.077 -14.970 10.729 1.00 93.88 806 LYS A CA 1
ATOM 6237 C C . LYS A 1 806 ? -20.219 -14.214 11.743 1.00 93.88 806 LYS A C 1
ATOM 6239 O O . LYS A 1 806 ? -19.585 -13.212 11.404 1.00 93.88 806 LYS A O 1
ATOM 6244 N N . SER A 1 807 ? -20.207 -14.680 12.989 1.00 94.88 807 SER A N 1
ATOM 6245 C CA . SER A 1 807 ? -19.244 -14.187 13.977 1.00 94.88 807 SER A CA 1
ATOM 6246 C C . SER A 1 807 ? -17.832 -14.602 13.552 1.00 94.88 807 SER A C 1
ATOM 6248 O O . SER A 1 807 ? -17.592 -15.770 13.254 1.00 94.88 807 SER A O 1
ATOM 6250 N N . ALA A 1 808 ? -16.914 -13.639 13.511 1.00 93.00 808 ALA A N 1
ATOM 6251 C CA . ALA A 1 808 ? -15.474 -13.843 13.366 1.00 93.00 808 ALA A CA 1
ATOM 6252 C C . ALA A 1 808 ? -14.798 -14.165 14.716 1.00 93.00 808 ALA A C 1
ATOM 6254 O O . ALA A 1 808 ? -13.580 -14.315 14.781 1.00 93.00 808 ALA A O 1
ATOM 6255 N N . GLY A 1 809 ? -15.586 -14.255 15.794 1.00 93.38 809 GLY A N 1
ATOM 6256 C CA . GLY A 1 809 ? -15.132 -14.508 17.155 1.00 93.38 809 GLY A CA 1
ATOM 6257 C C . GLY A 1 809 ? -15.158 -13.270 18.054 1.00 93.38 809 GLY A C 1
ATOM 6258 O O . GLY A 1 809 ? -15.390 -12.136 17.621 1.00 93.38 809 GLY A O 1
ATOM 6259 N N . ALA A 1 810 ? -14.910 -13.520 19.340 1.00 94.00 810 ALA A N 1
ATOM 6260 C CA . ALA A 1 810 ? -14.697 -12.491 20.347 1.00 94.00 810 ALA A CA 1
ATOM 6261 C C . ALA A 1 810 ? -13.200 -12.162 20.455 1.00 94.00 810 ALA A C 1
ATOM 6263 O O . ALA A 1 810 ? -12.366 -13.052 20.622 1.00 94.00 810 ALA A O 1
ATOM 6264 N N . PHE A 1 811 ? -12.863 -10.877 20.378 1.00 94.38 811 PHE A N 1
ATOM 6265 C CA . PHE A 1 811 ? -11.501 -10.363 20.475 1.00 94.38 811 PHE A CA 1
ATOM 6266 C C . PHE A 1 811 ? -11.298 -9.667 21.822 1.00 94.38 811 PHE A C 1
ATOM 6268 O O . PHE A 1 811 ? -12.085 -8.802 22.211 1.00 94.38 811 PHE A O 1
ATOM 6275 N N . GLU A 1 812 ? -10.229 -10.031 22.530 1.00 93.25 812 GLU A N 1
ATOM 6276 C CA . GLU A 1 812 ? -9.912 -9.483 23.852 1.00 93.25 812 GLU A CA 1
ATOM 6277 C C . GLU A 1 812 ? -9.051 -8.214 23.763 1.00 93.25 812 GLU A C 1
ATOM 6279 O O . GLU A 1 812 ? -8.016 -8.177 23.084 1.00 93.25 812 GLU A O 1
ATOM 6284 N N . LEU A 1 813 ? -9.431 -7.175 24.507 1.00 92.38 813 LEU A N 1
ATOM 6285 C CA . LEU A 1 813 ? -8.617 -5.977 24.706 1.00 92.38 813 LEU A CA 1
ATOM 6286 C C . LEU A 1 813 ? -7.605 -6.255 25.824 1.00 92.38 813 LEU A C 1
ATOM 6288 O O . LEU A 1 813 ? -7.835 -5.965 26.997 1.00 92.38 813 LEU A O 1
ATOM 6292 N N . LYS A 1 814 ? -6.488 -6.880 25.444 1.00 89.75 814 LYS A N 1
ATOM 6293 C CA . LYS A 1 814 ? -5.482 -7.426 26.370 1.00 89.75 814 LYS A CA 1
ATOM 6294 C C . LYS A 1 814 ? -4.262 -6.531 26.608 1.00 89.75 814 LYS A C 1
ATOM 6296 O O . LYS A 1 814 ? -3.495 -6.804 27.527 1.00 89.75 814 LYS A O 1
ATOM 6301 N N . HIS A 1 815 ? -4.055 -5.479 25.812 1.00 91.44 815 HIS A N 1
ATOM 6302 C CA . HIS A 1 815 ? -2.869 -4.624 25.932 1.00 91.44 815 HIS A CA 1
ATOM 6303 C C . HIS A 1 815 ? -3.152 -3.392 26.805 1.00 91.44 815 HIS A C 1
ATOM 6305 O O . HIS A 1 815 ? -4.087 -2.640 26.545 1.00 91.44 815 HIS A O 1
ATOM 6311 N N . ASP A 1 816 ? -2.339 -3.183 27.842 1.00 90.88 816 ASP A N 1
ATOM 6312 C CA . ASP A 1 816 ? -2.438 -2.039 28.758 1.00 90.88 816 ASP A CA 1
ATOM 6313 C C . ASP A 1 816 ? -1.716 -0.814 28.162 1.00 90.88 816 ASP A C 1
ATOM 6315 O O . ASP A 1 816 ? -0.486 -0.770 28.104 1.00 90.88 816 ASP A O 1
ATOM 6319 N N . VAL A 1 817 ? -2.488 0.183 27.718 1.00 90.56 817 VAL A N 1
ATOM 6320 C CA . VAL A 1 817 ? -2.007 1.450 27.127 1.00 90.56 817 VAL A CA 1
ATOM 6321 C C . VAL A 1 817 ? -2.174 2.637 28.083 1.00 90.56 817 VAL A C 1
ATOM 6323 O O . VAL A 1 817 ? -2.175 3.801 27.676 1.00 90.56 817 VAL A O 1
ATOM 6326 N N . THR A 1 818 ? -2.307 2.377 29.390 1.00 89.25 818 THR A N 1
ATOM 6327 C CA . THR A 1 818 ? -2.591 3.419 30.395 1.00 89.25 818 THR A CA 1
ATOM 6328 C C . THR A 1 818 ? -1.546 4.544 30.402 1.00 89.25 818 THR A C 1
ATOM 6330 O O . THR A 1 818 ? -1.888 5.681 30.715 1.00 89.25 818 THR A O 1
ATOM 6333 N N . ARG A 1 819 ? -0.289 4.259 30.018 1.00 85.75 819 ARG A N 1
ATOM 6334 C CA . ARG A 1 819 ? 0.802 5.251 29.927 1.00 85.75 819 ARG A CA 1
ATOM 6335 C C . ARG A 1 819 ? 0.555 6.313 28.847 1.00 85.75 819 ARG A C 1
ATOM 6337 O O . ARG A 1 819 ? 0.688 7.498 29.132 1.00 85.75 819 ARG A O 1
ATOM 6344 N N . SER A 1 820 ? 0.154 5.905 27.647 1.00 84.12 820 SER A N 1
ATOM 6345 C CA . SER A 1 820 ? -0.123 6.805 26.515 1.00 84.12 820 SER A CA 1
ATOM 6346 C C . SER A 1 820 ? -1.412 7.610 26.725 1.00 84.12 820 SER A C 1
ATOM 6348 O O . SER A 1 820 ? -1.560 8.726 26.235 1.00 84.12 820 SER A O 1
ATOM 6350 N N . HIS A 1 821 ? -2.345 7.059 27.507 1.00 85.94 821 HIS A N 1
ATOM 6351 C CA . HIS A 1 821 ? -3.627 7.679 27.849 1.00 85.94 821 HIS A CA 1
ATOM 6352 C C . HIS A 1 821 ? -3.602 8.504 29.157 1.00 85.94 821 HIS A C 1
ATOM 6354 O O . HIS A 1 821 ? -4.661 8.871 29.675 1.00 85.94 821 HIS A O 1
ATOM 6360 N N . LEU A 1 822 ? -2.420 8.825 29.701 1.00 85.50 822 LEU A N 1
ATOM 6361 C CA . LEU A 1 822 ? -2.291 9.636 30.916 1.00 85.50 822 LEU A CA 1
ATOM 6362 C C . LEU A 1 822 ? -2.837 11.073 30.735 1.00 85.50 822 LEU A C 1
ATOM 6364 O O . LEU A 1 822 ? -2.590 11.717 29.712 1.00 85.50 822 LEU A O 1
ATOM 6368 N N . PRO A 1 823 ? -3.495 11.654 31.759 1.00 83.12 823 PRO A N 1
ATOM 6369 C CA . PRO A 1 823 ? -3.792 13.084 31.801 1.00 83.12 823 PRO A CA 1
ATOM 6370 C C . PRO A 1 823 ? -2.514 13.917 31.649 1.00 83.12 823 PRO A C 1
ATOM 6372 O O . PRO A 1 823 ? -1.499 13.616 32.274 1.00 83.12 823 PRO A O 1
ATOM 6375 N N . THR A 1 824 ? -2.561 15.010 30.880 1.00 80.06 824 THR A N 1
ATOM 6376 C CA . THR A 1 824 ? -1.355 15.755 30.455 1.00 80.06 824 THR A CA 1
ATOM 6377 C C . THR A 1 824 ? -0.518 16.364 31.586 1.00 80.06 824 THR A C 1
ATOM 6379 O O . THR A 1 824 ? 0.616 16.763 31.345 1.00 80.06 824 THR A O 1
ATOM 6382 N N . SER A 1 825 ? -1.059 16.481 32.801 1.00 80.19 825 SER A N 1
ATOM 6383 C CA . SER A 1 825 ? -0.305 16.852 34.007 1.00 80.19 825 SER A CA 1
ATOM 6384 C C . SER A 1 825 ? 0.519 15.684 34.557 1.00 80.19 825 SER A C 1
ATOM 6386 O O . SER A 1 825 ? 1.677 15.871 34.915 1.00 80.19 825 SER A O 1
ATOM 6388 N N . ILE A 1 826 ? -0.059 14.479 34.585 1.00 82.00 826 ILE A N 1
ATOM 6389 C CA . ILE A 1 826 ? 0.593 13.253 35.062 1.00 82.00 826 ILE A CA 1
ATOM 6390 C C . ILE A 1 826 ? 1.611 12.761 34.028 1.00 82.00 826 ILE A C 1
ATOM 6392 O O . ILE A 1 826 ? 2.714 12.396 34.412 1.00 82.00 826 ILE A O 1
ATOM 6396 N N . ALA A 1 827 ? 1.276 12.816 32.732 1.00 82.62 827 ALA A N 1
ATOM 6397 C CA . ALA A 1 827 ? 2.191 12.460 31.644 1.00 82.62 827 ALA A CA 1
ATOM 6398 C C . ALA A 1 827 ? 3.511 13.249 31.734 1.00 82.62 827 ALA A C 1
ATOM 6400 O O . ALA A 1 827 ? 4.575 12.650 31.841 1.00 82.62 827 ALA A O 1
ATOM 6401 N N . LYS A 1 828 ? 3.424 14.585 31.836 1.00 81.88 828 LYS A N 1
ATOM 6402 C CA . LYS A 1 828 ? 4.586 15.462 32.054 1.00 81.88 828 LYS A CA 1
ATOM 6403 C C . LYS A 1 828 ? 5.364 15.105 33.317 1.00 81.88 828 LYS A C 1
ATOM 6405 O O . LYS A 1 828 ? 6.563 14.899 33.248 1.00 81.88 828 LYS A O 1
ATOM 6410 N N . ALA A 1 829 ? 4.687 14.959 34.458 1.00 82.06 829 ALA A N 1
ATOM 6411 C CA . ALA A 1 829 ? 5.360 14.609 35.709 1.00 82.06 829 ALA A CA 1
ATOM 6412 C C . ALA A 1 829 ? 6.088 13.247 35.645 1.00 82.06 829 ALA A C 1
ATOM 6414 O O . ALA A 1 829 ? 7.096 13.067 36.324 1.00 82.06 829 ALA A O 1
ATOM 6415 N N . VAL A 1 830 ? 5.607 12.307 34.825 1.00 83.31 830 VAL A N 1
ATOM 6416 C CA . VAL A 1 830 ? 6.263 11.020 34.542 1.00 83.31 830 VAL A CA 1
ATOM 6417 C C . VAL A 1 830 ? 7.466 11.192 33.605 1.00 83.31 830 VAL A C 1
ATOM 6419 O O . VAL A 1 830 ? 8.524 10.632 33.887 1.00 83.31 830 VAL A O 1
ATOM 6422 N N . GLU A 1 831 ? 7.339 11.991 32.541 1.00 81.00 831 GLU A N 1
ATOM 6423 C CA . GLU A 1 831 ? 8.429 12.334 31.610 1.00 81.00 831 GLU A CA 1
ATOM 6424 C C . GLU A 1 831 ? 9.574 13.082 32.318 1.00 81.00 831 GLU A C 1
ATOM 6426 O O . GLU A 1 831 ? 10.719 12.627 32.293 1.00 81.00 831 GLU A O 1
ATOM 6431 N N . ASP A 1 832 ? 9.250 14.186 33.000 1.00 81.44 832 ASP A N 1
ATOM 6432 C CA . ASP A 1 832 ? 10.191 15.104 33.653 1.00 81.44 832 ASP A CA 1
ATOM 6433 C C . ASP A 1 832 ? 11.021 14.396 34.745 1.00 81.44 832 ASP A C 1
ATOM 6435 O O . ASP A 1 832 ? 12.225 14.625 34.863 1.00 81.44 832 ASP A O 1
ATOM 6439 N N . ASN A 1 833 ? 10.400 13.495 35.521 1.00 77.38 833 ASN A N 1
ATOM 6440 C CA . ASN A 1 833 ? 11.063 12.761 36.610 1.00 77.38 833 ASN A CA 1
ATOM 6441 C C . ASN A 1 833 ? 11.580 11.366 36.203 1.00 77.38 833 ASN A C 1
ATOM 6443 O O . ASN A 1 833 ? 12.180 10.682 37.031 1.00 77.38 833 ASN A O 1
ATOM 6447 N N . LYS A 1 834 ? 11.319 10.908 34.967 1.00 74.00 834 LYS A N 1
ATOM 6448 C CA . LYS A 1 834 ? 11.576 9.528 34.485 1.00 74.00 834 LYS A CA 1
ATOM 6449 C C . LYS A 1 834 ? 11.027 8.420 35.407 1.00 74.00 834 LYS A C 1
ATOM 6451 O O . LYS A 1 834 ? 11.553 7.307 35.439 1.00 74.00 834 LYS A O 1
ATOM 6456 N N . ALA A 1 835 ? 9.985 8.728 36.174 1.00 72.31 835 ALA A N 1
ATOM 6457 C CA . ALA A 1 835 ? 9.448 7.856 37.213 1.00 72.31 835 ALA A CA 1
ATOM 6458 C C . ALA A 1 835 ? 8.461 6.821 36.649 1.00 72.31 835 ALA A C 1
ATOM 6460 O O . ALA A 1 835 ? 7.877 6.999 35.579 1.00 72.31 835 ALA A O 1
ATOM 6461 N N . THR A 1 836 ? 8.204 5.745 37.393 1.00 71.25 836 THR A N 1
ATOM 6462 C CA . THR A 1 836 ? 7.021 4.916 37.135 1.00 71.25 836 THR A CA 1
ATOM 6463 C C . THR A 1 836 ? 5.747 5.729 37.411 1.00 71.25 836 THR A C 1
ATOM 6465 O O . THR A 1 836 ? 5.717 6.521 38.356 1.00 71.25 836 THR A O 1
ATOM 6468 N N . PRO A 1 837 ? 4.673 5.568 36.611 1.00 71.75 837 PRO A N 1
ATOM 6469 C CA . PRO A 1 837 ? 3.410 6.239 36.898 1.00 71.75 837 PRO A CA 1
ATOM 6470 C C . PRO A 1 837 ? 2.857 5.767 38.256 1.00 71.75 837 PRO A C 1
ATOM 6472 O O . PRO A 1 837 ? 2.954 4.574 38.563 1.00 71.75 837 PRO A O 1
ATOM 6475 N N . PRO A 1 838 ? 2.260 6.665 39.064 1.00 73.94 838 PRO A N 1
ATOM 6476 C CA . PRO A 1 838 ? 1.661 6.290 40.343 1.00 73.94 838 PRO A CA 1
ATOM 6477 C C . PRO A 1 838 ? 0.501 5.296 40.138 1.00 73.94 838 PRO A C 1
ATOM 6479 O O . PRO A 1 838 ? -0.106 5.283 39.064 1.00 73.94 838 PRO A O 1
ATOM 6482 N N . PRO A 1 839 ? 0.150 4.477 41.148 1.00 79.44 839 PRO A N 1
ATOM 6483 C CA . PRO A 1 839 ? -0.923 3.491 41.031 1.00 79.44 839 PRO A CA 1
ATOM 6484 C C . PRO A 1 839 ? -2.276 4.171 40.769 1.00 79.44 839 PRO A C 1
ATOM 6486 O O . PRO A 1 839 ? -2.854 4.816 41.645 1.00 79.44 839 PRO A O 1
ATOM 6489 N N . LEU A 1 840 ? -2.783 4.030 39.543 1.00 84.88 840 LEU A N 1
ATOM 6490 C CA . LEU A 1 840 ? -4.040 4.636 39.108 1.00 84.88 840 LEU A CA 1
ATOM 6491 C C . LEU A 1 840 ? -5.256 3.776 39.498 1.00 84.88 840 LEU A C 1
ATOM 6493 O O . LEU A 1 840 ? -5.179 2.547 39.490 1.00 84.88 840 LEU A O 1
ATOM 6497 N N . PRO A 1 841 ? -6.425 4.390 39.771 1.00 88.19 841 PRO A N 1
ATOM 6498 C CA . PRO A 1 841 ? -7.657 3.654 40.064 1.00 88.19 841 PRO A CA 1
ATOM 6499 C C . PRO A 1 841 ? -8.286 2.998 38.819 1.00 88.19 841 PRO A C 1
ATOM 6501 O O . PRO A 1 841 ? -9.238 2.221 38.946 1.00 88.19 841 PRO A O 1
ATOM 6504 N N . TYR A 1 842 ? -7.763 3.291 37.626 1.00 88.88 842 TYR A N 1
ATOM 6505 C CA . TYR A 1 842 ? -8.185 2.745 36.339 1.00 88.88 842 TYR A CA 1
ATOM 6506 C C . TYR A 1 842 ? -6.985 2.235 35.534 1.00 88.88 842 TYR A C 1
ATOM 6508 O O . TYR A 1 842 ? -5.851 2.658 35.758 1.00 88.88 842 TYR A O 1
ATOM 6516 N N . LYS A 1 843 ? -7.272 1.375 34.558 1.00 89.69 843 LYS A N 1
ATOM 6517 C CA . LYS A 1 843 ? -6.402 1.045 33.428 1.00 89.69 843 LYS A CA 1
ATOM 6518 C C . LYS A 1 843 ? -7.116 1.393 32.122 1.00 89.69 843 LYS A C 1
ATOM 6520 O O . LYS A 1 843 ? -8.346 1.484 32.096 1.00 89.69 843 LYS A O 1
ATOM 6525 N N . VAL A 1 844 ? -6.360 1.583 31.049 1.00 91.94 844 VAL A N 1
ATOM 6526 C CA . VAL A 1 844 ? -6.882 1.688 29.683 1.00 91.94 844 VAL A CA 1
ATOM 6527 C C . VAL A 1 844 ? -6.395 0.474 28.908 1.00 91.94 844 VAL A C 1
ATOM 6529 O O . VAL A 1 844 ? -5.197 0.318 28.684 1.00 91.94 844 VAL A O 1
ATOM 6532 N N . MET A 1 845 ? -7.332 -0.389 28.535 1.00 92.94 845 MET A N 1
ATOM 6533 C CA . MET A 1 845 ? -7.072 -1.597 27.760 1.00 92.94 845 MET A CA 1
ATOM 6534 C C . MET A 1 845 ? -7.362 -1.335 26.285 1.00 92.94 845 MET A C 1
ATOM 6536 O O . MET A 1 845 ? -8.282 -0.581 25.958 1.00 92.94 845 MET A O 1
ATOM 6540 N N . SER A 1 846 ? -6.577 -1.937 25.396 1.00 94.69 846 SER A N 1
ATOM 6541 C CA . SER A 1 846 ? -6.622 -1.659 23.964 1.00 94.69 846 SER A CA 1
ATOM 6542 C C . SER A 1 846 ? -6.216 -2.863 23.109 1.00 94.69 846 SER A C 1
ATOM 6544 O O . SER A 1 846 ? -5.456 -3.721 23.559 1.00 94.69 846 SER A O 1
ATOM 6546 N N . THR A 1 847 ? -6.738 -2.909 21.882 1.00 95.19 847 THR A N 1
ATOM 6547 C CA . THR A 1 847 ? -6.378 -3.834 20.792 1.00 95.19 847 THR A CA 1
ATOM 6548 C C . THR A 1 847 ? -6.748 -3.157 19.464 1.00 95.19 847 THR A C 1
ATOM 6550 O O . THR A 1 847 ? -7.822 -2.565 19.352 1.00 95.19 847 THR A O 1
ATOM 6553 N N . ASP A 1 848 ? -5.900 -3.268 18.438 1.00 95.62 848 ASP A N 1
ATOM 6554 C CA . ASP A 1 848 ? -6.290 -2.901 17.070 1.00 95.62 848 ASP A CA 1
ATOM 6555 C C . ASP A 1 848 ? -7.031 -4.083 16.433 1.00 95.62 848 ASP A C 1
ATOM 6557 O O . ASP A 1 848 ? -6.472 -5.181 16.342 1.00 95.62 848 ASP A O 1
ATOM 6561 N N . LEU A 1 849 ? -8.249 -3.858 15.934 1.00 96.06 849 LEU A N 1
ATOM 6562 C CA . LEU A 1 849 ? -8.888 -4.772 14.984 1.00 96.06 849 LEU A CA 1
ATOM 6563 C C . LEU A 1 849 ? -8.414 -4.448 13.569 1.00 96.06 849 LEU A C 1
ATOM 6565 O O . LEU A 1 849 ? -8.430 -3.289 13.158 1.00 96.06 849 LEU A O 1
ATOM 6569 N N . LEU A 1 850 ? -8.026 -5.471 12.818 1.00 95.31 850 LEU A N 1
ATOM 6570 C CA . LEU A 1 850 ? -7.566 -5.362 11.436 1.00 95.31 850 LEU A CA 1
ATOM 6571 C C . LEU A 1 850 ? -8.655 -5.834 10.483 1.00 95.31 850 LEU A C 1
ATOM 6573 O O . LEU A 1 850 ? -9.357 -6.799 10.781 1.00 95.31 850 LEU A O 1
ATOM 6577 N N . ILE A 1 851 ? -8.776 -5.162 9.342 1.00 94.62 851 ILE A N 1
ATOM 6578 C CA . ILE A 1 851 ? -9.721 -5.498 8.279 1.00 94.62 851 ILE A CA 1
ATOM 6579 C C . ILE A 1 851 ? -8.914 -5.637 6.989 1.00 94.62 851 ILE A C 1
ATOM 6581 O O . ILE A 1 851 ? -8.337 -4.656 6.507 1.00 94.62 851 ILE A O 1
ATOM 6585 N N . GLU A 1 852 ? -8.857 -6.858 6.453 1.00 90.81 852 GLU A N 1
ATOM 6586 C CA . GLU A 1 852 ? -8.022 -7.211 5.299 1.00 90.81 852 GLU A CA 1
ATOM 6587 C C . GLU A 1 852 ? -8.291 -6.281 4.103 1.00 90.81 852 GLU A C 1
ATOM 6589 O O . GLU A 1 852 ? -9.436 -5.940 3.798 1.00 90.81 852 GLU A O 1
ATOM 6594 N N . GLY A 1 853 ? -7.226 -5.785 3.465 1.00 86.81 853 GLY A N 1
ATOM 6595 C CA . GLY A 1 853 ? -7.322 -4.826 2.354 1.00 86.81 853 GLY A CA 1
ATOM 6596 C C . GLY A 1 853 ? -7.716 -3.387 2.732 1.00 86.81 853 GLY A C 1
ATOM 6597 O O . GLY A 1 853 ? -7.349 -2.457 2.007 1.00 86.81 853 GLY A O 1
ATOM 6598 N N . CYS A 1 854 ? -8.407 -3.184 3.860 1.00 89.75 854 CYS A N 1
ATOM 6599 C CA . CYS A 1 854 ? -9.082 -1.925 4.182 1.00 89.75 854 CYS A CA 1
ATOM 6600 C C . CYS A 1 854 ? -8.319 -1.026 5.161 1.00 89.75 854 CYS A C 1
ATOM 6602 O O . CYS A 1 854 ? -8.226 0.180 4.933 1.00 89.75 854 CYS A O 1
ATOM 6604 N N . GLY A 1 855 ? -7.804 -1.578 6.265 1.00 93.75 855 GLY A N 1
ATOM 6605 C CA . GLY A 1 855 ? -7.203 -0.790 7.345 1.00 93.75 855 GLY A CA 1
ATOM 6606 C C . GLY A 1 855 ? -7.451 -1.376 8.734 1.00 93.75 855 GLY A C 1
ATOM 6607 O O . GLY A 1 855 ? -7.515 -2.594 8.898 1.00 93.75 855 GLY A O 1
ATOM 6608 N N . TRP A 1 856 ? -7.595 -0.510 9.742 1.00 95.44 856 TRP A N 1
ATOM 6609 C CA . TRP A 1 856 ? -7.762 -0.930 11.137 1.00 95.44 856 TRP A CA 1
ATOM 6610 C C . TRP A 1 856 ? -8.746 -0.063 11.931 1.00 95.44 856 TRP A C 1
ATOM 6612 O O . TRP A 1 856 ? -9.109 1.043 11.531 1.00 95.44 856 TRP A O 1
ATOM 6622 N N . VAL A 1 857 ? -9.179 -0.566 13.085 1.00 96.12 857 VAL A N 1
ATOM 6623 C CA . VAL A 1 857 ? -9.944 0.177 14.091 1.00 96.12 857 VAL A CA 1
ATOM 6624 C C . VAL A 1 857 ? -9.213 0.055 15.424 1.00 96.12 857 VAL A C 1
ATOM 6626 O O . VAL A 1 857 ? -9.092 -1.043 15.964 1.00 96.12 857 VAL A O 1
ATOM 6629 N N . GLU A 1 858 ? -8.727 1.176 15.959 1.00 95.56 858 GLU A N 1
ATOM 6630 C CA . GLU A 1 858 ? -8.111 1.217 17.292 1.00 95.56 858 GLU A CA 1
ATOM 6631 C C . GLU A 1 858 ? -9.244 1.198 18.325 1.00 95.56 858 GLU A C 1
ATOM 6633 O O . GLU A 1 858 ? -10.071 2.117 18.354 1.00 95.56 858 GLU A O 1
ATOM 6638 N N . LEU A 1 859 ? -9.326 0.141 19.137 1.00 95.69 859 LEU A N 1
ATOM 6639 C CA . LEU A 1 859 ? -10.345 -0.013 20.173 1.00 95.69 859 LEU A CA 1
ATOM 6640 C C . LEU A 1 859 ? -9.737 0.179 21.556 1.00 95.69 859 LEU A C 1
ATOM 6642 O O . LEU A 1 859 ? -8.777 -0.494 21.911 1.00 95.69 859 LEU A O 1
ATOM 6646 N N . THR A 1 860 ? -10.336 1.061 22.356 1.00 94.88 860 THR A N 1
ATOM 6647 C CA . THR A 1 860 ? -9.886 1.393 23.715 1.00 94.88 860 THR A CA 1
ATOM 6648 C C . THR A 1 860 ? -11.049 1.336 24.707 1.00 94.88 860 THR A C 1
ATOM 6650 O O . THR A 1 860 ? -12.147 1.807 24.411 1.00 94.88 860 THR A O 1
ATOM 6653 N N . VAL A 1 861 ? -10.824 0.771 25.896 1.00 93.56 861 VAL A N 1
ATOM 6654 C CA . VAL A 1 861 ? -11.793 0.718 27.009 1.00 93.56 861 VAL A CA 1
ATOM 6655 C C . VAL A 1 861 ? -11.096 1.153 28.296 1.00 93.56 861 VAL A C 1
ATOM 6657 O O . VAL A 1 861 ? -9.997 0.691 28.604 1.00 93.56 861 VAL A O 1
ATOM 6660 N N . GLN A 1 862 ? -11.741 2.024 29.073 1.00 92.00 862 GLN A N 1
ATOM 6661 C CA . GLN A 1 862 ? -11.282 2.383 30.416 1.00 92.00 862 GLN A CA 1
ATOM 6662 C C . GLN A 1 862 ? -11.974 1.499 31.460 1.00 92.00 862 GLN A C 1
ATOM 6664 O O . GLN A 1 862 ? -13.195 1.502 31.574 1.00 92.00 862 GLN A O 1
ATOM 6669 N N . VAL A 1 863 ? -11.178 0.779 32.247 1.00 89.88 863 VAL A N 1
ATOM 6670 C CA . VAL A 1 863 ? -11.613 -0.225 33.232 1.00 89.88 863 VAL A CA 1
ATOM 6671 C C . VAL A 1 863 ? -11.055 0.089 34.617 1.00 89.88 863 VAL A C 1
ATOM 6673 O O . VAL A 1 863 ? -10.037 0.768 34.752 1.00 89.88 863 VAL A O 1
ATOM 6676 N N . ARG A 1 864 ? -11.692 -0.408 35.681 1.00 87.19 864 ARG A N 1
ATOM 6677 C CA . ARG A 1 864 ? -11.216 -0.206 37.059 1.00 87.19 864 ARG A CA 1
ATOM 6678 C C . ARG A 1 864 ? -9.984 -1.078 37.323 1.00 87.19 864 ARG A C 1
ATOM 6680 O O . ARG A 1 864 ? -10.021 -2.280 37.094 1.00 87.19 864 ARG A O 1
ATOM 6687 N N . ALA A 1 865 ? -8.909 -0.510 37.873 1.00 81.69 865 ALA A N 1
ATOM 6688 C CA . ALA A 1 865 ? -7.658 -1.256 38.072 1.00 81.69 865 ALA A CA 1
ATOM 6689 C C . ALA A 1 865 ? -7.841 -2.498 38.975 1.00 81.69 865 ALA A C 1
ATOM 6691 O O . ALA A 1 865 ? -7.271 -3.551 38.705 1.00 81.69 865 ALA A O 1
ATOM 6692 N N . LYS A 1 866 ? -8.709 -2.389 39.995 1.00 74.62 866 LYS A N 1
ATOM 6693 C CA . LYS A 1 866 ? -9.037 -3.468 40.945 1.00 74.62 866 LYS A CA 1
ATOM 6694 C C . LYS A 1 866 ? -9.853 -4.640 40.376 1.00 74.62 866 LYS A C 1
ATOM 6696 O O . LYS A 1 866 ? -9.993 -5.628 41.079 1.00 74.62 866 LYS A O 1
ATOM 6701 N N . SER A 1 867 ? -10.433 -4.551 39.174 1.00 67.69 867 SER A N 1
ATOM 6702 C CA . SER A 1 867 ? -11.216 -5.668 38.603 1.00 67.69 867 SER A CA 1
ATOM 6703 C C . SER A 1 867 ? -10.405 -6.588 37.684 1.00 67.69 867 SER A C 1
ATOM 6705 O O . SER A 1 867 ? -10.968 -7.540 37.157 1.00 67.69 867 SER A O 1
ATOM 6707 N N . ILE A 1 868 ? -9.116 -6.288 37.473 1.00 66.25 868 ILE A N 1
ATOM 6708 C CA . ILE A 1 868 ? -8.196 -7.016 36.573 1.00 66.25 868 ILE A CA 1
ATOM 6709 C C . ILE A 1 868 ? -6.938 -7.515 37.318 1.00 66.25 868 ILE A C 1
ATOM 6711 O O . ILE A 1 868 ? -6.185 -8.335 36.802 1.00 66.25 868 ILE A O 1
ATOM 6715 N N . SER A 1 869 ? -6.700 -7.059 38.552 1.00 62.34 869 SER A N 1
ATOM 6716 C CA . SER A 1 869 ? -5.718 -7.667 39.459 1.00 62.34 869 SER A CA 1
ATOM 6717 C C . SER A 1 869 ? -6.122 -9.100 39.816 1.00 62.34 869 SER A C 1
ATOM 6719 O O . SER A 1 869 ? -7.279 -9.329 40.167 1.00 62.34 869 SER A O 1
ATOM 6721 N N . ALA A 1 870 ? -5.167 -10.035 39.792 1.00 56.69 870 ALA A N 1
ATOM 6722 C CA . ALA A 1 870 ? -5.392 -11.430 40.187 1.00 56.69 870 ALA A CA 1
ATOM 6723 C C . ALA A 1 870 ? -5.848 -11.569 41.654 1.00 56.69 870 ALA A C 1
ATOM 6725 O O . ALA A 1 870 ? -6.568 -12.502 41.987 1.00 56.69 870 ALA A O 1
ATOM 6726 N N . ASP A 1 871 ? -5.497 -10.599 42.502 1.00 53.72 871 ASP A N 1
ATOM 6727 C CA . ASP A 1 871 ? -5.844 -10.526 43.929 1.00 53.72 871 ASP A CA 1
ATOM 6728 C C . ASP A 1 871 ? -7.294 -10.052 44.196 1.00 53.72 871 ASP A C 1
ATOM 6730 O O . ASP A 1 871 ? -7.623 -9.616 45.300 1.00 53.72 871 ASP A O 1
ATOM 6734 N N . ALA A 1 872 ? -8.164 -10.054 43.179 1.00 54.59 872 ALA A N 1
ATOM 6735 C CA . ALA A 1 872 ? -9.564 -9.654 43.302 1.00 54.59 872 ALA A CA 1
ATOM 6736 C C . ALA A 1 872 ? -10.460 -10.839 43.704 1.00 54.59 872 ALA A C 1
ATOM 6738 O O . ALA A 1 872 ? -10.400 -11.900 43.091 1.00 54.59 872 ALA A O 1
ATOM 6739 N N . GLU A 1 873 ? -11.376 -10.619 44.655 1.00 47.78 873 GLU A N 1
ATOM 6740 C CA . GLU A 1 873 ? -12.367 -11.615 45.122 1.00 47.78 873 GLU A CA 1
ATOM 6741 C C . GLU A 1 873 ? -13.245 -12.184 43.989 1.00 47.78 873 GLU A C 1
ATOM 6743 O O . GLU A 1 873 ? -13.778 -13.285 44.089 1.00 47.78 873 GLU A O 1
ATOM 6748 N N . SER A 1 874 ? -13.385 -11.433 42.895 1.00 53.03 874 SER A N 1
ATOM 6749 C CA . SER A 1 874 ? -13.841 -11.935 41.598 1.00 53.03 874 SER A CA 1
ATOM 6750 C C . SER A 1 874 ? -13.135 -11.156 40.475 1.00 53.03 874 SER A C 1
ATOM 6752 O O . SER A 1 874 ? -13.451 -9.981 40.254 1.00 53.03 874 SER A O 1
ATOM 6754 N N . PRO A 1 875 ? -12.156 -11.749 39.764 1.00 60.00 875 PRO A N 1
ATOM 6755 C CA . PRO A 1 875 ? -11.560 -11.104 38.601 1.00 60.00 875 PRO A CA 1
ATOM 6756 C C . PRO A 1 875 ? -12.604 -11.027 37.481 1.00 60.00 875 PRO A C 1
ATOM 6758 O O . PRO A 1 875 ? -13.228 -12.031 37.131 1.00 60.00 875 PRO A O 1
ATOM 6761 N N . ARG A 1 876 ? -12.807 -9.838 36.902 1.00 68.50 876 ARG A N 1
ATOM 6762 C CA . ARG A 1 876 ? -13.601 -9.719 35.671 1.00 68.50 876 ARG A CA 1
ATOM 6763 C C . ARG A 1 876 ? -12.797 -10.290 34.506 1.00 68.50 876 ARG A C 1
ATOM 6765 O O . ARG A 1 876 ? -11.574 -10.155 34.465 1.00 68.50 876 ARG A O 1
ATOM 6772 N N . SER A 1 877 ? -13.495 -10.872 33.534 1.00 73.50 877 SER A N 1
ATOM 6773 C CA . SER A 1 877 ? -12.926 -11.128 32.212 1.00 73.50 877 SER A CA 1
ATOM 6774 C C . SER A 1 877 ? -12.368 -9.833 31.609 1.00 73.50 877 SER A C 1
ATOM 6776 O O . SER A 1 877 ? -12.830 -8.728 31.917 1.00 73.50 877 SER A O 1
ATOM 6778 N N . LEU A 1 878 ? -11.367 -9.965 30.734 1.00 83.75 878 LEU A N 1
ATOM 6779 C CA . LEU A 1 878 ? -10.891 -8.837 29.936 1.00 83.75 878 LEU A CA 1
ATOM 6780 C C . LEU A 1 878 ? -12.049 -8.265 29.093 1.00 83.75 878 LEU A C 1
ATOM 6782 O O . LEU A 1 878 ? -12.948 -9.019 28.713 1.00 83.75 878 LEU A O 1
ATOM 6786 N N . PRO A 1 879 ? -12.050 -6.959 28.764 1.00 89.75 879 PRO A N 1
ATOM 6787 C CA . PRO A 1 879 ? -13.057 -6.404 27.868 1.00 89.75 879 PRO A CA 1
ATOM 6788 C C . PRO A 1 879 ? -13.006 -7.108 26.512 1.00 89.75 879 PRO A C 1
ATOM 6790 O O . PRO A 1 879 ? -11.956 -7.155 25.868 1.00 89.75 879 PRO A O 1
ATOM 6793 N N . GLN A 1 880 ? -14.142 -7.653 26.084 1.00 92.50 880 GLN A N 1
ATOM 6794 C CA . GLN A 1 880 ? -14.276 -8.396 24.834 1.00 92.50 880 GLN A CA 1
ATOM 6795 C C . GLN A 1 880 ? -15.219 -7.684 23.864 1.00 92.50 880 GLN A C 1
ATOM 6797 O O . GLN A 1 880 ? -16.234 -7.097 24.257 1.00 92.50 880 GLN A O 1
ATOM 6802 N N . VAL A 1 881 ? -14.893 -7.773 22.575 1.00 94.38 881 VAL A N 1
ATOM 6803 C CA . VAL A 1 881 ? -15.746 -7.319 21.472 1.00 94.38 881 VAL A CA 1
ATOM 6804 C C . VAL A 1 881 ? -15.992 -8.468 20.506 1.00 94.38 881 VAL A C 1
ATOM 6806 O O . VAL A 1 881 ? -15.055 -9.133 20.077 1.00 94.38 881 VAL A O 1
ATOM 6809 N N . GLU A 1 882 ? -17.247 -8.699 20.146 1.00 95.31 882 GLU A N 1
ATOM 6810 C CA . GLU A 1 882 ? -17.605 -9.650 19.101 1.00 95.31 882 GLU A CA 1
ATOM 6811 C C . GLU A 1 882 ? -17.680 -8.926 17.753 1.00 95.31 882 GLU A C 1
ATOM 6813 O O . GLU A 1 882 ? -18.283 -7.848 17.634 1.00 95.31 882 GLU A O 1
ATOM 6818 N N . VAL A 1 883 ? -17.053 -9.514 16.735 1.00 96.62 883 VAL A N 1
ATOM 6819 C CA . VAL A 1 883 ? -17.000 -8.960 15.380 1.00 96.62 883 VAL A CA 1
ATOM 6820 C C . VAL A 1 883 ? -17.722 -9.899 14.425 1.00 96.62 883 VAL A C 1
ATOM 6822 O O . VAL A 1 883 ? -17.526 -11.106 14.470 1.00 96.62 883 VAL A O 1
ATOM 6825 N N . PHE A 1 884 ? -18.549 -9.346 13.544 1.00 95.69 884 PHE A N 1
ATOM 6826 C CA . PHE A 1 884 ? -19.302 -10.088 12.536 1.00 95.69 884 PHE A CA 1
ATOM 6827 C C . PHE A 1 884 ? -18.901 -9.604 11.146 1.00 95.69 884 PHE A C 1
ATOM 6829 O O . PHE A 1 884 ? -18.902 -8.395 10.899 1.00 95.69 884 PHE A O 1
ATOM 6836 N N . SER A 1 885 ? -18.582 -10.541 10.258 1.00 94.88 885 SER A N 1
ATOM 6837 C CA . SER A 1 885 ? -18.063 -10.299 8.906 1.00 94.88 885 SER A CA 1
ATOM 6838 C C . SER A 1 885 ? -18.506 -11.418 7.943 1.00 94.88 885 SER A C 1
ATOM 6840 O O . SER A 1 885 ? -19.043 -12.439 8.397 1.00 94.88 885 SER A O 1
ATOM 6842 N N . PRO A 1 886 ? -18.303 -11.281 6.617 1.00 93.25 886 PRO A N 1
ATOM 6843 C CA . PRO A 1 886 ? -18.611 -12.344 5.664 1.00 93.25 886 PRO A CA 1
ATOM 6844 C C . PRO A 1 886 ? -17.844 -13.625 6.014 1.00 93.25 886 PRO A C 1
ATOM 6846 O O . PRO A 1 886 ? -16.627 -13.610 6.195 1.00 93.25 886 PRO A O 1
ATOM 6849 N N . ASN A 1 887 ? -18.574 -14.731 6.174 1.00 92.25 887 ASN A N 1
ATOM 6850 C CA . ASN A 1 887 ? -18.082 -16.034 6.627 1.00 92.25 887 ASN A CA 1
ATOM 6851 C C . ASN A 1 887 ? -17.313 -16.056 7.968 1.00 92.25 887 ASN A C 1
ATOM 6853 O O . ASN A 1 887 ? -16.764 -17.099 8.315 1.00 92.25 887 ASN A O 1
ATOM 6857 N N . GLY A 1 888 ? -17.295 -14.960 8.737 1.00 91.06 888 GLY A N 1
ATOM 6858 C CA . GLY A 1 888 ? -16.443 -14.823 9.924 1.00 91.06 888 GLY A CA 1
ATOM 6859 C C . GLY A 1 888 ? -14.951 -14.663 9.591 1.00 91.06 888 GLY A C 1
ATOM 6860 O O . GLY A 1 888 ? -14.102 -14.946 10.431 1.00 91.06 888 GLY A O 1
ATOM 6861 N N . GLN A 1 889 ? -14.616 -14.251 8.363 1.00 91.12 889 GLN A N 1
ATOM 6862 C CA . GLN A 1 889 ? -13.240 -14.101 7.871 1.00 91.12 889 GLN A CA 1
ATOM 6863 C C . GLN A 1 889 ? -12.848 -12.620 7.697 1.00 91.12 889 GLN A C 1
ATOM 6865 O O . GLN A 1 889 ? -13.615 -11.716 8.033 1.00 91.12 889 GLN A O 1
ATOM 6870 N N . HIS A 1 890 ? -11.633 -12.365 7.196 1.00 92.19 890 HIS A N 1
ATOM 6871 C CA . HIS A 1 890 ? -11.066 -11.036 6.882 1.00 92.19 890 HIS A CA 1
ATOM 6872 C C . HIS A 1 890 ? -10.872 -10.073 8.067 1.00 92.19 890 HIS A C 1
ATOM 6874 O O . HIS A 1 890 ? -10.472 -8.926 7.863 1.00 92.19 890 HIS A O 1
ATOM 6880 N N . ILE A 1 891 ? -11.091 -10.544 9.299 1.00 95.00 891 ILE A N 1
ATOM 6881 C CA . ILE A 1 891 ? -10.797 -9.821 10.540 1.00 95.00 891 ILE A CA 1
ATOM 6882 C C . ILE A 1 891 ? -9.533 -10.399 11.180 1.00 95.00 891 ILE A C 1
ATOM 6884 O O . ILE A 1 891 ? -9.398 -11.612 11.327 1.00 95.00 891 ILE A O 1
ATOM 6888 N N . GLY A 1 892 ? -8.621 -9.523 11.594 1.00 93.25 892 GLY A N 1
ATOM 6889 C CA . GLY A 1 892 ? -7.461 -9.861 12.419 1.00 93.25 892 GLY A CA 1
ATOM 6890 C C . GLY A 1 892 ? -7.400 -9.006 13.684 1.00 93.25 892 GLY A C 1
ATOM 6891 O O . GLY A 1 892 ? -8.216 -8.107 13.887 1.00 93.25 892 GLY A O 1
ATOM 6892 N N . SER A 1 893 ? -6.398 -9.240 14.530 1.00 93.56 893 SER A N 1
ATOM 6893 C CA . SER A 1 893 ? -6.079 -8.331 15.637 1.00 93.56 893 SER A CA 1
ATOM 6894 C C . SER A 1 893 ? -4.573 -8.211 15.854 1.00 93.56 893 SER A C 1
ATOM 6896 O O . SER A 1 893 ? -3.821 -9.137 15.548 1.00 93.56 893 SER A O 1
ATOM 6898 N N . ARG A 1 894 ? -4.128 -7.065 16.379 1.00 92.62 894 ARG A N 1
ATOM 6899 C CA . ARG A 1 894 ? -2.730 -6.823 16.768 1.00 92.62 894 ARG A CA 1
ATOM 6900 C C . ARG A 1 894 ? -2.640 -5.964 18.033 1.00 92.62 894 ARG A C 1
ATOM 6902 O O . ARG A 1 894 ? -3.598 -5.296 18.423 1.00 92.62 894 ARG A O 1
ATOM 6909 N N . MET A 1 895 ? -1.454 -5.952 18.641 1.00 91.50 895 MET A N 1
ATOM 6910 C CA . MET A 1 895 ? -1.086 -4.972 19.669 1.00 91.50 895 MET A CA 1
ATOM 6911 C C . MET A 1 895 ? -1.298 -3.550 19.118 1.00 91.50 895 MET A C 1
ATOM 6913 O O . MET A 1 895 ? -0.893 -3.309 17.980 1.00 91.50 895 MET A O 1
ATOM 6917 N N . PRO A 1 896 ? -1.914 -2.616 19.861 1.00 92.19 896 PRO A N 1
ATOM 6918 C CA . PRO A 1 896 ? -2.320 -1.323 19.315 1.00 92.19 896 PRO A CA 1
ATOM 6919 C C . PRO A 1 896 ? -1.146 -0.493 18.785 1.00 92.19 896 PRO A C 1
ATOM 6921 O O . PRO A 1 896 ? -0.092 -0.430 19.418 1.00 92.19 896 PRO A O 1
ATOM 6924 N N . ILE A 1 897 ? -1.331 0.152 17.627 1.00 91.44 897 ILE A N 1
ATOM 6925 C CA . ILE A 1 897 ? -0.316 1.034 17.023 1.00 91.44 897 ILE A CA 1
ATOM 6926 C C . ILE A 1 897 ? -0.382 2.481 17.538 1.00 91.44 897 ILE A C 1
ATOM 6928 O O . ILE A 1 897 ? 0.595 3.221 17.413 1.00 91.44 897 ILE A O 1
ATOM 6932 N N . GLU A 1 898 ? -1.508 2.890 18.132 1.00 91.38 898 GLU A N 1
ATOM 6933 C CA . GLU A 1 898 ? -1.740 4.221 18.725 1.00 91.38 898 GLU A CA 1
ATOM 6934 C C . GLU A 1 898 ? -1.577 5.388 17.723 1.00 91.38 898 GLU A C 1
ATOM 6936 O O . GLU A 1 898 ? -1.118 6.483 18.062 1.00 91.38 898 GLU A O 1
ATOM 6941 N N . CYS A 1 899 ? -1.959 5.190 16.459 1.00 91.31 899 CYS A N 1
ATOM 6942 C CA . CYS A 1 899 ? -1.894 6.223 15.422 1.00 91.31 899 CYS A CA 1
ATOM 6943 C C . CYS A 1 899 ? -2.913 7.355 15.641 1.00 91.31 899 CYS A C 1
ATOM 6945 O O . CYS A 1 899 ? -2.752 8.443 15.060 1.00 91.31 899 CYS A O 1
ATOM 6947 N N . TRP A 1 900 ? -3.927 7.149 16.493 1.00 91.00 900 TRP A N 1
ATOM 6948 C CA . TRP A 1 900 ? -4.775 8.220 17.014 1.00 91.00 900 TRP A CA 1
ATOM 6949 C C . TRP A 1 900 ? -3.991 9.298 17.760 1.00 91.00 900 TRP A C 1
ATOM 6951 O O . TRP A 1 900 ? -4.336 10.478 17.648 1.00 91.00 900 TRP A O 1
ATOM 6961 N N . GLU A 1 901 ? -2.930 8.946 18.487 1.00 89.50 901 GLU A N 1
ATOM 6962 C CA . GLU A 1 901 ? -2.243 9.889 19.373 1.00 89.50 901 GLU A CA 1
ATOM 6963 C C . GLU A 1 901 ? -1.686 11.087 18.585 1.00 89.50 901 GLU A C 1
ATOM 6965 O O . GLU A 1 901 ? -1.924 12.243 18.937 1.00 89.50 901 GLU A O 1
ATOM 6970 N N . PHE A 1 902 ? -1.099 10.836 17.410 1.00 90.50 902 PHE A N 1
ATOM 6971 C CA . PHE A 1 902 ? -0.656 11.874 16.472 1.00 90.50 902 PHE A CA 1
ATOM 6972 C C . PHE A 1 902 ? -1.794 12.806 16.005 1.00 90.50 902 PHE A C 1
ATOM 6974 O O . PHE A 1 902 ? -1.566 13.989 15.726 1.00 90.50 902 PHE A O 1
ATOM 6981 N N . ILE A 1 903 ? -3.030 12.301 15.909 1.00 90.19 903 ILE A N 1
ATOM 6982 C CA . ILE A 1 903 ? -4.222 13.102 15.588 1.00 90.19 903 ILE A CA 1
ATOM 6983 C C . ILE A 1 903 ? -4.674 13.897 16.818 1.00 90.19 903 ILE A C 1
ATOM 6985 O O . ILE A 1 903 ? -5.009 15.074 16.676 1.00 90.19 903 ILE A O 1
ATOM 6989 N N . ALA A 1 904 ? -4.645 13.310 18.016 1.00 88.06 904 ALA A N 1
ATOM 6990 C CA . ALA A 1 904 ? -4.980 13.983 19.269 1.00 88.06 904 ALA A CA 1
ATOM 6991 C C . ALA A 1 904 ? -4.006 15.135 19.578 1.00 88.06 904 ALA A C 1
ATOM 6993 O O . ALA A 1 904 ? -4.447 16.270 19.780 1.00 88.06 904 ALA A O 1
ATOM 6994 N N . GLN A 1 905 ? -2.694 14.883 19.506 1.00 87.75 905 GLN A N 1
ATOM 6995 C CA . GLN A 1 905 ? -1.628 15.884 19.622 1.00 87.75 905 GLN A CA 1
ATOM 6996 C C . GLN A 1 905 ? -1.823 17.032 18.616 1.00 87.75 905 GLN A C 1
ATOM 6998 O O . GLN A 1 905 ? -1.741 18.209 18.981 1.00 87.75 905 GLN A O 1
ATOM 7003 N N . LYS A 1 906 ? -2.152 16.720 17.352 1.00 89.06 906 LYS A N 1
ATOM 7004 C CA . LYS A 1 906 ? -2.429 17.740 16.329 1.00 89.06 906 LYS A CA 1
ATOM 7005 C C . LYS A 1 906 ? -3.711 18.530 16.613 1.00 89.06 906 LYS A C 1
ATOM 7007 O O . LYS A 1 906 ? -3.671 19.757 16.619 1.00 89.06 906 LYS A O 1
ATOM 7012 N N . LYS A 1 907 ? -4.826 17.862 16.935 1.00 87.75 907 LYS A N 1
ATOM 7013 C CA . LYS A 1 907 ? -6.083 18.519 17.349 1.00 87.75 907 LYS A CA 1
ATOM 7014 C C . LYS A 1 907 ? -5.859 19.406 18.591 1.00 87.75 907 LYS A C 1
ATOM 7016 O O . LYS A 1 907 ? -6.509 20.443 18.712 1.00 87.75 907 LYS A O 1
ATOM 7021 N N . ALA A 1 908 ? -4.929 19.059 19.486 1.00 86.25 908 ALA A N 1
ATOM 7022 C CA . ALA A 1 908 ? -4.535 19.882 20.631 1.00 86.25 908 ALA A CA 1
ATOM 7023 C C . ALA A 1 908 ? -3.651 21.086 20.244 1.00 86.25 908 ALA A C 1
ATOM 7025 O O . ALA A 1 908 ? -3.909 22.196 20.714 1.00 86.25 908 ALA A O 1
ATOM 7026 N N . SER A 1 909 ? -2.650 20.920 19.373 1.00 86.44 909 SER A N 1
ATOM 7027 C CA . SER A 1 909 ? -1.804 22.038 18.922 1.00 86.44 909 SER A CA 1
ATOM 7028 C C . SER A 1 909 ? -2.577 23.041 18.058 1.00 86.44 909 SER A C 1
ATOM 7030 O O . SER A 1 909 ? -2.428 24.247 18.252 1.00 86.44 909 SER A O 1
ATOM 7032 N N . ASP A 1 910 ? -3.495 22.577 17.207 1.00 87.12 910 ASP A N 1
ATOM 7033 C CA . ASP A 1 910 ? -4.393 23.437 16.428 1.00 87.12 910 ASP A CA 1
ATOM 7034 C C . ASP A 1 910 ? -5.400 24.185 17.328 1.00 87.12 910 ASP A C 1
ATOM 7036 O O . ASP A 1 910 ? -5.724 25.344 17.060 1.00 87.12 910 ASP A O 1
ATOM 7040 N N . LYS A 1 911 ? -5.853 23.580 18.441 1.00 86.44 911 LYS A N 1
ATOM 7041 C CA . LYS A 1 911 ? -6.628 24.283 19.485 1.00 86.44 911 LYS A CA 1
ATOM 7042 C C . LYS A 1 911 ? -5.796 25.370 20.177 1.00 86.44 911 LYS A C 1
ATOM 7044 O O . LYS A 1 911 ? -6.299 26.477 20.331 1.00 86.44 911 LYS A O 1
ATOM 7049 N N . ARG A 1 912 ? -4.534 25.095 20.542 1.00 84.38 912 ARG A N 1
ATOM 7050 C CA . ARG A 1 912 ? -3.620 26.096 21.136 1.00 84.38 912 ARG A CA 1
ATOM 7051 C C . ARG A 1 912 ? -3.380 27.272 20.177 1.00 84.38 912 ARG A C 1
ATOM 7053 O O . ARG A 1 912 ? -3.548 28.418 20.579 1.00 84.38 912 ARG A O 1
ATOM 7060 N N . LYS A 1 913 ? -3.086 26.999 18.898 1.00 85.06 913 LYS A N 1
ATOM 7061 C CA . LYS A 1 913 ? -2.863 28.017 17.848 1.00 85.06 913 LYS A CA 1
ATOM 7062 C C . LYS A 1 913 ? -4.074 28.913 17.573 1.00 85.06 913 LYS A C 1
ATOM 7064 O O . LYS A 1 913 ? -3.900 30.063 17.192 1.00 85.06 913 LYS A O 1
ATOM 7069 N N . ARG A 1 914 ? -5.298 28.406 17.753 1.00 78.62 914 ARG A N 1
ATOM 7070 C CA . ARG A 1 914 ? -6.543 29.185 17.587 1.00 78.62 914 ARG A CA 1
ATOM 7071 C C . ARG A 1 914 ? -6.847 30.120 18.764 1.00 78.62 914 ARG A C 1
ATOM 7073 O O . ARG A 1 914 ? -7.788 30.904 18.660 1.00 78.62 914 ARG A O 1
ATOM 7080 N N . GLY A 1 915 ? -6.075 30.033 19.850 1.00 70.75 915 GLY A N 1
ATOM 7081 C CA . GLY A 1 915 ? -6.302 30.765 21.091 1.00 70.75 915 GLY A CA 1
ATOM 7082 C C . GLY A 1 915 ? -7.581 30.338 21.828 1.00 70.75 915 GLY A C 1
ATOM 7083 O O . GLY A 1 915 ? -8.398 29.566 21.309 1.00 70.75 915 GLY A O 1
ATOM 7084 N N . PRO A 1 916 ? -7.800 30.840 23.055 1.00 69.69 916 PRO A N 1
ATOM 7085 C CA . PRO A 1 916 ? -9.120 30.776 23.660 1.00 69.69 916 PRO A CA 1
ATOM 7086 C C . PRO A 1 916 ? -10.090 31.592 22.796 1.00 69.69 916 PRO A C 1
ATOM 7088 O O . PRO A 1 916 ? -9.846 32.767 22.518 1.00 69.69 916 PRO A O 1
ATOM 7091 N N . ARG A 1 917 ? -11.223 31.000 22.396 1.00 59.97 917 ARG A N 1
ATOM 7092 C CA . ARG A 1 917 ? -12.340 31.781 21.844 1.00 59.97 917 ARG A CA 1
ATOM 7093 C C . ARG A 1 917 ? -12.794 32.757 22.924 1.00 59.97 917 ARG A C 1
ATOM 7095 O O . ARG A 1 917 ? -13.470 32.344 23.865 1.00 59.97 917 ARG A O 1
ATOM 7102 N N . GLY A 1 918 ? -12.410 34.025 22.790 1.00 54.97 918 GLY A N 1
ATOM 7103 C CA . GLY A 1 918 ? -12.804 35.079 23.715 1.00 54.97 918 GLY A CA 1
ATOM 7104 C C . GLY A 1 918 ? -14.321 35.086 23.861 1.00 54.97 918 GLY A C 1
ATOM 7105 O O . GLY A 1 918 ? -15.038 35.361 22.898 1.00 54.97 918 GLY A O 1
ATOM 7106 N N . ARG A 1 919 ? -14.810 34.746 25.058 1.00 55.41 919 ARG A N 1
ATOM 7107 C CA . ARG A 1 919 ? -16.235 34.767 25.398 1.00 55.41 919 ARG A CA 1
ATOM 7108 C C . ARG A 1 919 ? -16.660 36.231 25.481 1.00 55.41 919 ARG A C 1
ATOM 7110 O O . ARG A 1 919 ? -16.689 36.791 26.572 1.00 55.41 919 ARG A O 1
ATOM 7117 N N . GLN A 1 920 ? -16.913 36.855 24.324 1.00 55.31 920 GLN A N 1
ATOM 7118 C CA . GLN A 1 920 ? -17.377 38.238 24.245 1.00 55.31 920 GLN A CA 1
ATOM 7119 C C . GLN A 1 920 ? -18.590 38.378 25.158 1.00 55.31 920 GLN A C 1
ATOM 7121 O O . GLN A 1 920 ? -19.632 37.760 24.937 1.00 55.31 920 GLN A O 1
ATOM 7126 N N . ASN A 1 921 ? -18.408 39.134 26.236 1.00 54.97 921 ASN A N 1
ATOM 7127 C CA . ASN A 1 921 ? -19.442 39.298 27.236 1.00 54.97 921 ASN A CA 1
ATOM 7128 C C . ASN A 1 921 ? -20.596 40.071 26.585 1.00 54.97 921 ASN A C 1
ATOM 7130 O O . ASN A 1 921 ? -20.358 41.109 25.969 1.00 54.97 921 ASN A O 1
ATOM 7134 N N . ILE A 1 922 ? -21.832 39.577 26.683 1.00 59.94 922 ILE A N 1
ATOM 7135 C CA . ILE A 1 922 ? -22.976 40.117 25.919 1.00 59.94 922 ILE A CA 1
ATOM 7136 C C . ILE A 1 922 ? -23.218 41.606 26.245 1.00 59.94 922 ILE A C 1
ATOM 7138 O O . ILE A 1 922 ? -23.650 42.372 25.383 1.00 59.94 922 ILE A O 1
ATOM 7142 N N . GLY A 1 923 ? -22.829 42.051 27.446 1.00 59.38 923 GLY A N 1
ATOM 7143 C CA . GLY A 1 923 ? -22.819 43.464 27.838 1.00 59.38 923 GLY A CA 1
ATOM 7144 C C . GLY A 1 923 ? -21.904 44.379 27.004 1.00 59.38 923 GLY A C 1
ATOM 7145 O O . GLY A 1 923 ? -22.197 45.563 26.906 1.00 59.38 923 GLY A O 1
ATOM 7146 N N . LEU A 1 924 ? -20.843 43.865 26.365 1.00 53.28 924 LEU A N 1
ATOM 7147 C CA . LEU A 1 924 ? -19.995 44.652 25.454 1.00 53.28 924 LEU A CA 1
ATOM 7148 C C . LEU A 1 924 ? -20.675 44.876 24.100 1.00 53.28 924 LEU A C 1
ATOM 7150 O O . LEU A 1 924 ? -20.686 45.999 23.609 1.00 53.28 924 LEU A O 1
ATOM 7154 N N . GLN A 1 925 ? -21.323 43.854 23.529 1.00 53.56 925 GLN A N 1
ATOM 7155 C CA . GLN A 1 925 ? -22.112 44.030 22.299 1.00 53.56 925 GLN A CA 1
ATOM 7156 C C . GLN A 1 925 ? -23.335 44.941 22.524 1.00 53.56 925 GLN A C 1
ATOM 7158 O O . GLN A 1 925 ? -23.726 45.672 21.621 1.00 53.56 925 GLN A O 1
ATOM 7163 N N . ARG A 1 926 ? -23.895 44.960 23.745 1.00 54.75 926 ARG A N 1
ATOM 7164 C CA . ARG A 1 926 ? -24.943 45.907 24.180 1.00 54.75 926 ARG A CA 1
ATOM 7165 C C . ARG A 1 926 ? -24.447 47.313 24.566 1.00 54.75 926 ARG A C 1
ATOM 7167 O O . ARG A 1 926 ? -25.275 48.134 24.934 1.00 54.75 926 ARG A O 1
ATOM 7174 N N . ARG A 1 927 ? -23.140 47.593 24.500 1.00 55.53 927 ARG A N 1
ATOM 7175 C CA . ARG A 1 927 ? -22.555 48.948 24.621 1.00 55.53 927 ARG A CA 1
ATOM 7176 C C . ARG A 1 927 ? -21.952 49.460 23.302 1.00 55.53 927 ARG A C 1
ATOM 7178 O O . ARG A 1 927 ? -21.352 50.527 23.283 1.00 55.53 927 ARG A O 1
ATOM 7185 N N . ALA A 1 928 ? -22.090 48.689 22.223 1.00 52.06 928 ALA A N 1
ATOM 7186 C CA . ALA A 1 928 ? -21.653 49.023 20.863 1.00 52.06 928 ALA A CA 1
ATOM 7187 C C . ALA A 1 928 ? -22.849 49.169 19.892 1.00 52.06 928 ALA A C 1
ATOM 7189 O O . ALA A 1 928 ? -22.711 48.994 18.680 1.00 52.06 928 ALA A O 1
ATOM 7190 N N . ARG A 1 929 ? -24.027 49.441 20.460 1.00 45.44 929 ARG A N 1
ATOM 7191 C CA . ARG A 1 929 ? -25.293 49.846 19.845 1.00 45.44 929 ARG A CA 1
ATOM 7192 C C . ARG A 1 929 ? -25.951 50.851 20.782 1.00 45.44 929 ARG A C 1
ATOM 7194 O O . ARG A 1 929 ? -26.705 51.684 20.251 1.00 45.44 929 ARG A O 1
#

Organism: NCBI:txid1160497

Radius of gyration: 40.18 Å; Cα contacts (8 Å, |Δi|>4): 1163; chains: 1; bounding box: 116×119×108 Å

Sequence (929 aa):
MAEQVNVLLSSFPGLSLPSTVSFSLPSISTLSDLTEKVVSLLPSAVPFQSLILTTTNNKQVVPSSDRLQSLLVARDGESSITSNLLPLRLTVPLCGGKGGFGSQLRAAGGRMSSKRKRTQGDDNASSRNLDGRRIRTVNEAKALAEYLAVKPEMDQKDKEERRRRWQSVVEVAEKRQEELKNGGGKHKVDGQWMDDKEEMNEKAREAVMLAMKEGAWTDNLRDTIMGGSSTSASEGSENAASSGSEEESEEEDKAESSSGSNQTSAAPRKFIGFDDDDEFMRIASRAVKLRHITPTPLYRTRLIPRVLPSRSLFSPKSFSGHSTINQRRNLSSSIQPCANLDTVTNTLPICCPGCGAYAQTIEPDELGFYGEGRRRKIAKGQPTPKEGDKDAENTEELKTEGEAAAERIEKVLRDAEEKGYTRPAPKHGALLEKAASTASRYLEASTSRAPVCDRCHDLMHHNKAVSAPSPTIDSVRAFLDESPYKHNRIYHILDAADFPMSVIPNIYEALSLQEQLSRNRRATDDKYRGSRKLPTISFIITRSDLLAATKDQVDTKMEYMRSVLRQTLGKDAEDVRLGNVHMISAHRGWWTNKVKEEIKDHGQGIWVVGKANVGKSSFIEACFPKDSRNLEKITELVERRRQEGLDVANQQSQAQAPMLDPDSLLPPAPREDLYPVLPVVSSLPGTTVSPIRIPFGRGKGEMIDLPGLDRGQLEDYVRDEHKRDLIMSKRPKPEHLSIKGGQSLLLGGGLIRITPVNPDDVLMAACFVPLDTHITKTEKAIEMQAETRPYRGEAIAKEGLSQVIKSAGAFELKHDVTRSHLPTSIAKAVEDNKATPPPLPYKVMSTDLLIEGCGWVELTVQVRAKSISADAESPRSLPQVEVFSPNGQHIGSRMPIECWEFIAQKKASDKRKRGPRGRQNIGLQRRAR

Solvent-accessible surface area (backbone atoms only — not comparable to full-atom values): 56565 Å² total; per-residue (Å²): 134,84,59,57,35,35,36,36,40,31,48,58,95,86,54,102,58,62,67,60,44,76,54,73,44,56,52,83,39,28,34,35,58,51,48,54,54,54,51,74,73,47,60,93,90,56,63,67,88,68,46,46,42,24,38,86,85,68,47,73,66,64,76,37,89,52,44,51,64,79,76,60,69,70,96,62,96,68,95,71,81,88,64,53,60,48,57,34,38,47,44,71,79,73,80,86,72,90,52,64,68,68,50,51,53,51,53,50,50,52,61,55,51,70,72,44,81,82,62,91,78,70,91,62,44,82,43,61,48,98,85,68,49,45,44,39,64,54,51,54,52,48,54,50,52,52,49,62,67,47,43,66,59,50,61,46,50,56,50,48,53,48,50,53,52,50,49,57,50,48,54,55,48,51,50,50,48,47,54,62,74,69,50,88,73,91,76,90,73,61,65,65,65,50,52,57,49,50,51,55,47,50,54,50,51,49,53,50,51,48,42,60,74,70,61,74,70,76,73,75,73,58,65,81,69,70,84,74,82,89,82,92,86,87,88,84,81,90,88,90,80,89,81,88,80,89,89,91,84,94,82,91,89,89,83,88,83,84,89,80,91,81,83,85,86,87,70,89,78,87,83,88,84,93,80,89,88,89,86,81,80,90,81,82,87,86,88,86,79,88,80,90,89,84,85,86,89,89,88,89,86,85,81,88,91,90,87,85,86,91,83,85,90,89,84,85,84,89,79,87,87,80,84,78,86,70,89,66,86,82,78,78,88,71,90,70,88,74,89,83,58,74,87,58,61,81,75,57,58,75,39,18,57,34,25,28,28,51,50,42,74,81,55,83,91,48,80,24,20,44,54,68,81,52,50,59,46,53,71,63,68,53,88,73,93,61,96,87,54,73,74,55,57,57,50,54,50,42,44,55,53,14,52,57,19,25,55,54,47,52,48,56,50,50,66,22,57,81,68,69,45,98,61,76,61,76,95,46,48,70,60,47,52,52,25,50,50,43,29,46,50,28,55,52,66,75,51,65,80,76,77,53,21,52,61,53,48,30,40,73,78,68,69,44,68,81,70,46,85,53,57,56,68,62,57,55,30,52,52,59,75,66,50,92,52,53,52,40,40,34,37,40,37,22,26,55,56,28,59,70,75,40,59,70,80,65,50,52,68,65,57,58,36,46,76,74,54,54,73,54,90,83,60,76,96,73,58,70,60,89,94,31,47,41,33,41,70,33,42,37,30,24,52,38,60,55,60,27,93,53,71,69,64,38,62,73,45,48,64,57,53,49,52,54,49,35,58,74,68,74,43,72,96,74,52,61,62,79,78,50,61,47,69,27,18,53,96,73,62,37,66,30,64,64,52,21,50,60,52,60,73,61,42,34,35,30,38,42,43,41,33,38,77,36,43,65,46,43,44,47,72,55,34,57,76,74,59,86,82,44,63,70,62,54,28,55,53,48,55,48,52,52,50,52,53,52,47,63,70,66,46,88,64,81,80,70,73,80,83,75,62,86,86,59,85,66,70,81,78,60,84,74,61,82,76,65,80,66,52,48,70,68,80,62,54,38,46,36,65,30,61,38,65,43,52,42,82,85,81,49,15,34,40,32,45,48,38,26,28,72,61,77,63,74,55,77,56,27,33,80,87,45,45,60,53,46,43,59,85,65,59,64,82,60,62,81,43,80,41,45,43,67,25,23,41,32,31,31,48,39,54,34,37,43,31,58,68,47,57,88,48,54,38,37,34,36,50,48,40,61,54,56,80,47,79,41,47,38,71,58,47,49,36,30,39,54,64,80,32,86,63,92,71,68,69,41,42,42,87,76,48,47,81,44,50,32,70,51,48,74,47,65,30,77,42,81,46,40,75,84,69,40,58,76,70,56,40,46,57,26,63,79,66,71,47,81,77,75,95,56,78,51,41,30,30,24,27,21,39,29,33,60,75,26,9,31,33,46,37,38,36,72,43,57,36,70,39,67,38,87,90,29,100,66,59,54,78,69,60,35,34,38,33,32,16,57,72,25,47,64,67,50,74,47,82,60,84,63,55,62,51,65,51,52,55,46,59,48,52,57,46,59,75,66,47,81,80,76,78,75,54,68,71,56,65,68,71,74,114